Protein AF-A0A2E4Y8G6-F1 (afdb_monomer)

Nearest PDB structures (foldseek):
  7mqn-assembly2_B  TM=7.267E-01  e=2.035E-16  Cereibacter sphaeroides 2.4.1
  5zwr-assembly1_A  TM=7.053E-01  e=5.132E-15  metagenome
  4p6b-assembly1_B  TM=7.309E-01  e=2.237E-14  metagenome
  6kjt-assembly1_D  TM=6.656E-01  e=2.969E-14  Jeotgalibacillus marinus
  3ggl-assembly1_A  TM=7.436E-01  e=1.295E-07  Bacteroides thetaiotaomicron

pLDDT: mean 89.15, std 11.05, range [33.16, 98.62]

Sequence (763 aa):
MSFLSEKKVRSMMEQSHVAGLSVTYMKGSPCGVDETYSWGVSDLETKEKVTPLTRFQLASMTKVVASAFAIQFFNERNISLEAPINDLLRKYKADYQLESGEGCDPSWAEEVHIDHLLNHTALELNYVPGHPLGKCSSTLDLVSGKKGNPPIKVMRKPGETFKFSGGGFIVLQYLIEVIGGGCIEKLMRPFLDEMGLSDFRFSREADSSIFARGYNDDGSSIEKGAYTFPALAAGSECTTRSYALFLSNLINAYHNINGSGGINHNTAVLMFHSERCQGSVDFIGAKMGLGVFVARAGLNKVALHHAANDGFRSLFLCCISGPNQGEGFVIASNGSDNAMKLNCFVARELLIPWHGLNLGDSVLETKGLDPEEVVSQALKEMVLCYFQEVLPEMPFRTGIKDKRADINFAVGARILHCTDQSFARASNLFSDRQPVFDPNEFGRQGKIMDSWESKRHNPQEKETVIFSLKEANNFDLVHISTEFHNGNHCPFASLSGWNEEESKWEVIVPKSRLEPHSGHWFRLREDSGKVWKKLSLSGYPDGGISRLGLYRSGDVKDLPENIKKNLDKEGFSIEKCSSLIPKGEEKVVLRPEDIDPKVVETKWMCINQHLPVDLSSTEYGGQIIECTDEHYSPAHLILSSDKPTGMEDGLESSRSRGNHNEEVVVGLRNKALIKNFEFDFSYFVNNSPREIDIYGDVEGQWVPIVKKMMVKPWAGNTLRLNCDSIQTDKVRLRIFPDGGINRFKVFGVPAREKSLSDTSKLM

Foldseek 3Di:
DDLDDPVVLVVLCVVQVFAKKKKWWWQAPDPDDIDIDIDHALDPVVRHGDDLFAKEFQFLVLQLLLLLLLVVLCVVVVHDQQQFLQVLCVVLVHPDAAAADVVDDRCQSRRDGNQLLQQQQWWECQDFDWAFALGDDDLVCQCCCHPPHDHIHGHDRGLPAHDHDLSSQSSSQSSCCSVVVHHPQVSCVVLLVLLPLPFKGQHRHDDPDNYGWFAESVRDTDPRRGGGTRSSRRRIMGGQVSVLSVVLQLLVQCADCPGGSNRHNVSSLQQLDFPRHDHVCVQFVFGGGRSWTWDAQAQFIKIKDWRDDHQKTKMKIATSDGPSHRTIMIMITRYALSVLLSRLVSRQSSCVVPPRFADDDFDQDDPPDDSSSSNSSSNRGSPNVGRHDYAWDADPDFADFDPCLVFFQLAPWAWPDWPFQLQHDQNLQRHRHDWDADQPDADLSAGHGSWRFGFADQPDFKIKTKTFTPDWAFFFKKKWFQALFDQFAQQWKWKWAQDPVVRDIDTQGPTGGDDHRKMKMFGGDPPRPDTGGMMMMIGGHTGTINYIGTHHPVVDPPDDPVQVVCCVVPRMDMGHDPDDNDDHPPPPDCALVNDDVVQLVVVCVPDDLVFWDFQCASSVVKDWPDKDFQPQEDASLQRHPDDAPAQNSWGFGRRDDDWAKIKIKMFGPAWWFWFKKKFAQLHFLRFAFQWKWKFFQDPNDTDTFGPIDGDNSQHNHMDMGTTDTDIHRMMMMMGPRTGITNHMTTIGRGDDDPPPVVVVVPD

Radius of gyration: 29.52 Å; Cα contacts (8 Å, |Δi|>4): 1839; chains: 1; bounding box: 94×59×83 Å

Mean predicted aligned error: 8.05 Å

Structure (mmCIF, N/CA/C/O backbone):
data_AF-A0A2E4Y8G6-F1
#
_entry.id   AF-A0A2E4Y8G6-F1
#
loop_
_atom_site.group_PDB
_atom_site.id
_atom_site.type_symbol
_atom_site.label_atom_id
_atom_site.label_alt_id
_atom_site.label_comp_id
_atom_site.label_asym_id
_atom_site.label_entity_id
_atom_site.label_seq_id
_atom_site.pdbx_PDB_ins_code
_atom_site.Cartn_x
_atom_site.Cartn_y
_atom_site.Cartn_z
_atom_site.occupancy
_atom_site.B_iso_or_equiv
_atom_site.auth_seq_id
_atom_site.auth_comp_id
_atom_site.auth_asym_id
_atom_site.auth_atom_id
_atom_site.pdbx_PDB_model_num
ATOM 1 N N . MET A 1 1 ? 15.932 29.644 -9.275 1.00 49.94 1 MET A N 1
ATOM 2 C CA . MET A 1 1 ? 17.266 29.004 -9.379 1.00 49.94 1 MET A CA 1
ATOM 3 C C . MET A 1 1 ? 17.710 28.698 -7.960 1.00 49.94 1 MET A C 1
ATOM 5 O O . MET A 1 1 ? 17.624 29.671 -7.231 1.00 49.94 1 MET A O 1
ATOM 9 N N . SER A 1 2 ? 18.137 27.481 -7.560 1.00 44.47 2 SER A N 1
ATOM 10 C CA . SER A 1 2 ? 19.141 27.312 -6.463 1.00 44.47 2 SER A CA 1
ATOM 11 C C . SER A 1 2 ? 19.242 25.951 -5.745 1.00 44.47 2 SER A C 1
ATOM 13 O O . SER A 1 2 ? 20.117 25.857 -4.893 1.00 44.47 2 SER A O 1
ATOM 15 N N . PHE A 1 3 ? 18.417 24.918 -5.966 1.00 56.69 3 PHE A N 1
ATOM 16 C CA . PHE A 1 3 ? 18.484 23.757 -5.045 1.00 56.69 3 PHE A CA 1
ATOM 17 C C . PHE A 1 3 ? 19.762 22.914 -5.194 1.00 56.69 3 PHE A C 1
ATOM 19 O O . PHE A 1 3 ? 20.390 22.569 -4.199 1.00 56.69 3 PHE A O 1
ATOM 26 N N . LEU A 1 4 ? 20.210 22.657 -6.426 1.00 68.19 4 LEU A N 1
ATOM 27 C CA . LEU A 1 4 ? 21.479 21.978 -6.696 1.00 68.19 4 LEU A CA 1
ATOM 28 C C . LEU A 1 4 ? 22.532 22.998 -7.130 1.00 68.19 4 LEU A C 1
ATOM 30 O O . LEU A 1 4 ? 22.492 23.523 -8.243 1.00 68.19 4 LEU A O 1
ATOM 34 N N . SER A 1 5 ? 23.494 23.285 -6.254 1.00 79.50 5 SER A N 1
ATOM 35 C CA . SER A 1 5 ? 24.664 24.087 -6.619 1.00 79.50 5 SER A CA 1
ATOM 36 C C . SER A 1 5 ? 25.485 23.337 -7.669 1.00 79.50 5 SER A C 1
ATOM 38 O O . SER A 1 5 ? 26.094 22.313 -7.358 1.00 79.50 5 SER A O 1
ATOM 40 N N . GLU A 1 6 ? 25.541 23.854 -8.901 1.00 82.94 6 GLU A N 1
ATOM 41 C CA . GLU A 1 6 ? 26.335 23.260 -9.988 1.00 82.94 6 GLU A CA 1
ATOM 42 C C . GLU A 1 6 ? 27.788 23.020 -9.553 1.00 82.94 6 GLU A C 1
ATOM 44 O O . GLU A 1 6 ? 28.354 21.961 -9.818 1.00 82.94 6 GLU A O 1
ATOM 49 N N . LYS A 1 7 ? 28.373 23.969 -8.812 1.00 85.56 7 LYS A N 1
ATOM 50 C CA . LYS A 1 7 ? 29.726 23.845 -8.259 1.00 85.56 7 LYS A CA 1
ATOM 51 C C . LYS A 1 7 ? 29.848 22.657 -7.296 1.00 85.56 7 LYS A C 1
ATOM 53 O O . LYS A 1 7 ? 30.849 21.948 -7.339 1.00 85.56 7 LYS A O 1
ATOM 58 N N . LYS A 1 8 ? 28.841 22.434 -6.444 1.00 85.50 8 LYS A N 1
ATOM 59 C CA . LYS A 1 8 ? 28.815 21.328 -5.471 1.00 85.50 8 LYS A CA 1
ATOM 60 C C . LYS A 1 8 ? 28.691 19.980 -6.183 1.00 85.50 8 LYS A C 1
ATOM 62 O O . LYS A 1 8 ? 29.487 19.089 -5.912 1.00 85.50 8 LYS A O 1
ATOM 67 N N . VAL A 1 9 ? 27.772 19.865 -7.147 1.00 88.62 9 VAL A N 1
ATOM 68 C CA . VAL A 1 9 ? 27.585 18.640 -7.948 1.00 88.62 9 VAL A CA 1
ATOM 69 C C . VAL A 1 9 ? 28.857 18.294 -8.721 1.00 88.62 9 VAL A C 1
ATOM 71 O O . VAL A 1 9 ? 29.328 17.165 -8.633 1.00 88.62 9 VAL A O 1
ATOM 74 N N . ARG A 1 10 ? 29.471 19.267 -9.409 1.00 89.69 10 ARG A N 1
ATOM 75 C CA . ARG A 1 10 ? 30.734 19.054 -10.140 1.00 89.69 10 ARG A CA 1
ATOM 76 C C . ARG A 1 10 ? 31.870 18.612 -9.222 1.00 89.69 10 ARG A C 1
ATOM 78 O O . ARG A 1 10 ? 32.528 17.623 -9.521 1.00 89.69 10 ARG A O 1
ATOM 85 N N . SER A 1 11 ? 32.046 19.285 -8.084 1.00 89.00 11 SER A N 1
ATOM 86 C CA . SER A 1 11 ? 33.066 18.908 -7.099 1.00 89.00 11 SER A CA 1
ATOM 87 C C . SER A 1 11 ? 32.879 17.477 -6.593 1.00 89.00 11 SER A C 1
ATOM 89 O O . SER A 1 11 ? 33.863 16.784 -6.358 1.00 89.00 11 SER A O 1
ATOM 91 N N . MET A 1 12 ? 31.638 17.024 -6.412 1.00 87.88 12 MET A N 1
ATOM 92 C CA . MET A 1 12 ? 31.370 15.660 -5.960 1.00 87.88 12 MET A CA 1
ATOM 93 C C . MET A 1 12 ? 31.528 14.620 -7.063 1.00 87.88 12 MET A C 1
ATOM 95 O O . MET A 1 12 ? 32.006 13.526 -6.779 1.00 87.88 12 MET A O 1
ATOM 99 N N . MET A 1 13 ? 31.184 14.951 -8.309 1.00 92.69 13 MET A N 1
ATOM 100 C CA . MET A 1 13 ? 31.490 14.098 -9.461 1.00 92.69 13 MET A CA 1
ATOM 101 C C . MET A 1 13 ? 32.997 13.864 -9.589 1.00 92.69 13 MET A C 1
ATOM 103 O O . MET A 1 13 ? 33.414 12.724 -9.770 1.00 92.69 13 MET A O 1
ATOM 107 N N . GLU A 1 14 ? 33.802 14.918 -9.430 1.00 89.19 14 GLU A N 1
ATOM 108 C CA . GLU A 1 14 ? 35.267 14.835 -9.446 1.00 89.19 14 GLU A CA 1
ATOM 109 C C . GLU A 1 14 ? 35.802 13.954 -8.308 1.00 89.19 14 GLU A C 1
ATOM 111 O O . GLU A 1 14 ? 36.610 13.065 -8.559 1.00 89.19 14 GLU A O 1
ATOM 116 N N . GLN A 1 15 ? 35.311 14.143 -7.077 1.00 86.75 15 GLN A N 1
ATOM 117 C CA . GLN A 1 15 ? 35.705 13.335 -5.911 1.00 86.75 15 GLN A CA 1
ATOM 118 C C . GLN A 1 15 ? 35.275 11.867 -6.011 1.00 86.75 15 GLN A C 1
ATOM 120 O O . GLN A 1 15 ? 35.943 10.992 -5.471 1.00 86.75 15 GLN A O 1
ATOM 125 N N . SER A 1 16 ? 34.149 11.605 -6.675 1.00 86.69 16 SER A N 1
ATOM 126 C CA . SER A 1 16 ? 33.568 10.264 -6.808 1.00 86.69 16 SER A CA 1
ATOM 127 C C . SER A 1 16 ? 34.005 9.557 -8.095 1.00 86.69 16 SER A C 1
ATOM 129 O O . SER A 1 16 ? 33.562 8.441 -8.344 1.00 86.69 16 SER A O 1
ATOM 131 N N . HIS A 1 17 ? 34.825 10.205 -8.930 1.00 89.81 17 HIS A N 1
ATOM 132 C CA . HIS A 1 17 ? 35.248 9.712 -10.246 1.00 89.81 17 HIS A CA 1
ATOM 133 C C . HIS A 1 17 ? 34.085 9.303 -11.175 1.00 89.81 17 HIS A C 1
ATOM 135 O O . HIS A 1 17 ? 34.211 8.394 -11.991 1.00 89.81 17 HIS A O 1
ATOM 141 N N . VAL A 1 18 ? 32.943 9.994 -11.089 1.00 93.44 18 VAL A N 1
ATOM 142 C CA . VAL A 1 18 ? 31.759 9.706 -11.918 1.00 93.44 18 VAL A CA 1
ATOM 143 C C . VAL A 1 18 ? 31.822 10.507 -13.217 1.00 93.44 18 VAL A C 1
ATOM 145 O O . VAL A 1 18 ? 31.885 11.737 -13.189 1.00 93.44 18 VAL A O 1
ATOM 148 N N . ALA A 1 19 ? 31.764 9.820 -14.361 1.00 93.75 19 ALA A N 1
ATOM 149 C CA . ALA A 1 19 ? 31.952 10.438 -15.675 1.00 93.75 19 ALA A CA 1
ATOM 150 C C . ALA A 1 19 ? 30.822 11.409 -16.061 1.00 93.75 19 ALA A C 1
ATOM 152 O O . ALA A 1 19 ? 31.087 12.497 -16.578 1.00 93.75 19 ALA A O 1
ATOM 153 N N . GLY A 1 20 ? 29.571 11.036 -15.803 1.00 95.38 20 GLY A N 1
ATOM 154 C CA . GLY A 1 20 ? 28.383 11.727 -16.287 1.00 95.38 20 GLY A CA 1
ATOM 155 C C . GLY A 1 20 ? 27.157 11.485 -15.407 1.00 95.38 20 GLY A C 1
ATOM 156 O O . GLY A 1 20 ? 26.997 10.440 -14.775 1.00 95.38 20 GLY A O 1
ATOM 157 N N . LEU A 1 21 ? 26.289 12.493 -15.356 1.00 97.06 21 LEU A N 1
ATOM 158 C CA . LEU A 1 21 ? 25.103 12.526 -14.505 1.00 97.06 21 LEU A CA 1
ATOM 159 C C . LEU A 1 21 ? 23.961 13.241 -15.233 1.00 97.06 21 LEU A C 1
ATOM 161 O O . LEU A 1 21 ? 24.150 14.329 -15.778 1.00 97.06 21 LEU A O 1
ATOM 165 N N . SER A 1 22 ? 22.767 12.657 -15.198 1.00 97.06 22 SER A N 1
ATOM 166 C CA . SER A 1 22 ? 21.518 13.264 -15.651 1.00 97.06 22 SER A CA 1
ATOM 167 C C . SER A 1 22 ? 20.485 13.219 -14.529 1.00 97.06 22 SER A C 1
ATOM 169 O O . SER A 1 22 ? 20.324 12.194 -13.867 1.00 97.06 22 SER A O 1
ATOM 171 N N . VAL A 1 23 ? 19.788 14.331 -14.311 1.00 97.19 23 VAL A N 1
ATOM 172 C CA . VAL A 1 23 ? 18.751 14.479 -13.285 1.00 97.19 23 VAL A CA 1
ATOM 173 C C . VAL A 1 23 ? 17.547 15.150 -13.920 1.00 97.19 23 VAL A C 1
ATOM 175 O O . VAL A 1 23 ? 17.666 16.275 -14.394 1.00 97.19 23 VAL A O 1
ATOM 178 N N . THR A 1 24 ? 16.387 14.501 -13.904 1.00 96.44 24 THR A N 1
ATOM 179 C CA . THR A 1 24 ? 15.117 15.163 -14.223 1.00 96.44 24 THR A CA 1
ATOM 180 C C . THR A 1 24 ? 14.339 15.394 -12.939 1.00 96.44 24 THR A C 1
ATOM 182 O O . THR A 1 24 ? 14.043 14.434 -12.235 1.00 96.44 24 THR A O 1
ATOM 185 N N . TYR A 1 25 ? 14.023 16.652 -12.635 1.00 94.31 25 TYR A N 1
ATOM 186 C CA . TYR A 1 25 ? 13.174 17.044 -11.513 1.00 94.31 25 TYR A CA 1
ATOM 187 C C . TYR A 1 25 ? 11.728 17.216 -11.984 1.00 94.31 25 TYR A C 1
ATOM 189 O O . TYR A 1 25 ? 11.471 17.955 -12.936 1.00 94.31 25 TYR A O 1
ATOM 197 N N . MET A 1 26 ? 10.804 16.553 -11.295 1.00 93.06 26 MET A N 1
ATOM 198 C CA . MET A 1 26 ? 9.363 16.631 -11.512 1.00 93.06 26 MET A CA 1
ATOM 199 C C . MET A 1 26 ? 8.790 17.723 -10.610 1.00 93.06 26 MET A C 1
ATOM 201 O O . MET A 1 26 ? 8.944 17.667 -9.389 1.00 93.06 26 MET A O 1
ATOM 205 N N . LYS A 1 27 ? 8.129 18.725 -11.196 1.00 83.19 27 LYS A N 1
ATOM 206 C CA . LYS A 1 27 ? 7.618 19.904 -10.464 1.00 83.19 27 LYS A CA 1
ATOM 207 C C . LYS A 1 27 ? 6.179 19.773 -9.948 1.00 83.19 27 LYS A C 1
ATOM 209 O O . LYS A 1 27 ? 5.638 20.756 -9.453 1.00 83.19 27 LYS A O 1
ATOM 214 N N . GLY A 1 28 ? 5.559 18.602 -10.076 1.00 73.00 28 GLY A N 1
ATOM 215 C CA . GLY A 1 28 ? 4.145 18.412 -9.752 1.00 73.00 28 GLY A CA 1
ATOM 216 C C . GLY A 1 28 ? 3.222 18.662 -10.945 1.00 73.00 28 GLY A C 1
ATOM 217 O O . GLY A 1 28 ? 3.219 19.728 -11.559 1.00 73.00 28 GLY A O 1
ATOM 218 N N . SER A 1 29 ? 2.411 17.659 -11.272 1.00 56.59 29 SER A N 1
ATOM 219 C CA . SER A 1 29 ? 1.316 17.746 -12.245 1.00 56.59 29 SER A CA 1
ATOM 220 C C . SER A 1 29 ? 0.086 18.426 -11.613 1.00 56.59 29 SER A C 1
ATOM 222 O O . SER A 1 29 ? -0.132 18.257 -10.411 1.00 56.59 29 SER A O 1
ATOM 224 N N . PRO A 1 30 ? -0.742 19.181 -12.368 1.00 49.94 30 PRO A N 1
ATOM 225 C CA . PRO A 1 30 ? -0.683 19.400 -13.820 1.00 49.94 30 PRO A CA 1
ATOM 226 C C . PRO A 1 30 ? 0.072 20.675 -14.242 1.00 49.94 30 PRO A C 1
ATOM 228 O O . PRO A 1 30 ? 0.132 20.979 -15.430 1.00 49.94 30 PRO A O 1
ATOM 231 N N . CYS A 1 31 ? 0.615 21.445 -13.293 1.00 45.91 31 CYS A N 1
ATOM 232 C CA . CYS A 1 31 ? 1.071 22.822 -13.534 1.00 45.91 31 CYS A CA 1
ATOM 233 C C . CYS A 1 31 ? 2.598 22.989 -13.666 1.00 45.91 31 CYS A C 1
ATOM 235 O O . CYS A 1 31 ? 3.062 24.072 -14.029 1.00 45.91 31 CYS A O 1
ATOM 237 N N . GLY A 1 32 ? 3.387 21.961 -13.348 1.00 57.72 32 GLY A N 1
ATOM 238 C CA . GLY A 1 32 ? 4.847 21.992 -13.386 1.00 57.72 32 GLY A CA 1
ATOM 239 C C . GLY A 1 32 ? 5.426 21.493 -14.710 1.00 57.72 32 GLY A C 1
ATOM 240 O O . GLY A 1 32 ? 4.991 20.478 -15.245 1.00 57.72 32 GLY A O 1
ATOM 241 N N . VAL A 1 33 ? 6.440 22.191 -15.229 1.00 63.97 33 VAL A N 1
ATOM 242 C CA . VAL A 1 33 ? 7.272 21.695 -16.337 1.00 63.97 33 VAL A CA 1
ATOM 243 C C . VAL A 1 33 ? 8.503 21.019 -15.749 1.00 63.97 33 VAL A C 1
ATOM 245 O O . VAL A 1 33 ? 9.262 21.661 -15.016 1.00 63.97 33 VAL A O 1
ATOM 248 N N . ASP A 1 34 ? 8.694 19.746 -16.082 1.00 82.69 34 ASP A N 1
ATOM 249 C CA . ASP A 1 34 ? 9.867 18.979 -15.673 1.00 82.69 34 ASP A CA 1
ATOM 250 C C . ASP A 1 34 ? 11.151 19.611 -16.223 1.00 82.69 34 ASP A C 1
ATOM 252 O O . ASP A 1 34 ? 11.220 20.037 -17.381 1.00 82.69 34 ASP A O 1
ATOM 256 N N . GLU A 1 35 ? 12.190 19.650 -15.394 1.00 89.75 35 GLU A N 1
ATOM 257 C CA . GLU A 1 35 ? 13.487 20.220 -15.754 1.00 89.75 35 GLU A CA 1
ATOM 258 C C . GLU A 1 35 ? 14.562 19.143 -15.731 1.00 89.75 35 GLU A C 1
ATOM 260 O O . GLU A 1 35 ? 14.747 18.461 -14.722 1.00 89.75 35 GLU A O 1
ATOM 265 N N . THR A 1 36 ? 15.304 19.019 -16.831 1.00 93.62 36 THR A N 1
ATOM 266 C CA . THR A 1 36 ? 16.434 18.095 -16.928 1.00 93.62 36 THR A CA 1
ATOM 267 C C . THR A 1 36 ? 17.751 18.852 -16.829 1.00 93.62 36 THR A C 1
ATOM 269 O O . THR A 1 36 ? 18.038 19.751 -17.619 1.00 93.62 36 THR A O 1
ATOM 272 N N . TYR A 1 37 ? 18.577 18.430 -15.882 1.00 94.12 37 TYR A N 1
ATOM 273 C CA . TYR A 1 37 ? 19.928 18.907 -15.650 1.00 94.12 37 TYR A CA 1
ATOM 274 C C . TYR A 1 37 ? 20.925 17.808 -16.019 1.00 94.12 37 TYR A C 1
ATOM 276 O O . TYR A 1 37 ? 20.671 16.619 -15.822 1.00 94.12 37 TYR A O 1
ATOM 284 N N . SER A 1 38 ? 22.059 18.188 -16.601 1.00 95.00 38 SER A N 1
ATOM 285 C CA . SER A 1 38 ? 23.056 17.237 -17.094 1.00 95.00 38 SER A CA 1
ATOM 286 C C . SER A 1 38 ? 24.466 17.748 -16.835 1.00 95.00 38 SER A C 1
ATOM 288 O O . SER A 1 38 ? 24.766 18.919 -17.071 1.00 95.00 38 SER A O 1
ATOM 290 N N . TRP A 1 39 ? 25.336 16.858 -16.368 1.00 95.94 39 TRP A N 1
ATOM 291 C CA . TRP A 1 39 ? 26.725 17.152 -16.035 1.00 95.94 39 TRP A CA 1
ATOM 292 C C . TRP A 1 39 ? 27.657 16.056 -16.553 1.00 95.94 39 TRP A C 1
ATOM 294 O O . TRP A 1 39 ? 27.262 14.903 -16.715 1.00 95.94 39 TRP A O 1
ATOM 304 N N . GLY A 1 40 ? 28.918 16.426 -16.779 1.00 95.06 40 GLY A N 1
ATOM 305 C CA . GLY A 1 40 ? 29.960 15.500 -17.215 1.00 95.06 40 GLY A CA 1
ATOM 306 C C . GLY A 1 40 ? 29.826 15.050 -18.673 1.00 95.06 40 GLY A C 1
ATOM 307 O O . GLY A 1 40 ? 29.325 15.789 -19.529 1.00 95.06 40 GLY A O 1
ATOM 308 N N . VAL A 1 41 ? 30.321 13.847 -18.953 1.00 94.00 41 VAL A N 1
ATOM 309 C CA . VAL A 1 41 ? 30.426 13.268 -20.297 1.00 94.00 41 VAL A CA 1
ATOM 310 C C . VAL A 1 41 ? 29.731 11.912 -20.394 1.00 94.00 41 VAL A C 1
ATOM 312 O O . VAL A 1 41 ? 29.760 11.104 -19.466 1.00 94.00 41 VAL A O 1
ATOM 315 N N . SER A 1 42 ? 29.103 11.658 -21.541 1.00 91.31 42 SER A N 1
ATOM 316 C CA . SER A 1 42 ? 28.549 10.347 -21.885 1.00 91.31 42 SER A CA 1
ATOM 317 C C . SER A 1 42 ? 29.655 9.350 -22.231 1.00 91.31 42 SER A C 1
ATOM 319 O O . SER A 1 42 ? 29.472 8.148 -22.055 1.00 91.31 42 SER A O 1
ATOM 321 N N . ASP A 1 43 ? 30.807 9.837 -22.699 1.00 89.56 43 ASP A N 1
ATOM 322 C CA . ASP A 1 43 ? 31.936 9.016 -23.122 1.00 89.56 43 ASP A CA 1
ATOM 323 C C . ASP A 1 43 ? 33.275 9.734 -22.821 1.00 89.56 43 ASP A C 1
ATOM 325 O O . ASP A 1 43 ? 33.506 10.871 -23.241 1.00 89.56 43 ASP A O 1
ATOM 329 N N . LEU A 1 44 ? 34.152 9.090 -22.039 1.00 88.56 44 LEU A N 1
ATOM 330 C CA . LEU A 1 44 ? 35.451 9.619 -21.620 1.00 88.56 44 LEU A CA 1
ATOM 331 C C . LEU A 1 44 ? 36.451 9.678 -22.780 1.00 88.56 44 LEU A C 1
ATOM 333 O O . LEU A 1 44 ? 37.378 10.487 -22.704 1.00 88.56 44 LEU A O 1
ATOM 337 N N . GLU A 1 45 ? 36.284 8.868 -23.827 1.00 87.25 45 GLU A N 1
ATOM 338 C CA . GLU A 1 45 ? 37.161 8.862 -25.002 1.00 87.25 45 GLU A CA 1
ATOM 339 C C . GLU A 1 45 ? 36.759 9.970 -25.974 1.00 87.25 45 GLU A C 1
ATOM 341 O O . GLU A 1 45 ? 37.586 10.813 -26.322 1.00 87.25 45 GLU A O 1
ATOM 346 N N . THR A 1 46 ? 35.483 10.014 -26.374 1.00 87.94 46 THR A N 1
ATOM 347 C CA . THR A 1 46 ? 34.998 10.998 -27.361 1.00 87.94 46 THR A CA 1
ATOM 348 C C . THR A 1 46 ? 34.772 12.387 -26.761 1.00 87.94 46 THR A C 1
ATOM 350 O O . THR A 1 46 ? 34.672 13.365 -27.500 1.00 87.94 46 THR A O 1
ATOM 353 N N . LYS A 1 47 ? 34.710 12.492 -25.423 1.00 91.25 47 LYS A N 1
ATOM 354 C CA . LYS A 1 47 ? 34.396 13.719 -24.666 1.00 91.25 47 LYS A CA 1
ATOM 355 C C . LYS A 1 47 ? 33.015 14.306 -24.980 1.00 91.25 47 LYS A C 1
ATOM 357 O O . LYS A 1 47 ? 32.764 15.482 -24.704 1.00 91.25 47 LYS A O 1
ATOM 362 N N . GLU A 1 48 ? 32.107 13.500 -25.526 1.00 91.31 48 GLU A N 1
ATOM 363 C CA . GLU A 1 48 ? 30.711 13.887 -25.729 1.00 91.31 48 GLU A CA 1
ATOM 364 C C . GLU A 1 48 ? 30.048 14.226 -24.390 1.00 91.31 48 GLU A C 1
ATOM 366 O O . GLU A 1 48 ? 30.196 13.511 -23.400 1.00 91.31 48 GLU A O 1
ATOM 371 N N . LYS A 1 49 ? 29.322 15.345 -24.338 1.00 94.62 49 LYS A N 1
ATOM 372 C CA . LYS A 1 49 ? 28.662 15.802 -23.109 1.00 94.62 49 LYS A CA 1
ATOM 373 C C . LYS A 1 49 ? 27.390 15.005 -22.848 1.00 94.62 49 LYS A C 1
ATOM 375 O O . LYS A 1 49 ? 26.654 14.690 -23.782 1.00 94.62 49 LYS A O 1
ATOM 380 N N . VAL A 1 50 ? 27.072 14.788 -21.572 1.00 94.81 50 VAL A N 1
ATOM 381 C CA . VAL A 1 50 ? 25.710 14.382 -21.202 1.00 94.81 50 VAL A CA 1
ATOM 382 C C . VAL A 1 50 ? 24.753 15.529 -21.528 1.00 94.81 50 VAL A C 1
ATOM 384 O O . VAL A 1 50 ? 25.008 16.688 -21.196 1.00 94.81 50 VAL A O 1
ATOM 387 N N . THR A 1 51 ? 23.643 15.198 -22.176 1.00 94.38 51 THR A N 1
ATOM 388 C CA . THR A 1 51 ? 22.554 16.117 -22.516 1.00 94.38 51 THR A CA 1
ATOM 389 C C . THR A 1 51 ? 21.218 15.539 -22.040 1.00 94.38 51 THR A C 1
ATOM 391 O O . THR A 1 51 ? 21.142 14.339 -21.760 1.00 94.38 51 THR A O 1
ATOM 394 N N . PRO A 1 52 ? 20.126 16.325 -22.038 1.00 93.06 52 PRO A N 1
ATOM 395 C CA . PRO A 1 52 ? 18.786 15.797 -21.778 1.00 93.06 52 PRO A CA 1
ATOM 396 C C . PRO A 1 52 ? 18.326 14.685 -22.738 1.00 93.06 52 PRO A C 1
ATOM 398 O O . PRO A 1 52 ? 17.358 13.996 -22.438 1.00 93.06 52 PRO A O 1
ATOM 401 N N . LEU A 1 53 ? 18.999 14.515 -23.883 1.00 92.50 53 LEU A N 1
ATOM 402 C CA . LEU A 1 53 ? 18.719 13.471 -24.876 1.00 92.50 53 LEU A CA 1
ATOM 403 C C . LEU A 1 53 ? 19.623 12.239 -24.725 1.00 92.50 53 LEU A C 1
ATOM 405 O O . LEU A 1 53 ? 19.442 11.253 -25.436 1.00 92.50 53 LEU A O 1
ATOM 409 N N . THR A 1 54 ? 20.611 12.286 -23.828 1.00 92.69 54 THR A N 1
ATOM 410 C CA . THR A 1 54 ? 21.519 11.165 -23.587 1.00 92.69 54 THR A CA 1
ATOM 411 C C . THR A 1 54 ? 20.778 10.053 -22.855 1.00 92.69 54 THR A C 1
ATOM 413 O O . THR A 1 54 ? 20.266 10.258 -21.752 1.00 92.69 54 THR A O 1
ATOM 416 N N . ARG A 1 55 ? 20.747 8.864 -23.460 1.00 92.00 55 ARG A N 1
ATOM 417 C CA . ARG A 1 55 ? 20.155 7.669 -22.851 1.00 92.00 55 ARG A CA 1
ATOM 418 C C . ARG A 1 55 ? 21.148 6.963 -21.933 1.00 92.00 55 ARG A C 1
ATOM 420 O O . ARG A 1 55 ? 22.347 6.932 -22.212 1.00 92.00 55 ARG A O 1
ATOM 427 N N . PHE A 1 56 ? 20.617 6.375 -20.868 1.00 92.69 56 PHE A N 1
ATOM 428 C CA . PHE A 1 56 ? 21.343 5.561 -19.896 1.00 92.69 56 PHE A CA 1
ATOM 429 C C . PHE A 1 56 ? 20.674 4.188 -19.778 1.00 92.69 56 PHE A C 1
ATOM 431 O O . PHE A 1 56 ? 19.475 4.063 -20.045 1.00 92.69 56 PHE A O 1
ATOM 438 N N . GLN A 1 57 ? 21.416 3.174 -19.325 1.00 91.38 57 GLN A N 1
ATOM 439 C CA . GLN A 1 57 ? 20.783 1.963 -18.804 1.00 91.38 57 GLN A CA 1
ATOM 440 C C . GLN A 1 57 ? 20.172 2.277 -17.439 1.00 91.38 57 GLN A C 1
ATOM 442 O O . GLN A 1 57 ? 20.877 2.683 -16.515 1.00 91.38 57 GLN A O 1
ATOM 447 N N . LEU A 1 58 ? 18.861 2.079 -17.306 1.00 92.44 58 LEU A N 1
ATOM 448 C CA . LEU A 1 58 ? 18.157 2.266 -16.033 1.00 92.44 58 LEU A CA 1
ATOM 449 C C . LEU A 1 58 ? 17.989 0.958 -15.249 1.00 92.44 58 LEU A C 1
ATOM 451 O O . LEU A 1 58 ? 17.379 0.948 -14.183 1.00 92.44 58 LEU A O 1
ATOM 455 N N . ALA A 1 59 ? 18.563 -0.143 -15.744 1.00 91.75 59 ALA A N 1
ATOM 456 C CA . ALA A 1 59 ? 18.646 -1.419 -15.042 1.00 91.75 59 ALA A CA 1
ATOM 457 C C . ALA A 1 59 ? 17.293 -1.845 -14.436 1.00 91.75 59 ALA A C 1
ATOM 459 O O . ALA A 1 59 ? 16.260 -1.810 -15.106 1.00 91.75 59 ALA A O 1
ATOM 460 N N . SER A 1 60 ? 17.280 -2.219 -13.152 1.00 94.00 60 SER A N 1
ATOM 461 C CA . SER A 1 60 ? 16.091 -2.679 -12.424 1.00 94.00 60 SER A CA 1
ATOM 462 C C . SER A 1 60 ? 14.934 -1.676 -12.335 1.00 94.00 60 SER A C 1
ATOM 464 O O . SER A 1 60 ? 13.837 -2.096 -11.982 1.00 94.00 60 SER A O 1
ATOM 466 N N . MET A 1 61 ? 15.100 -0.398 -12.698 1.00 94.88 61 MET A N 1
ATOM 467 C CA . MET A 1 61 ? 13.954 0.517 -12.819 1.00 94.88 61 MET A CA 1
ATOM 468 C C . MET A 1 61 ? 12.971 0.069 -13.911 1.00 94.88 61 MET A C 1
ATOM 470 O O . MET A 1 61 ? 11.782 0.362 -13.822 1.00 94.88 61 MET A O 1
ATOM 474 N N . THR A 1 62 ? 13.415 -0.741 -14.879 1.00 95.69 62 THR A N 1
ATOM 475 C CA . THR A 1 62 ? 12.523 -1.398 -15.845 1.00 95.69 62 THR A CA 1
ATOM 476 C C . THR A 1 62 ? 11.361 -2.145 -15.177 1.00 95.69 62 THR A C 1
ATOM 478 O O . THR A 1 62 ? 10.253 -2.152 -15.710 1.00 95.69 62 THR A O 1
ATOM 481 N N . LYS A 1 63 ? 11.574 -2.708 -13.975 1.00 97.56 63 LYS A N 1
ATOM 482 C CA . LYS A 1 63 ? 10.576 -3.489 -13.234 1.00 97.56 63 LYS A CA 1
ATOM 483 C C . LYS A 1 63 ? 9.319 -2.680 -12.926 1.00 97.56 63 LYS A C 1
ATOM 485 O O . LYS A 1 63 ? 8.224 -3.224 -12.968 1.00 97.56 63 LYS A O 1
ATOM 490 N N . VAL A 1 64 ? 9.447 -1.373 -12.694 1.00 98.00 64 VAL A N 1
ATOM 491 C CA . VAL A 1 64 ? 8.288 -0.510 -12.423 1.00 98.00 64 VAL A CA 1
ATOM 492 C C . VAL A 1 64 ? 7.407 -0.380 -13.667 1.00 98.00 64 VAL A C 1
ATOM 494 O O . VAL A 1 64 ? 6.192 -0.553 -13.594 1.00 98.00 64 VAL A O 1
ATOM 497 N N . VAL A 1 65 ? 8.021 -0.123 -14.825 1.00 97.75 65 VAL A N 1
ATOM 498 C CA . VAL A 1 65 ? 7.313 -0.003 -16.111 1.00 97.75 65 VAL A CA 1
ATOM 499 C C . VAL A 1 65 ? 6.736 -1.356 -16.533 1.00 97.75 65 VAL A C 1
ATOM 501 O O . VAL A 1 65 ? 5.585 -1.438 -16.962 1.00 97.75 65 VAL A O 1
ATOM 504 N N . ALA A 1 66 ? 7.514 -2.425 -16.352 1.00 97.94 66 ALA A N 1
ATOM 505 C CA . ALA A 1 66 ? 7.111 -3.801 -16.603 1.00 97.94 66 ALA A CA 1
ATOM 506 C C . ALA A 1 66 ? 5.890 -4.202 -15.768 1.00 97.94 66 ALA A C 1
ATOM 508 O O . ALA A 1 66 ? 4.973 -4.815 -16.304 1.00 97.94 66 ALA A O 1
ATOM 509 N N . SER A 1 67 ? 5.844 -3.826 -14.488 1.00 98.44 67 SER A N 1
ATOM 510 C CA . SER A 1 67 ? 4.707 -4.112 -13.611 1.00 98.44 67 SER A CA 1
ATOM 511 C C . SER A 1 67 ? 3.440 -3.384 -14.042 1.00 98.44 67 SER A C 1
ATOM 513 O O . SER A 1 67 ? 2.385 -4.012 -14.105 1.00 98.44 67 SER A O 1
ATOM 515 N N . ALA A 1 68 ? 3.530 -2.098 -14.401 1.00 98.31 68 ALA A N 1
ATOM 516 C CA . ALA A 1 68 ? 2.381 -1.351 -14.916 1.00 98.31 68 ALA A CA 1
ATOM 517 C C . ALA A 1 68 ? 1.807 -2.017 -16.178 1.00 98.31 68 ALA A C 1
ATOM 519 O O . ALA A 1 68 ? 0.604 -2.269 -16.266 1.00 98.31 68 ALA A O 1
ATOM 520 N N . PHE A 1 69 ? 2.687 -2.375 -17.117 1.00 98.19 69 PHE A N 1
ATOM 521 C CA . PHE A 1 69 ? 2.310 -3.090 -18.330 1.00 98.19 69 PHE A CA 1
ATOM 522 C C . PHE A 1 69 ? 1.698 -4.465 -18.031 1.00 98.19 69 PHE A C 1
ATOM 524 O O . PHE A 1 69 ? 0.625 -4.780 -18.539 1.00 98.19 69 PHE A O 1
ATOM 531 N N . ALA A 1 70 ? 2.345 -5.273 -17.186 1.00 98.44 70 ALA A N 1
ATOM 532 C CA . ALA A 1 70 ? 1.905 -6.626 -16.861 1.00 98.44 70 ALA A CA 1
ATOM 533 C C . ALA A 1 70 ? 0.508 -6.635 -16.228 1.00 98.44 70 ALA A C 1
ATOM 535 O O . ALA A 1 70 ? -0.348 -7.415 -16.645 1.00 98.44 70 ALA A O 1
ATOM 536 N N . ILE A 1 71 ? 0.248 -5.740 -15.270 1.00 98.06 71 ILE A N 1
ATOM 537 C CA . ILE A 1 71 ? -1.062 -5.640 -14.614 1.00 98.06 71 ILE A CA 1
ATOM 538 C C . ILE A 1 71 ? -2.160 -5.354 -15.647 1.00 98.06 71 ILE A C 1
ATOM 540 O O . ILE A 1 71 ? -3.193 -6.023 -15.632 1.00 98.06 71 ILE A O 1
ATOM 544 N N . GLN A 1 72 ? -1.937 -4.426 -16.585 1.00 96.38 72 GLN A N 1
ATOM 545 C CA . GLN A 1 72 ? -2.910 -4.158 -17.652 1.00 96.38 72 GLN A CA 1
ATOM 546 C C . GLN A 1 72 ? -3.052 -5.324 -18.619 1.00 96.38 72 GLN A C 1
ATOM 548 O O . GLN A 1 72 ? -4.174 -5.722 -18.921 1.00 96.38 72 GLN A O 1
ATOM 553 N N . PHE A 1 73 ? -1.932 -5.913 -19.040 1.00 97.75 73 PHE A N 1
ATOM 554 C CA . PHE A 1 73 ? -1.903 -7.037 -19.968 1.00 97.75 73 PHE A CA 1
ATOM 555 C C . PHE A 1 73 ? -2.758 -8.214 -19.479 1.00 97.75 73 PHE A C 1
ATOM 557 O O . PHE A 1 73 ? -3.514 -8.797 -20.266 1.00 97.75 73 PHE A O 1
ATOM 564 N N . PHE A 1 74 ? -2.662 -8.557 -18.190 1.00 97.44 74 PHE A N 1
ATOM 565 C CA . PHE A 1 74 ? -3.468 -9.618 -17.582 1.00 97.44 74 PHE A CA 1
ATOM 566 C C . PHE A 1 74 ? -4.917 -9.185 -17.345 1.00 97.44 74 PHE A C 1
ATOM 568 O O . PHE A 1 74 ? -5.832 -9.953 -17.651 1.00 97.44 74 PHE A O 1
ATOM 575 N N . ASN A 1 75 ? -5.142 -7.952 -16.879 1.00 92.25 75 ASN A N 1
ATOM 576 C CA . ASN A 1 75 ? -6.484 -7.425 -16.634 1.00 92.25 75 ASN A CA 1
ATOM 577 C C . ASN A 1 75 ? -7.334 -7.366 -17.917 1.00 92.25 75 ASN A C 1
ATOM 579 O O . ASN A 1 75 ? -8.473 -7.819 -17.915 1.00 92.25 75 ASN A O 1
ATOM 583 N N . GLU A 1 76 ? -6.772 -6.907 -19.039 1.00 92.81 76 GLU A N 1
ATOM 584 C CA . GLU A 1 76 ? -7.433 -6.896 -20.360 1.00 92.81 76 GLU A CA 1
ATOM 585 C C . GLU A 1 76 ? -7.846 -8.291 -20.848 1.00 92.81 76 GLU A C 1
ATOM 587 O O . GLU A 1 76 ? -8.720 -8.430 -21.701 1.00 92.81 76 GLU A O 1
ATOM 592 N N . ARG A 1 77 ? -7.212 -9.338 -20.312 1.00 93.81 77 ARG A N 1
ATOM 593 C CA . ARG A 1 77 ? -7.474 -10.744 -20.642 1.00 93.81 77 ARG A CA 1
ATOM 594 C C . ARG A 1 77 ? -8.295 -11.458 -19.568 1.00 93.81 77 ARG A C 1
ATOM 596 O O . ARG A 1 77 ? -8.437 -12.678 -19.644 1.00 93.81 77 ARG A O 1
ATOM 603 N N . ASN A 1 78 ? -8.830 -10.727 -18.586 1.00 90.25 78 ASN A N 1
ATOM 604 C CA . ASN A 1 78 ? -9.553 -11.272 -17.434 1.00 90.25 78 ASN A CA 1
ATOM 605 C C . ASN A 1 78 ? -8.750 -12.351 -16.675 1.00 90.25 78 ASN A C 1
ATOM 607 O O . ASN A 1 78 ? -9.305 -13.349 -16.210 1.00 90.25 78 ASN A O 1
ATOM 611 N N . ILE A 1 79 ? -7.427 -12.177 -16.572 1.00 94.31 79 ILE A N 1
ATOM 612 C CA . ILE A 1 79 ? -6.535 -13.053 -15.804 1.00 94.31 79 ILE A CA 1
ATOM 613 C C . ILE A 1 79 ? -6.250 -12.381 -14.458 1.00 94.31 79 ILE A C 1
ATOM 615 O O . ILE A 1 79 ? -5.725 -11.271 -14.413 1.00 94.31 79 ILE A O 1
ATOM 619 N N . SER A 1 80 ? -6.594 -13.061 -13.359 1.00 92.44 80 SER A N 1
ATOM 620 C CA . SER A 1 80 ? -6.284 -12.588 -12.004 1.00 92.44 80 SER A CA 1
ATOM 621 C C . SER A 1 80 ? -4.774 -12.567 -11.767 1.00 92.44 80 SER A C 1
ATOM 623 O O . SER A 1 80 ? -4.073 -13.484 -12.189 1.00 92.44 80 SER A O 1
ATOM 625 N N . LEU A 1 81 ? -4.279 -11.573 -11.024 1.00 94.50 81 LEU A N 1
ATOM 626 C CA . LEU A 1 81 ? -2.884 -11.558 -10.565 1.00 94.50 81 LEU A CA 1
ATOM 627 C C . LEU A 1 81 ? -2.588 -12.667 -9.540 1.00 94.50 81 LEU A C 1
ATOM 629 O O . LEU A 1 81 ? -1.434 -13.022 -9.336 1.00 94.50 81 LEU A O 1
ATOM 633 N N . GLU A 1 82 ? -3.625 -13.247 -8.939 1.00 93.50 82 GLU A N 1
ATOM 634 C CA . GLU A 1 82 ? -3.534 -14.397 -8.031 1.00 93.50 82 GLU A CA 1
ATOM 635 C C . GLU A 1 82 ? -3.650 -15.736 -8.791 1.00 93.50 82 GLU A C 1
ATOM 637 O O . GLU A 1 82 ? -3.810 -16.790 -8.187 1.00 93.50 82 GLU A O 1
ATOM 642 N N . ALA A 1 83 ? -3.617 -15.720 -10.130 1.00 94.88 83 ALA A N 1
ATOM 643 C CA . ALA A 1 83 ? -3.624 -16.945 -10.923 1.00 94.88 83 ALA A CA 1
ATOM 644 C C . ALA A 1 83 ? -2.275 -17.687 -10.805 1.00 94.88 83 ALA A C 1
ATOM 646 O O . ALA A 1 83 ? -1.227 -17.052 -10.990 1.00 94.88 83 ALA A O 1
ATOM 647 N N . PRO A 1 84 ? -2.278 -19.017 -10.582 1.00 97.44 84 PRO A N 1
ATOM 648 C CA . PRO A 1 84 ? -1.057 -19.815 -10.570 1.00 97.44 84 PRO A CA 1
ATOM 649 C C . PRO A 1 84 ? -0.312 -19.776 -11.905 1.00 97.44 84 PRO A C 1
ATOM 651 O O . PRO A 1 84 ? -0.883 -20.000 -12.977 1.00 97.44 84 PRO A O 1
ATOM 654 N N . ILE A 1 85 ? 0.995 -19.524 -11.845 1.00 97.75 85 ILE A N 1
ATOM 655 C CA . ILE A 1 85 ? 1.861 -19.405 -13.023 1.00 97.75 85 ILE A CA 1
ATOM 656 C C . ILE A 1 85 ? 1.874 -20.713 -13.813 1.00 97.75 85 ILE A C 1
ATOM 658 O O . ILE A 1 85 ? 1.700 -20.697 -15.032 1.00 97.75 85 ILE A O 1
ATOM 662 N N . ASN A 1 86 ? 2.024 -21.850 -13.131 1.00 98.00 86 ASN A N 1
ATOM 663 C CA . ASN A 1 86 ? 2.089 -23.146 -13.797 1.00 98.00 86 ASN A CA 1
ATOM 664 C C . ASN A 1 86 ? 0.762 -23.534 -14.474 1.00 98.00 86 ASN A C 1
ATOM 666 O O . ASN A 1 86 ? 0.800 -24.129 -15.553 1.00 98.00 86 ASN A O 1
ATOM 670 N N . ASP A 1 87 ? -0.393 -23.124 -13.936 1.00 98.06 87 ASP A N 1
ATOM 671 C CA . ASP A 1 87 ? -1.692 -23.299 -14.604 1.00 98.06 87 ASP A CA 1
ATOM 672 C C . ASP A 1 87 ? -1.775 -22.513 -15.910 1.00 98.06 87 ASP A C 1
ATOM 674 O O . ASP A 1 87 ? -2.238 -23.033 -16.931 1.00 98.06 87 ASP A O 1
ATOM 678 N N . LEU A 1 88 ? -1.303 -21.264 -15.902 1.00 98.06 88 LEU A N 1
ATOM 679 C CA . LEU A 1 88 ? -1.261 -20.440 -17.105 1.00 98.06 88 LEU A CA 1
ATOM 680 C C . LEU A 1 88 ? -0.302 -21.036 -18.141 1.00 98.06 88 LEU A C 1
ATOM 682 O O . LEU A 1 88 ? -0.689 -21.208 -19.296 1.00 98.06 88 LEU A O 1
ATOM 686 N N . LEU A 1 89 ? 0.909 -21.425 -17.743 1.00 97.69 89 LEU A N 1
ATOM 687 C CA . LEU A 1 89 ? 1.885 -22.046 -18.644 1.00 97.69 89 LEU A CA 1
ATOM 688 C C . LEU A 1 89 ? 1.332 -23.328 -19.294 1.00 97.69 89 LEU A C 1
ATOM 690 O O . LEU A 1 89 ? 1.427 -23.475 -20.514 1.00 97.69 89 LEU A O 1
ATOM 694 N N . ARG A 1 90 ? 0.640 -24.190 -18.532 1.00 97.94 90 ARG A N 1
ATOM 695 C CA . ARG A 1 90 ? -0.060 -25.371 -19.074 1.00 97.94 90 ARG A CA 1
ATOM 696 C C . ARG A 1 90 ? -1.167 -24.988 -20.050 1.00 97.94 90 ARG A C 1
ATOM 698 O O . ARG A 1 90 ? -1.235 -25.532 -21.154 1.00 97.94 90 ARG A O 1
ATOM 705 N N . LYS A 1 91 ? -2.029 -24.039 -19.668 1.00 97.69 91 LYS A N 1
ATOM 706 C CA . LYS A 1 91 ? -3.152 -23.566 -20.494 1.00 97.69 91 LYS A CA 1
ATOM 707 C C . LYS A 1 91 ? -2.682 -23.066 -21.861 1.00 97.69 91 LYS A C 1
ATOM 709 O O . LYS A 1 91 ? -3.349 -23.326 -22.862 1.00 97.69 91 LYS A O 1
ATOM 714 N N . TYR A 1 92 ? -1.540 -22.383 -21.902 1.00 97.00 92 TYR A N 1
ATOM 715 C CA . TYR A 1 92 ? -0.953 -21.838 -23.126 1.00 97.00 92 TYR A CA 1
ATOM 716 C C . TYR A 1 92 ? 0.140 -22.727 -23.744 1.00 97.00 92 TYR A C 1
ATOM 718 O O . TYR A 1 92 ? 0.781 -22.308 -24.703 1.00 97.00 92 TYR A O 1
ATOM 726 N N . LYS A 1 93 ? 0.295 -23.973 -23.268 1.00 96.25 93 LYS A N 1
ATOM 727 C CA . LYS A 1 93 ? 1.210 -24.992 -23.816 1.00 96.25 93 LYS A CA 1
ATOM 728 C C . LYS A 1 93 ? 2.667 -24.516 -23.902 1.00 96.25 93 LYS A C 1
ATOM 730 O O . LYS A 1 93 ? 3.316 -24.696 -24.929 1.00 96.25 93 LYS A O 1
ATOM 735 N N . ALA A 1 94 ? 3.156 -23.887 -22.838 1.00 95.75 94 ALA A N 1
ATOM 736 C CA . ALA A 1 94 ? 4.542 -23.451 -22.743 1.00 95.75 94 ALA A CA 1
ATOM 737 C C . ALA A 1 94 ? 5.521 -24.640 -22.688 1.00 95.75 94 ALA A C 1
ATOM 739 O O . ALA A 1 94 ? 5.203 -25.694 -22.141 1.00 95.75 94 ALA A O 1
ATOM 740 N N . ASP A 1 95 ? 6.744 -24.436 -23.183 1.00 92.94 95 ASP A N 1
ATOM 741 C CA . ASP A 1 95 ? 7.835 -25.429 -23.157 1.00 92.94 95 ASP A CA 1
ATOM 742 C C . ASP A 1 95 ? 8.605 -25.456 -21.821 1.00 92.94 95 ASP A C 1
ATOM 744 O O . ASP A 1 95 ? 9.599 -26.171 -21.672 1.00 92.94 95 ASP A O 1
ATOM 748 N N . TYR A 1 96 ? 8.182 -24.639 -20.859 1.00 94.50 96 TYR A N 1
ATOM 749 C CA . TYR A 1 96 ? 8.792 -24.491 -19.544 1.00 94.50 96 TYR A CA 1
ATOM 750 C C . TYR A 1 96 ? 7.715 -24.519 -18.464 1.00 94.50 96 TYR A C 1
ATOM 752 O O . TYR A 1 96 ? 6.634 -23.954 -18.634 1.00 94.50 96 TYR A O 1
ATOM 760 N N . GLN A 1 97 ? 8.053 -25.136 -17.334 1.00 95.31 97 GLN A N 1
ATOM 761 C CA . GLN A 1 97 ? 7.299 -25.063 -16.092 1.00 95.31 97 GLN A CA 1
ATOM 762 C C . GLN A 1 97 ? 8.240 -24.638 -14.972 1.00 95.31 97 GLN A C 1
ATOM 764 O O . GLN A 1 97 ? 9.414 -25.011 -14.963 1.00 95.31 97 GLN A O 1
ATOM 769 N N . LEU A 1 98 ? 7.715 -23.861 -14.030 1.00 96.12 98 LEU A N 1
ATOM 770 C CA . LEU A 1 98 ? 8.455 -23.511 -12.834 1.00 96.12 98 LEU A CA 1
ATOM 771 C C . LEU A 1 98 ? 8.557 -24.739 -11.924 1.00 96.12 98 LEU A C 1
ATOM 773 O O . LEU A 1 98 ? 7.580 -25.465 -11.749 1.00 96.12 98 LEU A O 1
ATOM 777 N N . GLU A 1 99 ? 9.731 -24.938 -11.333 1.00 96.06 99 GLU A N 1
ATOM 778 C CA . GLU A 1 99 ? 10.025 -26.057 -10.439 1.00 96.06 99 GLU A CA 1
ATOM 779 C C . GLU A 1 99 ? 10.550 -25.558 -9.090 1.00 96.06 99 GLU A C 1
ATOM 781 O O . GLU A 1 99 ? 11.204 -24.511 -8.992 1.00 96.06 99 GLU A O 1
ATOM 786 N N . SER A 1 100 ? 10.304 -26.343 -8.042 1.00 96.69 100 SER A N 1
ATOM 787 C CA . SER A 1 100 ? 10.911 -26.120 -6.733 1.00 96.69 100 SER A CA 1
ATOM 788 C C . SER A 1 100 ? 12.396 -26.494 -6.739 1.00 96.69 100 SER A C 1
ATOM 790 O O . SER A 1 100 ? 12.865 -27.327 -7.521 1.00 96.69 100 SER A O 1
ATOM 792 N N . GLY A 1 101 ? 13.156 -25.844 -5.860 1.00 94.06 101 GLY A N 1
ATOM 793 C CA . GLY A 1 101 ? 14.555 -26.153 -5.589 1.00 94.06 101 GLY A CA 1
ATOM 794 C C . GLY A 1 101 ? 14.761 -27.582 -5.090 1.00 94.06 101 GLY A C 1
ATOM 795 O O . GLY A 1 101 ? 13.847 -28.218 -4.567 1.00 94.06 101 GLY A O 1
ATOM 796 N N . GLU A 1 102 ? 15.988 -28.085 -5.219 1.00 92.69 102 GLU A N 1
ATOM 797 C CA . GLU A 1 102 ? 16.355 -29.354 -4.589 1.00 92.69 102 GLU A CA 1
ATOM 798 C C . GLU A 1 102 ? 16.222 -29.235 -3.061 1.00 92.69 102 GLU A C 1
ATOM 800 O O . GLU A 1 102 ? 16.723 -28.285 -2.462 1.00 92.69 102 GLU A O 1
ATOM 805 N N . GLY A 1 103 ? 15.510 -30.179 -2.437 1.00 92.81 103 GLY A N 1
ATOM 806 C CA . GLY A 1 103 ? 15.219 -30.156 -0.998 1.00 92.81 103 GLY A CA 1
ATOM 807 C C . GLY A 1 103 ? 14.055 -29.246 -0.576 1.00 92.81 103 GLY A C 1
ATOM 808 O O . GLY A 1 103 ? 13.737 -29.202 0.611 1.00 92.81 103 GLY A O 1
ATOM 809 N N . CYS A 1 104 ? 13.401 -28.552 -1.511 1.00 94.44 104 CYS A N 1
ATOM 810 C CA . CYS A 1 104 ? 12.195 -27.758 -1.257 1.00 94.44 104 CYS A CA 1
ATOM 811 C C . CYS A 1 104 ? 10.918 -28.575 -1.517 1.00 94.44 104 CYS A C 1
ATOM 813 O O . CYS A 1 104 ? 10.949 -29.564 -2.252 1.00 94.44 104 CYS A O 1
ATOM 815 N N . ASP A 1 105 ? 9.785 -28.149 -0.949 1.00 95.19 105 ASP A N 1
ATOM 816 C CA . ASP A 1 105 ? 8.492 -28.788 -1.220 1.00 95.19 105 ASP A CA 1
ATOM 817 C C . ASP A 1 105 ? 8.111 -28.604 -2.705 1.00 95.19 105 ASP A C 1
ATOM 819 O O . ASP A 1 105 ? 8.058 -27.463 -3.185 1.00 95.19 105 ASP A O 1
ATOM 823 N N . PRO A 1 106 ? 7.848 -29.684 -3.463 1.00 94.25 106 PRO A N 1
ATOM 824 C CA . PRO A 1 106 ? 7.408 -29.583 -4.851 1.00 94.25 106 PRO A CA 1
ATOM 825 C C . PRO A 1 106 ? 6.106 -28.792 -5.044 1.00 94.25 106 PRO A C 1
ATOM 827 O O . PRO A 1 106 ? 5.920 -28.225 -6.121 1.00 94.25 106 PRO A O 1
ATOM 830 N N . SER A 1 107 ? 5.219 -28.714 -4.039 1.00 95.56 107 SER A N 1
ATOM 831 C CA . SER A 1 107 ? 3.956 -27.964 -4.152 1.00 95.56 107 SER A CA 1
ATOM 832 C C . SER A 1 107 ? 4.182 -26.462 -4.310 1.00 95.56 107 SER A C 1
ATOM 834 O O . SER A 1 107 ? 3.398 -25.791 -4.977 1.00 95.56 107 SER A O 1
ATOM 836 N N . TRP A 1 108 ? 5.282 -25.934 -3.766 1.00 96.62 108 TRP A N 1
ATOM 837 C CA . TRP A 1 108 ? 5.561 -24.500 -3.767 1.00 96.62 108 TRP A CA 1
ATOM 838 C C . TRP A 1 108 ? 5.625 -23.906 -5.173 1.00 96.62 108 TRP A C 1
ATOM 840 O O . TRP A 1 108 ? 5.200 -22.772 -5.365 1.00 96.62 108 TRP A O 1
ATOM 850 N N . ALA A 1 109 ? 6.105 -24.651 -6.170 1.00 96.31 109 ALA A N 1
ATOM 851 C CA . ALA A 1 109 ? 6.122 -24.180 -7.552 1.00 96.31 109 ALA A CA 1
ATOM 852 C C . ALA A 1 109 ? 4.721 -23.998 -8.155 1.00 96.31 109 ALA A C 1
ATOM 854 O O . ALA A 1 109 ? 4.509 -23.090 -8.959 1.00 96.31 109 ALA A O 1
ATOM 855 N N . GLU A 1 110 ? 3.758 -24.818 -7.734 1.00 97.19 110 GLU A N 1
ATOM 856 C CA . GLU A 1 110 ? 2.357 -24.721 -8.155 1.00 97.19 110 GLU A CA 1
ATOM 857 C C . GLU A 1 110 ? 1.602 -23.595 -7.424 1.00 97.19 110 GLU A C 1
ATOM 859 O O . GLU A 1 110 ? 0.568 -23.141 -7.902 1.00 97.19 110 GLU A O 1
ATOM 864 N N . GLU A 1 111 ? 2.140 -23.094 -6.308 1.00 96.56 111 GLU A N 1
ATOM 865 C CA . GLU A 1 111 ? 1.572 -22.005 -5.494 1.00 96.56 111 GLU A CA 1
ATOM 866 C C . GLU A 1 111 ? 2.117 -20.610 -5.876 1.00 96.56 111 GLU A C 1
ATOM 868 O O . GLU A 1 111 ? 1.777 -19.595 -5.261 1.00 96.56 111 GLU A O 1
ATOM 873 N N . VAL A 1 112 ? 2.988 -20.510 -6.888 1.00 97.31 112 VAL A N 1
ATOM 874 C CA . VAL A 1 112 ? 3.486 -19.211 -7.364 1.00 97.31 112 VAL A CA 1
ATOM 875 C C . VAL A 1 112 ? 2.423 -18.516 -8.211 1.00 97.31 112 VAL A C 1
ATOM 877 O O . VAL A 1 112 ? 1.996 -19.043 -9.236 1.00 97.31 112 VAL A O 1
ATOM 880 N N . HIS A 1 113 ? 2.054 -17.297 -7.821 1.00 96.88 113 HIS A N 1
ATOM 881 C CA . HIS A 1 113 ? 1.118 -16.424 -8.526 1.00 96.88 113 HIS A CA 1
ATOM 882 C C . HIS A 1 113 ? 1.843 -15.274 -9.245 1.00 96.88 113 HIS A C 1
ATOM 884 O O . HIS A 1 113 ? 3.024 -15.014 -8.997 1.00 96.88 113 HIS A O 1
ATOM 890 N N . ILE A 1 114 ? 1.139 -14.552 -10.124 1.00 97.56 114 ILE A N 1
ATOM 891 C CA . ILE A 1 114 ? 1.689 -13.379 -10.827 1.00 97.56 114 ILE A CA 1
ATOM 892 C C . ILE A 1 114 ? 2.080 -12.276 -9.838 1.00 97.56 114 ILE A C 1
ATOM 894 O O . ILE A 1 114 ? 3.159 -11.695 -9.966 1.00 97.56 114 ILE A O 1
ATOM 898 N N . ASP A 1 115 ? 1.248 -11.986 -8.838 1.00 95.25 115 ASP A N 1
ATOM 899 C CA . ASP A 1 115 ? 1.549 -10.955 -7.842 1.00 95.25 115 ASP A CA 1
ATOM 900 C C . ASP A 1 115 ? 2.794 -11.287 -7.004 1.00 95.25 115 ASP A C 1
ATOM 902 O O . ASP A 1 115 ? 3.566 -10.375 -6.702 1.00 95.25 115 ASP A O 1
ATOM 906 N N . HIS A 1 116 ? 3.067 -12.571 -6.738 1.00 96.00 116 HIS A N 1
ATOM 907 C CA . HIS A 1 116 ? 4.304 -13.014 -6.088 1.00 96.00 116 HIS A CA 1
ATOM 908 C C . HIS A 1 116 ? 5.571 -12.671 -6.895 1.00 96.00 116 HIS A C 1
ATOM 910 O O . HIS A 1 116 ? 6.636 -12.428 -6.315 1.00 96.00 116 HIS A O 1
ATOM 916 N N . LEU A 1 117 ? 5.481 -12.651 -8.233 1.00 96.69 117 LEU A N 1
ATOM 917 C CA . LEU A 1 117 ? 6.584 -12.226 -9.104 1.00 96.69 117 LEU A CA 1
ATOM 918 C C . LEU A 1 117 ? 6.792 -10.710 -9.015 1.00 96.69 117 LEU A C 1
ATOM 920 O O . LEU A 1 117 ? 7.923 -10.248 -8.871 1.00 96.69 117 LEU A O 1
ATOM 924 N N . LEU A 1 118 ? 5.694 -9.950 -9.060 1.00 96.31 118 LEU A N 1
ATOM 925 C CA . LEU A 1 118 ? 5.701 -8.485 -9.050 1.00 96.31 118 LEU A CA 1
ATOM 926 C C . LEU A 1 118 ? 6.148 -7.903 -7.701 1.00 96.31 118 LEU A C 1
ATOM 928 O O . LEU A 1 118 ? 6.741 -6.829 -7.673 1.00 96.31 118 LEU A O 1
ATOM 932 N N . ASN A 1 119 ? 5.870 -8.583 -6.588 1.00 94.56 119 ASN A N 1
ATOM 933 C CA . ASN A 1 119 ? 6.216 -8.122 -5.238 1.00 94.56 119 ASN A CA 1
ATOM 934 C C . ASN A 1 119 ? 7.459 -8.811 -4.638 1.00 94.56 119 ASN A C 1
ATOM 936 O O . ASN A 1 119 ? 7.786 -8.569 -3.477 1.00 94.56 119 ASN A O 1
ATOM 940 N N . HIS A 1 120 ? 8.151 -9.653 -5.414 1.00 95.12 120 HIS A N 1
ATOM 941 C CA . HIS A 1 120 ? 9.376 -10.354 -5.012 1.00 95.12 120 HIS A CA 1
ATOM 942 C C . HIS A 1 120 ? 9.222 -11.329 -3.825 1.00 95.12 120 HIS A C 1
ATOM 944 O O . HIS A 1 120 ? 10.120 -11.472 -2.990 1.00 95.12 120 HIS A O 1
ATOM 950 N N . THR A 1 121 ? 8.097 -12.041 -3.749 1.00 94.00 121 THR A N 1
ATOM 951 C CA . THR A 1 121 ? 7.831 -13.019 -2.674 1.00 94.00 121 THR A CA 1
ATOM 952 C C . THR A 1 121 ? 7.882 -14.484 -3.117 1.00 94.00 121 THR A C 1
ATOM 954 O O . THR A 1 121 ? 7.644 -15.361 -2.294 1.00 94.00 121 THR A O 1
ATOM 957 N N . ALA A 1 122 ? 8.231 -14.780 -4.377 1.00 92.94 122 ALA A N 1
ATOM 958 C CA . ALA A 1 122 ? 8.342 -16.163 -4.875 1.00 92.94 122 ALA A CA 1
ATOM 959 C C . ALA A 1 122 ? 9.765 -16.626 -5.224 1.00 92.94 122 ALA A C 1
ATOM 961 O O . ALA A 1 122 ? 10.147 -17.746 -4.896 1.00 92.94 122 ALA A O 1
ATOM 962 N N . LEU A 1 123 ? 10.538 -15.799 -5.929 1.00 93.56 123 LEU A N 1
ATOM 963 C CA . LEU A 1 123 ? 11.788 -16.220 -6.575 1.00 93.56 123 LEU A CA 1
ATOM 964 C C . LEU A 1 123 ? 12.999 -15.434 -6.056 1.00 93.56 123 LEU A C 1
ATOM 966 O O . LEU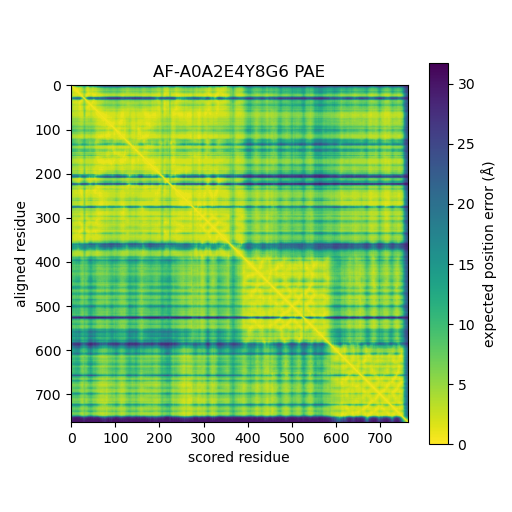 A 1 123 ? 12.871 -14.578 -5.179 1.00 93.56 123 LEU A O 1
ATOM 970 N N . GLU A 1 124 ? 14.191 -15.784 -6.541 1.00 87.12 124 GLU A N 1
ATOM 971 C CA . GLU A 1 124 ? 15.477 -15.147 -6.200 1.00 87.12 124 GLU A CA 1
ATOM 972 C C . GLU A 1 124 ? 16.160 -14.629 -7.477 1.00 87.12 124 GLU A C 1
ATOM 974 O O . GLU A 1 124 ? 15.453 -14.314 -8.439 1.00 87.12 124 GLU A O 1
ATOM 979 N N . LEU A 1 125 ? 17.495 -14.529 -7.491 1.00 86.44 125 LEU A N 1
ATOM 980 C CA . LEU A 1 125 ? 18.326 -13.865 -8.507 1.00 86.44 125 LEU A CA 1
ATOM 981 C C . LEU A 1 125 ? 18.350 -12.335 -8.324 1.00 86.44 125 LEU A C 1
ATOM 983 O O . LEU A 1 125 ? 17.757 -11.603 -9.118 1.00 86.44 125 LEU A O 1
ATOM 987 N N . ASN A 1 126 ? 19.001 -11.874 -7.245 1.00 81.50 126 ASN A N 1
ATOM 988 C CA . ASN A 1 126 ? 19.182 -10.448 -6.929 1.00 81.50 126 ASN A CA 1
ATOM 989 C C . ASN A 1 126 ? 19.857 -9.713 -8.102 1.00 81.50 126 ASN A C 1
ATOM 991 O O . ASN A 1 126 ? 19.284 -8.765 -8.647 1.00 81.50 126 ASN A O 1
ATOM 995 N N . TYR A 1 127 ? 21.001 -10.238 -8.549 1.00 82.44 127 TYR A N 1
ATOM 996 C CA . TYR A 1 127 ? 21.703 -9.807 -9.751 1.00 82.44 127 TYR A CA 1
ATOM 997 C C . TYR A 1 127 ? 21.191 -10.519 -10.991 1.00 82.44 127 TYR A C 1
ATOM 999 O O . TYR A 1 127 ? 21.132 -11.748 -11.020 1.00 82.44 127 TYR A O 1
ATOM 1007 N N . VAL A 1 128 ? 20.915 -9.771 -12.056 1.00 85.00 128 VAL A N 1
ATOM 1008 C CA . VAL A 1 128 ? 20.614 -10.352 -13.367 1.00 85.00 128 VAL A CA 1
ATOM 1009 C C . VAL A 1 128 ? 21.847 -10.217 -14.254 1.00 85.00 128 VAL A C 1
ATOM 1011 O O . VAL A 1 128 ? 22.177 -9.089 -14.621 1.00 85.00 128 VAL A O 1
ATOM 1014 N N . PRO A 1 129 ? 22.503 -11.327 -14.637 1.00 82.31 129 PRO A N 1
ATOM 1015 C CA . PRO A 1 129 ? 23.681 -11.264 -15.489 1.00 82.31 129 PRO A CA 1
ATOM 1016 C C . PRO A 1 129 ? 23.396 -10.582 -16.829 1.00 82.31 129 PRO A C 1
ATOM 1018 O O . PRO A 1 129 ? 22.416 -10.894 -17.511 1.00 82.31 129 PRO A O 1
ATOM 1021 N N . GLY A 1 130 ? 24.282 -9.666 -17.2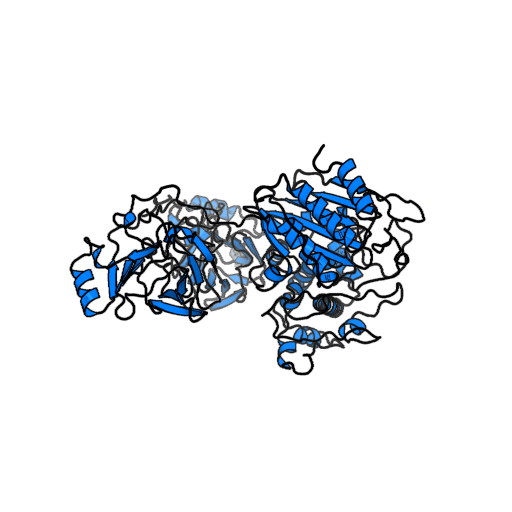15 1.00 82.25 130 GLY A N 1
ATOM 1022 C CA . GLY A 1 130 ? 24.307 -9.108 -18.559 1.00 82.25 130 GLY A CA 1
ATOM 1023 C C . GLY A 1 130 ? 24.833 -10.124 -19.574 1.00 82.25 130 GLY A C 1
ATOM 1024 O O . GLY A 1 130 ? 25.734 -10.912 -19.294 1.00 82.25 130 GLY A O 1
ATOM 1025 N N . HIS A 1 131 ? 24.305 -10.084 -20.793 1.00 82.69 131 HIS A N 1
ATOM 1026 C CA . HIS A 1 131 ? 24.769 -10.895 -21.918 1.00 82.69 131 HIS A CA 1
ATOM 1027 C C . HIS A 1 131 ? 25.480 -10.046 -22.953 1.00 82.69 131 HIS A C 1
ATOM 1029 O O . HIS A 1 131 ? 24.930 -9.002 -23.304 1.00 82.69 131 HIS A O 1
ATOM 1035 N N . PRO A 1 132 ? 26.598 -10.516 -23.535 1.00 80.69 132 PRO A N 1
ATOM 1036 C CA . PRO A 1 132 ? 27.228 -9.821 -24.637 1.00 80.69 132 PRO A CA 1
ATOM 1037 C C . PRO A 1 132 ? 26.218 -9.424 -25.724 1.00 80.69 132 PRO A C 1
ATOM 1039 O O . PRO A 1 132 ? 25.361 -10.234 -26.095 1.00 80.69 132 PRO A O 1
ATOM 1042 N N . LEU A 1 133 ? 26.297 -8.196 -26.230 1.00 76.50 133 LEU A N 1
ATOM 1043 C CA . LEU A 1 133 ? 25.411 -7.689 -27.283 1.00 76.50 133 LEU A CA 1
ATOM 1044 C C . LEU A 1 133 ? 25.371 -8.634 -28.490 1.00 76.50 133 LEU A C 1
ATOM 1046 O O . LEU A 1 133 ? 26.387 -9.208 -28.885 1.00 76.50 133 LEU A O 1
ATOM 1050 N N . GLY A 1 134 ? 24.178 -8.857 -29.044 1.00 74.88 134 GLY A N 1
ATOM 1051 C CA . GLY A 1 134 ? 23.962 -9.847 -30.105 1.00 74.88 134 GLY A CA 1
ATOM 1052 C C . GLY A 1 134 ? 24.082 -11.321 -29.673 1.00 74.88 134 GLY A C 1
ATOM 1053 O O . GLY A 1 134 ? 23.801 -12.205 -30.478 1.00 74.88 134 GLY A O 1
ATOM 1054 N N . LYS A 1 135 ? 24.448 -11.622 -28.416 1.00 79.44 135 LYS A N 1
ATOM 1055 C CA . LYS A 1 135 ? 24.524 -12.986 -27.844 1.00 79.44 135 LYS A CA 1
ATOM 1056 C C . LYS A 1 135 ? 23.515 -13.227 -26.715 1.00 79.44 135 LYS A C 1
ATOM 1058 O O . LYS A 1 135 ? 23.681 -14.154 -25.922 1.00 79.44 135 LYS A O 1
ATOM 1063 N N . CYS A 1 136 ? 22.475 -12.401 -26.629 1.00 74.19 136 CYS A N 1
ATOM 1064 C CA . CYS A 1 136 ? 21.430 -12.537 -25.618 1.00 74.19 136 CYS A CA 1
ATOM 1065 C C . CYS A 1 136 ? 20.702 -13.885 -25.761 1.00 74.19 136 CYS A C 1
ATOM 1067 O O . CYS A 1 136 ? 20.262 -14.250 -26.856 1.00 74.19 136 CYS A O 1
ATOM 1069 N N . SER A 1 137 ? 20.571 -14.618 -24.654 1.00 81.81 137 SER A N 1
ATOM 1070 C CA . SER A 1 137 ? 19.803 -15.867 -24.620 1.00 81.81 137 SER A CA 1
ATOM 1071 C C . SER A 1 137 ? 18.320 -15.603 -24.912 1.00 81.81 137 SER A C 1
ATOM 1073 O O . SER A 1 137 ? 17.807 -14.507 -24.675 1.00 81.81 137 SER A O 1
ATOM 1075 N N . SER A 1 138 ? 17.613 -16.603 -25.447 1.00 89.38 138 SER A N 1
ATOM 1076 C CA . SER A 1 138 ? 16.151 -16.517 -25.534 1.00 89.38 138 SER A CA 1
ATOM 1077 C C . SER A 1 138 ? 15.551 -16.495 -24.124 1.00 89.38 138 SER A C 1
ATOM 1079 O O . SER A 1 138 ? 16.150 -17.050 -23.203 1.00 89.38 138 SER A O 1
ATOM 1081 N N . THR A 1 139 ? 14.366 -15.910 -23.935 1.00 91.62 139 THR A N 1
ATOM 1082 C CA . THR A 1 139 ? 13.714 -15.901 -22.613 1.00 91.62 139 THR A CA 1
ATOM 1083 C C . THR A 1 139 ? 13.507 -17.318 -22.076 1.00 91.62 139 THR A C 1
ATOM 1085 O O . THR A 1 139 ? 13.718 -17.553 -20.891 1.00 91.62 139 THR A O 1
ATOM 1088 N N . LEU A 1 140 ? 13.205 -18.282 -22.957 1.00 93.38 140 LEU A N 1
ATOM 1089 C CA . LEU A 1 140 ? 13.115 -19.705 -22.617 1.00 93.38 140 LEU A CA 1
ATOM 1090 C C . LEU A 1 140 ? 14.440 -20.262 -22.072 1.00 93.38 140 LEU A C 1
ATOM 1092 O O . LEU A 1 140 ? 14.446 -20.982 -21.074 1.00 93.38 140 LEU A O 1
ATOM 1096 N N . ASP A 1 141 ? 15.566 -19.933 -22.711 1.00 92.56 141 ASP A N 1
ATOM 1097 C CA . ASP A 1 141 ? 16.888 -20.359 -22.241 1.00 92.56 141 ASP A CA 1
ATOM 1098 C C . ASP A 1 141 ? 17.221 -19.749 -20.872 1.00 92.56 141 ASP A C 1
ATOM 1100 O O . ASP A 1 141 ? 17.803 -20.440 -20.035 1.00 92.56 141 ASP A O 1
ATOM 1104 N N . LEU A 1 142 ? 16.824 -18.490 -20.635 1.00 91.81 142 LEU A N 1
ATOM 1105 C CA . LEU A 1 142 ? 17.008 -17.803 -19.354 1.00 91.81 142 LEU A CA 1
ATOM 1106 C C . LEU A 1 142 ? 16.219 -18.489 -18.232 1.00 91.81 142 LEU A C 1
ATOM 1108 O O . LEU A 1 142 ? 16.808 -18.857 -17.220 1.00 91.81 142 LEU A O 1
ATOM 1112 N N . VAL A 1 143 ? 14.910 -18.715 -18.415 1.00 92.69 143 VAL A N 1
ATOM 1113 C CA . VAL A 1 143 ? 14.076 -19.357 -17.376 1.00 92.69 143 VAL A CA 1
ATOM 1114 C C . VAL A 1 143 ? 14.468 -20.811 -17.123 1.00 92.69 143 VAL A C 1
ATOM 1116 O O . VAL A 1 143 ? 14.398 -21.282 -15.991 1.00 92.69 143 VAL A O 1
ATOM 1119 N N . SER A 1 144 ? 14.949 -21.508 -18.156 1.00 90.69 144 SER A N 1
ATOM 1120 C CA . SER A 1 144 ? 15.355 -22.915 -18.059 1.00 90.69 144 SER A CA 1
ATOM 1121 C C . SER A 1 144 ? 16.777 -23.117 -17.519 1.00 90.69 144 SER A C 1
ATOM 1123 O O . SER A 1 144 ? 17.209 -24.262 -17.400 1.00 90.69 144 SER A O 1
ATOM 1125 N N . GLY A 1 145 ? 17.551 -22.051 -17.275 1.00 88.50 145 GLY A N 1
ATOM 1126 C CA . GLY A 1 145 ? 18.967 -22.167 -16.895 1.00 88.50 145 GLY A CA 1
ATOM 1127 C C . GLY A 1 145 ? 19.851 -22.817 -17.971 1.00 88.50 145 GLY A C 1
ATOM 1128 O O . GLY A 1 145 ? 20.848 -23.473 -17.671 1.00 88.50 145 GLY A O 1
ATOM 1129 N N . LYS A 1 146 ? 19.478 -22.703 -19.252 1.00 88.50 146 LYS A N 1
ATOM 1130 C CA . LYS A 1 146 ? 20.262 -23.245 -20.377 1.00 88.50 146 LYS A CA 1
ATOM 1131 C C . LYS A 1 146 ? 21.344 -22.250 -20.796 1.00 88.50 146 LYS A C 1
ATOM 1133 O O . LYS A 1 146 ? 21.298 -21.079 -20.440 1.00 88.50 146 LYS A O 1
ATOM 1138 N N . LYS A 1 147 ? 22.328 -22.702 -21.585 1.00 84.62 147 LYS A N 1
ATOM 1139 C CA . LYS A 1 147 ? 23.414 -21.858 -22.141 1.00 84.62 147 LYS A CA 1
ATOM 1140 C C . LYS A 1 147 ? 24.234 -21.095 -21.082 1.00 84.62 147 LYS A C 1
ATOM 1142 O O . LYS A 1 147 ? 24.692 -19.987 -21.336 1.00 84.62 147 LYS A O 1
ATOM 1147 N N . GLY A 1 148 ? 24.439 -21.707 -19.914 1.00 81.19 148 GLY A N 1
ATOM 1148 C CA . GLY A 1 148 ? 25.238 -21.129 -18.827 1.00 81.19 148 GLY A CA 1
ATOM 1149 C C . GLY A 1 148 ? 24.486 -20.134 -17.940 1.00 81.19 148 GLY A C 1
ATOM 1150 O O . GLY A 1 148 ? 25.114 -19.500 -17.098 1.00 81.19 148 GLY A O 1
ATOM 1151 N N . ASN A 1 149 ? 23.166 -20.000 -18.106 1.00 84.38 149 ASN A N 1
ATOM 1152 C CA . ASN A 1 149 ? 22.331 -19.196 -17.216 1.00 84.38 149 ASN A CA 1
ATOM 1153 C C . ASN A 1 149 ? 22.048 -19.928 -15.896 1.00 84.38 149 ASN A C 1
ATOM 1155 O O . ASN A 1 149 ? 21.884 -21.150 -15.908 1.00 84.38 149 ASN A O 1
ATOM 1159 N N . PRO A 1 150 ? 21.934 -19.210 -14.766 1.00 84.25 150 PRO A N 1
ATOM 1160 C CA . PRO A 1 150 ? 21.485 -19.817 -13.521 1.00 84.25 150 PRO A CA 1
ATOM 1161 C C . PRO A 1 150 ? 20.026 -20.297 -13.659 1.00 84.25 150 PRO A C 1
ATOM 1163 O O . PRO A 1 150 ? 19.199 -19.566 -14.209 1.00 84.25 150 PRO A O 1
ATOM 1166 N N . PRO A 1 151 ? 19.679 -21.504 -13.176 1.00 84.19 151 PRO A N 1
ATOM 1167 C CA . PRO A 1 151 ? 18.299 -21.976 -13.203 1.00 84.19 151 PRO A CA 1
ATOM 1168 C C . PRO A 1 151 ? 17.427 -21.162 -12.241 1.00 84.19 151 PRO A C 1
ATOM 1170 O O . PRO A 1 151 ? 17.834 -20.865 -11.118 1.00 84.19 151 PRO A O 1
ATOM 1173 N N . ILE A 1 152 ? 16.203 -20.844 -12.662 1.00 93.25 152 ILE A N 1
ATOM 1174 C CA . ILE A 1 152 ? 15.217 -20.163 -11.818 1.00 93.25 152 ILE A CA 1
ATOM 1175 C C . ILE A 1 152 ? 14.340 -21.221 -11.147 1.00 93.25 152 ILE A C 1
ATOM 1177 O O . ILE A 1 152 ? 13.595 -21.931 -11.823 1.00 93.25 152 ILE A O 1
ATOM 1181 N N . LYS A 1 153 ? 14.440 -21.320 -9.817 1.00 94.00 153 LYS A N 1
ATOM 1182 C CA . LYS A 1 153 ? 13.707 -22.291 -8.992 1.00 94.00 153 LYS A CA 1
ATOM 1183 C C . LYS A 1 153 ? 13.075 -21.640 -7.765 1.00 94.00 153 LYS A C 1
ATOM 1185 O O . LYS A 1 153 ? 13.552 -20.612 -7.281 1.00 94.00 153 LYS A O 1
ATOM 1190 N N . VAL A 1 154 ? 12.020 -22.264 -7.246 1.00 95.56 154 VAL A N 1
ATOM 1191 C CA . VAL A 1 154 ? 11.350 -21.842 -6.008 1.00 95.56 154 VAL A CA 1
ATOM 1192 C C . VAL A 1 154 ? 12.086 -22.420 -4.803 1.00 95.56 154 VAL A C 1
ATOM 1194 O O . VAL A 1 154 ? 12.013 -23.615 -4.534 1.00 95.56 154 VAL A O 1
ATOM 1197 N N . MET A 1 155 ? 12.812 -21.563 -4.086 1.00 93.94 155 MET A N 1
ATOM 1198 C CA . MET A 1 155 ? 13.662 -21.963 -2.952 1.00 93.94 155 MET A CA 1
ATOM 1199 C C . MET A 1 155 ? 12.977 -21.808 -1.586 1.00 93.94 155 MET A C 1
ATOM 1201 O O . MET A 1 155 ? 13.534 -22.189 -0.558 1.00 93.94 155 MET A O 1
ATOM 1205 N N . ARG A 1 156 ? 11.788 -21.201 -1.558 1.00 92.12 156 ARG A N 1
ATOM 1206 C CA . ARG A 1 156 ? 11.035 -20.876 -0.343 1.00 92.12 156 ARG A CA 1
ATOM 1207 C C . ARG A 1 156 ? 9.543 -20.852 -0.631 1.00 92.12 156 ARG A C 1
ATOM 1209 O O . ARG A 1 156 ? 9.148 -20.679 -1.783 1.00 92.12 156 ARG A O 1
ATOM 1216 N N . LYS A 1 157 ? 8.734 -20.965 0.419 1.00 93.31 157 LYS A N 1
ATOM 1217 C CA . LYS A 1 157 ? 7.284 -20.872 0.296 1.00 93.31 157 LYS A CA 1
ATOM 1218 C C . LYS A 1 157 ? 6.876 -19.502 -0.287 1.00 93.31 157 LYS A C 1
ATOM 1220 O O . LYS A 1 157 ? 7.263 -18.473 0.282 1.00 93.31 157 LYS A O 1
ATOM 1225 N N . PRO A 1 158 ? 6.150 -19.466 -1.420 1.00 93.38 158 PRO A N 1
ATOM 1226 C CA . PRO A 1 158 ? 5.755 -18.217 -2.062 1.00 93.38 158 PRO A CA 1
ATOM 1227 C C . PRO A 1 158 ? 4.841 -17.367 -1.176 1.00 93.38 158 PRO A C 1
ATOM 1229 O O . PRO A 1 158 ? 4.055 -17.892 -0.391 1.00 93.38 158 PRO A O 1
ATOM 1232 N N . GLY A 1 159 ? 4.932 -16.045 -1.311 1.00 88.94 159 GLY A N 1
ATOM 1233 C CA . GLY A 1 159 ? 4.035 -15.099 -0.639 1.00 88.94 159 GLY A CA 1
ATOM 1234 C C . GLY A 1 159 ? 4.407 -14.756 0.808 1.00 88.94 159 GLY A C 1
ATOM 1235 O O . GLY A 1 159 ? 3.866 -13.796 1.350 1.00 88.94 159 GLY A O 1
ATOM 1236 N N . GLU A 1 160 ? 5.343 -15.476 1.440 1.00 84.06 160 GLU A N 1
ATOM 1237 C CA . GLU A 1 160 ? 5.679 -15.258 2.858 1.00 84.06 160 GLU A CA 1
ATOM 1238 C C . GLU A 1 160 ? 6.772 -14.204 3.072 1.00 84.06 160 GLU A C 1
ATOM 1240 O O . GLU A 1 160 ? 6.641 -13.325 3.924 1.00 84.06 160 GLU A O 1
ATOM 1245 N N . THR A 1 161 ? 7.870 -14.278 2.312 1.00 86.56 161 THR A N 1
ATOM 1246 C CA . THR A 1 161 ? 9.064 -13.456 2.563 1.00 86.56 161 THR A CA 1
ATOM 1247 C C . THR A 1 161 ? 9.576 -12.761 1.311 1.00 86.56 161 THR A C 1
ATOM 1249 O O . THR A 1 161 ? 9.717 -13.349 0.233 1.00 86.56 161 THR A O 1
ATOM 1252 N N . PHE A 1 162 ? 9.901 -11.481 1.485 1.00 91.12 162 PHE A N 1
ATOM 1253 C CA . PHE A 1 162 ? 10.534 -10.664 0.461 1.00 91.12 162 PHE A CA 1
ATOM 1254 C C . PHE A 1 162 ? 11.972 -11.113 0.228 1.00 91.12 162 PHE A C 1
ATOM 1256 O O . PHE A 1 162 ? 12.767 -11.137 1.167 1.00 91.12 162 PHE A O 1
ATOM 1263 N N . LYS A 1 163 ? 12.327 -11.362 -1.031 1.00 91.25 163 LYS A N 1
ATOM 1264 C CA . LYS A 1 163 ? 13.711 -11.279 -1.500 1.00 91.25 163 LYS A CA 1
ATOM 1265 C C . LYS A 1 163 ? 13.723 -10.736 -2.910 1.00 91.25 163 LYS A C 1
ATOM 1267 O O . LYS A 1 163 ? 13.042 -11.290 -3.771 1.00 91.25 163 LYS A O 1
ATOM 1272 N N . PHE A 1 164 ? 14.505 -9.684 -3.130 1.00 90.06 164 PHE A N 1
ATOM 1273 C CA . PHE A 1 164 ? 14.615 -9.036 -4.430 1.00 90.06 164 PHE A CA 1
ATOM 1274 C C . PHE A 1 164 ? 14.900 -10.070 -5.532 1.00 90.06 164 PHE A C 1
ATOM 1276 O O . PHE A 1 164 ? 15.646 -11.023 -5.348 1.00 90.06 164 PHE A O 1
ATOM 1283 N N . SER A 1 165 ? 14.226 -9.955 -6.673 1.00 92.12 165 SER A N 1
ATOM 1284 C CA . SER A 1 165 ? 14.237 -11.031 -7.669 1.00 92.12 165 SER A CA 1
ATOM 1285 C C . SER A 1 165 ? 14.143 -10.481 -9.078 1.00 92.12 165 SER A C 1
ATOM 1287 O O . SER A 1 165 ? 13.096 -10.005 -9.517 1.00 92.12 165 SER A O 1
ATOM 1289 N N . GLY A 1 166 ? 15.249 -10.577 -9.807 1.00 92.94 166 GLY A N 1
ATOM 1290 C CA . GLY A 1 166 ? 15.260 -10.492 -11.257 1.00 92.94 166 GLY A CA 1
ATOM 1291 C C . GLY A 1 166 ? 14.651 -11.728 -11.911 1.00 92.94 166 GLY A C 1
ATOM 1292 O O . GLY A 1 166 ? 13.962 -11.593 -12.919 1.00 92.94 166 GLY A O 1
ATOM 1293 N N . GLY A 1 167 ? 14.812 -12.909 -11.302 1.00 94.81 167 GLY A N 1
ATOM 1294 C CA . GLY A 1 167 ? 14.273 -14.168 -11.818 1.00 94.81 167 GLY A CA 1
ATOM 1295 C C . GLY A 1 167 ? 12.752 -14.139 -11.988 1.00 94.81 167 GLY A C 1
ATOM 1296 O O . GLY A 1 167 ? 12.240 -14.565 -13.022 1.00 94.81 167 GLY A O 1
ATOM 1297 N N . GLY A 1 168 ? 12.029 -13.531 -11.042 1.00 96.69 168 GLY A N 1
ATOM 1298 C CA . GLY A 1 168 ? 10.582 -13.342 -11.149 1.00 96.69 168 GLY A CA 1
ATOM 1299 C C . GLY A 1 168 ? 10.163 -12.524 -12.367 1.00 96.69 168 GLY A C 1
ATOM 1300 O O . GLY A 1 168 ? 9.204 -12.883 -13.043 1.00 96.69 168 GLY A O 1
ATOM 1301 N N . PHE A 1 169 ? 10.926 -11.490 -12.722 1.00 97.56 169 PHE A N 1
ATOM 1302 C CA . PHE A 1 169 ? 10.644 -10.673 -13.904 1.00 97.56 169 PHE A CA 1
ATOM 1303 C C . PHE A 1 169 ? 11.031 -11.364 -15.221 1.00 97.56 169 PHE A C 1
ATOM 1305 O O . PHE A 1 169 ? 10.411 -11.094 -16.247 1.00 97.56 169 PHE A O 1
ATOM 1312 N N . ILE A 1 170 ? 11.994 -12.291 -15.208 1.00 96.56 170 ILE A N 1
ATOM 1313 C CA . ILE A 1 170 ? 12.310 -13.136 -16.374 1.00 96.56 170 ILE A CA 1
ATOM 1314 C C . ILE A 1 170 ? 11.185 -14.158 -16.608 1.00 96.56 170 ILE A C 1
ATOM 1316 O O . ILE A 1 170 ? 10.739 -14.328 -17.742 1.00 96.56 170 ILE A O 1
ATOM 1320 N N . VAL A 1 171 ? 10.671 -14.792 -15.546 1.00 97.62 171 VAL A N 1
ATOM 1321 C CA . VAL A 1 171 ? 9.502 -15.691 -15.634 1.00 97.62 171 VAL A CA 1
ATOM 1322 C C . VAL A 1 171 ? 8.258 -14.924 -16.086 1.00 97.62 171 VAL A C 1
ATOM 1324 O O . VAL A 1 171 ? 7.539 -15.394 -16.966 1.00 97.62 171 VAL A O 1
ATOM 1327 N N . LEU A 1 172 ? 8.036 -13.718 -15.554 1.00 98.25 172 LEU A N 1
ATOM 1328 C CA . LEU A 1 172 ? 6.961 -12.823 -15.987 1.00 98.25 172 LEU A CA 1
ATOM 1329 C C . LEU A 1 172 ? 7.071 -12.484 -17.478 1.00 98.25 172 LEU A C 1
ATOM 1331 O O . LEU A 1 172 ? 6.073 -12.545 -18.194 1.00 98.25 172 LEU A O 1
ATOM 1335 N N . GLN A 1 173 ? 8.278 -12.160 -17.953 1.00 97.69 173 GLN A N 1
ATOM 1336 C CA . GLN A 1 173 ? 8.531 -11.899 -19.367 1.00 97.69 173 GLN A CA 1
ATOM 1337 C C . GLN A 1 173 ? 8.155 -13.112 -20.216 1.00 97.69 173 GLN A C 1
ATOM 1339 O O . GLN A 1 173 ? 7.388 -12.965 -21.164 1.00 97.69 173 GLN A O 1
ATOM 1344 N N . TYR A 1 174 ? 8.634 -14.303 -19.852 1.00 97.62 174 TYR A N 1
ATOM 1345 C CA . TYR A 1 174 ? 8.326 -15.528 -20.586 1.00 97.62 174 TYR A CA 1
ATOM 1346 C C . TYR A 1 174 ? 6.819 -15.801 -20.630 1.00 97.62 174 TYR A C 1
ATOM 1348 O O . TYR A 1 174 ? 6.270 -16.082 -21.693 1.00 97.62 174 TYR A O 1
ATOM 1356 N N . LEU A 1 175 ? 6.130 -15.651 -19.495 1.00 98.25 175 LEU A N 1
ATOM 1357 C CA . LEU A 1 175 ? 4.686 -15.841 -19.408 1.00 98.25 175 LEU A CA 1
ATOM 1358 C C . LEU A 1 175 ? 3.924 -14.882 -20.336 1.00 98.25 175 LEU A C 1
ATOM 1360 O O . LEU A 1 175 ? 3.015 -15.305 -21.050 1.00 98.25 175 LEU A O 1
ATOM 1364 N N . ILE A 1 176 ? 4.303 -13.602 -20.355 1.00 98.38 176 ILE A N 1
ATOM 1365 C CA . ILE A 1 176 ? 3.693 -12.602 -21.238 1.00 98.38 176 ILE A CA 1
ATOM 1366 C C . ILE A 1 176 ? 3.975 -12.923 -22.709 1.00 98.38 176 ILE A C 1
ATOM 1368 O O . ILE A 1 176 ? 3.067 -12.818 -23.528 1.00 98.38 176 ILE A O 1
ATOM 1372 N N . GLU A 1 177 ? 5.196 -13.330 -23.058 1.00 97.81 177 GLU A N 1
ATOM 1373 C CA . GLU A 1 177 ? 5.562 -13.690 -24.434 1.00 97.81 177 GLU A CA 1
ATOM 1374 C C . GLU A 1 177 ? 4.774 -14.911 -24.935 1.00 97.81 177 GLU A C 1
ATOM 1376 O O . GLU A 1 177 ? 4.276 -14.900 -26.064 1.00 97.81 177 GLU A O 1
ATOM 1381 N N . VAL A 1 178 ? 4.589 -15.925 -24.080 1.00 97.44 178 VAL A N 1
ATOM 1382 C CA . VAL A 1 178 ? 3.782 -17.121 -24.375 1.00 97.44 178 VAL A CA 1
ATOM 1383 C C . VAL A 1 178 ? 2.308 -16.763 -24.585 1.00 97.44 178 VAL A C 1
ATOM 1385 O O . VAL A 1 178 ? 1.707 -17.190 -25.568 1.00 97.44 178 VAL A O 1
ATOM 1388 N N . ILE A 1 179 ? 1.717 -15.962 -23.694 1.00 97.88 179 ILE A N 1
ATOM 1389 C CA . ILE A 1 179 ? 0.297 -15.577 -23.781 1.00 97.88 179 ILE A CA 1
ATOM 1390 C C . ILE A 1 179 ? 0.054 -14.585 -24.925 1.00 97.88 179 ILE A C 1
ATOM 1392 O O . ILE A 1 179 ? -0.974 -14.639 -25.599 1.00 97.88 179 ILE A O 1
ATOM 1396 N N . GLY A 1 180 ? 0.974 -13.640 -25.113 1.00 96.94 180 GLY A N 1
ATOM 1397 C CA . GLY A 1 180 ? 0.866 -12.548 -26.075 1.00 96.94 180 GLY A CA 1
ATOM 1398 C C . GLY A 1 180 ? 1.232 -12.946 -27.502 1.00 96.94 180 GLY A C 1
ATOM 1399 O O . GLY A 1 180 ? 0.799 -12.274 -28.434 1.00 96.94 180 GLY A O 1
ATOM 1400 N N . GLY A 1 181 ? 1.997 -14.026 -27.687 1.00 94.69 181 GLY A N 1
ATOM 1401 C CA . GLY A 1 181 ? 2.386 -14.520 -29.006 1.00 94.69 181 GLY A CA 1
ATOM 1402 C C . GLY A 1 181 ? 3.389 -13.609 -29.720 1.00 94.69 181 GLY A C 1
ATOM 1403 O O . GLY A 1 181 ? 3.186 -13.242 -30.877 1.00 94.69 181 GLY A O 1
ATOM 1404 N N . GLY A 1 182 ? 4.474 -13.221 -29.048 1.00 92.50 182 GLY A N 1
ATOM 1405 C CA . GLY A 1 182 ? 5.510 -12.361 -29.625 1.00 92.50 182 GLY A CA 1
ATOM 1406 C C . GLY A 1 182 ? 6.615 -12.017 -28.633 1.00 92.50 182 GLY A C 1
ATOM 1407 O O . GLY A 1 182 ? 6.520 -12.358 -27.460 1.00 92.50 182 GLY A O 1
ATOM 1408 N N . CYS A 1 183 ? 7.665 -11.337 -29.099 1.00 92.06 183 CYS A N 1
ATOM 1409 C CA . CYS A 1 183 ? 8.714 -10.850 -28.205 1.00 92.06 183 CYS A CA 1
ATOM 1410 C C . CYS A 1 183 ? 8.217 -9.655 -27.381 1.00 92.06 183 CYS A C 1
ATOM 1412 O O . CYS A 1 183 ? 7.419 -8.836 -27.860 1.00 92.06 183 CYS A O 1
ATOM 1414 N N . ILE A 1 184 ? 8.702 -9.550 -26.147 1.00 94.50 184 ILE A N 1
ATOM 1415 C CA . ILE A 1 184 ? 8.217 -8.568 -25.177 1.00 94.50 184 ILE A CA 1
ATOM 1416 C C . ILE A 1 184 ? 8.327 -7.120 -25.667 1.00 94.50 184 ILE A C 1
ATOM 1418 O O . ILE A 1 184 ? 7.440 -6.310 -25.408 1.00 94.50 184 ILE A O 1
ATOM 1422 N N . GLU A 1 185 ? 9.359 -6.793 -26.445 1.00 91.88 185 GLU A N 1
ATOM 1423 C CA . GLU A 1 185 ? 9.600 -5.442 -26.949 1.00 91.88 185 GLU A CA 1
ATOM 1424 C C . GLU A 1 185 ? 8.467 -4.974 -27.870 1.00 91.88 185 GLU A C 1
ATOM 1426 O O . GLU A 1 185 ? 8.064 -3.813 -27.819 1.00 91.88 185 GLU A O 1
ATOM 1431 N N . LYS A 1 186 ? 7.919 -5.884 -28.688 1.00 94.06 186 LYS A N 1
ATOM 1432 C CA . LYS A 1 186 ? 6.776 -5.592 -29.564 1.00 94.06 186 LYS A CA 1
ATOM 1433 C C . LYS A 1 186 ? 5.473 -5.524 -28.781 1.00 94.06 186 LYS A C 1
ATOM 1435 O O . LYS A 1 186 ? 4.651 -4.661 -29.069 1.00 94.06 186 LYS A O 1
ATOM 1440 N N . LEU A 1 187 ? 5.298 -6.409 -27.798 1.00 96.69 187 LEU A N 1
ATOM 1441 C CA . LEU A 1 187 ? 4.098 -6.451 -26.960 1.00 96.69 187 LEU A CA 1
ATOM 1442 C C . LEU A 1 187 ? 3.963 -5.191 -26.090 1.00 96.69 187 LEU A C 1
ATOM 1444 O O . LEU A 1 187 ? 2.857 -4.689 -25.919 1.00 96.69 187 LEU A O 1
ATOM 1448 N N . MET A 1 188 ? 5.077 -4.648 -25.590 1.00 95.31 188 MET A N 1
ATOM 1449 C CA . MET A 1 188 ? 5.093 -3.430 -24.771 1.00 95.31 188 MET A CA 1
ATOM 1450 C C . MET A 1 188 ? 5.010 -2.131 -25.574 1.00 95.31 188 MET A C 1
ATOM 1452 O O . MET A 1 188 ? 4.654 -1.095 -25.015 1.00 95.31 188 MET A O 1
ATOM 1456 N N . ARG A 1 189 ? 5.360 -2.142 -26.866 1.00 95.00 189 ARG A N 1
ATOM 1457 C CA . ARG A 1 189 ? 5.481 -0.916 -27.669 1.00 95.00 189 ARG A CA 1
ATOM 1458 C C . ARG A 1 189 ? 4.206 -0.053 -27.670 1.00 95.00 189 ARG A C 1
ATOM 1460 O O . ARG A 1 189 ? 4.353 1.134 -27.385 1.00 95.00 189 ARG A O 1
ATOM 1467 N N . PRO A 1 190 ? 2.985 -0.596 -27.880 1.00 95.69 190 PRO A N 1
ATOM 1468 C CA . PRO A 1 190 ? 1.763 0.212 -27.844 1.00 95.69 190 PRO A CA 1
ATOM 1469 C C . PRO A 1 190 ? 1.545 0.917 -26.499 1.00 95.69 190 PRO A C 1
ATOM 1471 O O . PRO A 1 190 ? 1.237 2.104 -26.476 1.00 95.69 190 PRO A O 1
ATOM 1474 N N . PHE A 1 191 ? 1.790 0.214 -25.388 1.00 95.44 191 PHE A N 1
ATOM 1475 C CA . PHE A 1 191 ? 1.680 0.767 -24.034 1.00 95.44 191 PHE A CA 1
ATOM 1476 C C . PHE A 1 191 ? 2.656 1.931 -23.808 1.00 95.44 191 PHE A C 1
ATOM 1478 O O . PHE A 1 191 ? 2.302 2.956 -23.234 1.00 95.44 191 PHE A O 1
ATOM 1485 N N . LEU A 1 192 ? 3.891 1.803 -24.298 1.00 95.25 192 LEU A N 1
ATOM 1486 C CA . LEU A 1 192 ? 4.895 2.864 -24.202 1.00 95.25 192 LEU A CA 1
ATOM 1487 C C . LEU A 1 192 ? 4.574 4.062 -25.115 1.00 95.25 192 LEU A C 1
ATOM 1489 O O . LEU A 1 192 ? 4.835 5.206 -24.740 1.00 95.25 192 LEU A O 1
ATOM 1493 N N . ASP A 1 193 ? 4.024 3.816 -26.305 1.00 94.25 193 ASP A N 1
ATOM 1494 C CA . ASP A 1 193 ? 3.669 4.862 -27.274 1.00 94.25 193 ASP A CA 1
ATOM 1495 C C . ASP A 1 193 ? 2.496 5.722 -26.806 1.00 94.25 193 ASP A C 1
ATOM 1497 O O . ASP A 1 193 ? 2.528 6.936 -27.000 1.00 94.25 193 ASP A O 1
ATOM 1501 N N . GLU A 1 194 ? 1.512 5.130 -26.126 1.00 93.25 194 GLU A N 1
ATOM 1502 C CA . GLU A 1 194 ? 0.375 5.860 -25.551 1.00 93.25 194 GLU A CA 1
ATOM 1503 C C . GLU A 1 194 ? 0.812 6.896 -24.497 1.00 93.25 194 GLU A C 1
ATOM 1505 O O . GLU A 1 194 ? 0.203 7.958 -24.362 1.00 93.25 194 GLU A O 1
ATOM 1510 N N . MET A 1 195 ? 1.932 6.641 -23.815 1.00 91.19 195 MET A N 1
ATOM 1511 C CA . MET A 1 195 ? 2.577 7.581 -22.889 1.00 91.19 195 MET A CA 1
ATOM 1512 C C . MET A 1 195 ? 3.559 8.551 -23.561 1.00 91.19 195 MET A C 1
ATOM 1514 O O . MET A 1 195 ? 4.101 9.431 -22.892 1.00 91.19 195 MET A O 1
ATOM 1518 N N . GLY A 1 196 ? 3.845 8.388 -24.855 1.00 91.56 196 GLY A N 1
ATOM 1519 C CA . GLY A 1 196 ? 4.847 9.178 -25.575 1.00 91.56 196 GLY A CA 1
ATOM 1520 C C . GLY A 1 196 ? 6.306 8.781 -25.301 1.00 91.56 196 GLY A C 1
ATOM 1521 O O . GLY A 1 196 ? 7.216 9.572 -25.553 1.00 91.56 196 GLY A O 1
ATOM 1522 N N . LEU A 1 197 ? 6.570 7.563 -24.813 1.00 92.25 197 LEU A N 1
ATOM 1523 C CA . LEU A 1 197 ? 7.905 7.082 -24.417 1.00 92.25 197 LEU A CA 1
ATOM 1524 C C . LEU A 1 197 ? 8.714 6.537 -25.609 1.00 92.25 197 LEU A C 1
ATOM 1526 O O . LEU A 1 197 ? 9.115 5.371 -25.646 1.00 92.25 197 LEU A O 1
ATOM 1530 N N . SER A 1 198 ? 8.931 7.374 -26.621 1.00 88.94 198 SER A N 1
ATOM 1531 C CA . SER A 1 198 ? 9.528 6.981 -27.915 1.00 88.94 198 SER A CA 1
ATOM 1532 C C . SER A 1 198 ? 11.017 6.580 -27.867 1.00 88.94 198 SER A C 1
ATOM 1534 O O . SER A 1 198 ? 11.497 5.818 -28.717 1.00 88.94 198 SER A O 1
ATOM 1536 N N . ASP A 1 199 ? 11.765 7.061 -26.874 1.00 90.38 199 ASP A N 1
ATOM 1537 C CA . ASP A 1 199 ? 13.180 6.740 -26.637 1.00 90.38 199 ASP A CA 1
ATOM 1538 C C . ASP A 1 199 ? 13.380 5.552 -25.678 1.00 90.38 199 ASP A C 1
ATOM 1540 O O . ASP A 1 199 ? 14.506 5.064 -25.571 1.00 90.38 199 ASP A O 1
ATOM 1544 N N . PHE A 1 200 ? 12.310 5.070 -25.025 1.00 92.50 200 PHE A N 1
ATOM 1545 C CA . PHE A 1 200 ? 12.337 3.904 -24.142 1.00 92.50 200 PHE A CA 1
ATOM 1546 C C . PHE A 1 200 ? 12.407 2.615 -24.950 1.00 92.50 200 PHE A C 1
ATOM 1548 O O . PHE A 1 200 ? 11.499 2.312 -25.734 1.00 92.50 200 PHE A O 1
ATOM 1555 N N . ARG A 1 201 ? 13.494 1.857 -24.772 1.00 88.56 201 ARG A N 1
ATOM 1556 C CA . ARG A 1 201 ? 13.793 0.653 -25.557 1.00 88.56 201 ARG A CA 1
ATOM 1557 C C . ARG A 1 201 ? 14.456 -0.433 -24.716 1.00 88.56 201 ARG A C 1
ATOM 1559 O O . ARG A 1 201 ? 14.955 -0.178 -23.624 1.00 88.56 201 ARG A O 1
ATOM 1566 N N . PHE A 1 202 ? 14.482 -1.627 -25.297 1.00 87.69 202 PHE A N 1
ATOM 1567 C CA . PHE A 1 202 ? 15.286 -2.758 -24.856 1.00 87.69 202 PHE A CA 1
ATOM 1568 C C . PHE A 1 202 ? 16.254 -3.083 -25.995 1.00 87.69 202 PHE A C 1
ATOM 1570 O O . PHE A 1 202 ? 15.847 -3.628 -27.024 1.00 87.69 202 PHE A O 1
ATOM 1577 N N . SER A 1 203 ? 17.507 -2.651 -25.881 1.00 75.12 203 SER A N 1
ATOM 1578 C CA . SER A 1 203 ? 18.470 -2.809 -26.973 1.00 75.12 203 SER A CA 1
ATOM 1579 C C . SER A 1 203 ? 18.989 -4.243 -27.030 1.00 75.12 203 SER A C 1
ATOM 1581 O O . SER A 1 203 ? 19.386 -4.820 -26.020 1.00 75.12 203 SER A O 1
ATOM 1583 N N . ARG A 1 204 ? 18.983 -4.829 -28.233 1.00 68.56 204 ARG A N 1
ATOM 1584 C CA . ARG A 1 204 ? 19.575 -6.153 -28.518 1.00 68.56 204 ARG A CA 1
ATOM 1585 C C . ARG A 1 204 ? 20.781 -6.075 -29.458 1.00 68.56 204 ARG A C 1
ATOM 1587 O O . ARG A 1 204 ? 21.526 -7.047 -29.579 1.00 68.56 204 ARG A O 1
ATOM 1594 N N . GLU A 1 205 ? 20.971 -4.919 -30.090 1.00 65.44 205 GLU A N 1
ATOM 1595 C CA . GLU A 1 205 ? 21.984 -4.639 -31.107 1.00 65.44 205 GLU A CA 1
ATOM 1596 C C . GLU A 1 205 ? 22.605 -3.255 -30.878 1.00 65.44 205 GLU A C 1
ATOM 1598 O O . GLU A 1 205 ? 22.056 -2.434 -30.141 1.00 65.44 205 GLU A O 1
ATOM 1603 N N . ALA A 1 206 ? 23.763 -3.009 -31.495 1.00 60.75 206 ALA A N 1
ATOM 1604 C CA . ALA A 1 206 ? 24.484 -1.750 -31.346 1.00 60.75 206 ALA A CA 1
ATOM 1605 C C . ALA A 1 206 ? 23.717 -0.618 -32.036 1.00 60.75 206 ALA A C 1
ATOM 1607 O O . ALA A 1 206 ? 23.442 -0.686 -33.232 1.00 60.75 206 ALA A O 1
ATOM 1608 N N . ASP A 1 207 ? 23.401 0.431 -31.282 1.00 63.06 207 ASP A N 1
ATOM 1609 C CA . ASP A 1 207 ? 22.714 1.620 -31.780 1.00 63.06 207 ASP A CA 1
ATOM 1610 C C . ASP A 1 207 ? 23.718 2.778 -31.921 1.00 63.06 207 ASP A C 1
ATOM 1612 O O . ASP A 1 207 ? 24.496 3.059 -31.009 1.00 63.06 207 ASP A O 1
ATOM 1616 N N . SER A 1 208 ? 23.696 3.472 -33.062 1.00 54.22 208 SER A N 1
ATOM 1617 C CA . SER A 1 208 ? 24.522 4.656 -33.344 1.00 54.22 208 SER A CA 1
ATOM 1618 C C . SER A 1 208 ? 24.064 5.931 -32.615 1.00 54.22 208 SER A C 1
ATOM 1620 O O . SER A 1 208 ? 24.649 6.995 -32.799 1.00 54.22 208 SER A O 1
ATOM 1622 N N . SER A 1 209 ? 22.978 5.864 -31.847 1.00 61.56 209 SER A N 1
ATOM 1623 C CA . SER A 1 209 ? 22.409 6.982 -31.081 1.00 61.56 209 SER A CA 1
ATOM 1624 C C . SER A 1 209 ? 23.278 7.495 -29.908 1.00 61.56 209 SER A C 1
ATOM 1626 O O . SER A 1 209 ? 24.232 6.851 -29.472 1.00 61.56 209 SER A O 1
ATOM 1628 N N . ILE A 1 210 ? 22.867 8.631 -29.325 1.00 70.88 210 ILE A N 1
ATOM 1629 C CA . ILE A 1 210 ? 23.455 9.235 -28.115 1.00 70.88 210 ILE A CA 1
ATOM 1630 C C . ILE A 1 210 ? 23.157 8.357 -26.881 1.00 70.88 210 ILE A C 1
ATOM 1632 O O . ILE A 1 210 ? 22.140 8.523 -26.200 1.00 70.88 210 ILE A O 1
ATOM 1636 N N . PHE A 1 211 ? 24.063 7.428 -26.584 1.00 84.75 211 PHE A N 1
ATOM 1637 C CA . PHE A 1 211 ? 23.996 6.509 -25.447 1.00 84.75 211 PHE A CA 1
ATOM 1638 C C . PHE A 1 211 ? 25.264 6.614 -24.593 1.00 84.75 211 PHE A C 1
ATOM 1640 O O . PHE A 1 211 ? 26.381 6.617 -25.122 1.00 84.75 211 PHE A O 1
ATOM 1647 N N . ALA A 1 212 ? 25.099 6.731 -23.275 1.00 89.19 212 ALA A N 1
ATOM 1648 C CA . ALA A 1 212 ? 26.223 6.817 -22.349 1.00 89.19 212 ALA A CA 1
ATOM 1649 C C . ALA A 1 212 ? 26.995 5.491 -22.283 1.00 89.19 212 ALA A C 1
ATOM 1651 O O . ALA A 1 212 ? 26.403 4.419 -22.289 1.00 89.19 212 ALA A O 1
ATOM 1652 N N . ARG A 1 213 ? 28.326 5.558 -22.199 1.00 88.31 213 ARG A N 1
ATOM 1653 C CA . ARG A 1 213 ? 29.193 4.407 -21.910 1.00 88.31 213 ARG A CA 1
ATOM 1654 C C . ARG A 1 213 ? 29.335 4.257 -20.395 1.00 88.31 213 ARG A C 1
ATOM 1656 O O . ARG A 1 213 ? 29.466 5.277 -19.725 1.00 88.31 213 ARG A O 1
ATOM 1663 N N . GLY A 1 214 ? 29.302 3.026 -19.882 1.00 89.75 214 GLY A N 1
ATOM 1664 C CA . GLY A 1 214 ? 29.457 2.723 -18.454 1.00 89.75 214 GLY A CA 1
ATOM 1665 C C . GLY A 1 214 ? 30.921 2.634 -18.013 1.00 89.75 214 GLY A C 1
ATOM 1666 O O . GLY A 1 214 ? 31.793 2.300 -18.819 1.00 89.75 214 GLY A O 1
ATOM 1667 N N . TYR A 1 215 ? 31.188 2.920 -16.734 1.00 90.06 215 TYR A N 1
ATOM 1668 C CA . TYR A 1 215 ? 32.542 2.940 -16.160 1.00 90.06 215 TYR A CA 1
ATOM 1669 C C . TYR A 1 215 ? 32.609 2.277 -14.779 1.00 90.06 215 TYR A C 1
ATOM 1671 O O . TYR A 1 215 ? 31.687 2.394 -13.966 1.00 90.06 215 TYR A O 1
ATOM 1679 N N . ASN A 1 216 ? 33.732 1.618 -14.500 1.00 89.25 216 ASN A N 1
ATOM 1680 C CA . ASN A 1 216 ? 34.087 1.164 -13.157 1.00 89.25 216 ASN A CA 1
ATOM 1681 C C . ASN A 1 216 ? 34.603 2.334 -12.305 1.00 89.25 216 ASN A C 1
ATOM 1683 O O . ASN A 1 216 ? 34.949 3.395 -12.826 1.00 89.25 216 ASN A O 1
ATOM 1687 N N . ASP A 1 217 ? 34.688 2.135 -10.989 1.00 86.88 217 ASP A N 1
ATOM 1688 C CA . ASP A 1 217 ? 35.133 3.178 -10.051 1.00 86.88 217 ASP A CA 1
ATOM 1689 C C . ASP A 1 217 ? 36.609 3.581 -10.232 1.00 86.88 217 ASP A C 1
ATOM 1691 O O . ASP A 1 217 ? 37.000 4.678 -9.834 1.00 86.88 217 ASP A O 1
ATOM 1695 N N . ASP A 1 218 ? 37.425 2.731 -10.863 1.00 87.56 218 ASP A N 1
ATOM 1696 C CA . ASP A 1 218 ? 38.810 3.038 -11.247 1.00 87.56 218 ASP A CA 1
ATOM 1697 C C . ASP A 1 218 ? 38.918 3.841 -12.562 1.00 87.56 218 ASP A C 1
ATOM 1699 O O . ASP A 1 218 ? 40.017 4.180 -13.003 1.00 87.56 218 ASP A O 1
ATOM 1703 N N . GLY A 1 219 ? 37.782 4.153 -13.195 1.00 83.31 219 GLY A N 1
ATOM 1704 C CA . GLY A 1 219 ? 37.700 4.867 -14.467 1.00 83.31 219 GLY A CA 1
ATOM 1705 C C . GLY A 1 219 ? 37.901 3.987 -15.703 1.00 83.31 219 GLY A C 1
ATOM 1706 O O . GLY A 1 219 ? 37.843 4.504 -16.823 1.00 83.31 219 GLY A O 1
ATOM 1707 N N . SER A 1 220 ? 38.111 2.675 -15.544 1.00 87.12 220 SER A N 1
ATOM 1708 C CA . SER A 1 220 ? 38.142 1.749 -16.675 1.00 87.12 220 SER A CA 1
ATOM 1709 C C . SER A 1 220 ? 36.770 1.683 -17.347 1.00 87.12 220 SER A C 1
ATOM 1711 O O . SER A 1 220 ? 35.721 1.659 -16.695 1.00 87.12 220 SER A O 1
ATOM 1713 N N . SER A 1 221 ? 36.771 1.711 -18.682 1.00 83.19 221 SER A N 1
ATOM 1714 C CA . SER A 1 221 ? 35.525 1.644 -19.440 1.00 83.19 221 SER A CA 1
ATOM 1715 C C . SER A 1 221 ? 34.990 0.223 -19.460 1.00 83.19 221 SER A C 1
ATOM 1717 O O . SER A 1 221 ? 35.732 -0.730 -19.703 1.00 83.19 221 SER A O 1
ATOM 1719 N N . ILE A 1 222 ? 33.686 0.102 -19.254 1.00 79.75 222 ILE A N 1
ATOM 1720 C CA . ILE A 1 222 ? 32.958 -1.101 -19.625 1.00 79.75 222 ILE A CA 1
ATOM 1721 C C . ILE A 1 222 ? 32.752 -0.982 -21.125 1.00 79.75 222 ILE A C 1
ATOM 1723 O O . ILE A 1 222 ? 32.250 0.043 -21.599 1.00 79.75 222 ILE A O 1
ATOM 1727 N N . GLU A 1 223 ? 33.238 -1.971 -21.874 1.00 65.69 223 GLU A N 1
ATOM 1728 C CA . GLU A 1 223 ? 33.238 -1.936 -23.335 1.00 65.69 223 GLU A CA 1
ATOM 1729 C C . GLU A 1 223 ? 31.852 -1.486 -23.849 1.00 65.69 223 GLU A C 1
ATOM 1731 O O . GLU A 1 223 ? 30.804 -1.903 -23.346 1.00 65.69 223 GLU A O 1
ATOM 1736 N N . LYS A 1 224 ? 31.838 -0.499 -24.755 1.00 49.41 224 LYS A N 1
ATOM 1737 C CA . LYS A 1 224 ? 30.622 0.253 -25.099 1.00 49.41 224 LYS A CA 1
ATOM 1738 C C . LYS A 1 224 ? 29.556 -0.690 -25.646 1.00 49.41 224 LYS A C 1
ATOM 1740 O O . LYS A 1 224 ? 29.789 -1.378 -26.634 1.00 49.41 224 LYS A O 1
ATOM 1745 N N . GLY A 1 225 ? 28.381 -0.698 -25.015 1.00 52.41 225 GLY A N 1
ATOM 1746 C CA . GLY A 1 225 ? 27.301 -1.598 -25.411 1.00 52.41 225 GLY A CA 1
ATOM 1747 C C . GLY A 1 225 ? 27.646 -3.072 -25.208 1.00 52.41 225 GLY A C 1
ATOM 1748 O O . GLY A 1 225 ? 27.052 -3.901 -25.874 1.00 52.41 225 GLY A O 1
ATOM 1749 N N . ALA A 1 226 ? 28.589 -3.422 -24.327 1.00 59.31 226 ALA A N 1
ATOM 1750 C CA . ALA A 1 226 ? 29.000 -4.808 -24.151 1.00 59.31 226 ALA A CA 1
ATOM 1751 C C . ALA A 1 226 ? 27.848 -5.701 -23.715 1.00 59.31 226 ALA A C 1
ATOM 1753 O O . ALA A 1 226 ? 27.813 -6.832 -24.168 1.00 59.31 226 ALA A O 1
ATOM 1754 N N . TYR A 1 227 ? 26.893 -5.214 -22.915 1.00 75.00 227 TYR A N 1
ATOM 1755 C CA . TYR A 1 227 ? 25.874 -6.067 -22.311 1.00 75.00 227 TYR A CA 1
ATOM 1756 C C . TYR A 1 227 ? 24.434 -5.629 -22.588 1.00 75.00 227 TYR A C 1
ATOM 1758 O O . TYR A 1 227 ? 24.078 -4.455 -22.501 1.00 75.00 227 TYR A O 1
ATOM 1766 N N . THR A 1 228 ? 23.603 -6.628 -22.867 1.00 82.50 228 THR A N 1
ATOM 1767 C CA . THR A 1 228 ? 22.140 -6.580 -22.918 1.00 82.50 228 THR A CA 1
ATOM 1768 C C . THR A 1 228 ? 21.587 -7.360 -21.744 1.00 82.50 228 THR A C 1
ATOM 1770 O O . THR A 1 228 ? 22.159 -8.373 -21.340 1.00 82.50 228 THR A O 1
ATOM 1773 N N . PHE A 1 229 ? 20.455 -6.922 -21.216 1.00 88.88 229 PHE A N 1
ATOM 1774 C CA . PHE A 1 229 ? 19.830 -7.550 -20.060 1.00 88.88 229 PHE A CA 1
ATOM 1775 C C . PHE A 1 229 ? 18.416 -8.009 -20.421 1.00 88.88 229 PHE A C 1
ATOM 1777 O O . PHE A 1 229 ? 17.802 -7.439 -21.328 1.00 88.88 229 PHE A O 1
ATOM 1784 N N . PRO A 1 230 ? 17.863 -9.013 -19.719 1.00 90.56 230 PRO A N 1
ATOM 1785 C CA . PRO A 1 230 ? 16.467 -9.398 -19.882 1.00 90.56 230 PRO A CA 1
ATOM 1786 C C . PRO A 1 230 ? 15.549 -8.181 -19.707 1.00 90.56 230 PRO A C 1
ATOM 1788 O O . PRO A 1 230 ? 15.640 -7.463 -18.704 1.00 90.56 230 PRO A O 1
ATOM 1791 N N . ALA A 1 231 ? 14.686 -7.937 -20.695 1.00 92.56 231 ALA A N 1
ATOM 1792 C CA . ALA A 1 231 ? 13.965 -6.679 -20.878 1.00 92.56 231 ALA A CA 1
ATOM 1793 C C . ALA A 1 231 ? 13.202 -6.233 -19.620 1.00 92.56 231 ALA A C 1
ATOM 1795 O O . ALA A 1 231 ? 13.437 -5.133 -19.110 1.00 92.56 231 ALA A O 1
ATOM 1796 N N . LEU A 1 232 ? 12.351 -7.107 -19.069 1.00 95.06 232 LEU A N 1
ATOM 1797 C CA . LEU A 1 232 ? 11.530 -6.781 -17.895 1.00 95.06 232 LEU A CA 1
ATOM 1798 C C . LEU A 1 232 ? 12.300 -6.813 -16.574 1.00 95.06 232 LEU A C 1
ATOM 1800 O O . LEU A 1 232 ? 11.797 -6.316 -15.571 1.00 95.06 232 LEU A O 1
ATOM 1804 N N . ALA A 1 233 ? 13.492 -7.413 -16.543 1.00 92.81 233 ALA A N 1
ATOM 1805 C CA . ALA A 1 233 ? 14.258 -7.562 -15.313 1.00 92.81 233 ALA A CA 1
ATOM 1806 C C . ALA A 1 233 ? 15.277 -6.431 -15.130 1.00 92.81 233 ALA A C 1
ATOM 1808 O O . ALA A 1 233 ? 15.346 -5.865 -14.040 1.00 92.81 233 ALA A O 1
ATOM 1809 N N . ALA A 1 234 ? 16.047 -6.083 -16.168 1.00 92.38 234 ALA A N 1
ATOM 1810 C CA . ALA A 1 234 ? 17.043 -5.005 -16.098 1.00 92.38 234 ALA A CA 1
ATOM 1811 C C . ALA A 1 234 ? 17.372 -4.323 -17.451 1.00 92.38 234 ALA A C 1
ATOM 1813 O O . ALA A 1 234 ? 18.384 -3.635 -17.566 1.00 92.38 234 ALA A O 1
ATOM 1814 N N . GLY A 1 235 ? 16.561 -4.520 -18.497 1.00 91.19 235 GLY A N 1
ATOM 1815 C CA . GLY A 1 235 ? 16.941 -4.164 -19.873 1.00 91.19 235 GLY A CA 1
ATOM 1816 C C . GLY A 1 235 ? 16.583 -2.761 -20.366 1.00 91.19 235 GLY A C 1
ATOM 1817 O O . GLY A 1 235 ? 16.806 -2.487 -21.542 1.00 91.19 235 GLY A O 1
ATOM 1818 N N . SER A 1 236 ? 15.984 -1.890 -19.547 1.00 91.44 236 SER A N 1
ATOM 1819 C CA . SER A 1 236 ? 15.489 -0.596 -20.039 1.00 91.44 236 SER A CA 1
ATOM 1820 C C . SER A 1 236 ? 16.606 0.402 -20.330 1.00 91.44 236 SER A C 1
ATOM 1822 O O . SER A 1 236 ? 17.452 0.669 -19.469 1.00 91.44 236 SER A O 1
ATOM 1824 N N . GLU A 1 237 ? 16.509 1.051 -21.485 1.00 91.12 237 GLU A N 1
ATOM 1825 C CA . GLU A 1 237 ? 17.357 2.162 -21.903 1.00 91.12 237 GLU A CA 1
ATOM 1826 C C . GLU A 1 237 ? 16.495 3.358 -22.309 1.00 91.12 237 GLU A C 1
ATOM 1828 O O . GLU A 1 237 ? 15.704 3.269 -23.253 1.00 91.12 237 GLU A O 1
ATOM 1833 N N . CYS A 1 238 ? 16.638 4.484 -21.609 1.00 93.25 238 CYS A N 1
ATOM 1834 C CA . CYS A 1 238 ? 15.943 5.729 -21.940 1.00 93.25 238 CYS A CA 1
ATOM 1835 C C . CYS A 1 238 ? 16.612 6.949 -21.292 1.00 93.25 238 CYS A C 1
ATOM 1837 O O . CYS A 1 238 ? 17.616 6.841 -20.580 1.00 93.25 238 CYS A O 1
ATOM 1839 N N . THR A 1 239 ? 16.076 8.134 -21.574 1.00 94.94 239 THR A N 1
ATOM 1840 C CA . THR A 1 239 ? 16.426 9.362 -20.856 1.00 94.94 239 THR A CA 1
ATOM 1841 C C . THR A 1 239 ? 15.741 9.424 -19.487 1.00 94.94 239 THR A C 1
ATOM 1843 O O . THR A 1 239 ? 14.643 8.899 -19.285 1.00 94.94 239 THR A O 1
ATOM 1846 N N . THR A 1 240 ? 16.343 10.151 -18.540 1.00 96.38 240 THR A N 1
ATOM 1847 C CA . THR A 1 240 ? 15.703 10.440 -17.240 1.00 96.38 240 THR A CA 1
ATOM 1848 C C . THR A 1 240 ? 14.375 11.182 -17.406 1.00 96.38 240 THR A C 1
ATOM 1850 O O . THR A 1 240 ? 13.466 11.000 -16.600 1.00 96.38 240 THR A O 1
ATOM 1853 N N . ARG A 1 241 ? 14.236 11.966 -18.484 1.00 94.38 241 ARG A N 1
ATOM 1854 C CA . ARG A 1 241 ? 13.020 12.708 -18.822 1.00 94.38 241 ARG A CA 1
ATOM 1855 C C . ARG A 1 241 ? 11.858 11.794 -19.190 1.00 94.38 241 ARG A C 1
ATOM 1857 O O . ARG A 1 241 ? 10.762 11.970 -18.670 1.00 94.38 241 ARG A O 1
ATOM 1864 N N . SER A 1 242 ? 12.084 10.806 -20.049 1.00 94.19 242 SER A N 1
ATOM 1865 C CA . SER A 1 242 ? 11.030 9.859 -20.419 1.00 94.19 242 SER A CA 1
ATOM 1866 C C . SER A 1 242 ? 10.607 8.991 -19.245 1.00 94.19 242 SER A C 1
ATOM 1868 O O . SER A 1 242 ? 9.421 8.741 -19.052 1.00 94.19 242 SER A O 1
ATOM 1870 N N . TYR A 1 243 ? 11.550 8.594 -18.390 1.00 96.81 243 TYR A N 1
ATOM 1871 C CA . TYR A 1 243 ? 11.184 7.886 -17.168 1.00 96.81 243 TYR A CA 1
ATOM 1872 C C . TYR A 1 243 ? 10.367 8.773 -16.207 1.00 96.81 243 TYR A C 1
ATOM 1874 O O . TYR A 1 243 ? 9.387 8.310 -15.628 1.00 96.81 243 TYR A O 1
ATOM 1882 N N . ALA A 1 244 ? 10.706 10.060 -16.073 1.00 95.56 244 ALA A N 1
ATOM 1883 C CA . ALA A 1 244 ? 9.905 11.010 -15.297 1.00 95.56 244 ALA A CA 1
ATOM 1884 C C . ALA A 1 244 ? 8.482 11.168 -15.869 1.00 95.56 244 ALA A C 1
ATOM 1886 O O . ALA A 1 244 ? 7.518 11.177 -15.109 1.00 95.56 244 ALA A O 1
ATOM 1887 N N . LEU A 1 245 ? 8.327 11.182 -17.199 1.00 94.25 245 LEU A N 1
ATOM 1888 C CA . LEU A 1 245 ? 7.017 11.209 -17.859 1.00 94.25 245 LEU A CA 1
ATOM 1889 C C . LEU A 1 245 ? 6.176 9.957 -17.553 1.00 94.25 245 LEU A C 1
ATOM 1891 O O . LEU A 1 245 ? 4.971 10.069 -17.319 1.00 94.25 245 LEU A O 1
ATOM 1895 N N . PHE A 1 246 ? 6.797 8.774 -17.512 1.00 96.25 246 PHE A N 1
ATOM 1896 C CA . PHE A 1 246 ? 6.133 7.551 -17.051 1.00 96.25 246 PHE A CA 1
ATOM 1897 C C . PHE A 1 246 ? 5.637 7.698 -15.603 1.00 96.25 246 PHE A C 1
ATOM 1899 O O . PHE A 1 246 ? 4.465 7.442 -15.327 1.00 96.25 246 PHE A O 1
ATOM 1906 N N . LEU A 1 247 ? 6.495 8.164 -14.688 1.00 96.69 247 LEU A N 1
ATOM 1907 C CA . LEU A 1 247 ? 6.130 8.362 -13.280 1.00 96.69 247 LEU A CA 1
ATOM 1908 C C . LEU A 1 247 ? 4.998 9.384 -13.116 1.00 96.69 247 LEU A C 1
ATOM 1910 O O . LEU A 1 247 ? 4.070 9.143 -12.346 1.00 96.69 247 LEU A O 1
ATOM 1914 N N . SER A 1 248 ? 5.030 10.485 -13.870 1.00 94.31 248 SER A N 1
ATOM 1915 C CA . SER A 1 248 ? 3.960 11.488 -13.894 1.00 94.31 248 SER A CA 1
ATOM 1916 C C . SER A 1 248 ? 2.623 10.879 -14.318 1.00 94.31 248 SER A C 1
ATOM 1918 O O . SER A 1 248 ? 1.613 11.104 -13.652 1.00 94.31 248 SER A O 1
ATOM 1920 N N . ASN A 1 249 ? 2.602 10.061 -15.376 1.00 94.81 249 ASN A N 1
ATOM 1921 C CA . ASN A 1 249 ? 1.386 9.354 -15.791 1.00 94.81 249 ASN A CA 1
ATOM 1922 C C . ASN A 1 249 ? 0.914 8.350 -14.736 1.00 94.81 249 ASN A C 1
ATOM 1924 O O . ASN A 1 249 ? -0.275 8.303 -14.436 1.00 94.81 249 ASN A O 1
ATOM 1928 N N . LEU A 1 250 ? 1.827 7.604 -14.113 1.00 96.88 250 LEU A N 1
ATOM 1929 C CA . LEU A 1 250 ? 1.481 6.642 -13.067 1.00 96.88 250 LEU A CA 1
ATOM 1930 C C . LEU A 1 250 ? 0.861 7.327 -11.833 1.00 96.88 250 LEU A C 1
ATOM 1932 O O . LEU A 1 250 ? -0.152 6.863 -11.311 1.00 96.88 250 LEU A O 1
ATOM 1936 N N . ILE A 1 251 ? 1.421 8.456 -11.387 1.00 95.88 251 ILE A N 1
ATOM 1937 C CA . ILE A 1 251 ? 0.877 9.247 -10.269 1.00 95.88 251 ILE A CA 1
ATOM 1938 C C . ILE A 1 251 ? -0.469 9.870 -10.649 1.00 95.88 251 ILE A C 1
ATOM 1940 O O . ILE A 1 251 ? -1.416 9.806 -9.869 1.00 95.88 251 ILE A O 1
ATOM 1944 N N . ASN A 1 252 ? -0.592 10.440 -11.849 1.00 94.44 252 ASN A N 1
ATOM 1945 C CA . ASN A 1 252 ? -1.856 11.009 -12.318 1.00 94.44 252 ASN A CA 1
ATOM 1946 C C . ASN A 1 252 ? -2.955 9.941 -12.410 1.00 94.44 252 ASN A C 1
ATOM 1948 O O . ASN A 1 252 ? -4.085 10.192 -11.996 1.00 94.44 252 ASN A O 1
ATOM 1952 N N . ALA A 1 253 ? -2.624 8.737 -12.886 1.00 95.75 253 ALA A N 1
ATOM 1953 C CA . ALA A 1 253 ? -3.548 7.610 -12.921 1.00 95.75 253 ALA A CA 1
ATOM 1954 C C . ALA A 1 253 ? -4.016 7.209 -11.511 1.00 95.75 253 ALA A C 1
ATOM 1956 O O . ALA A 1 253 ? -5.194 6.923 -11.327 1.00 95.75 253 ALA A O 1
ATOM 1957 N N . TYR A 1 254 ? -3.150 7.268 -10.492 1.00 95.88 254 TYR A N 1
ATOM 1958 C CA . TYR A 1 254 ? -3.535 6.989 -9.099 1.00 95.88 254 TYR A CA 1
ATOM 1959 C C . TYR A 1 254 ? -4.609 7.944 -8.550 1.00 95.88 254 TYR A C 1
ATOM 1961 O O . TYR A 1 254 ? -5.379 7.545 -7.680 1.00 95.88 254 TYR A O 1
ATOM 1969 N N . HIS A 1 255 ? -4.687 9.180 -9.054 1.00 93.38 255 HIS A N 1
ATOM 1970 C CA . HIS A 1 255 ? -5.655 10.197 -8.606 1.00 93.38 255 HIS A CA 1
ATOM 1971 C C . HIS A 1 255 ? -6.831 10.411 -9.562 1.00 93.38 255 HIS A C 1
ATOM 1973 O O . HIS A 1 255 ? -7.744 11.175 -9.255 1.00 93.38 255 HIS A O 1
ATOM 1979 N N . ASN A 1 256 ? -6.818 9.772 -10.731 1.00 93.44 256 ASN A N 1
ATOM 1980 C CA . ASN A 1 256 ? -7.852 9.921 -11.745 1.00 93.44 256 ASN A CA 1
ATOM 1981 C C . ASN A 1 256 ? -8.468 8.562 -12.066 1.00 93.44 256 ASN A C 1
ATOM 1983 O O . ASN A 1 256 ? -7.805 7.718 -12.661 1.00 93.44 256 ASN A O 1
ATOM 1987 N N . ILE A 1 257 ? -9.753 8.379 -11.751 1.00 92.06 257 ILE A N 1
ATOM 1988 C CA . ILE A 1 257 ? -10.495 7.132 -12.006 1.00 92.06 257 ILE A CA 1
ATOM 1989 C C . ILE A 1 257 ? -10.514 6.720 -13.489 1.00 92.06 257 ILE A C 1
ATOM 1991 O O . ILE A 1 257 ? -10.695 5.547 -13.813 1.00 92.06 257 ILE A O 1
ATOM 1995 N N . ASN A 1 258 ? -10.291 7.670 -14.403 1.00 93.31 258 ASN A N 1
ATOM 1996 C CA . ASN A 1 258 ? -10.193 7.418 -15.842 1.00 93.31 258 ASN A CA 1
ATOM 1997 C C . ASN A 1 258 ? -8.760 7.103 -16.315 1.00 93.31 258 ASN A C 1
ATOM 1999 O O . ASN A 1 258 ? -8.557 6.878 -17.503 1.00 93.31 258 ASN A O 1
ATOM 2003 N N . GLY A 1 259 ? -7.777 7.080 -15.412 1.00 94.69 259 GLY A N 1
ATOM 2004 C CA . GLY A 1 259 ? -6.374 6.828 -15.731 1.00 94.69 259 GLY A CA 1
ATOM 2005 C C . GLY A 1 259 ? -5.612 8.050 -16.258 1.00 94.69 259 GLY A C 1
ATOM 2006 O O . GLY A 1 259 ? -6.086 9.188 -16.199 1.00 94.69 259 GLY A O 1
ATOM 2007 N N . SER A 1 260 ? -4.392 7.816 -16.746 1.00 94.62 260 SER A N 1
ATOM 2008 C CA . SER A 1 260 ? -3.528 8.819 -17.386 1.00 94.62 260 SER A CA 1
ATOM 2009 C C . SER A 1 260 ? -2.498 8.151 -18.292 1.00 94.62 260 SER A C 1
ATOM 2011 O O . SER A 1 260 ? -1.842 7.203 -17.873 1.00 94.62 260 SER A O 1
ATOM 2013 N N . GLY A 1 261 ? -2.327 8.666 -19.515 1.00 89.69 261 GLY A N 1
ATOM 2014 C CA . GLY A 1 261 ? -1.329 8.166 -20.472 1.00 89.69 261 GLY A CA 1
ATOM 2015 C C . GLY A 1 261 ? -1.437 6.661 -20.720 1.00 89.69 261 GLY A C 1
ATOM 2016 O O . GLY A 1 261 ? -0.441 5.963 -20.636 1.00 89.69 261 GLY A O 1
ATOM 2017 N N . GLY A 1 262 ? -2.645 6.123 -20.894 1.00 90.88 262 GLY A N 1
ATOM 2018 C CA . GLY A 1 262 ? -2.848 4.678 -21.055 1.00 90.88 262 GLY A CA 1
ATOM 2019 C C . GLY A 1 262 ? -2.668 3.835 -19.789 1.00 90.88 262 GLY A C 1
ATOM 2020 O O . GLY A 1 262 ? -2.901 2.628 -19.833 1.00 90.88 262 GLY A O 1
ATOM 2021 N N . ILE A 1 263 ? -2.291 4.436 -18.651 1.00 96.25 263 ILE A N 1
ATOM 2022 C CA . ILE A 1 263 ? -2.258 3.759 -17.352 1.00 96.25 263 ILE A CA 1
ATOM 2023 C C . ILE A 1 263 ? -3.627 3.870 -16.677 1.00 96.25 263 ILE A C 1
ATOM 2025 O O . ILE A 1 263 ? -4.093 4.963 -16.351 1.00 96.25 263 ILE A O 1
ATOM 2029 N N . ASN A 1 264 ? -4.249 2.728 -16.406 1.00 96.06 264 ASN A N 1
ATOM 2030 C CA . ASN A 1 264 ? -5.507 2.600 -15.687 1.00 96.06 264 ASN A CA 1
ATOM 2031 C C . ASN A 1 264 ? -5.348 2.957 -14.205 1.00 96.06 264 ASN A C 1
ATOM 2033 O O . ASN A 1 264 ? -4.364 2.592 -13.557 1.00 96.06 264 ASN A O 1
ATOM 2037 N N . HIS A 1 265 ? -6.386 3.568 -13.634 1.00 96.69 265 HIS A N 1
ATOM 2038 C CA . HIS A 1 265 ? -6.448 3.900 -12.211 1.00 96.69 265 HIS A CA 1
ATOM 2039 C C . HIS A 1 265 ? -6.164 2.698 -11.302 1.00 96.69 265 HIS A C 1
ATOM 2041 O O . HIS A 1 265 ? -5.268 2.738 -10.460 1.00 96.69 265 HIS A O 1
ATOM 2047 N N . ASN A 1 266 ? -6.877 1.590 -11.529 1.00 95.88 266 ASN A N 1
ATOM 2048 C CA . ASN A 1 266 ? -6.722 0.366 -10.744 1.00 95.88 266 ASN A CA 1
ATOM 2049 C C . ASN A 1 266 ? -5.283 -0.170 -10.785 1.00 95.88 266 ASN A C 1
ATOM 2051 O O . ASN A 1 266 ? -4.784 -0.634 -9.765 1.00 95.88 266 ASN A O 1
ATOM 2055 N N . THR A 1 267 ? -4.598 -0.061 -11.929 1.00 97.00 267 THR A N 1
ATOM 2056 C CA . THR A 1 267 ? -3.189 -0.456 -12.056 1.00 97.00 267 THR A CA 1
ATOM 2057 C C . THR A 1 267 ? -2.307 0.369 -11.125 1.00 97.00 267 THR A C 1
ATOM 2059 O O . THR A 1 267 ? -1.550 -0.195 -10.337 1.00 97.00 267 THR A O 1
ATOM 2062 N N . ALA A 1 268 ? -2.440 1.696 -11.160 1.00 97.38 268 ALA A N 1
ATOM 2063 C CA . ALA A 1 268 ? -1.652 2.588 -10.314 1.00 97.38 268 ALA A CA 1
ATOM 2064 C C . ALA A 1 268 ? -1.929 2.370 -8.815 1.00 97.38 268 ALA A C 1
ATOM 2066 O O . ALA A 1 268 ? -1.000 2.335 -8.004 1.00 97.38 268 ALA A O 1
ATOM 2067 N N . VAL A 1 269 ? -3.198 2.169 -8.440 1.00 96.69 269 VAL A N 1
ATOM 2068 C CA . VAL A 1 269 ? -3.596 1.869 -7.056 1.00 96.69 269 VAL A CA 1
ATOM 2069 C C . VAL A 1 269 ? -2.974 0.563 -6.563 1.00 96.69 269 VAL A C 1
ATOM 2071 O O . VAL A 1 269 ? -2.379 0.544 -5.484 1.00 96.69 269 VAL A O 1
ATOM 2074 N N . LEU A 1 270 ? -3.042 -0.505 -7.364 1.00 95.44 270 LEU A N 1
ATOM 2075 C CA . LEU A 1 270 ? -2.438 -1.797 -7.033 1.00 95.44 270 LEU A CA 1
ATOM 2076 C C . LEU A 1 270 ? -0.918 -1.695 -6.876 1.00 95.44 270 LEU A C 1
ATOM 2078 O O . LEU A 1 270 ? -0.368 -2.229 -5.915 1.00 95.44 270 LEU A O 1
ATOM 2082 N N . MET A 1 271 ? -0.238 -0.972 -7.770 1.00 97.19 271 MET A N 1
ATOM 2083 C CA . MET A 1 271 ? 1.212 -0.773 -7.683 1.00 97.19 271 MET A CA 1
ATOM 2084 C C . MET A 1 271 ? 1.631 -0.069 -6.392 1.00 97.19 271 MET A C 1
ATOM 2086 O O . MET A 1 271 ? 2.609 -0.475 -5.768 1.00 97.19 271 MET A O 1
ATOM 2090 N N . PHE A 1 272 ? 0.885 0.948 -5.955 1.00 96.06 272 PHE A N 1
ATOM 2091 C CA . PHE A 1 272 ? 1.211 1.728 -4.758 1.00 96.06 272 PHE A CA 1
ATOM 2092 C C . PHE A 1 272 ? 0.636 1.171 -3.446 1.00 96.06 272 PHE A C 1
ATOM 2094 O O . PHE A 1 272 ? 0.753 1.827 -2.400 1.00 96.06 272 PHE A O 1
ATOM 2101 N N . HIS A 1 273 ? 0.011 -0.005 -3.466 1.00 92.38 273 HIS A N 1
ATOM 2102 C CA . HIS A 1 273 ? -0.434 -0.702 -2.263 1.00 92.38 273 HIS A CA 1
ATOM 2103 C C . HIS A 1 273 ? 0.641 -1.687 -1.782 1.00 92.38 273 HIS A C 1
ATOM 2105 O O . HIS A 1 273 ? 0.953 -2.655 -2.465 1.00 92.38 273 HIS A O 1
ATOM 2111 N N . SER A 1 274 ? 1.198 -1.453 -0.590 1.00 83.38 274 SER A N 1
ATOM 2112 C CA . SER A 1 274 ? 2.416 -2.129 -0.115 1.00 83.38 274 SER A CA 1
ATOM 2113 C C . SER A 1 274 ? 2.261 -2.891 1.207 1.00 83.38 274 SER A C 1
ATOM 2115 O O . SER A 1 274 ? 3.243 -3.242 1.858 1.00 83.38 274 SER A O 1
ATOM 2117 N N . GLU A 1 275 ? 1.030 -3.176 1.639 1.00 73.31 275 GLU A N 1
ATOM 2118 C CA . GLU A 1 275 ? 0.790 -3.859 2.921 1.00 73.31 275 GLU A CA 1
ATOM 2119 C C . GLU A 1 275 ? 1.076 -5.371 2.899 1.00 73.31 275 GLU A C 1
ATOM 2121 O O . GLU A 1 275 ? 1.036 -6.009 3.948 1.00 73.31 275 GLU A O 1
ATOM 2126 N N . ARG A 1 276 ? 1.384 -5.950 1.732 1.00 63.69 276 ARG A N 1
ATOM 2127 C CA . ARG A 1 276 ? 1.542 -7.403 1.542 1.00 63.69 276 ARG A CA 1
ATOM 2128 C C . ARG A 1 276 ? 2.931 -7.951 1.898 1.00 63.69 276 ARG A C 1
ATOM 2130 O O . ARG A 1 276 ? 3.109 -9.160 1.900 1.00 63.69 276 ARG A O 1
ATOM 2137 N N . CYS A 1 277 ? 3.923 -7.098 2.164 1.00 67.00 277 CYS A N 1
ATOM 2138 C CA . CYS A 1 277 ? 5.327 -7.505 2.115 1.00 67.00 277 CYS A CA 1
ATOM 2139 C C . CYS A 1 277 ? 6.125 -7.063 3.356 1.00 67.00 277 CYS A C 1
ATOM 2141 O O . CYS A 1 277 ? 6.514 -5.900 3.468 1.00 67.00 277 CYS A O 1
ATOM 2143 N N . GLN A 1 278 ? 6.386 -7.991 4.288 1.00 63.50 278 GLN A N 1
ATOM 2144 C CA . GLN A 1 278 ? 7.022 -7.682 5.581 1.00 63.50 278 GLN A CA 1
ATOM 2145 C C . GLN A 1 278 ? 8.553 -7.490 5.503 1.00 63.50 278 GLN A C 1
ATOM 2147 O O . GLN A 1 278 ? 9.083 -6.637 6.204 1.00 63.50 278 GLN A O 1
ATOM 2152 N N . GLY A 1 279 ? 9.269 -8.195 4.617 1.00 80.44 279 GLY A N 1
ATOM 2153 C CA . GLY A 1 279 ? 10.748 -8.190 4.604 1.00 80.44 279 GLY A CA 1
ATOM 2154 C C . GLY A 1 279 ? 11.431 -7.053 3.825 1.00 80.44 279 GLY A C 1
ATOM 2155 O O . GLY A 1 279 ? 12.643 -6.876 3.915 1.00 80.44 279 GLY A O 1
ATOM 2156 N N . SER A 1 280 ? 10.695 -6.259 3.043 1.00 88.00 280 SER A N 1
ATOM 2157 C CA . SER A 1 280 ? 11.316 -5.218 2.206 1.00 88.00 280 SER A CA 1
ATOM 2158 C C . SER A 1 280 ? 11.780 -3.995 3.009 1.00 88.00 280 SER A C 1
ATOM 2160 O O . SER A 1 280 ? 12.678 -3.271 2.574 1.00 88.00 280 SER A O 1
ATOM 2162 N N . VAL A 1 281 ? 11.183 -3.759 4.184 1.00 87.12 281 VAL A N 1
ATOM 2163 C CA . VAL A 1 281 ? 11.585 -2.664 5.081 1.00 87.12 281 VAL A CA 1
ATOM 2164 C C . VAL A 1 281 ? 12.986 -2.920 5.630 1.00 87.12 281 VAL A C 1
ATOM 2166 O O . VAL A 1 281 ? 13.797 -1.999 5.664 1.00 87.12 281 VAL A O 1
ATOM 2169 N N . ASP A 1 282 ? 13.315 -4.166 5.965 1.00 84.94 282 ASP A N 1
ATOM 2170 C CA . ASP A 1 282 ? 14.667 -4.516 6.402 1.00 84.94 282 ASP A CA 1
ATOM 2171 C C . ASP A 1 282 ? 15.676 -4.341 5.264 1.00 84.94 282 ASP A C 1
ATOM 2173 O O . ASP A 1 282 ? 16.748 -3.773 5.479 1.00 84.94 282 ASP A O 1
ATOM 2177 N N . PHE A 1 283 ? 15.288 -4.725 4.043 1.00 85.25 283 PHE A N 1
ATOM 2178 C CA . PHE A 1 283 ? 16.122 -4.611 2.846 1.00 85.25 283 PHE A CA 1
ATOM 2179 C C . PHE A 1 283 ? 16.491 -3.162 2.492 1.00 85.25 283 PHE A C 1
ATOM 2181 O O . PHE A 1 283 ? 17.666 -2.862 2.308 1.00 85.25 283 PHE A O 1
ATOM 2188 N N . ILE A 1 284 ? 15.516 -2.248 2.404 1.00 87.88 284 ILE A N 1
ATOM 2189 C CA . ILE A 1 284 ? 15.772 -0.881 1.905 1.00 87.88 284 ILE A CA 1
ATOM 2190 C C . ILE A 1 284 ? 15.180 0.236 2.767 1.00 87.88 284 ILE A C 1
ATOM 2192 O O . ILE A 1 284 ? 15.455 1.401 2.525 1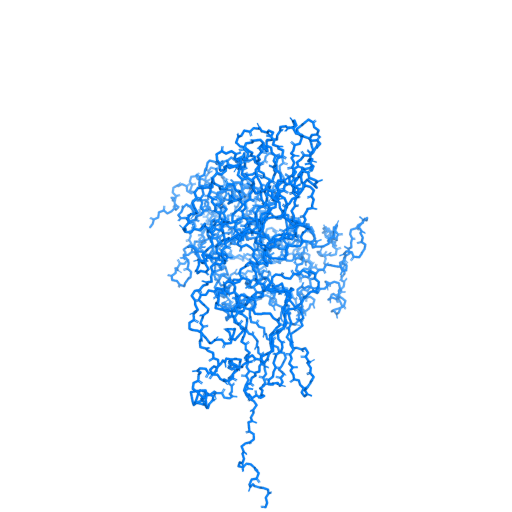.00 87.88 284 ILE A O 1
ATOM 2196 N N . GLY A 1 285 ? 14.379 -0.071 3.785 1.00 87.62 285 GLY A N 1
ATOM 2197 C CA . GLY A 1 285 ? 13.641 0.932 4.564 1.00 87.62 285 GLY A CA 1
ATOM 2198 C C . GLY A 1 285 ? 12.299 1.337 3.943 1.00 87.62 285 GLY A C 1
ATOM 2199 O O . GLY A 1 285 ? 11.712 2.334 4.354 1.00 87.62 285 GLY A O 1
ATOM 2200 N N . ALA A 1 286 ? 11.792 0.581 2.962 1.00 91.62 286 ALA A N 1
ATOM 2201 C CA . ALA A 1 286 ? 10.512 0.842 2.301 1.00 91.62 286 ALA A CA 1
ATOM 2202 C C . ALA A 1 286 ? 9.697 -0.443 2.081 1.00 91.62 286 ALA A C 1
ATOM 2204 O O . ALA A 1 286 ? 10.236 -1.546 1.973 1.00 91.62 286 ALA A O 1
ATOM 2205 N N . LYS A 1 287 ? 8.371 -0.312 1.993 1.00 92.62 287 LYS A N 1
ATOM 2206 C CA . LYS A 1 287 ? 7.459 -1.439 1.752 1.00 92.62 287 LYS A CA 1
ATOM 2207 C C . LYS A 1 287 ? 7.333 -1.716 0.252 1.00 92.62 287 LYS A C 1
ATOM 2209 O O . LYS A 1 287 ? 7.132 -0.782 -0.515 1.00 92.62 287 LYS A O 1
ATOM 2214 N N . MET A 1 288 ? 7.415 -2.968 -0.183 1.00 94.62 288 MET A N 1
ATOM 2215 C CA . MET A 1 288 ? 7.228 -3.336 -1.591 1.00 94.62 288 MET A CA 1
ATOM 2216 C C . MET A 1 288 ? 5.735 -3.364 -1.949 1.00 94.62 288 MET A C 1
ATOM 2218 O O . MET A 1 288 ? 4.946 -4.031 -1.281 1.00 94.62 288 MET A O 1
ATOM 2222 N N . GLY A 1 289 ? 5.355 -2.612 -2.983 1.00 95.06 289 GLY A N 1
ATOM 2223 C CA . GLY A 1 289 ? 4.079 -2.744 -3.685 1.00 95.06 289 GLY A CA 1
ATOM 2224 C C . GLY A 1 289 ? 4.174 -3.765 -4.822 1.00 95.06 289 GLY A C 1
ATOM 2225 O O . GLY A 1 289 ? 4.855 -4.779 -4.690 1.00 95.06 289 GLY A O 1
ATOM 2226 N N . LEU A 1 290 ? 3.524 -3.510 -5.960 1.00 95.69 290 LEU A N 1
ATOM 2227 C CA . LEU A 1 290 ? 3.727 -4.329 -7.165 1.00 95.69 290 LEU A CA 1
ATOM 2228 C C . LEU A 1 290 ? 4.773 -3.669 -8.073 1.00 95.69 290 LEU A C 1
ATOM 2230 O O . LEU A 1 290 ? 4.474 -2.736 -8.816 1.00 95.69 290 LEU A O 1
ATOM 2234 N N . GLY A 1 291 ? 6.016 -4.147 -7.990 1.00 95.31 291 GLY A N 1
ATOM 2235 C CA . GLY A 1 291 ? 7.174 -3.682 -8.760 1.00 95.31 291 GLY A CA 1
ATOM 2236 C C . GLY A 1 291 ? 7.786 -2.358 -8.320 1.00 95.31 291 GLY A C 1
ATOM 2237 O O . GLY A 1 291 ? 8.729 -1.902 -8.955 1.00 95.31 291 GLY A O 1
ATOM 2238 N N . VAL A 1 292 ? 7.262 -1.717 -7.275 1.00 96.88 292 VAL A N 1
ATOM 2239 C CA . VAL A 1 292 ? 7.721 -0.407 -6.800 1.00 96.88 292 VAL A CA 1
ATOM 2240 C C . VAL A 1 292 ? 7.741 -0.358 -5.280 1.00 96.88 292 VAL A C 1
ATOM 2242 O O . VAL A 1 292 ? 6.827 -0.857 -4.623 1.00 96.88 292 VAL A O 1
ATOM 2245 N N . PHE A 1 293 ? 8.771 0.259 -4.703 1.00 96.50 293 PHE A N 1
ATOM 2246 C CA . PHE A 1 293 ? 8.824 0.479 -3.264 1.00 96.50 293 PHE A CA 1
ATOM 2247 C C . PHE A 1 293 ? 8.025 1.726 -2.886 1.00 96.50 293 PHE A C 1
ATOM 2249 O O . PHE A 1 293 ? 8.056 2.741 -3.580 1.00 96.50 293 PHE A O 1
ATOM 2256 N N . VAL A 1 294 ? 7.340 1.656 -1.751 1.00 95.62 294 VAL A N 1
ATOM 2257 C CA . VAL A 1 294 ? 6.498 2.709 -1.194 1.00 95.62 294 VAL A CA 1
ATOM 2258 C C . VAL A 1 294 ? 6.922 2.982 0.245 1.00 95.62 294 VAL A C 1
ATOM 2260 O O . VAL A 1 294 ? 7.026 2.066 1.064 1.00 95.62 294 VAL A O 1
ATOM 2263 N N . ALA A 1 295 ? 7.124 4.253 0.571 1.00 93.00 295 ALA A N 1
ATOM 2264 C CA . ALA A 1 295 ? 7.461 4.713 1.914 1.00 93.00 295 ALA A CA 1
ATOM 2265 C C . ALA A 1 295 ? 6.590 5.909 2.327 1.00 93.00 295 ALA A C 1
ATOM 2267 O O . ALA A 1 295 ? 5.804 6.447 1.538 1.00 93.00 295 ALA A O 1
ATOM 2268 N N . ARG A 1 296 ? 6.722 6.317 3.590 1.00 91.06 296 ARG A N 1
ATOM 2269 C CA . ARG A 1 296 ? 6.130 7.545 4.126 1.00 91.06 296 ARG A CA 1
ATOM 2270 C C . ARG A 1 296 ? 7.249 8.483 4.561 1.00 91.06 296 ARG A C 1
ATOM 2272 O O . ARG A 1 296 ? 8.135 8.040 5.277 1.00 91.06 296 ARG A O 1
ATOM 2279 N N . ALA A 1 297 ? 7.184 9.740 4.134 1.00 91.38 297 ALA A N 1
ATOM 2280 C CA . ALA A 1 297 ? 8.047 10.834 4.578 1.00 91.38 297 ALA A CA 1
ATOM 2281 C C . ALA A 1 297 ? 7.156 11.889 5.234 1.00 91.38 297 ALA A C 1
ATOM 2283 O O . ALA A 1 297 ? 6.629 12.786 4.567 1.00 91.38 297 ALA A O 1
ATOM 2284 N N . GLY A 1 298 ? 6.863 11.701 6.523 1.00 89.88 298 GLY A N 1
ATOM 2285 C CA . GLY A 1 298 ? 5.724 12.349 7.159 1.00 89.88 298 GLY A CA 1
ATOM 2286 C C . GLY A 1 298 ? 4.481 12.198 6.277 1.00 89.88 298 GLY A C 1
ATOM 2287 O O . GLY A 1 298 ? 4.191 11.128 5.747 1.00 89.88 298 GLY A O 1
ATOM 2288 N N . LEU A 1 299 ? 3.765 13.293 6.041 1.00 89.06 299 LEU A N 1
ATOM 2289 C CA . LEU A 1 299 ? 2.489 13.266 5.316 1.00 89.06 299 LEU A CA 1
ATOM 2290 C C . LEU A 1 299 ? 2.600 12.818 3.851 1.00 89.06 299 LEU A C 1
ATOM 2292 O O . LEU A 1 299 ? 1.588 12.443 3.256 1.00 89.06 299 LEU A O 1
ATOM 2296 N N . ASN A 1 300 ? 3.803 12.841 3.276 1.00 93.00 300 ASN A N 1
ATOM 2297 C CA . ASN A 1 300 ? 4.042 12.395 1.913 1.00 93.00 300 ASN A CA 1
ATOM 2298 C C . ASN A 1 300 ? 4.052 10.860 1.841 1.00 93.00 300 ASN A C 1
ATOM 2300 O O . ASN A 1 300 ? 4.821 10.184 2.525 1.00 93.00 300 ASN A O 1
ATOM 2304 N N . LYS A 1 301 ? 3.213 10.295 0.970 1.00 93.88 301 LYS A N 1
ATOM 2305 C CA . LYS A 1 301 ? 3.347 8.922 0.464 1.00 93.88 301 LYS A CA 1
ATOM 2306 C C . LYS A 1 301 ? 4.253 8.982 -0.754 1.00 93.88 301 LYS A C 1
ATOM 2308 O O . LYS A 1 301 ? 3.922 9.686 -1.704 1.00 93.88 301 LYS A O 1
ATOM 2313 N N . VAL A 1 302 ? 5.360 8.254 -0.747 1.00 95.94 302 VAL A N 1
ATOM 2314 C CA . VAL A 1 302 ? 6.354 8.324 -1.824 1.00 95.94 302 VAL A CA 1
ATOM 2315 C C . VAL A 1 302 ? 6.573 6.962 -2.465 1.00 95.94 302 VAL A C 1
ATOM 2317 O O . VAL A 1 302 ? 6.508 5.941 -1.781 1.00 95.94 302 VAL A O 1
ATOM 2320 N N . ALA A 1 303 ? 6.836 6.962 -3.767 1.00 97.38 303 ALA A N 1
ATOM 2321 C CA . ALA A 1 303 ? 7.326 5.819 -4.520 1.00 97.38 303 ALA A CA 1
ATOM 2322 C C . ALA A 1 303 ? 8.807 6.009 -4.840 1.00 97.38 303 ALA A C 1
ATOM 2324 O O . ALA A 1 303 ? 9.240 7.116 -5.173 1.00 97.38 303 ALA A O 1
ATOM 2325 N N . LEU A 1 304 ? 9.570 4.924 -4.772 1.00 96.88 304 LEU A N 1
ATOM 2326 C CA . LEU A 1 304 ? 10.984 4.914 -5.117 1.00 96.88 304 LEU A CA 1
ATOM 2327 C C . LEU A 1 304 ? 11.411 3.575 -5.720 1.00 96.88 304 LEU A C 1
ATOM 2329 O O . LEU A 1 304 ? 10.777 2.534 -5.528 1.00 96.88 304 LEU A O 1
ATOM 2333 N N . HIS A 1 305 ? 12.527 3.610 -6.433 1.00 96.19 305 HIS A N 1
ATOM 2334 C CA . HIS A 1 305 ? 13.273 2.427 -6.838 1.00 96.19 305 HIS A CA 1
ATOM 2335 C C . HIS A 1 305 ? 14.726 2.831 -7.093 1.00 96.19 305 HIS A C 1
ATOM 2337 O O . HIS A 1 305 ? 15.012 3.988 -7.406 1.00 96.19 305 HIS A O 1
ATOM 2343 N N . HIS A 1 306 ? 15.636 1.870 -6.991 1.00 92.69 306 HIS A N 1
ATOM 2344 C CA . HIS A 1 306 ? 17.044 2.041 -7.332 1.00 92.69 306 HIS A CA 1
ATOM 2345 C C . HIS A 1 306 ? 17.501 0.946 -8.295 1.00 92.69 306 HIS A C 1
ATOM 2347 O O . HIS A 1 306 ? 16.823 -0.065 -8.481 1.00 92.69 306 HIS A O 1
ATOM 2353 N N . ALA A 1 307 ? 18.635 1.153 -8.943 1.00 91.50 307 ALA A N 1
ATOM 2354 C CA . ALA A 1 307 ? 19.054 0.293 -10.027 1.00 91.50 307 ALA A CA 1
ATOM 2355 C C . ALA A 1 307 ? 20.569 0.311 -10.214 1.00 91.50 307 ALA A C 1
ATOM 2357 O O . ALA A 1 307 ? 21.212 1.360 -10.119 1.00 91.50 307 ALA A O 1
ATOM 2358 N N . ALA A 1 308 ? 21.102 -0.860 -10.547 1.00 90.44 308 ALA A N 1
ATOM 2359 C CA . ALA A 1 308 ? 22.487 -1.069 -10.915 1.00 90.44 308 ALA A CA 1
ATOM 2360 C C . ALA A 1 308 ? 22.552 -2.034 -12.102 1.00 90.44 308 ALA A C 1
ATOM 2362 O O . ALA A 1 308 ? 21.982 -3.120 -12.041 1.00 90.44 308 ALA A O 1
ATOM 2363 N N . ASN A 1 309 ? 23.238 -1.604 -13.156 1.00 89.69 309 ASN A N 1
ATOM 2364 C CA . ASN A 1 309 ? 23.874 -2.474 -14.141 1.00 89.69 309 ASN A CA 1
ATOM 2365 C C . ASN A 1 309 ? 25.376 -2.182 -14.068 1.00 89.69 309 ASN A C 1
ATOM 2367 O O . ASN A 1 309 ? 25.796 -1.192 -13.453 1.00 89.69 309 ASN A O 1
ATOM 2371 N N . ASP A 1 310 ? 26.194 -3.004 -14.708 1.00 86.19 310 ASP A N 1
ATOM 2372 C CA . ASP A 1 310 ? 27.630 -2.756 -14.757 1.00 86.19 310 ASP A CA 1
ATOM 2373 C C . ASP A 1 310 ? 27.895 -1.359 -15.345 1.00 86.19 310 ASP A C 1
ATOM 2375 O O . ASP A 1 310 ? 27.469 -1.038 -16.457 1.00 86.19 310 ASP A O 1
ATOM 2379 N N . GLY A 1 311 ? 28.561 -0.497 -14.569 1.00 89.12 311 GLY A N 1
ATOM 2380 C CA . GLY A 1 311 ? 28.914 0.867 -14.972 1.00 89.12 311 GLY A CA 1
ATOM 2381 C C . GLY A 1 311 ? 27.760 1.861 -15.077 1.00 89.12 311 GLY A C 1
ATOM 2382 O O . GLY A 1 311 ? 27.965 2.951 -15.615 1.00 89.12 311 GLY A O 1
ATOM 2383 N N . PHE A 1 312 ? 26.574 1.521 -14.564 1.00 92.06 312 PHE A N 1
ATOM 2384 C CA . PHE A 1 312 ? 25.436 2.435 -14.471 1.00 92.06 312 PHE A CA 1
ATOM 2385 C C . PHE A 1 312 ? 24.754 2.362 -13.106 1.00 92.06 312 PHE A C 1
ATOM 2387 O O . PHE A 1 312 ? 24.521 1.282 -12.555 1.00 92.06 312 PHE A O 1
ATOM 2394 N N . ARG A 1 313 ? 24.343 3.520 -12.584 1.00 93.69 313 ARG A N 1
ATOM 2395 C CA . ARG A 1 313 ? 23.475 3.625 -11.406 1.00 93.69 313 ARG A CA 1
ATOM 2396 C C . ARG A 1 313 ? 22.317 4.553 -11.702 1.00 93.69 313 ARG A C 1
ATOM 2398 O O . ARG A 1 313 ? 22.479 5.603 -12.321 1.00 93.69 313 ARG A O 1
ATOM 2405 N N . SER A 1 314 ? 21.141 4.190 -11.218 1.00 95.38 314 SER A N 1
ATOM 2406 C CA . SER A 1 314 ? 19.973 5.059 -11.299 1.00 95.38 314 SER A CA 1
ATOM 2407 C C . SER A 1 314 ? 19.069 4.894 -10.090 1.00 95.38 314 SER A C 1
ATOM 2409 O O . SER A 1 314 ? 19.108 3.883 -9.387 1.00 95.38 314 SER A O 1
ATOM 2411 N N . LEU A 1 315 ? 18.296 5.933 -9.810 1.00 96.31 315 LEU A N 1
ATOM 2412 C CA . LEU A 1 315 ? 17.234 5.902 -8.818 1.00 96.31 315 LEU A CA 1
ATOM 2413 C C . LEU A 1 315 ? 16.156 6.910 -9.191 1.00 96.31 315 LEU A C 1
ATOM 2415 O O . LEU A 1 315 ? 16.411 7.883 -9.905 1.00 96.31 315 LEU A O 1
ATOM 2419 N N . PHE A 1 316 ? 14.966 6.717 -8.647 1.00 97.56 316 PHE A N 1
ATOM 2420 C CA . PHE A 1 316 ? 13.962 7.766 -8.605 1.00 97.56 316 PHE A CA 1
ATOM 2421 C C . PHE A 1 316 ? 13.312 7.833 -7.233 1.00 97.56 316 PHE A C 1
ATOM 2423 O O . PHE A 1 316 ? 13.274 6.845 -6.494 1.00 97.56 316 PHE A O 1
ATOM 2430 N N . LEU A 1 317 ? 12.751 8.998 -6.938 1.00 97.06 317 LEU A N 1
ATOM 2431 C CA . LEU A 1 317 ? 11.828 9.190 -5.836 1.00 97.06 317 LEU A CA 1
ATOM 2432 C C . LEU A 1 317 ? 10.762 10.192 -6.260 1.00 97.06 317 LEU A C 1
ATOM 2434 O O . LEU A 1 317 ? 11.083 11.246 -6.798 1.00 97.06 317 LEU A O 1
ATOM 2438 N N . CYS A 1 318 ? 9.495 9.870 -6.033 1.00 96.44 318 CYS A N 1
ATOM 2439 C CA . CYS A 1 318 ? 8.380 10.753 -6.362 1.00 96.44 318 CYS A CA 1
ATOM 2440 C C . CYS A 1 318 ? 7.273 10.667 -5.311 1.00 96.44 318 CYS A C 1
ATOM 2442 O O . CYS A 1 318 ? 7.052 9.621 -4.697 1.00 96.44 318 CYS A O 1
ATOM 2444 N N . CYS A 1 319 ? 6.587 11.778 -5.072 1.00 96.25 319 CYS A N 1
ATOM 2445 C CA . CYS A 1 319 ? 5.497 11.860 -4.119 1.00 96.25 319 CYS A CA 1
ATOM 2446 C C . CYS A 1 319 ? 4.184 11.481 -4.803 1.00 96.25 319 CYS A C 1
ATOM 2448 O O . CYS A 1 319 ? 3.692 12.180 -5.688 1.00 96.25 319 CYS A O 1
ATOM 2450 N N . ILE A 1 320 ? 3.602 10.372 -4.359 1.00 95.19 320 ILE A N 1
ATOM 2451 C CA . ILE A 1 320 ? 2.302 9.890 -4.817 1.00 95.19 320 ILE A CA 1
ATOM 2452 C C . ILE A 1 320 ? 1.209 10.820 -4.292 1.00 95.19 320 ILE A C 1
ATOM 2454 O O . ILE A 1 320 ? 0.358 11.242 -5.058 1.00 95.19 320 ILE A O 1
ATOM 2458 N N . SER A 1 321 ? 1.214 11.144 -2.996 1.00 92.50 321 SER A N 1
ATOM 2459 C CA . SER A 1 321 ? 0.171 11.949 -2.342 1.00 92.50 321 SER A CA 1
ATOM 2460 C C . SER A 1 321 ? 0.716 12.658 -1.107 1.00 92.50 321 SER A C 1
ATOM 2462 O O . SER A 1 321 ? 1.530 12.073 -0.393 1.00 92.50 321 SER A O 1
ATOM 2464 N N . GLY A 1 322 ? 0.196 13.839 -0.784 1.00 91.44 322 GLY A N 1
ATOM 2465 C CA . GLY A 1 322 ? 0.620 14.637 0.369 1.00 91.44 322 GLY A CA 1
ATOM 2466 C C . GLY A 1 322 ? 0.996 16.062 -0.042 1.00 91.44 322 GLY A C 1
ATOM 2467 O O . GLY A 1 322 ? 0.707 16.456 -1.172 1.00 91.44 322 GLY A O 1
ATOM 2468 N N . PRO A 1 323 ? 1.633 16.842 0.850 1.00 92.25 323 PRO A N 1
ATOM 2469 C CA . PRO A 1 323 ? 2.030 18.221 0.564 1.00 92.25 323 PRO A CA 1
ATOM 2470 C C . PRO A 1 323 ? 2.860 18.406 -0.715 1.00 92.25 323 PRO A C 1
ATOM 2472 O O . PRO A 1 323 ? 2.730 19.436 -1.362 1.00 92.25 323 PRO A O 1
ATOM 2475 N N . ASN A 1 324 ? 3.677 17.415 -1.089 1.00 93.06 324 ASN A N 1
ATOM 2476 C CA . ASN A 1 324 ? 4.547 17.460 -2.271 1.00 93.06 324 ASN A CA 1
ATOM 2477 C C . ASN A 1 324 ? 3.998 16.642 -3.458 1.00 93.06 324 ASN A C 1
ATOM 2479 O O . ASN A 1 324 ? 4.774 16.196 -4.295 1.00 93.06 324 ASN A O 1
ATOM 2483 N N . GLN A 1 325 ? 2.692 16.356 -3.517 1.00 93.62 325 GLN A N 1
ATOM 2484 C CA . GLN A 1 325 ? 2.096 15.475 -4.533 1.00 93.62 325 GLN A CA 1
ATOM 2485 C C . GLN A 1 325 ? 2.553 15.798 -5.969 1.00 93.62 325 GLN A C 1
ATOM 2487 O O . GLN A 1 325 ? 2.448 16.928 -6.439 1.00 93.62 325 GLN A O 1
ATOM 2492 N N . GLY A 1 326 ? 3.010 14.768 -6.686 1.00 92.56 326 GLY A N 1
ATOM 2493 C CA . GLY A 1 326 ? 3.490 14.863 -8.064 1.00 92.56 326 GLY A CA 1
ATOM 2494 C C . GLY A 1 326 ? 4.916 15.402 -8.210 1.00 92.56 326 GLY A C 1
ATOM 2495 O O . GLY A 1 326 ? 5.460 15.349 -9.312 1.00 92.56 326 GLY A O 1
ATOM 2496 N N . GLU A 1 327 ? 5.533 15.916 -7.144 1.00 94.50 327 GLU A N 1
ATOM 2497 C CA . GLU A 1 327 ? 6.948 16.284 -7.154 1.00 94.50 327 GLU A CA 1
ATOM 2498 C C . GLU A 1 327 ? 7.835 15.040 -7.052 1.00 94.50 327 GLU A C 1
ATOM 2500 O O . GLU A 1 327 ? 7.445 14.004 -6.507 1.00 94.50 327 GLU A O 1
ATOM 2505 N N . GLY A 1 328 ? 9.060 15.131 -7.556 1.00 95.25 328 GLY A N 1
ATOM 2506 C CA . GLY A 1 328 ? 9.990 14.010 -7.537 1.00 95.25 328 GLY A CA 1
ATOM 2507 C C . GLY A 1 328 ? 11.216 14.239 -8.396 1.00 95.25 328 GLY A C 1
ATOM 2508 O O . GLY A 1 328 ? 11.465 15.339 -8.884 1.00 95.25 328 GLY A O 1
ATOM 2509 N N . PHE A 1 329 ? 11.997 13.189 -8.592 1.00 96.38 329 PHE A N 1
ATOM 2510 C CA . PHE A 1 329 ? 13.161 13.215 -9.459 1.00 96.38 329 PHE A CA 1
ATOM 2511 C C . PHE A 1 329 ? 13.544 11.825 -9.956 1.00 96.38 329 PHE A C 1
ATOM 2513 O O . PHE A 1 329 ? 13.324 10.816 -9.286 1.00 96.38 329 PHE A O 1
ATOM 2520 N N . VAL A 1 330 ? 14.192 11.804 -11.119 1.00 97.75 330 VAL A N 1
ATOM 2521 C CA . VAL A 1 330 ? 14.871 10.646 -11.701 1.00 97.75 330 VAL A CA 1
ATOM 2522 C C . VAL A 1 330 ? 16.340 10.994 -11.893 1.00 97.75 330 VAL A C 1
ATOM 2524 O O . VAL A 1 330 ? 16.656 12.015 -12.504 1.00 97.75 330 VAL A O 1
ATOM 2527 N N . ILE A 1 331 ? 17.236 10.142 -11.402 1.00 97.62 331 ILE A N 1
ATOM 2528 C CA . ILE A 1 331 ? 18.687 10.320 -11.466 1.00 97.62 331 ILE A CA 1
ATOM 2529 C C . ILE A 1 331 ? 19.299 9.125 -12.195 1.00 97.62 331 ILE A C 1
ATOM 2531 O O . ILE A 1 331 ? 19.001 7.981 -11.858 1.00 97.62 331 ILE A O 1
ATOM 2535 N N . ALA A 1 332 ? 20.178 9.385 -13.161 1.00 97.12 332 ALA A N 1
ATOM 2536 C CA . ALA A 1 332 ? 20.970 8.367 -13.842 1.00 97.12 332 ALA A CA 1
ATOM 2537 C C . ALA A 1 332 ? 22.423 8.821 -14.002 1.00 97.12 332 ALA A C 1
ATOM 2539 O O . ALA A 1 332 ? 22.691 9.973 -14.348 1.00 97.12 332 ALA A O 1
ATOM 2540 N N . SER A 1 333 ? 23.357 7.906 -13.775 1.00 95.88 333 SER A N 1
ATOM 2541 C CA . SER A 1 333 ? 24.793 8.138 -13.887 1.00 95.88 333 SER A CA 1
ATOM 2542 C C . SER A 1 333 ? 25.492 6.939 -14.520 1.00 95.88 333 SER A C 1
ATOM 2544 O O . SER A 1 333 ? 25.060 5.794 -14.378 1.00 95.88 333 SER A O 1
ATOM 2546 N N . ASN A 1 334 ? 26.573 7.208 -15.250 1.00 93.56 334 ASN A N 1
ATOM 2547 C CA . ASN A 1 334 ? 27.416 6.193 -15.878 1.00 93.56 334 ASN A CA 1
ATOM 2548 C C . ASN A 1 334 ? 28.685 5.951 -15.045 1.00 93.56 334 ASN A C 1
ATOM 2550 O O . ASN A 1 334 ? 29.791 6.335 -15.416 1.00 93.56 334 ASN A O 1
ATOM 2554 N N . GLY A 1 335 ? 28.498 5.335 -13.883 1.00 90.31 335 GLY A N 1
ATOM 2555 C CA . GLY A 1 335 ? 29.569 4.842 -13.024 1.00 90.31 335 GLY A CA 1
ATOM 2556 C C . GLY A 1 335 ? 29.074 3.687 -12.151 1.00 90.31 335 GLY A C 1
ATOM 2557 O O . GLY A 1 335 ? 27.903 3.305 -12.238 1.00 90.31 335 GLY A O 1
ATOM 2558 N N . SER A 1 336 ? 29.958 3.143 -11.314 1.00 88.06 336 SER A N 1
ATOM 2559 C CA . SER A 1 336 ? 29.671 1.986 -10.457 1.00 88.06 336 SER A CA 1
ATOM 2560 C C . SER A 1 336 ? 29.283 2.413 -9.033 1.00 88.06 336 SER A C 1
ATOM 2562 O O . SER A 1 336 ? 28.342 3.192 -8.876 1.00 88.06 336 SER A O 1
ATOM 2564 N N . ASP A 1 337 ? 29.919 1.923 -7.970 1.00 84.25 337 ASP A N 1
ATOM 2565 C CA . ASP A 1 337 ? 29.404 2.099 -6.604 1.00 84.25 337 ASP A CA 1
ATOM 2566 C C . ASP A 1 337 ? 29.509 3.545 -6.116 1.00 84.25 337 ASP A C 1
ATOM 2568 O O . ASP A 1 337 ? 28.586 4.065 -5.474 1.00 84.25 337 ASP A O 1
ATOM 2572 N N . ASN A 1 338 ? 30.574 4.252 -6.496 1.00 88.38 338 ASN A N 1
ATOM 2573 C CA . ASN A 1 338 ? 30.710 5.678 -6.198 1.00 88.38 338 ASN A CA 1
ATOM 2574 C C . ASN A 1 338 ? 29.604 6.521 -6.850 1.00 88.38 338 ASN A C 1
ATOM 2576 O O . ASN A 1 338 ? 29.179 7.536 -6.287 1.00 88.38 338 ASN A O 1
ATOM 2580 N N . ALA A 1 339 ? 29.073 6.075 -7.991 1.00 92.00 339 ALA A N 1
ATOM 2581 C CA . ALA A 1 339 ? 27.964 6.747 -8.653 1.00 92.00 339 ALA A CA 1
ATOM 2582 C C . ALA A 1 339 ? 26.660 6.652 -7.850 1.00 92.00 339 ALA A C 1
ATOM 2584 O O . ALA A 1 339 ? 25.883 7.607 -7.844 1.00 92.00 339 ALA A O 1
ATOM 2585 N N . MET A 1 340 ? 26.435 5.568 -7.096 1.00 91.44 340 MET A N 1
ATOM 2586 C CA . MET A 1 340 ? 25.252 5.479 -6.235 1.00 91.44 340 MET A CA 1
ATOM 2587 C C . MET A 1 340 ? 25.339 6.440 -5.042 1.00 91.44 340 MET A C 1
ATOM 2589 O O . MET A 1 340 ? 24.353 7.102 -4.715 1.00 91.44 340 MET A O 1
ATOM 2593 N N . LYS A 1 341 ? 26.521 6.595 -4.432 1.00 89.12 341 LYS A N 1
ATOM 2594 C CA . LYS A 1 341 ? 26.738 7.574 -3.349 1.00 89.12 341 LYS A CA 1
ATOM 2595 C C . LYS A 1 341 ? 26.466 9.001 -3.829 1.00 89.12 341 LYS A C 1
ATOM 2597 O O . LYS A 1 341 ? 25.775 9.759 -3.148 1.00 89.12 341 LYS A O 1
ATOM 2602 N N . LEU A 1 342 ? 26.951 9.344 -5.026 1.00 91.88 342 LEU A N 1
ATOM 2603 C CA . LEU A 1 342 ? 26.651 10.619 -5.675 1.00 91.88 342 LEU A CA 1
ATOM 2604 C C . LEU A 1 342 ? 25.144 10.792 -5.914 1.00 91.88 342 LEU A C 1
ATOM 2606 O O . LEU A 1 342 ? 24.596 11.839 -5.574 1.00 91.88 342 LEU A O 1
ATOM 2610 N N . ASN A 1 343 ? 24.467 9.776 -6.458 1.00 94.56 343 ASN A N 1
ATOM 2611 C CA . ASN A 1 343 ? 23.027 9.834 -6.714 1.00 94.56 343 ASN A CA 1
ATOM 2612 C C . ASN A 1 343 ? 22.231 10.049 -5.414 1.00 94.56 343 ASN A C 1
ATOM 2614 O O . ASN A 1 343 ? 21.335 10.890 -5.387 1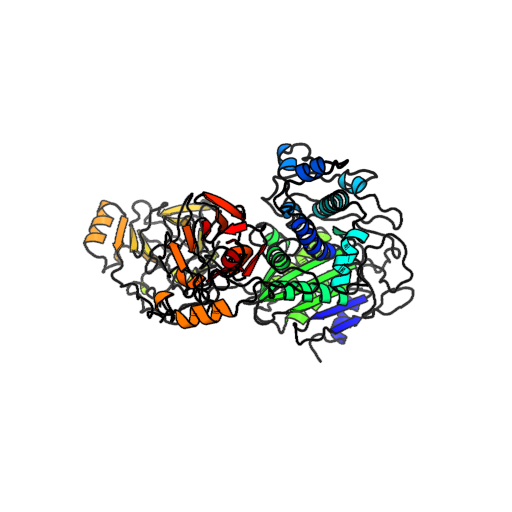.00 94.56 343 ASN A O 1
ATOM 2618 N N . CYS A 1 344 ? 22.577 9.349 -4.328 1.00 92.06 344 CYS A N 1
ATOM 2619 C CA . CYS A 1 344 ? 21.935 9.512 -3.018 1.00 92.06 344 CYS A CA 1
ATOM 2620 C C . CYS A 1 344 ? 22.186 10.900 -2.420 1.00 92.06 344 CYS A C 1
ATOM 2622 O O . CYS A 1 344 ? 21.275 11.512 -1.865 1.00 92.06 344 CYS A O 1
ATOM 2624 N N . PHE A 1 345 ? 23.398 11.435 -2.576 1.00 88.81 345 PHE A N 1
ATOM 2625 C CA . PHE A 1 345 ? 23.695 12.806 -2.180 1.00 88.81 345 PHE A CA 1
ATOM 2626 C C . PHE A 1 345 ? 22.826 13.818 -2.945 1.00 88.81 345 PHE A C 1
ATOM 2628 O O . PHE A 1 345 ? 22.197 14.681 -2.335 1.00 88.81 345 PHE A O 1
ATOM 2635 N N . VAL A 1 346 ? 22.749 13.700 -4.274 1.00 91.88 346 VAL A N 1
ATOM 2636 C CA . VAL A 1 346 ? 21.920 14.583 -5.111 1.00 91.88 346 VAL A CA 1
ATOM 2637 C C . VAL A 1 346 ? 20.445 14.466 -4.719 1.00 91.88 346 VAL A C 1
ATOM 2639 O O . VAL A 1 346 ? 19.775 15.486 -4.576 1.00 91.88 346 VAL A O 1
ATOM 2642 N N . ALA A 1 347 ? 19.956 13.246 -4.479 1.00 93.12 347 ALA A N 1
ATOM 2643 C CA . ALA A 1 347 ? 18.602 12.995 -3.992 1.00 93.12 347 ALA A CA 1
ATOM 2644 C C . ALA A 1 347 ? 18.332 13.704 -2.657 1.00 93.12 347 ALA A C 1
ATOM 2646 O O . ALA A 1 347 ? 17.316 14.379 -2.515 1.00 93.12 347 ALA A O 1
ATOM 2647 N N . ARG A 1 348 ? 19.259 13.615 -1.695 1.00 88.94 348 ARG A N 1
ATOM 2648 C CA . ARG A 1 348 ? 19.150 14.309 -0.405 1.00 88.94 348 ARG A CA 1
ATOM 2649 C C . ARG A 1 348 ? 19.051 15.823 -0.580 1.00 88.94 348 ARG A C 1
ATOM 2651 O O . ARG A 1 348 ? 18.201 16.438 0.052 1.00 88.94 348 ARG A O 1
ATOM 2658 N N . GLU A 1 349 ? 19.877 16.428 -1.433 1.00 87.88 349 GLU A N 1
ATOM 2659 C CA . GLU A 1 349 ? 19.829 17.879 -1.682 1.00 87.88 349 GLU A CA 1
ATOM 2660 C C . GLU A 1 349 ? 18.501 18.312 -2.320 1.00 87.88 349 GLU A C 1
ATOM 2662 O O . GLU A 1 349 ? 17.951 19.350 -1.956 1.00 87.88 349 GLU A O 1
ATOM 2667 N N . LEU A 1 350 ? 17.957 17.498 -3.231 1.00 90.69 350 LEU A N 1
ATOM 2668 C CA . LEU A 1 350 ? 16.646 17.727 -3.847 1.00 90.69 350 LEU A CA 1
ATOM 2669 C C . LEU A 1 350 ? 15.483 17.588 -2.859 1.00 90.69 350 LEU A C 1
ATOM 2671 O O . LEU A 1 350 ? 14.439 18.201 -3.067 1.00 90.69 350 LEU A O 1
ATOM 2675 N N . LEU A 1 351 ? 15.665 16.805 -1.795 1.00 90.94 351 LEU A N 1
ATOM 2676 C CA . LEU A 1 351 ? 14.663 16.565 -0.762 1.00 90.94 351 LEU A CA 1
ATOM 2677 C C . LEU A 1 351 ? 14.652 17.624 0.343 1.00 90.94 351 LEU A C 1
ATOM 2679 O O . LEU A 1 351 ? 13.635 17.756 1.003 1.00 90.94 351 LEU A O 1
ATOM 2683 N N . ILE A 1 352 ? 15.712 18.419 0.533 1.00 87.31 352 ILE A N 1
ATOM 2684 C CA . ILE A 1 352 ? 15.766 19.485 1.560 1.00 87.31 352 ILE A CA 1
ATOM 2685 C C . ILE A 1 352 ? 14.480 20.342 1.661 1.00 87.31 352 ILE A C 1
ATOM 2687 O O . ILE A 1 352 ? 14.068 20.619 2.788 1.00 87.31 352 ILE A O 1
ATOM 2691 N N . PRO A 1 353 ? 13.825 20.774 0.561 1.00 87.94 353 PRO A N 1
ATOM 2692 C CA . PRO A 1 353 ? 12.599 21.571 0.653 1.00 87.94 353 PRO A CA 1
ATOM 2693 C C . PRO A 1 353 ? 11.325 20.774 0.996 1.00 87.94 353 PRO A C 1
ATOM 2695 O O . PRO A 1 353 ? 10.267 21.382 1.147 1.00 87.94 353 PRO A O 1
ATOM 2698 N N . TRP A 1 354 ? 11.375 19.442 1.088 1.00 89.00 354 TRP A N 1
ATOM 2699 C CA . TRP A 1 354 ? 10.191 18.604 1.289 1.00 89.00 354 TRP A CA 1
ATOM 2700 C C . TRP A 1 354 ? 9.719 18.567 2.743 1.00 89.00 354 TRP A C 1
ATOM 2702 O O . TRP A 1 354 ? 10.499 18.594 3.697 1.00 89.00 354 TRP A O 1
ATOM 2712 N N . HIS A 1 355 ? 8.404 18.418 2.909 1.00 87.62 355 HIS A N 1
ATOM 2713 C CA . HIS A 1 355 ? 7.800 18.146 4.209 1.00 87.62 355 HIS A CA 1
ATOM 2714 C C . HIS A 1 355 ? 8.073 16.706 4.671 1.00 87.62 355 HIS A C 1
ATOM 2716 O O . HIS A 1 355 ? 8.157 15.782 3.861 1.00 87.62 355 HIS A O 1
ATOM 2722 N N . GLY A 1 356 ? 8.121 16.507 5.994 1.00 84.75 356 GLY A N 1
ATOM 2723 C CA . GLY A 1 356 ? 8.208 15.174 6.600 1.00 84.75 356 GLY A CA 1
ATOM 2724 C C . GLY A 1 356 ? 9.618 14.586 6.662 1.00 84.75 356 GLY A C 1
ATOM 2725 O O . GLY A 1 356 ? 9.769 13.366 6.715 1.00 84.75 356 GLY A O 1
ATOM 2726 N N . LEU A 1 357 ? 10.640 15.444 6.670 1.00 86.81 357 LEU A N 1
ATOM 2727 C CA . LEU A 1 357 ? 12.045 15.064 6.799 1.00 86.81 357 LEU A CA 1
ATOM 2728 C C . LEU A 1 357 ? 12.634 15.562 8.120 1.00 86.81 357 LEU A C 1
ATOM 2730 O O . LEU A 1 357 ? 12.355 16.677 8.558 1.00 86.81 357 LEU A O 1
ATOM 2734 N N . ASN A 1 358 ? 13.469 14.745 8.754 1.00 84.31 358 ASN A N 1
ATOM 2735 C CA . ASN A 1 358 ? 14.291 15.122 9.897 1.00 84.31 358 ASN A CA 1
ATOM 2736 C C . ASN A 1 358 ? 15.768 14.965 9.519 1.00 84.31 358 ASN A C 1
ATOM 2738 O O . ASN A 1 358 ? 16.325 13.876 9.625 1.00 84.31 358 ASN A O 1
ATOM 2742 N N . LEU A 1 359 ? 16.381 16.041 9.022 1.00 72.94 359 LEU A N 1
ATOM 2743 C CA . LEU A 1 359 ? 17.771 16.030 8.565 1.00 72.94 359 LEU A CA 1
ATOM 2744 C C . LEU A 1 359 ? 18.719 16.000 9.774 1.00 72.94 359 LEU A C 1
ATOM 2746 O O . LEU A 1 359 ? 18.983 17.031 10.389 1.00 72.94 359 LEU A O 1
ATOM 2750 N N . GLY A 1 360 ? 19.218 14.810 10.103 1.00 66.56 360 GLY A N 1
ATOM 2751 C CA . GLY A 1 360 ? 20.309 14.595 11.058 1.00 66.56 360 GLY A CA 1
ATOM 2752 C C . GLY A 1 360 ? 21.639 14.265 10.371 1.00 66.56 360 GLY A C 1
ATOM 2753 O O . GLY A 1 360 ? 21.727 14.169 9.142 1.00 66.56 360 GLY A O 1
ATOM 2754 N N . ASP A 1 361 ? 22.682 14.039 11.163 1.00 57.97 361 ASP A N 1
ATOM 2755 C CA . ASP A 1 361 ? 23.935 13.478 10.655 1.00 57.97 361 ASP A CA 1
ATOM 2756 C C . ASP A 1 361 ? 23.748 11.979 10.366 1.00 57.97 361 ASP A C 1
ATOM 2758 O O . ASP A 1 361 ? 23.283 11.233 11.225 1.00 57.97 361 ASP A O 1
ATOM 2762 N N . SER A 1 362 ? 24.081 11.536 9.149 1.00 58.16 362 SER A N 1
ATOM 2763 C CA . SER A 1 362 ? 24.087 10.115 8.769 1.00 58.16 362 SER A CA 1
ATOM 2764 C C . SER A 1 362 ? 25.516 9.630 8.576 1.00 58.16 362 SER A C 1
ATOM 2766 O O . SER A 1 362 ? 26.318 10.314 7.933 1.00 58.16 362 SER A O 1
ATOM 2768 N N . VAL A 1 363 ? 25.804 8.415 9.026 1.00 58.81 363 VAL A N 1
ATOM 2769 C CA . VAL A 1 363 ? 27.035 7.689 8.701 1.00 58.81 363 VAL A CA 1
ATOM 2770 C C . VAL A 1 363 ? 26.644 6.503 7.825 1.00 58.81 363 VAL A C 1
ATOM 2772 O O . VAL A 1 363 ? 25.730 5.774 8.187 1.00 58.81 363 VAL A O 1
ATOM 2775 N N . LEU A 1 364 ? 27.302 6.353 6.671 1.00 65.69 364 LEU A N 1
ATOM 2776 C CA . LEU A 1 364 ? 27.109 5.208 5.779 1.00 65.69 364 LEU A CA 1
ATOM 2777 C C . LEU A 1 364 ? 28.045 4.068 6.212 1.00 65.69 364 LEU A C 1
ATOM 2779 O O . LEU A 1 364 ? 29.266 4.203 6.075 1.00 65.69 364 LEU A O 1
ATOM 2783 N N . GLU A 1 365 ? 27.504 2.947 6.683 1.00 61.91 365 GLU A N 1
ATOM 2784 C CA . GLU A 1 365 ? 28.274 1.742 7.016 1.00 61.91 365 GLU A CA 1
ATOM 2785 C C . GLU A 1 365 ? 28.129 0.687 5.910 1.00 61.91 365 GLU A C 1
ATOM 2787 O O . GLU A 1 365 ? 27.066 0.128 5.675 1.00 61.91 365 GLU A O 1
ATOM 2792 N N . THR A 1 366 ? 29.225 0.403 5.197 1.00 61.78 366 THR A N 1
ATOM 2793 C CA . THR A 1 366 ? 29.229 -0.499 4.018 1.00 61.78 366 THR A CA 1
ATOM 2794 C C . THR A 1 366 ? 30.196 -1.675 4.148 1.00 61.78 366 THR A C 1
ATOM 2796 O O . THR A 1 366 ? 30.424 -2.422 3.199 1.00 61.78 366 THR A O 1
ATOM 2799 N N . LYS A 1 367 ? 30.818 -1.848 5.319 1.00 63.19 367 LYS A N 1
ATOM 2800 C CA . LYS A 1 367 ? 31.873 -2.845 5.508 1.00 63.19 367 LYS A CA 1
ATOM 2801 C C . LYS A 1 367 ? 31.283 -4.261 5.530 1.00 63.19 367 LYS A C 1
ATOM 2803 O O . LYS A 1 367 ? 30.565 -4.603 6.460 1.00 63.19 367 LYS A O 1
ATOM 2808 N N . GLY A 1 368 ? 31.677 -5.091 4.561 1.00 60.00 368 GLY A N 1
ATOM 2809 C CA . GLY A 1 368 ? 31.298 -6.509 4.493 1.00 60.00 368 GLY A CA 1
ATOM 2810 C C . GLY A 1 368 ? 30.001 -6.806 3.735 1.00 60.00 368 GLY A C 1
ATOM 2811 O O . GLY A 1 368 ? 29.550 -7.942 3.797 1.00 60.00 368 GLY A O 1
ATOM 2812 N N . LEU A 1 369 ? 29.428 -5.812 3.046 1.00 66.12 369 LEU A N 1
ATOM 2813 C CA . LEU A 1 369 ? 28.267 -5.980 2.169 1.00 66.12 369 LEU A CA 1
ATOM 2814 C C . LEU A 1 369 ? 28.697 -6.330 0.741 1.00 66.12 369 LEU A C 1
ATOM 2816 O O . LEU A 1 369 ? 29.736 -5.850 0.273 1.00 66.12 369 LEU A O 1
ATOM 2820 N N . ASP A 1 370 ? 27.872 -7.103 0.037 1.00 63.84 370 ASP A N 1
ATOM 2821 C CA . ASP A 1 370 ? 28.039 -7.317 -1.403 1.00 63.84 370 ASP A CA 1
ATOM 2822 C C . ASP A 1 370 ? 27.772 -6.006 -2.179 1.00 63.84 370 ASP A C 1
ATOM 2824 O O . ASP A 1 370 ? 26.978 -5.174 -1.725 1.00 63.84 370 ASP A O 1
ATOM 2828 N N . PRO A 1 371 ? 28.372 -5.786 -3.369 1.00 63.06 371 PRO A N 1
ATOM 2829 C CA . PRO A 1 371 ? 28.193 -4.544 -4.134 1.00 63.06 371 PRO A CA 1
ATOM 2830 C C . PRO A 1 371 ? 26.726 -4.159 -4.390 1.00 63.06 371 PRO A C 1
ATOM 2832 O O . PRO A 1 371 ? 26.375 -2.984 -4.372 1.00 63.06 371 PRO A O 1
ATOM 2835 N N . GLU A 1 372 ? 25.833 -5.133 -4.574 1.00 64.94 372 GLU A N 1
ATOM 2836 C CA . GLU A 1 372 ? 24.390 -4.894 -4.741 1.00 64.94 372 GLU A CA 1
ATOM 2837 C C . GLU A 1 372 ? 23.695 -4.435 -3.455 1.00 64.94 372 GLU A C 1
ATOM 2839 O O . GLU A 1 372 ? 22.789 -3.598 -3.490 1.00 64.94 372 GLU A O 1
ATOM 2844 N N . GLU A 1 373 ? 24.133 -4.947 -2.309 1.00 72.44 373 GLU A N 1
ATOM 2845 C CA . GLU A 1 373 ? 23.612 -4.555 -1.002 1.00 72.44 373 GLU A CA 1
ATOM 2846 C C . GLU A 1 373 ? 24.069 -3.141 -0.641 1.00 72.44 373 GLU A C 1
ATOM 2848 O O . GLU A 1 373 ? 23.287 -2.372 -0.083 1.00 72.44 373 GLU A O 1
ATOM 2853 N N . VAL A 1 374 ? 25.277 -2.743 -1.062 1.00 74.25 374 VAL A N 1
ATOM 2854 C CA . VAL A 1 374 ? 25.779 -1.363 -0.928 1.00 74.25 374 VAL A CA 1
ATOM 2855 C C . VAL A 1 374 ? 24.826 -0.360 -1.580 1.00 74.25 374 VAL A C 1
ATOM 2857 O O . VAL A 1 374 ? 24.612 0.728 -1.044 1.00 74.25 374 VAL A O 1
ATOM 2860 N N . VAL A 1 375 ? 24.211 -0.718 -2.710 1.00 79.44 375 VAL A N 1
ATOM 2861 C CA . VAL A 1 375 ? 23.279 0.152 -3.438 1.00 79.44 375 VAL A CA 1
ATOM 2862 C C . VAL A 1 375 ? 21.996 0.396 -2.633 1.00 79.44 375 VAL A C 1
ATOM 2864 O O . VAL A 1 375 ? 21.559 1.542 -2.494 1.00 79.44 375 VAL A O 1
ATOM 2867 N N . SER A 1 376 ? 21.414 -0.666 -2.072 1.00 84.19 376 SER A N 1
ATOM 2868 C CA . SER A 1 376 ? 20.214 -0.573 -1.226 1.00 84.19 376 SER A CA 1
ATOM 2869 C C . SER A 1 376 ? 20.512 0.125 0.100 1.00 84.19 376 SER A C 1
ATOM 2871 O O . SER A 1 376 ? 19.749 0.996 0.527 1.00 84.19 376 SER A O 1
ATOM 2873 N N . GLN A 1 377 ? 21.656 -0.194 0.710 1.00 83.88 377 GLN A N 1
ATOM 2874 C CA . GLN A 1 377 ? 22.098 0.391 1.970 1.00 83.88 377 GLN A CA 1
ATOM 2875 C C . GLN A 1 377 ? 22.360 1.893 1.835 1.00 83.88 377 GLN A C 1
ATOM 2877 O O . GLN A 1 377 ? 21.925 2.664 2.687 1.00 83.88 377 GLN A O 1
ATOM 2882 N N . ALA A 1 378 ? 22.987 2.335 0.739 1.00 85.12 378 ALA A N 1
ATOM 2883 C CA . ALA A 1 378 ? 23.221 3.754 0.482 1.00 85.12 378 ALA A CA 1
ATOM 2884 C C . ALA A 1 378 ? 21.911 4.551 0.442 1.00 85.12 378 ALA A C 1
ATOM 2886 O O . ALA A 1 378 ? 21.803 5.588 1.095 1.00 85.12 378 ALA A O 1
ATOM 2887 N N . LEU A 1 379 ? 20.887 4.054 -0.261 1.00 87.81 379 LEU A N 1
ATOM 2888 C CA . LEU A 1 379 ? 19.588 4.729 -0.296 1.00 87.81 379 LEU A CA 1
ATOM 2889 C C . LEU A 1 379 ? 18.921 4.746 1.087 1.00 87.81 379 LEU A C 1
ATOM 2891 O O . LEU A 1 379 ? 18.395 5.778 1.513 1.00 87.81 379 LEU A O 1
ATOM 2895 N N . LYS A 1 380 ? 18.970 3.619 1.802 1.00 88.50 380 LYS A N 1
ATOM 2896 C CA . LYS A 1 380 ? 18.406 3.475 3.146 1.00 88.50 380 LYS A CA 1
ATOM 2897 C C . LYS A 1 380 ? 19.034 4.461 4.135 1.00 88.50 380 LYS A C 1
ATOM 2899 O O . LYS A 1 380 ? 18.310 5.198 4.798 1.00 88.50 380 LYS A O 1
ATOM 2904 N N . GLU A 1 381 ? 20.362 4.515 4.204 1.00 86.00 381 GLU A N 1
ATOM 2905 C CA . GLU A 1 381 ? 21.102 5.285 5.213 1.00 86.00 381 GLU A CA 1
ATOM 2906 C C . GLU A 1 381 ? 21.338 6.752 4.848 1.00 86.00 381 GLU A C 1
ATOM 2908 O O . GLU A 1 381 ? 21.529 7.566 5.747 1.00 86.00 381 GLU A O 1
ATOM 2913 N N . MET A 1 382 ? 21.332 7.114 3.561 1.00 85.75 382 MET A N 1
ATOM 2914 C CA . MET A 1 382 ? 21.589 8.496 3.127 1.00 85.75 382 MET A CA 1
ATOM 2915 C C . MET A 1 382 ? 20.322 9.263 2.738 1.00 85.75 382 MET A C 1
ATOM 2917 O O . MET A 1 382 ? 20.382 10.486 2.593 1.00 85.75 382 MET A O 1
ATOM 2921 N N . VAL A 1 383 ? 19.197 8.571 2.519 1.00 89.38 383 VAL A N 1
ATOM 2922 C CA . VAL A 1 383 ? 17.945 9.191 2.057 1.00 89.38 383 VAL A CA 1
ATOM 2923 C C . VAL A 1 383 ? 16.767 8.813 2.950 1.00 89.38 383 VAL A C 1
ATOM 2925 O O . VAL A 1 383 ? 16.142 9.701 3.528 1.00 89.38 383 VAL A O 1
ATOM 2928 N N . LEU A 1 384 ? 16.453 7.520 3.083 1.00 90.31 384 LEU A N 1
ATOM 2929 C CA . LEU A 1 384 ? 15.202 7.096 3.729 1.00 90.31 384 LEU A CA 1
ATOM 2930 C C . LEU A 1 384 ? 15.234 7.186 5.258 1.00 90.31 384 LEU A C 1
ATOM 2932 O O . LEU A 1 384 ? 14.189 7.390 5.868 1.00 90.31 384 LEU A O 1
ATOM 2936 N N . CYS A 1 385 ? 16.407 7.099 5.889 1.00 86.62 385 CYS A N 1
ATOM 2937 C CA . CYS A 1 385 ? 16.560 7.238 7.343 1.00 86.62 385 CYS A CA 1
ATOM 2938 C C . CYS A 1 385 ? 16.063 8.591 7.886 1.00 86.62 385 CYS A C 1
ATOM 2940 O O . CYS A 1 385 ? 15.745 8.708 9.068 1.00 86.62 385 CYS A O 1
ATOM 2942 N N . TYR A 1 386 ? 15.970 9.606 7.023 1.00 86.69 386 TYR A N 1
ATOM 2943 C CA . TYR A 1 386 ? 15.503 10.944 7.368 1.00 86.69 386 TYR A CA 1
ATOM 2944 C C . TYR A 1 386 ? 13.985 11.097 7.307 1.00 86.69 386 TYR A C 1
ATOM 2946 O O . TYR A 1 386 ? 13.466 12.164 7.637 1.00 86.69 386 TYR A O 1
ATOM 2954 N N . PHE A 1 387 ? 13.258 10.076 6.861 1.00 91.19 387 PHE A N 1
ATOM 2955 C CA . PHE A 1 387 ? 11.814 10.157 6.703 1.00 91.19 387 PHE A CA 1
ATOM 2956 C C . PHE A 1 387 ? 11.127 10.059 8.060 1.00 91.19 387 PHE A C 1
ATOM 2958 O O . PHE A 1 387 ? 11.323 9.111 8.816 1.00 91.19 387 PHE A O 1
ATOM 2965 N N . GLN A 1 388 ? 10.306 11.058 8.373 1.00 88.00 388 GLN A N 1
ATOM 2966 C CA . GLN A 1 388 ? 9.528 11.063 9.605 1.00 88.00 388 GLN A CA 1
ATOM 2967 C C . GLN A 1 388 ? 8.413 10.014 9.538 1.00 88.00 388 GLN A C 1
ATOM 2969 O O . GLN A 1 388 ? 7.750 9.860 8.508 1.00 88.00 388 GLN A O 1
ATOM 2974 N N . GLU A 1 389 ? 8.164 9.334 10.657 1.00 81.81 389 GLU A N 1
ATOM 2975 C CA . GLU A 1 389 ? 7.008 8.450 10.806 1.00 81.81 389 GLU A CA 1
ATOM 2976 C C . GLU A 1 389 ? 5.696 9.248 10.698 1.00 81.81 389 GLU A C 1
ATOM 2978 O O . GLU A 1 389 ? 5.597 10.399 11.134 1.00 81.81 389 GLU A O 1
ATOM 2983 N N . VAL A 1 390 ? 4.665 8.624 10.126 1.00 82.69 390 VAL A N 1
ATOM 2984 C CA . VAL A 1 390 ? 3.303 9.170 10.129 1.00 82.69 390 VAL A CA 1
ATOM 2985 C C . VAL A 1 390 ? 2.578 8.672 11.359 1.00 82.69 390 VAL A C 1
ATOM 2987 O O . VAL A 1 390 ? 2.255 7.492 11.444 1.00 82.69 390 VAL A O 1
ATOM 2990 N N . LEU A 1 391 ? 2.273 9.588 12.270 1.00 85.25 391 LEU A N 1
ATOM 2991 C CA . LEU A 1 391 ? 1.419 9.311 13.417 1.00 85.25 391 LEU A CA 1
ATOM 2992 C C . LEU A 1 391 ? 0.013 9.892 13.183 1.00 85.25 391 LEU A C 1
ATOM 2994 O O . LEU A 1 391 ? -0.075 11.002 12.641 1.00 85.25 391 LEU A O 1
ATOM 2998 N N . PRO A 1 392 ? -1.058 9.207 13.635 1.00 88.62 392 PRO A N 1
ATOM 2999 C CA . PRO A 1 392 ? -2.422 9.740 13.628 1.00 88.62 392 PRO A CA 1
ATOM 3000 C C . PRO A 1 392 ? -2.523 11.118 14.273 1.00 88.62 392 PRO A C 1
ATOM 3002 O O . PRO A 1 392 ? -1.676 11.494 15.085 1.00 88.62 392 PRO A O 1
ATOM 3005 N N . GLU A 1 393 ? -3.547 11.899 13.956 1.00 91.00 393 GLU A N 1
ATOM 3006 C CA . GLU A 1 393 ? -3.822 13.133 14.691 1.00 91.00 393 GLU A CA 1
ATOM 3007 C C . GLU A 1 393 ? -4.123 12.868 16.182 1.00 91.00 393 GLU A C 1
ATOM 3009 O O . GLU A 1 393 ? -4.595 11.801 16.568 1.00 91.00 393 GLU A O 1
ATOM 3014 N N . MET A 1 394 ? -3.800 13.846 17.034 1.00 90.44 394 MET A N 1
ATOM 3015 C CA . MET A 1 394 ? -4.196 13.837 18.446 1.00 90.44 394 MET A CA 1
ATOM 3016 C C . MET A 1 394 ? -5.552 14.534 18.596 1.00 90.44 394 MET A C 1
ATOM 3018 O O . MET A 1 394 ? -5.799 15.474 17.837 1.00 90.44 394 MET A O 1
ATOM 3022 N N . PRO A 1 395 ? -6.368 14.158 19.597 1.00 90.25 395 PRO A N 1
ATOM 3023 C CA . PRO A 1 395 ? -7.576 14.899 19.948 1.00 90.25 395 PRO A CA 1
ATOM 3024 C C . PRO A 1 395 ? -7.291 16.391 20.147 1.00 90.25 395 PRO A C 1
ATOM 3026 O O . PRO A 1 395 ? -6.328 16.767 20.825 1.00 90.25 395 PRO A O 1
ATOM 3029 N N . PHE A 1 396 ? -8.139 17.246 19.581 1.00 88.25 396 PHE A N 1
ATOM 3030 C CA . PHE A 1 396 ? -8.034 18.699 19.696 1.00 88.25 396 PHE A CA 1
ATOM 3031 C C . PHE A 1 396 ? -8.217 19.158 21.144 1.00 88.25 396 PHE A C 1
ATOM 3033 O O . PHE A 1 396 ? -7.539 20.073 21.619 1.00 88.25 396 PHE A O 1
ATOM 3040 N N . ARG A 1 397 ? -9.141 18.512 21.863 1.00 88.12 397 ARG A N 1
ATOM 3041 C CA . ARG A 1 397 ? -9.365 18.744 23.292 1.00 88.12 397 ARG A CA 1
ATOM 3042 C C . ARG A 1 397 ? -8.592 17.723 24.106 1.00 88.12 397 ARG A C 1
ATOM 3044 O O . ARG A 1 397 ? -8.479 16.566 23.731 1.00 88.12 397 ARG A O 1
ATOM 3051 N N . THR A 1 398 ? -8.108 18.151 25.264 1.00 88.25 398 THR A N 1
ATOM 3052 C CA . THR A 1 398 ? -7.513 17.249 26.251 1.00 88.25 398 THR A CA 1
ATOM 3053 C C . THR A 1 398 ? -8.470 17.064 27.417 1.00 88.25 398 THR A C 1
ATOM 3055 O O . THR A 1 398 ? -9.180 17.996 27.805 1.00 88.25 398 THR A O 1
ATOM 3058 N N . GLY A 1 399 ? -8.503 15.855 27.973 1.00 89.56 399 GLY A N 1
ATOM 3059 C CA . GLY A 1 399 ? -9.282 15.581 29.172 1.00 89.56 399 GLY A CA 1
ATOM 3060 C C . GLY A 1 399 ? -8.761 16.324 30.400 1.00 89.56 399 GLY A C 1
ATOM 3061 O O . GLY A 1 399 ? -7.645 16.859 30.437 1.00 89.56 399 GLY A O 1
ATOM 3062 N N . ILE A 1 400 ? -9.569 16.322 31.458 1.00 94.50 400 ILE A N 1
ATOM 3063 C CA . ILE A 1 400 ? -9.105 16.775 32.770 1.00 94.50 400 ILE A CA 1
ATOM 3064 C C . ILE A 1 400 ? -7.988 15.854 33.277 1.00 94.50 400 ILE A C 1
ATOM 3066 O O . ILE A 1 400 ? -7.894 14.691 32.876 1.00 94.50 400 ILE A O 1
ATOM 3070 N N . LYS A 1 401 ? -7.114 16.376 34.147 1.00 96.00 401 LYS A N 1
ATOM 3071 C CA . LYS A 1 401 ? -6.059 15.562 34.766 1.00 96.00 401 LYS A CA 1
ATOM 3072 C C . LYS A 1 401 ? -6.701 14.414 35.544 1.00 96.00 401 LYS A C 1
ATOM 3074 O O . LYS A 1 401 ? -7.598 14.651 36.355 1.00 96.00 401 LYS A O 1
ATOM 3079 N N . ASP A 1 402 ? -6.248 13.191 35.290 1.00 94.25 402 ASP A N 1
ATOM 3080 C CA . ASP A 1 402 ? -6.725 12.027 36.022 1.00 94.25 402 ASP A CA 1
ATOM 3081 C C . ASP A 1 402 ? -6.271 12.115 37.486 1.00 94.25 402 ASP A C 1
ATOM 3083 O O . ASP A 1 402 ? -5.122 12.450 37.784 1.00 94.25 402 ASP A O 1
ATOM 3087 N N . LYS A 1 403 ? -7.177 11.815 38.422 1.00 93.75 403 LYS A N 1
ATOM 3088 C CA . LYS A 1 403 ? -6.907 11.913 39.867 1.00 93.75 403 LYS A CA 1
ATOM 3089 C C . LYS A 1 403 ? -5.788 10.973 40.326 1.00 93.75 403 LYS A C 1
ATOM 3091 O O . LYS A 1 403 ? -5.163 11.231 41.350 1.00 93.75 403 LYS A O 1
ATOM 3096 N N . ARG A 1 404 ? -5.539 9.898 39.577 1.00 94.69 404 ARG A N 1
ATOM 3097 C CA . ARG A 1 404 ? -4.525 8.873 39.843 1.00 94.69 404 ARG A CA 1
ATOM 3098 C C . ARG A 1 404 ? -3.279 9.062 38.978 1.00 94.69 404 ARG A C 1
ATOM 3100 O O . ARG A 1 404 ? -2.378 8.234 39.051 1.00 94.69 404 ARG A O 1
ATOM 3107 N N . ALA A 1 405 ? -3.195 10.127 38.175 1.00 95.62 405 ALA A N 1
ATOM 3108 C CA . ALA A 1 405 ? -2.064 10.359 37.278 1.00 95.62 405 ALA A CA 1
ATOM 3109 C C . ALA A 1 405 ? -0.721 10.425 38.019 1.00 95.62 405 ALA A C 1
ATOM 3111 O O . ALA A 1 405 ? 0.253 9.831 37.568 1.00 95.62 405 ALA A O 1
ATOM 3112 N N . ASP A 1 406 ? -0.684 11.093 39.176 1.00 96.06 406 ASP A N 1
ATOM 3113 C CA . ASP A 1 406 ? 0.549 11.292 39.952 1.00 96.06 406 ASP A CA 1
ATOM 3114 C C . ASP A 1 406 ? 1.063 10.001 40.618 1.00 96.06 406 ASP A C 1
ATOM 3116 O O . ASP A 1 406 ? 2.231 9.925 40.991 1.00 96.06 406 ASP A O 1
ATOM 3120 N N . ILE A 1 407 ? 0.210 8.977 40.737 1.00 96.44 407 ILE A N 1
ATOM 3121 C CA . ILE A 1 407 ? 0.548 7.661 41.306 1.00 96.44 407 ILE A CA 1
ATOM 3122 C C . ILE A 1 407 ? 0.586 6.543 40.250 1.00 96.44 407 ILE A C 1
ATOM 3124 O O . ILE A 1 407 ? 0.800 5.384 40.594 1.00 96.44 407 ILE A O 1
ATOM 3128 N N . ASN A 1 408 ? 0.358 6.863 38.970 1.00 97.62 408 ASN A N 1
ATOM 3129 C CA . ASN A 1 408 ? 0.383 5.897 37.874 1.00 97.62 408 ASN A CA 1
ATOM 3130 C C . ASN A 1 408 ? 1.795 5.792 37.280 1.00 97.62 408 ASN A C 1
ATOM 3132 O O . ASN A 1 408 ? 2.243 6.694 36.568 1.00 97.62 408 ASN A O 1
ATOM 3136 N N . PHE A 1 409 ? 2.474 4.661 37.474 1.00 97.69 409 PHE A N 1
ATOM 3137 C CA . PHE A 1 409 ? 3.832 4.464 36.950 1.00 97.69 409 PHE A CA 1
ATOM 3138 C C . PHE A 1 409 ? 3.908 4.425 35.419 1.00 97.69 409 PHE A C 1
ATOM 3140 O O . PHE A 1 409 ? 4.984 4.636 34.859 1.00 97.69 409 PHE A O 1
ATOM 3147 N N . ALA A 1 410 ? 2.790 4.174 34.728 1.00 97.62 410 ALA A N 1
ATOM 3148 C CA . ALA A 1 410 ? 2.743 4.188 33.270 1.00 97.62 410 ALA A CA 1
ATOM 3149 C C . ALA A 1 410 ? 2.783 5.608 32.678 1.00 97.62 410 ALA A C 1
ATOM 3151 O O . ALA A 1 410 ? 3.116 5.755 31.503 1.00 97.62 410 ALA A O 1
ATOM 3152 N N . VAL A 1 411 ? 2.463 6.656 33.452 1.00 97.88 411 VAL A N 1
ATOM 3153 C CA . VAL A 1 411 ? 2.322 8.023 32.922 1.00 97.88 411 VAL A CA 1
ATOM 3154 C C . VAL A 1 411 ? 3.645 8.558 32.378 1.00 97.88 411 VAL A C 1
ATOM 3156 O O . VAL A 1 411 ? 4.644 8.718 33.090 1.00 97.88 411 VAL A O 1
ATOM 3159 N N . GLY A 1 412 ? 3.634 8.912 31.092 1.00 95.88 412 GLY A N 1
ATOM 3160 C CA . GLY A 1 412 ? 4.804 9.364 30.343 1.00 95.88 412 GLY A CA 1
ATOM 3161 C C . GLY A 1 412 ? 5.854 8.276 30.099 1.00 95.88 412 GLY A C 1
ATOM 3162 O O . GLY A 1 412 ? 7.035 8.602 29.973 1.00 95.88 412 GLY A O 1
ATOM 3163 N N . ALA A 1 413 ? 5.453 7.001 30.067 1.00 97.81 413 ALA A N 1
ATOM 3164 C CA . ALA A 1 413 ? 6.298 5.930 29.557 1.00 97.81 413 ALA A CA 1
ATOM 3165 C C . ALA A 1 413 ? 6.711 6.193 28.097 1.00 97.81 413 ALA A C 1
ATOM 3167 O O . ALA A 1 413 ? 5.975 6.789 27.308 1.00 97.81 413 ALA A O 1
ATOM 3168 N N . ARG A 1 414 ? 7.911 5.735 27.734 1.00 97.50 414 ARG A N 1
ATOM 3169 C CA . ARG A 1 414 ? 8.481 5.896 26.394 1.00 97.50 414 ARG A CA 1
ATOM 3170 C C . ARG A 1 414 ? 8.226 4.646 25.565 1.00 97.50 414 ARG A C 1
ATOM 3172 O O . ARG A 1 414 ? 8.646 3.559 25.955 1.00 97.50 414 ARG A O 1
ATOM 3179 N N . ILE A 1 415 ? 7.603 4.804 24.404 1.00 96.38 415 ILE A N 1
ATOM 3180 C CA . ILE A 1 415 ? 7.423 3.710 23.443 1.00 96.38 415 ILE A CA 1
ATOM 3181 C C . ILE A 1 415 ? 8.793 3.298 22.897 1.00 96.38 415 ILE A C 1
A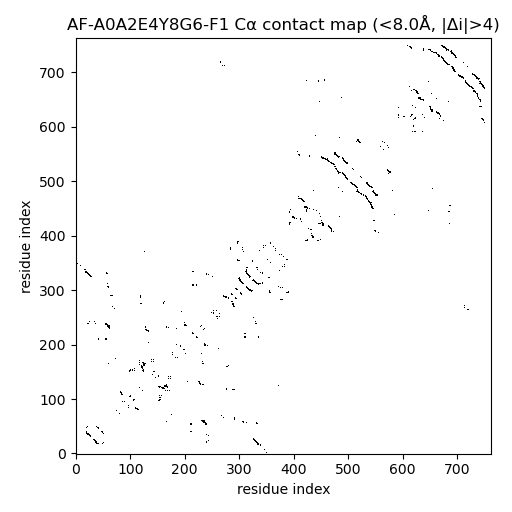TOM 3183 O O . ILE A 1 415 ? 9.610 4.143 22.532 1.00 96.38 415 ILE A O 1
ATOM 3187 N N . LEU A 1 416 ? 9.048 1.993 22.888 1.00 95.00 416 LEU A N 1
ATOM 3188 C CA . LEU A 1 416 ? 10.228 1.378 22.285 1.00 95.00 416 LEU A CA 1
ATOM 3189 C C . LEU A 1 416 ? 9.892 0.765 20.926 1.00 95.00 416 LEU A C 1
ATOM 3191 O O . LEU A 1 416 ? 10.706 0.823 20.014 1.00 95.00 416 LEU A O 1
ATOM 3195 N N . HIS A 1 417 ? 8.708 0.166 20.810 1.00 93.62 417 HIS A N 1
ATOM 3196 C CA . HIS A 1 417 ? 8.213 -0.450 19.588 1.00 93.62 417 HIS A CA 1
ATOM 3197 C C . HIS A 1 417 ? 6.683 -0.512 19.626 1.00 93.62 417 HIS A C 1
ATOM 3199 O O . HIS A 1 417 ? 6.097 -0.703 20.692 1.00 93.62 417 HIS A O 1
ATOM 3205 N N . CYS A 1 418 ? 6.045 -0.368 18.471 1.00 92.44 418 CYS A N 1
ATOM 3206 C CA . CYS A 1 418 ? 4.610 -0.537 18.292 1.00 92.44 418 CYS A CA 1
ATOM 3207 C C . CYS A 1 418 ? 4.385 -1.255 16.961 1.00 92.44 418 CYS A C 1
ATOM 3209 O O . CYS A 1 418 ? 4.956 -0.840 15.953 1.00 92.44 418 CYS A O 1
ATOM 3211 N N . THR A 1 419 ? 3.597 -2.328 16.962 1.00 91.25 419 THR A N 1
ATOM 3212 C CA . THR A 1 419 ? 3.316 -3.102 15.744 1.00 91.25 419 THR A CA 1
ATOM 3213 C C . THR A 1 419 ? 2.372 -2.357 14.799 1.00 91.25 419 THR A C 1
ATOM 3215 O O . THR A 1 419 ? 2.641 -2.295 13.601 1.00 91.25 419 THR A O 1
ATOM 3218 N N . ASP A 1 420 ? 1.320 -1.733 15.338 1.00 90.31 420 ASP A N 1
ATOM 3219 C CA . ASP A 1 420 ? 0.402 -0.862 14.605 1.00 90.31 420 ASP A CA 1
ATOM 3220 C C . ASP A 1 420 ? -0.163 0.230 15.527 1.00 90.31 420 ASP A C 1
ATOM 3222 O O . ASP A 1 420 ? -0.623 -0.018 16.643 1.00 90.31 420 ASP A O 1
ATOM 3226 N N . GLN A 1 421 ? -0.121 1.464 15.038 1.00 92.69 421 GLN A N 1
ATOM 3227 C CA . GLN A 1 421 ? -0.761 2.637 15.638 1.00 92.69 421 GLN A CA 1
ATOM 3228 C C . GLN A 1 421 ? -1.397 3.480 14.532 1.00 92.69 421 GLN A C 1
ATOM 3230 O O . GLN A 1 421 ? -1.335 4.706 14.557 1.00 92.69 421 GLN A O 1
ATOM 3235 N N . SER A 1 422 ? -1.934 2.806 13.510 1.00 88.25 422 SER A N 1
ATOM 3236 C CA . SER A 1 422 ? -2.395 3.437 12.274 1.00 88.25 422 SER A CA 1
ATOM 3237 C C . SER A 1 422 ? -3.710 4.195 12.445 1.00 88.25 422 SER A C 1
ATOM 3239 O O . SER A 1 422 ? -4.036 4.993 11.572 1.00 88.25 422 SER A O 1
ATOM 3241 N N . PHE A 1 423 ? -4.473 3.943 13.517 1.00 90.69 423 PHE A N 1
ATOM 3242 C CA . PHE A 1 423 ? -5.742 4.626 13.793 1.00 90.69 423 PHE A CA 1
ATOM 3243 C C . PHE A 1 423 ? -5.620 5.637 14.939 1.00 90.69 423 PHE A C 1
ATOM 3245 O O . PHE A 1 423 ? -6.047 6.778 14.793 1.00 90.69 423 PHE A O 1
ATOM 3252 N N . ALA A 1 424 ? -4.988 5.256 16.056 1.00 93.94 424 ALA A N 1
ATOM 3253 C CA . ALA A 1 424 ? -4.726 6.163 17.174 1.00 93.94 424 ALA A CA 1
ATOM 3254 C C . ALA A 1 424 ? -3.402 5.842 17.888 1.00 93.94 424 ALA A C 1
ATOM 3256 O O . ALA A 1 424 ? -2.970 4.687 17.966 1.00 93.94 424 ALA A O 1
ATOM 3257 N N . ARG A 1 425 ? -2.728 6.884 18.393 1.00 94.88 425 ARG A N 1
ATOM 3258 C CA . ARG A 1 425 ? -1.335 6.802 18.862 1.00 94.88 425 ARG A CA 1
ATOM 3259 C C . ARG A 1 425 ? -1.189 5.941 20.111 1.00 94.88 425 ARG A C 1
ATOM 3261 O O . ARG A 1 425 ? -1.852 6.173 21.119 1.00 94.88 425 ARG A O 1
ATOM 3268 N N . ALA A 1 426 ? -0.177 5.072 20.123 1.00 96.38 426 ALA A N 1
ATOM 3269 C CA . ALA A 1 426 ? 0.158 4.285 21.310 1.00 96.38 426 ALA A CA 1
ATOM 3270 C C . ALA A 1 426 ? 0.519 5.155 22.534 1.00 96.38 426 ALA A C 1
ATOM 3272 O O . ALA A 1 426 ? 0.351 4.729 23.675 1.00 96.38 426 ALA A O 1
ATOM 3273 N N . SER A 1 427 ? 0.967 6.400 22.324 1.00 95.69 427 SER A N 1
ATOM 3274 C CA . SER A 1 427 ? 1.346 7.314 23.410 1.00 95.69 427 SER A CA 1
ATOM 3275 C C . SER A 1 427 ? 0.168 7.716 24.297 1.00 95.69 427 SER A C 1
ATOM 3277 O O . SER A 1 427 ? 0.377 8.071 25.456 1.00 95.69 427 SER A O 1
ATOM 3279 N N . ASN A 1 428 ? -1.062 7.630 23.781 1.00 96.94 428 ASN A N 1
ATOM 3280 C CA . ASN A 1 428 ? -2.278 7.980 24.516 1.00 96.94 428 ASN A CA 1
ATOM 3281 C C . ASN A 1 428 ? -2.514 7.057 25.718 1.00 96.94 428 ASN A C 1
ATOM 3283 O O . ASN A 1 428 ? -3.050 7.502 26.731 1.00 96.94 428 ASN A O 1
ATOM 3287 N N . LEU A 1 429 ? -2.018 5.812 25.665 1.00 98.12 429 LEU A N 1
ATOM 3288 C CA . LEU A 1 429 ? -2.067 4.863 26.785 1.00 98.12 429 LEU A CA 1
ATOM 3289 C C . LEU A 1 429 ? -1.467 5.434 28.075 1.00 98.12 429 LEU A C 1
ATOM 3291 O O . LEU A 1 429 ? -1.891 5.055 29.166 1.00 98.12 429 LEU A O 1
ATOM 3295 N N . PHE A 1 430 ? -0.482 6.325 27.933 1.00 97.88 430 PHE A N 1
ATOM 3296 C CA . PHE A 1 430 ? 0.375 6.838 29.000 1.00 97.88 430 PHE A CA 1
ATOM 3297 C C . PHE A 1 430 ? 0.072 8.299 29.365 1.00 97.88 430 PHE A C 1
ATOM 3299 O O . PHE A 1 430 ? 0.896 8.957 30.008 1.00 97.88 430 PHE A O 1
ATOM 3306 N N . SER A 1 431 ? -1.074 8.825 28.926 1.00 96.75 431 SER A N 1
ATOM 3307 C CA . SER A 1 431 ? -1.507 10.193 29.217 1.00 96.75 431 SER A CA 1
ATOM 3308 C C . SER A 1 431 ? -1.833 10.386 30.703 1.00 96.75 431 SER A C 1
ATOM 3310 O O . SER A 1 431 ? -2.380 9.496 31.354 1.00 96.75 431 SER A O 1
ATOM 3312 N N . ASP A 1 432 ? -1.535 11.575 31.236 1.00 97.12 432 ASP A N 1
ATOM 3313 C CA . ASP A 1 432 ? -1.945 12.005 32.581 1.00 97.12 432 ASP A CA 1
ATOM 3314 C C . ASP A 1 432 ? -3.396 12.525 32.620 1.00 97.12 432 ASP A C 1
ATOM 3316 O O . ASP A 1 432 ? -3.893 12.934 33.673 1.00 97.12 432 ASP A O 1
ATOM 3320 N N . ARG A 1 433 ? -4.076 12.535 31.467 1.00 96.75 433 ARG A N 1
ATOM 3321 C CA . ARG A 1 433 ? -5.450 13.013 31.292 1.00 96.75 433 ARG A CA 1
ATOM 3322 C C . ARG A 1 433 ? -6.425 11.865 31.108 1.00 96.75 433 ARG A C 1
ATOM 3324 O O . ARG A 1 433 ? -6.097 10.842 30.500 1.00 96.75 433 ARG A O 1
ATOM 3331 N N . GLN A 1 434 ? -7.654 12.077 31.563 1.00 95.31 434 GLN A N 1
ATOM 3332 C CA . GLN A 1 434 ? -8.770 11.191 31.244 1.00 95.31 434 GLN A CA 1
ATOM 3333 C C . GLN A 1 434 ? -9.008 11.150 29.725 1.00 95.31 434 GLN A C 1
ATOM 3335 O O . GLN A 1 434 ? -8.769 12.169 29.069 1.00 95.31 434 GLN A O 1
ATOM 3340 N N . PRO A 1 435 ? -9.437 10.006 29.161 1.00 95.81 435 PRO A N 1
ATOM 3341 C CA . PRO A 1 435 ? -9.829 9.925 27.759 1.00 95.81 435 PRO A CA 1
ATOM 3342 C C . PRO A 1 435 ? -10.900 10.955 27.413 1.00 95.81 435 PRO A C 1
ATOM 3344 O O . PRO A 1 435 ? -11.756 11.278 28.238 1.00 95.81 435 PRO A O 1
ATOM 3347 N N . VAL A 1 436 ? -10.883 11.437 26.176 1.00 94.88 436 VAL A N 1
ATOM 3348 C CA . VAL A 1 436 ? -11.969 12.231 25.597 1.00 94.88 436 VAL A CA 1
ATOM 3349 C C . VAL A 1 436 ? -12.416 11.640 24.269 1.00 94.88 436 VAL A C 1
ATOM 3351 O O . VAL A 1 436 ? -11.647 10.987 23.566 1.00 94.88 436 VAL A O 1
ATOM 3354 N N . PHE A 1 437 ? -13.670 11.893 23.918 1.00 93.44 437 PHE A N 1
ATOM 3355 C CA . PHE A 1 437 ? -14.225 11.528 22.625 1.00 93.44 437 PHE A CA 1
ATOM 3356 C C . PHE A 1 437 ? -15.123 12.651 22.130 1.00 93.44 437 PHE A C 1
ATOM 3358 O O . PHE A 1 437 ? -16.070 13.045 22.814 1.00 93.44 437 PHE A O 1
ATOM 3365 N N . ASP A 1 438 ? -14.816 13.156 20.941 1.00 90.69 438 ASP A N 1
ATOM 3366 C CA . ASP A 1 438 ? -15.664 14.089 20.217 1.00 90.69 438 ASP A CA 1
ATOM 3367 C C . ASP A 1 438 ? -16.234 13.356 18.993 1.00 90.69 438 ASP A C 1
ATOM 3369 O O . ASP A 1 438 ? -15.463 12.979 18.112 1.00 90.69 438 ASP A O 1
ATOM 3373 N N . PRO A 1 439 ? -17.557 13.126 18.902 1.00 85.81 439 PRO A N 1
ATOM 3374 C CA . PRO A 1 439 ? -18.188 12.395 17.804 1.00 85.81 439 PRO A CA 1
ATOM 3375 C C . PRO A 1 439 ? -18.090 13.108 16.449 1.00 85.81 439 PRO A C 1
ATOM 3377 O O . PRO A 1 439 ? -18.193 12.435 15.426 1.00 85.81 439 PRO A O 1
ATOM 3380 N N . ASN A 1 440 ? -17.776 14.403 16.417 1.00 85.25 440 ASN A N 1
ATOM 3381 C CA . ASN A 1 440 ? -17.628 15.182 15.187 1.00 85.25 440 ASN A CA 1
ATOM 3382 C C . ASN A 1 440 ? -16.159 15.336 14.749 1.00 85.25 440 ASN A C 1
ATOM 3384 O O . ASN A 1 440 ? -15.887 15.856 13.671 1.00 85.25 440 ASN A O 1
ATOM 3388 N N . GLU A 1 441 ? -15.201 14.887 15.564 1.00 87.81 441 GLU A N 1
ATOM 3389 C CA . GLU A 1 441 ? -13.777 15.020 15.262 1.00 87.81 441 GLU A CA 1
ATOM 3390 C C . GLU A 1 441 ? -13.260 13.869 14.373 1.00 87.81 441 GLU A C 1
ATOM 3392 O O . GLU A 1 441 ? -13.300 12.693 14.755 1.00 87.81 441 GLU A O 1
ATOM 3397 N N . PHE A 1 442 ? -12.773 14.211 13.177 1.00 86.38 442 PHE A N 1
ATOM 3398 C CA . PHE A 1 442 ? -12.201 13.283 12.198 1.00 86.38 442 PHE A CA 1
ATOM 3399 C C . PHE A 1 442 ? -10.878 13.830 11.653 1.00 86.38 442 PHE A C 1
ATOM 3401 O O . PHE A 1 442 ? -10.735 15.023 11.383 1.00 86.38 442 PHE A O 1
ATOM 3408 N N . GLY A 1 443 ? -9.908 12.935 11.502 1.00 84.69 443 GLY A N 1
ATOM 3409 C CA . GLY A 1 443 ? -8.599 13.183 10.916 1.00 84.69 443 GLY A CA 1
ATOM 3410 C C . GLY A 1 443 ? -8.434 12.416 9.609 1.00 84.69 443 GLY A C 1
ATOM 3411 O O . GLY A 1 443 ? -9.372 11.833 9.067 1.00 84.69 443 GLY A O 1
ATOM 3412 N N . ARG A 1 444 ? -7.207 12.371 9.090 1.00 81.44 444 ARG A N 1
ATOM 3413 C CA . ARG A 1 444 ? -6.936 11.721 7.791 1.00 81.44 444 ARG A CA 1
ATOM 3414 C C . ARG A 1 444 ? -6.990 10.202 7.841 1.00 81.44 444 ARG A C 1
ATOM 3416 O O . ARG A 1 444 ? -7.142 9.561 6.809 1.00 81.44 444 ARG A O 1
ATOM 3423 N N . GLN A 1 445 ? -6.798 9.635 9.024 1.00 81.50 445 GLN A N 1
ATOM 3424 C CA . GLN A 1 445 ? -6.833 8.192 9.260 1.00 81.50 445 GLN A CA 1
ATOM 3425 C C . GLN A 1 445 ? -8.196 7.704 9.756 1.00 81.50 445 GLN A C 1
ATOM 3427 O O . GLN A 1 445 ? -8.369 6.504 9.983 1.00 81.50 445 GLN A O 1
ATOM 3432 N N . GLY A 1 446 ? -9.148 8.631 9.869 1.00 85.88 446 GLY A N 1
ATOM 3433 C CA . GLY A 1 446 ? -10.514 8.384 10.273 1.00 85.88 446 GLY A CA 1
ATOM 3434 C C . GLY A 1 446 ? -10.875 9.080 11.577 1.00 85.88 446 GLY A C 1
ATOM 3435 O O . GLY A 1 446 ? -10.429 10.198 11.843 1.00 85.88 446 GLY A O 1
ATOM 3436 N N . LYS A 1 447 ? -11.714 8.431 12.385 1.00 87.19 447 LYS A N 1
ATOM 3437 C CA . LYS A 1 447 ? -12.146 8.942 13.686 1.00 87.19 447 LYS A CA 1
ATOM 3438 C C . LYS A 1 447 ? -10.940 9.224 14.588 1.00 87.19 447 LYS A C 1
ATOM 3440 O O . LYS A 1 447 ? -10.125 8.335 14.814 1.00 87.19 447 LYS A O 1
ATOM 3445 N N . ILE A 1 448 ? -10.838 10.440 15.131 1.00 91.56 448 ILE A N 1
ATOM 3446 C CA . ILE A 1 448 ? -9.795 10.745 16.119 1.00 91.56 448 ILE A CA 1
ATOM 3447 C C . ILE A 1 448 ? -10.222 10.165 17.467 1.00 91.56 448 ILE A C 1
ATOM 3449 O O . ILE A 1 448 ? -11.303 10.472 17.972 1.00 91.56 448 ILE A O 1
ATOM 3453 N N . MET A 1 449 ? -9.361 9.326 18.041 1.00 92.81 449 MET A N 1
ATOM 3454 C CA . MET A 1 449 ? -9.594 8.658 19.319 1.00 92.81 449 MET A CA 1
ATOM 3455 C C . MET A 1 449 ? -8.497 9.030 20.318 1.00 92.81 449 MET A C 1
ATOM 3457 O O . MET A 1 449 ? -7.306 8.985 20.001 1.00 92.81 449 MET A O 1
ATOM 3461 N N . ASP A 1 450 ? -8.883 9.352 21.556 1.00 96.06 450 ASP A N 1
ATOM 3462 C CA . ASP A 1 450 ? -7.944 9.507 22.672 1.00 96.06 450 ASP A CA 1
ATOM 3463 C C . ASP A 1 450 ? -7.564 8.138 23.261 1.00 96.06 450 ASP A C 1
ATOM 3465 O O . ASP A 1 450 ? -7.886 7.792 24.402 1.00 96.06 450 ASP A O 1
ATOM 3469 N N . SER A 1 451 ? -6.917 7.319 22.440 1.00 96.25 451 SER A N 1
ATOM 3470 C CA . SER A 1 451 ? -6.548 5.943 22.761 1.00 96.25 451 SER A CA 1
ATOM 3471 C C . SER A 1 451 ? -5.383 5.451 21.906 1.00 96.25 451 SER A C 1
ATOM 3473 O O . SER A 1 451 ? -4.897 6.167 21.030 1.00 96.25 451 SER A O 1
ATOM 3475 N N . TRP A 1 452 ? -4.912 4.236 22.177 1.00 97.50 452 TRP A N 1
ATOM 3476 C CA . TRP A 1 452 ? -4.196 3.434 21.190 1.00 97.50 452 TRP A CA 1
ATOM 3477 C C . TRP A 1 452 ? -5.212 2.603 20.415 1.00 97.50 452 TRP A C 1
ATOM 3479 O O . TRP A 1 452 ? -5.974 1.864 21.038 1.00 97.50 452 TRP A O 1
ATOM 3489 N N . GLU A 1 453 ? -5.212 2.691 19.087 1.00 95.88 453 GLU A N 1
ATOM 3490 C CA . GLU A 1 453 ? -6.066 1.862 18.236 1.00 95.88 453 GLU A CA 1
ATOM 3491 C C . GLU A 1 453 ? -5.326 1.442 16.966 1.00 95.88 453 GLU A C 1
ATOM 3493 O O . GLU A 1 453 ? -4.702 2.263 16.281 1.00 95.88 453 GLU A O 1
ATOM 3498 N N . SER A 1 454 ? -5.428 0.149 16.658 1.00 92.69 454 SER A N 1
ATOM 3499 C CA . SER A 1 454 ? -4.903 -0.439 15.433 1.00 92.69 454 SER A CA 1
ATOM 3500 C C . SER A 1 454 ? -5.948 -0.530 14.317 1.00 92.69 454 SER A C 1
ATOM 3502 O O . SER A 1 454 ? -7.167 -0.521 14.556 1.00 92.69 454 SER A O 1
ATOM 3504 N N . LYS A 1 455 ? -5.471 -0.658 13.073 1.00 89.75 455 LYS A N 1
ATOM 3505 C CA . LYS A 1 455 ? -6.332 -0.885 11.898 1.00 89.75 455 LYS A CA 1
ATOM 3506 C C . LYS A 1 455 ? -7.164 -2.175 12.006 1.00 89.75 455 LYS A C 1
ATOM 3508 O O . LYS A 1 455 ? -6.813 -3.107 12.729 1.00 89.75 455 LYS A O 1
ATOM 3513 N N . ARG A 1 456 ? -8.278 -2.242 11.265 1.00 87.81 456 ARG A N 1
ATOM 3514 C CA . ARG A 1 456 ? -9.141 -3.439 11.218 1.00 87.81 456 ARG A CA 1
ATOM 3515 C C . ARG A 1 456 ? -8.472 -4.583 10.444 1.00 87.81 456 ARG A C 1
ATOM 3517 O O . ARG A 1 456 ? -7.767 -4.341 9.462 1.00 87.81 456 ARG A O 1
ATOM 3524 N N . HIS A 1 457 ? -8.830 -5.815 10.808 1.00 84.75 457 HIS A N 1
ATOM 3525 C CA . HIS A 1 457 ? -8.478 -7.054 10.101 1.00 84.75 457 HIS A CA 1
ATOM 3526 C C . HIS A 1 457 ? -6.987 -7.395 10.193 1.00 84.75 457 HIS A C 1
ATOM 3528 O O . HIS A 1 457 ? -6.361 -7.704 9.174 1.00 84.75 457 HIS A O 1
ATOM 3534 N N . ASN A 1 458 ? -6.417 -7.336 11.402 1.00 81.12 458 ASN A N 1
ATOM 3535 C CA . ASN A 1 458 ? -5.045 -7.778 11.626 1.00 81.12 458 ASN A CA 1
ATOM 3536 C C . ASN A 1 458 ? -4.906 -9.253 11.192 1.00 81.12 458 ASN A C 1
ATOM 3538 O O . ASN A 1 458 ? -5.624 -10.110 11.712 1.00 81.12 458 ASN A O 1
ATOM 3542 N N . PRO A 1 459 ? -4.022 -9.575 10.227 1.00 76.44 459 PRO A N 1
ATOM 3543 C CA . PRO A 1 459 ? -3.790 -10.961 9.830 1.00 76.44 459 PRO A CA 1
ATOM 3544 C C . PRO A 1 459 ? -2.998 -11.750 10.886 1.00 76.44 459 PRO A C 1
ATOM 3546 O O . PRO A 1 459 ? -2.941 -12.974 10.803 1.00 76.44 459 PRO A O 1
ATOM 3549 N N . GLN A 1 460 ? -2.363 -11.065 11.844 1.00 84.19 460 GLN A N 1
ATOM 3550 C CA . GLN A 1 460 ? -1.607 -11.655 12.947 1.00 84.19 460 GLN A CA 1
ATOM 3551 C C . GLN A 1 460 ? -2.497 -11.894 14.177 1.00 84.19 460 GLN A C 1
ATOM 3553 O O . GLN A 1 460 ? -3.601 -11.368 14.290 1.00 84.19 460 GLN A O 1
ATOM 3558 N N . GLU A 1 461 ? -2.003 -12.679 15.140 1.00 88.62 461 GLU A N 1
ATOM 3559 C CA . GLU A 1 461 ? -2.774 -13.022 16.347 1.00 88.62 461 GLU A CA 1
ATOM 3560 C C . GLU A 1 461 ? -3.032 -11.817 17.270 1.00 88.62 461 GLU A C 1
ATOM 3562 O O . GLU A 1 461 ? -3.988 -11.828 18.050 1.00 88.62 461 GLU A O 1
ATOM 3567 N N . LYS A 1 462 ? -2.145 -10.815 17.246 1.00 93.00 462 LYS A N 1
ATOM 3568 C CA . LYS A 1 462 ? -2.158 -9.689 18.183 1.00 93.00 462 LYS A CA 1
ATOM 3569 C C . LYS A 1 462 ? -1.394 -8.481 17.665 1.00 93.00 462 LYS A C 1
ATOM 3571 O O . LYS A 1 462 ? -0.459 -8.619 16.879 1.00 93.00 462 LYS A O 1
ATOM 3576 N N . GLU A 1 463 ? -1.720 -7.331 18.233 1.00 94.69 463 GLU A N 1
ATOM 3577 C CA . GLU A 1 463 ? -0.919 -6.110 18.176 1.00 94.69 463 GLU A CA 1
ATOM 3578 C C . GLU A 1 463 ? -0.192 -5.903 19.507 1.00 94.69 463 GLU A C 1
ATOM 3580 O O . GLU A 1 463 ? -0.649 -6.366 20.554 1.00 94.69 463 GLU A O 1
ATOM 3585 N N . THR A 1 464 ? 0.973 -5.256 19.491 1.00 96.38 464 THR A N 1
ATOM 3586 C CA . THR A 1 464 ? 1.833 -5.090 20.665 1.00 96.38 464 THR A CA 1
ATOM 3587 C C . THR A 1 464 ? 2.488 -3.712 20.727 1.00 96.38 464 THR A C 1
ATOM 3589 O O . THR A 1 464 ? 3.097 -3.248 19.765 1.00 96.38 464 THR A O 1
ATOM 3592 N N . VAL A 1 465 ? 2.440 -3.108 21.916 1.00 98.06 465 VAL A N 1
ATOM 3593 C CA . VAL A 1 465 ? 3.220 -1.926 22.300 1.00 98.06 465 VAL A CA 1
ATOM 3594 C C . VAL A 1 465 ? 4.259 -2.343 23.332 1.00 98.06 465 VAL A C 1
ATOM 3596 O O . VAL A 1 465 ? 3.916 -2.722 24.453 1.00 98.06 465 VAL A O 1
ATOM 3599 N N . ILE A 1 466 ? 5.535 -2.233 22.974 1.00 98.50 466 ILE A N 1
ATOM 3600 C CA . ILE A 1 466 ? 6.662 -2.374 23.897 1.00 98.50 466 ILE A CA 1
ATOM 3601 C C . ILE A 1 466 ? 7.060 -0.978 24.365 1.00 98.50 466 ILE A C 1
ATOM 3603 O O . ILE A 1 466 ? 7.329 -0.093 23.552 1.00 98.50 466 ILE A O 1
ATOM 3607 N N . PHE A 1 467 ? 7.140 -0.771 25.674 1.00 98.50 467 PHE A N 1
ATOM 3608 C CA . PHE A 1 467 ? 7.421 0.533 26.270 1.00 98.50 467 PHE A CA 1
ATOM 3609 C C . PHE A 1 467 ? 8.334 0.421 27.491 1.00 98.50 467 PHE A C 1
ATOM 3611 O O . PHE A 1 467 ? 8.495 -0.645 28.087 1.00 98.50 467 PHE A O 1
ATOM 3618 N N . SER A 1 468 ? 8.952 1.540 27.864 1.00 98.31 468 SER A N 1
ATOM 3619 C CA . SER A 1 468 ? 9.770 1.664 29.065 1.00 98.31 468 SER A CA 1
ATOM 3620 C C . SER A 1 468 ? 9.210 2.712 30.016 1.00 98.31 468 SER A C 1
ATOM 3622 O O . SER A 1 468 ? 8.893 3.829 29.605 1.00 98.31 468 SER A O 1
ATOM 3624 N N . LEU A 1 469 ? 9.122 2.363 31.299 1.00 98.06 469 LEU A N 1
ATOM 3625 C CA . LEU A 1 469 ? 8.732 3.289 32.361 1.00 98.06 469 LEU A CA 1
ATOM 3626 C C . LEU A 1 469 ? 9.806 4.363 32.575 1.00 98.06 469 LEU A C 1
ATOM 3628 O O . LEU A 1 469 ? 10.983 4.142 32.281 1.00 98.06 469 LEU A O 1
ATOM 3632 N N . LYS A 1 470 ? 9.437 5.513 33.153 1.00 96.62 470 LYS A N 1
ATOM 3633 C CA . LYS A 1 470 ? 10.399 6.572 33.526 1.00 96.62 470 LYS A CA 1
ATOM 3634 C C . LYS A 1 470 ? 11.454 6.066 34.505 1.00 96.62 470 LYS A C 1
ATOM 3636 O O . LYS A 1 470 ? 12.645 6.262 34.287 1.00 96.62 470 LYS A O 1
ATOM 3641 N N . GLU A 1 471 ? 11.024 5.286 35.486 1.00 94.81 471 GLU A N 1
ATOM 3642 C CA . GLU A 1 471 ? 11.862 4.616 36.478 1.00 94.81 471 GLU A CA 1
ATOM 3643 C C . GLU A 1 471 ? 11.406 3.167 36.631 1.00 94.81 471 GLU A C 1
ATOM 3645 O O . GLU A 1 471 ? 10.238 2.852 36.394 1.00 94.81 471 GLU A O 1
ATOM 3650 N N . ALA A 1 472 ? 12.333 2.281 36.990 1.00 94.62 472 ALA A N 1
ATOM 3651 C CA . ALA A 1 472 ? 11.997 0.891 37.253 1.00 94.62 472 ALA A CA 1
ATOM 3652 C C . ALA A 1 472 ? 11.161 0.833 38.541 1.00 94.62 472 ALA A C 1
ATOM 3654 O O . ALA A 1 472 ? 11.576 1.381 39.559 1.00 94.62 472 ALA A O 1
ATOM 3655 N N . ASN A 1 473 ? 9.974 0.229 38.494 1.00 93.44 473 ASN A N 1
ATOM 3656 C CA . ASN A 1 473 ? 9.037 0.238 39.619 1.00 93.44 473 ASN A CA 1
ATOM 3657 C C . ASN A 1 473 ? 8.384 -1.128 39.830 1.00 93.44 473 ASN A C 1
ATOM 3659 O O . ASN A 1 473 ? 8.209 -1.897 38.885 1.00 93.44 473 ASN A O 1
ATOM 3663 N N . ASN A 1 474 ? 7.990 -1.398 41.074 1.00 92.50 474 ASN A N 1
ATOM 3664 C CA . ASN A 1 474 ? 7.087 -2.490 41.415 1.00 92.50 474 ASN A CA 1
ATOM 3665 C C . ASN A 1 474 ? 5.645 -1.972 41.536 1.00 92.50 474 ASN A C 1
ATOM 3667 O O . ASN A 1 474 ? 5.400 -0.870 42.032 1.00 92.50 474 ASN A O 1
ATOM 3671 N N . PHE A 1 475 ? 4.692 -2.783 41.096 1.00 94.25 475 PHE A N 1
ATOM 3672 C CA . PHE A 1 475 ? 3.259 -2.512 41.178 1.00 94.25 475 PHE A CA 1
ATOM 3673 C C . PHE A 1 475 ? 2.517 -3.837 41.367 1.00 94.25 475 PHE A C 1
ATOM 3675 O O . PHE A 1 475 ? 3.002 -4.885 40.950 1.00 94.25 475 PHE A O 1
ATOM 3682 N N . ASP A 1 476 ? 1.354 -3.794 42.006 1.00 94.06 476 ASP A N 1
ATOM 3683 C CA . ASP A 1 476 ? 0.513 -4.960 42.320 1.00 94.06 476 ASP A CA 1
ATOM 3684 C C . ASP A 1 476 ? -0.943 -4.774 41.854 1.00 94.06 476 ASP A C 1
ATOM 3686 O O . ASP A 1 476 ? -1.772 -5.674 42.014 1.00 94.06 476 ASP A O 1
ATOM 3690 N N . LEU A 1 477 ? -1.255 -3.628 41.240 1.00 95.56 477 LEU A N 1
ATOM 3691 C CA . LEU A 1 477 ? -2.557 -3.314 40.670 1.00 95.56 477 LEU A CA 1
ATOM 3692 C C . LEU A 1 477 ? -2.403 -2.750 39.250 1.00 95.56 477 LEU A C 1
ATOM 3694 O O . LEU A 1 477 ? -1.733 -1.738 39.036 1.00 95.56 477 LEU A O 1
ATOM 3698 N N . VAL A 1 478 ? -3.058 -3.391 38.283 1.00 97.38 478 VAL A N 1
ATOM 3699 C CA . VAL A 1 478 ? -3.074 -2.998 36.866 1.00 97.38 478 VAL A CA 1
ATOM 3700 C C . VAL A 1 478 ? -4.488 -2.588 36.463 1.00 97.38 478 VAL A C 1
ATOM 3702 O O . VAL A 1 478 ? -5.456 -3.246 36.838 1.00 97.38 478 VAL A O 1
ATOM 3705 N N . HIS A 1 479 ? -4.605 -1.521 35.677 1.00 97.94 479 HIS A N 1
ATOM 3706 C CA . HIS A 1 479 ? -5.853 -1.040 35.094 1.00 97.94 479 HIS A CA 1
ATOM 3707 C C . HIS A 1 479 ? -5.732 -0.938 33.571 1.00 97.94 479 HIS A C 1
ATOM 3709 O O . HIS A 1 479 ? -4.812 -0.297 33.068 1.00 97.94 479 HIS A O 1
ATOM 3715 N N . ILE A 1 480 ? -6.668 -1.532 32.834 1.00 98.50 480 ILE A N 1
ATOM 3716 C CA . ILE A 1 480 ? -6.776 -1.409 31.374 1.00 98.50 480 ILE A CA 1
ATOM 3717 C C . ILE A 1 480 ? -8.137 -0.793 31.051 1.00 98.50 480 ILE A C 1
ATOM 3719 O O . ILE A 1 480 ? -9.174 -1.388 31.344 1.00 98.50 480 ILE A O 1
ATOM 3723 N N . SER A 1 481 ? -8.143 0.393 30.442 1.00 98.06 481 SER A N 1
ATOM 3724 C CA . SER A 1 481 ? -9.378 1.085 30.057 1.00 98.06 481 SER A CA 1
ATOM 3725 C C . SER A 1 481 ? -9.674 0.926 28.569 1.00 98.06 481 SER A C 1
ATOM 3727 O O . SER A 1 481 ? -8.779 0.997 27.730 1.00 98.06 481 SER A O 1
ATOM 3729 N N . THR A 1 482 ? -10.950 0.746 28.248 1.00 98.00 482 THR A N 1
ATOM 3730 C CA . THR A 1 482 ? -11.515 0.759 26.885 1.00 98.00 482 THR A CA 1
ATOM 3731 C C . THR A 1 482 ? -12.560 1.867 26.742 1.00 98.00 482 THR A C 1
ATOM 3733 O O . THR A 1 482 ? -13.461 1.796 25.909 1.00 98.00 482 THR A O 1
ATOM 3736 N N . GLU A 1 483 ? -12.484 2.888 27.599 1.00 97.00 483 GLU A N 1
ATOM 3737 C CA . GLU A 1 483 ? -13.393 4.032 27.564 1.00 97.00 483 GLU A CA 1
ATOM 3738 C C . GLU A 1 483 ? -13.487 4.633 26.149 1.00 97.00 483 GLU A C 1
ATOM 3740 O O . GLU A 1 483 ? -12.504 4.692 25.415 1.00 97.00 483 GLU A O 1
ATOM 3745 N N . PHE A 1 484 ? -14.707 5.014 25.768 1.00 95.50 484 PHE A N 1
ATOM 3746 C CA . PHE A 1 484 ? -15.158 5.407 24.420 1.00 95.50 484 PHE A CA 1
ATOM 3747 C C . PHE A 1 484 ? -15.025 4.382 23.280 1.00 95.50 484 PHE A C 1
ATOM 3749 O O . PHE A 1 484 ? -15.522 4.645 22.189 1.00 95.50 484 PHE A O 1
ATOM 3756 N N . HIS A 1 485 ? -14.500 3.179 23.525 1.00 94.50 485 HIS A N 1
ATOM 3757 C CA . HIS A 1 485 ? -14.555 2.086 22.552 1.00 94.50 485 HIS A CA 1
ATOM 3758 C C . HIS A 1 485 ? -15.773 1.190 22.785 1.00 94.50 485 HIS A C 1
ATOM 3760 O O . HIS A 1 485 ? -15.775 0.314 23.654 1.00 94.50 485 HIS A O 1
ATOM 3766 N N . ASN A 1 486 ? -16.817 1.389 21.981 1.00 89.62 486 ASN A N 1
ATOM 3767 C CA . ASN A 1 486 ? -18.050 0.605 22.014 1.00 89.62 486 ASN A CA 1
ATOM 3768 C C . ASN A 1 486 ? -18.235 -0.122 20.675 1.00 89.62 486 ASN A C 1
ATOM 3770 O O . ASN A 1 486 ? -18.739 0.454 19.723 1.00 89.62 486 ASN A O 1
ATOM 3774 N N . GLY A 1 487 ? -17.743 -1.361 20.595 1.00 87.12 487 GLY A N 1
ATOM 3775 C CA . GLY A 1 487 ? -17.709 -2.171 19.364 1.00 87.12 487 GLY A CA 1
ATOM 3776 C C . GLY A 1 487 ? -16.311 -2.339 18.751 1.00 87.12 487 GLY A C 1
ATOM 3777 O O . GLY A 1 487 ? -15.982 -3.419 18.269 1.00 87.12 487 GLY A O 1
ATOM 377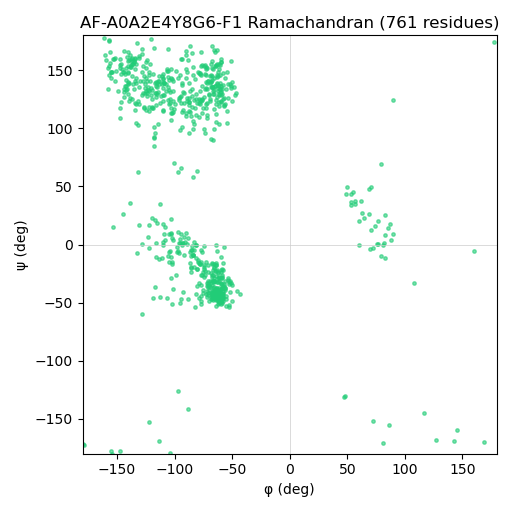8 N N . ASN A 1 488 ? -15.434 -1.336 18.861 1.00 91.75 488 ASN A N 1
ATOM 3779 C CA . ASN A 1 488 ? -14.064 -1.367 18.317 1.00 91.75 488 ASN A CA 1
ATOM 3780 C C . ASN A 1 488 ? -12.950 -1.570 19.368 1.00 91.75 488 ASN A C 1
ATOM 3782 O O . ASN A 1 488 ? -11.773 -1.448 19.038 1.00 91.75 488 ASN A O 1
ATOM 3786 N N . HIS A 1 489 ? -13.287 -1.880 20.624 1.00 94.88 489 HIS A N 1
ATOM 3787 C CA . HIS A 1 489 ? -12.299 -2.225 21.658 1.00 94.88 489 HIS A CA 1
ATOM 3788 C C . HIS A 1 489 ? -11.531 -3.506 21.300 1.00 94.88 489 HIS A C 1
ATOM 3790 O O . HIS A 1 489 ? -12.047 -4.358 20.575 1.00 94.88 489 HIS A O 1
ATOM 3796 N N . CYS A 1 490 ? -10.319 -3.666 21.839 1.00 95.62 490 CYS A N 1
ATOM 3797 C CA . CYS A 1 490 ? -9.625 -4.957 21.821 1.00 95.62 490 CYS A CA 1
ATOM 3798 C C . CYS A 1 490 ? -10.444 -6.001 22.603 1.00 95.62 490 CYS A C 1
ATOM 3800 O O . CYS A 1 490 ? -10.662 -5.787 23.792 1.00 95.62 490 CYS A O 1
ATOM 3802 N N . PRO A 1 491 ? -10.848 -7.143 22.013 1.00 95.06 491 PRO A N 1
ATOM 3803 C CA . PRO A 1 491 ? -11.591 -8.183 22.736 1.00 95.06 491 PRO A CA 1
ATOM 3804 C C . PRO A 1 491 ? -10.825 -8.819 23.903 1.00 95.06 491 PRO A C 1
ATOM 3806 O O . PRO A 1 491 ? -11.421 -9.227 24.900 1.00 95.06 491 PRO A O 1
ATOM 3809 N N . PHE A 1 492 ? -9.500 -8.922 23.780 1.00 97.56 492 PHE A N 1
ATOM 3810 C CA . PHE A 1 492 ? -8.625 -9.371 24.860 1.00 97.56 492 PHE A CA 1
ATOM 3811 C C . PHE A 1 492 ? -7.377 -8.501 24.935 1.00 97.56 492 PHE A C 1
ATOM 3813 O O . PHE A 1 492 ? -6.932 -7.956 23.922 1.00 97.56 492 PHE A O 1
ATOM 3820 N N . ALA A 1 493 ? -6.762 -8.453 26.114 1.00 98.38 493 ALA A N 1
ATOM 3821 C CA . ALA A 1 493 ? -5.429 -7.898 26.296 1.00 98.38 493 ALA A CA 1
ATOM 3822 C C . ALA A 1 493 ? -4.582 -8.733 27.261 1.00 98.38 493 ALA A C 1
ATOM 3824 O O . ALA A 1 493 ? -5.103 -9.491 28.079 1.00 98.38 493 ALA A O 1
ATOM 3825 N N . SER A 1 494 ? -3.264 -8.590 27.157 1.00 98.19 494 SER A N 1
ATOM 3826 C CA . SER A 1 494 ? -2.290 -9.150 28.098 1.00 98.19 494 SER A CA 1
ATOM 3827 C C . SER A 1 494 ? -1.178 -8.144 28.368 1.00 98.19 494 SER A C 1
ATOM 3829 O O . SER A 1 494 ? -0.838 -7.351 27.489 1.00 98.19 494 SER A O 1
ATOM 3831 N N . LEU A 1 495 ? -0.563 -8.229 29.544 1.00 98.31 495 LEU A N 1
ATOM 3832 C CA . LEU A 1 495 ? 0.594 -7.421 29.921 1.00 98.31 495 LEU A CA 1
ATOM 3833 C C . LEU A 1 495 ? 1.751 -8.340 30.305 1.00 98.31 495 LEU A C 1
ATOM 3835 O O . LEU A 1 495 ? 1.569 -9.263 31.099 1.00 98.31 495 LEU A O 1
ATOM 3839 N N . SER A 1 496 ? 2.940 -8.059 29.786 1.00 97.50 496 SER A N 1
ATOM 3840 C CA . SER A 1 496 ? 4.167 -8.784 30.113 1.00 97.50 496 SER A CA 1
ATOM 3841 C C . SER A 1 496 ? 5.285 -7.830 30.518 1.00 97.50 496 SER A C 1
ATOM 3843 O O . SER A 1 496 ? 5.359 -6.704 30.024 1.00 97.50 496 SER A O 1
ATOM 3845 N N . GLY A 1 497 ? 6.162 -8.285 31.405 1.00 96.56 497 GLY A N 1
ATOM 3846 C CA . GLY A 1 497 ? 7.373 -7.588 31.826 1.00 96.56 497 GLY A CA 1
ATOM 3847 C C . GLY A 1 497 ? 8.619 -8.295 31.304 1.00 96.56 497 GLY A C 1
ATOM 3848 O O . GLY A 1 497 ? 8.646 -9.519 31.203 1.00 96.56 497 GLY A O 1
ATOM 3849 N N . TRP A 1 498 ? 9.643 -7.534 30.928 1.00 96.81 498 TRP A N 1
ATOM 3850 C CA . TRP A 1 498 ? 10.934 -8.097 30.538 1.00 96.81 498 TRP A CA 1
ATOM 3851 C C . TRP A 1 498 ? 11.764 -8.392 31.790 1.00 96.81 498 TRP A C 1
ATOM 3853 O O . TRP A 1 498 ? 12.087 -7.468 32.540 1.00 96.81 498 TRP A O 1
ATOM 3863 N N . ASN A 1 499 ? 12.090 -9.666 32.014 1.00 91.94 499 ASN A N 1
ATOM 3864 C CA . ASN A 1 499 ? 13.028 -10.092 33.045 1.00 91.94 499 ASN A CA 1
ATOM 3865 C C . ASN A 1 499 ? 14.449 -10.015 32.467 1.00 91.94 499 ASN A C 1
ATOM 3867 O O . ASN A 1 499 ? 14.799 -10.789 31.574 1.00 91.94 499 ASN A O 1
ATOM 3871 N N . GLU A 1 500 ? 15.250 -9.071 32.968 1.00 89.06 500 GLU A N 1
ATOM 3872 C CA . GLU A 1 500 ? 16.638 -8.877 32.526 1.00 89.06 500 GLU A CA 1
ATOM 3873 C C . GLU A 1 500 ? 17.551 -10.050 32.921 1.00 89.06 500 GLU A C 1
ATOM 3875 O O . GLU A 1 500 ? 18.437 -10.411 32.151 1.00 89.06 500 GLU A O 1
ATOM 3880 N N . GLU A 1 501 ? 17.326 -10.680 34.080 1.00 87.69 501 GLU A N 1
ATOM 3881 C CA . GLU A 1 501 ? 18.161 -11.787 34.575 1.00 87.69 501 GLU A CA 1
ATOM 3882 C C . GLU A 1 501 ? 18.017 -13.033 33.698 1.00 87.69 501 GLU A C 1
ATOM 3884 O O . GLU A 1 501 ? 19.000 -13.695 33.370 1.00 87.69 501 GLU A O 1
ATOM 3889 N N . GLU A 1 502 ? 16.789 -13.326 33.275 1.00 89.19 502 GLU A N 1
ATOM 3890 C CA . GLU A 1 502 ? 16.480 -14.498 32.454 1.00 89.19 502 GLU A CA 1
ATOM 3891 C C . GLU A 1 502 ? 16.391 -14.187 30.953 1.00 89.19 502 GLU A C 1
ATOM 3893 O O . GLU A 1 502 ? 16.174 -15.091 30.146 1.00 89.19 502 GLU A O 1
ATOM 3898 N N . SER A 1 503 ? 16.552 -12.915 30.567 1.00 92.44 503 SER A N 1
ATOM 3899 C CA . SER A 1 503 ? 16.426 -12.436 29.184 1.00 92.44 503 SER A CA 1
ATOM 3900 C C . SER A 1 503 ? 15.148 -12.932 28.491 1.00 92.44 503 SER A C 1
ATOM 3902 O O . SER A 1 503 ? 15.168 -13.362 27.334 1.00 92.44 503 SER A O 1
ATOM 3904 N N . LYS A 1 504 ? 14.019 -12.894 29.211 1.00 95.19 504 LYS A N 1
ATOM 3905 C CA . LYS A 1 504 ? 12.729 -13.409 28.731 1.00 95.19 504 LYS A CA 1
ATOM 3906 C C . LYS A 1 504 ? 11.557 -12.519 29.135 1.00 95.19 504 LYS A C 1
ATOM 3908 O O . LYS A 1 504 ? 11.612 -11.774 30.111 1.00 95.19 504 LYS A O 1
ATOM 3913 N N . TRP A 1 505 ? 10.461 -12.635 28.388 1.00 96.12 505 TRP A N 1
ATOM 3914 C CA . TRP A 1 505 ? 9.185 -12.017 28.744 1.00 96.12 505 TRP A CA 1
ATOM 3915 C C . TRP A 1 505 ? 8.431 -12.872 29.765 1.00 96.12 505 TRP A C 1
ATOM 3917 O O . TRP A 1 505 ? 8.214 -14.061 29.543 1.00 96.12 505 TRP A O 1
ATOM 3927 N N . GLU A 1 506 ? 7.977 -12.248 30.847 1.00 94.94 506 GLU A N 1
ATOM 3928 C CA . GLU A 1 506 ? 7.130 -12.859 31.871 1.00 94.94 506 GLU A CA 1
ATOM 3929 C C . GLU A 1 506 ? 5.727 -12.259 31.833 1.00 94.94 506 GLU A C 1
ATOM 3931 O O . GLU A 1 506 ? 5.548 -11.054 31.657 1.00 94.94 506 GLU A O 1
ATOM 3936 N N . VAL A 1 507 ? 4.707 -13.105 31.962 1.00 95.25 507 VAL A N 1
ATOM 3937 C CA . VAL A 1 507 ? 3.305 -12.677 31.935 1.00 95.25 507 VAL A CA 1
ATOM 3938 C C . VAL A 1 507 ? 2.936 -12.061 33.282 1.00 95.25 507 VAL A C 1
ATOM 3940 O O . VAL A 1 507 ? 3.002 -12.730 34.305 1.00 95.25 507 VAL A O 1
ATOM 3943 N N . ILE A 1 508 ? 2.509 -10.798 33.262 1.00 95.12 508 ILE A N 1
ATOM 3944 C CA . ILE A 1 508 ? 2.009 -10.060 34.430 1.00 95.12 508 ILE A CA 1
ATOM 3945 C C . ILE A 1 508 ? 0.483 -10.157 34.485 1.00 95.12 508 ILE A C 1
ATOM 3947 O O . ILE A 1 508 ? -0.093 -10.514 35.508 1.00 95.12 508 ILE A O 1
ATOM 3951 N N . VAL A 1 509 ? -0.177 -9.858 33.363 1.00 95.94 509 VAL A N 1
ATOM 3952 C CA . VAL A 1 509 ? -1.619 -10.054 33.180 1.00 95.94 509 VAL A CA 1
ATOM 3953 C C . VAL A 1 509 ? -1.806 -11.046 32.034 1.00 95.94 509 VAL A C 1
ATOM 3955 O O . VAL A 1 509 ? -1.396 -10.736 30.908 1.00 95.94 509 VAL A O 1
ATOM 3958 N N . PRO A 1 510 ? -2.397 -12.231 32.280 1.00 95.75 510 PRO A N 1
ATOM 3959 C CA . PRO A 1 510 ? -2.656 -13.203 31.225 1.00 95.75 510 PRO A CA 1
ATOM 3960 C C . PRO A 1 510 ? -3.666 -12.651 30.216 1.00 95.75 510 PRO A C 1
ATOM 3962 O O . PRO A 1 510 ? -4.359 -11.672 30.491 1.00 95.75 510 PRO A O 1
ATOM 3965 N N . LYS A 1 511 ? -3.772 -13.293 29.047 1.00 97.56 511 LYS A N 1
ATOM 3966 C CA . LYS A 1 511 ? -4.760 -12.945 28.014 1.00 97.56 511 LYS A CA 1
ATOM 3967 C C . LYS A 1 511 ? -6.167 -12.949 28.621 1.00 97.56 511 LYS A C 1
ATOM 3969 O O . LYS A 1 511 ? -6.730 -14.006 28.892 1.00 97.56 511 LYS A O 1
ATOM 3974 N N . SER A 1 512 ? -6.705 -11.756 28.845 1.00 97.50 512 SER A N 1
ATOM 3975 C CA . SER A 1 512 ? -7.932 -11.519 29.604 1.00 97.50 512 SER A CA 1
ATOM 3976 C C . SER A 1 512 ? -8.952 -10.808 28.735 1.00 97.50 512 SER A C 1
ATOM 3978 O O . SER A 1 512 ? -8.586 -9.936 27.946 1.00 97.50 512 SER A O 1
ATOM 3980 N N . ARG A 1 513 ? -10.224 -11.195 28.864 1.00 97.19 513 ARG A N 1
ATOM 3981 C CA . ARG A 1 513 ? -11.323 -10.593 28.105 1.00 97.19 513 ARG A CA 1
ATOM 3982 C C . ARG A 1 513 ? -11.533 -9.148 28.548 1.00 97.19 513 ARG A C 1
ATOM 3984 O O . ARG A 1 513 ? -11.549 -8.875 29.748 1.00 97.19 513 ARG A O 1
ATOM 3991 N N . LEU A 1 514 ? -11.715 -8.258 27.581 1.00 97.44 514 LEU A N 1
ATOM 3992 C CA . LEU A 1 514 ? -12.150 -6.889 27.813 1.00 97.44 514 LEU A CA 1
ATOM 3993 C C . LEU A 1 514 ? -13.607 -6.726 27.366 1.00 97.44 514 LEU A C 1
ATOM 3995 O O . LEU A 1 514 ? -14.084 -7.413 26.465 1.00 97.44 514 LEU A O 1
ATOM 3999 N N . GLU A 1 515 ? -14.304 -5.813 28.022 1.00 96.94 515 GLU A N 1
ATOM 4000 C CA . GLU A 1 515 ? -15.668 -5.395 27.734 1.00 96.94 515 GLU A CA 1
ATOM 4001 C C . GLU A 1 515 ? -15.661 -4.000 27.099 1.00 96.94 515 GLU A C 1
ATOM 4003 O O . GLU A 1 515 ? -14.814 -3.179 27.458 1.00 96.94 515 GLU A O 1
ATOM 4008 N N . PRO A 1 516 ? -16.626 -3.675 26.221 1.00 95.69 516 PRO A N 1
ATOM 4009 C CA . PRO A 1 516 ? -16.709 -2.355 25.608 1.00 95.69 516 PRO A CA 1
ATOM 4010 C C . PRO A 1 516 ? -16.951 -1.276 26.664 1.00 95.69 516 PRO A C 1
ATOM 4012 O O . PRO A 1 516 ? -17.709 -1.496 27.620 1.00 95.69 516 PRO A O 1
ATOM 4015 N N . HIS A 1 517 ? -16.351 -0.102 26.461 1.00 96.38 517 HIS A N 1
ATOM 4016 C CA . HIS A 1 517 ? -16.565 1.094 27.275 1.00 96.38 517 HIS A CA 1
ATOM 4017 C C . HIS A 1 517 ? -16.449 0.818 28.790 1.00 96.38 517 HIS A C 1
ATOM 4019 O O . HIS A 1 517 ? -17.360 1.094 29.575 1.00 96.38 517 HIS A O 1
ATOM 4025 N N . SER A 1 518 ? -15.363 0.147 29.188 1.00 97.38 518 SER A N 1
ATOM 4026 C CA . SER A 1 518 ? -15.163 -0.355 30.556 1.00 97.38 518 SER A CA 1
ATOM 4027 C C . SER A 1 518 ? -13.710 -0.226 31.035 1.00 97.38 518 SER A C 1
ATOM 4029 O O . SER A 1 518 ? -12.767 -0.292 30.238 1.00 97.38 518 SER A O 1
ATOM 4031 N N . GLY A 1 519 ? -13.537 -0.096 32.350 1.00 97.19 519 GLY A N 1
ATOM 4032 C CA . GLY A 1 519 ? -12.275 -0.249 33.072 1.00 97.19 519 GLY A CA 1
ATOM 4033 C C . GLY A 1 519 ? -12.095 -1.674 33.603 1.00 97.19 519 GLY A C 1
ATOM 4034 O O . GLY A 1 519 ? -13.038 -2.291 34.101 1.00 97.19 519 GLY A O 1
ATOM 4035 N N . HIS A 1 520 ? -10.880 -2.205 33.495 1.00 98.06 520 HIS A N 1
ATOM 4036 C CA . HIS A 1 520 ? -10.541 -3.585 33.851 1.00 98.06 520 HIS A CA 1
ATOM 4037 C C . HIS A 1 520 ? -9.401 -3.583 34.856 1.00 98.06 520 HIS A C 1
ATOM 4039 O O . HIS A 1 520 ? -8.293 -3.156 34.535 1.00 98.06 520 HIS A O 1
ATOM 4045 N N . TRP A 1 521 ? -9.670 -4.056 36.066 1.00 97.50 521 TRP A N 1
ATOM 4046 C CA . TRP A 1 521 ? -8.741 -4.021 37.186 1.00 97.50 521 TRP A CA 1
ATOM 4047 C C . TRP A 1 521 ? -8.207 -5.418 37.486 1.00 97.50 521 TRP A C 1
ATOM 4049 O O . TRP A 1 521 ? -8.991 -6.352 37.629 1.00 97.50 521 TRP A O 1
ATOM 4059 N N . PHE A 1 522 ? -6.891 -5.548 37.648 1.00 96.44 522 PHE A N 1
ATOM 4060 C CA . PHE A 1 522 ? -6.203 -6.803 37.954 1.00 96.44 522 PHE A CA 1
ATOM 4061 C C . PHE A 1 522 ? -5.295 -6.622 39.170 1.00 96.44 522 PHE A C 1
ATOM 4063 O O . PHE A 1 522 ? -4.473 -5.707 39.197 1.00 96.44 522 PHE A O 1
ATOM 4070 N N . ARG A 1 523 ? -5.416 -7.504 40.163 1.00 93.88 523 ARG A N 1
ATOM 4071 C CA . ARG A 1 523 ? -4.555 -7.559 41.349 1.00 93.88 523 ARG A CA 1
ATOM 4072 C C . ARG A 1 523 ? -3.578 -8.720 41.228 1.00 93.88 523 ARG A C 1
ATOM 4074 O O . ARG A 1 523 ? -3.991 -9.874 41.133 1.00 93.88 523 ARG A O 1
ATOM 4081 N N . LEU A 1 524 ? -2.289 -8.408 41.281 1.00 90.50 524 LEU A N 1
ATOM 4082 C CA . LEU A 1 524 ? -1.207 -9.380 41.157 1.00 90.50 524 LEU A CA 1
ATOM 4083 C C . LEU A 1 524 ? -1.001 -10.087 42.505 1.00 90.50 524 LEU A C 1
ATOM 4085 O O . LEU A 1 524 ? -0.778 -9.429 43.519 1.00 90.50 524 LEU A O 1
ATOM 4089 N N . ARG A 1 525 ? -1.121 -11.422 42.534 1.00 73.19 525 ARG A N 1
ATOM 4090 C CA . ARG A 1 525 ? -1.076 -12.217 43.779 1.00 73.19 525 ARG A CA 1
ATOM 4091 C C . ARG A 1 525 ? 0.284 -12.857 44.079 1.00 73.19 525 ARG A C 1
ATOM 4093 O O . ARG A 1 525 ? 0.572 -13.074 45.248 1.00 73.19 525 ARG A O 1
ATOM 4100 N N . GLU A 1 526 ? 1.109 -13.133 43.065 1.00 58.31 526 GLU A N 1
ATOM 4101 C CA . GLU A 1 526 ? 2.316 -13.972 43.219 1.00 58.31 526 GLU A CA 1
ATOM 4102 C C . GLU A 1 526 ? 3.659 -13.257 42.952 1.00 58.31 526 GLU A C 1
ATOM 4104 O O . GLU A 1 526 ? 4.698 -13.884 43.103 1.00 58.31 526 GLU A O 1
ATOM 4109 N N . ASP A 1 527 ? 3.682 -11.950 42.637 1.00 57.47 527 ASP A N 1
ATOM 4110 C CA . ASP A 1 527 ? 4.919 -11.283 42.164 1.00 57.47 527 ASP A CA 1
ATOM 4111 C C . ASP A 1 527 ? 5.111 -9.812 42.620 1.00 57.47 527 ASP A C 1
ATOM 4113 O O . ASP A 1 527 ? 5.801 -9.021 41.975 1.00 57.47 527 ASP A O 1
ATOM 4117 N N . SER A 1 528 ? 4.532 -9.409 43.761 1.00 60.06 528 SER A N 1
ATOM 4118 C CA . SER A 1 528 ? 4.480 -8.002 44.229 1.00 60.06 528 SER A CA 1
ATOM 4119 C C . SER A 1 528 ? 5.839 -7.333 44.536 1.00 60.06 528 SER A C 1
ATOM 4121 O O . SER A 1 528 ? 5.888 -6.141 44.859 1.00 60.06 528 SER A O 1
ATOM 4123 N N . GLY A 1 529 ? 6.945 -8.081 44.465 1.00 69.19 529 GLY A N 1
ATOM 4124 C CA . GLY A 1 529 ? 8.308 -7.596 44.711 1.00 69.19 529 GLY A CA 1
ATOM 4125 C C . GLY A 1 529 ? 9.147 -7.334 43.457 1.00 69.19 529 GLY A C 1
ATOM 4126 O O . GLY A 1 529 ? 10.156 -6.637 43.559 1.00 69.19 529 GLY A O 1
ATOM 4127 N N . LYS A 1 530 ? 8.760 -7.859 42.284 1.00 85.62 530 LYS A N 1
ATOM 4128 C CA . LYS A 1 530 ? 9.541 -7.669 41.053 1.00 85.62 530 LYS A CA 1
ATOM 4129 C C . LYS A 1 530 ? 9.449 -6.228 40.562 1.00 85.62 530 LYS A C 1
ATOM 4131 O O . LYS A 1 530 ? 8.398 -5.587 40.620 1.00 85.62 530 LYS A O 1
ATOM 4136 N N . VAL A 1 531 ? 10.575 -5.725 40.069 1.00 91.94 531 VAL A N 1
ATOM 4137 C CA . VAL A 1 531 ? 10.713 -4.361 39.561 1.00 91.94 531 VAL A CA 1
ATOM 4138 C C . VAL A 1 531 ? 10.773 -4.415 38.041 1.00 91.94 531 VAL A C 1
ATOM 4140 O O . VAL A 1 531 ? 11.636 -5.072 37.467 1.00 91.94 531 VAL A O 1
ATOM 4143 N N . TRP A 1 532 ? 9.876 -3.689 37.382 1.00 94.81 532 TRP A N 1
ATOM 4144 C CA . TRP A 1 532 ? 9.761 -3.676 35.930 1.00 94.81 532 TRP A CA 1
ATOM 4145 C C . TRP A 1 532 ? 10.212 -2.333 35.365 1.00 94.81 532 TRP A C 1
ATOM 4147 O O . TRP A 1 532 ? 9.824 -1.272 35.855 1.00 94.81 532 TRP A O 1
ATOM 4157 N N . LYS A 1 533 ? 11.011 -2.372 34.296 1.00 96.75 533 LYS A N 1
ATOM 4158 C CA . LYS A 1 533 ? 11.421 -1.180 33.531 1.00 96.75 533 LYS A CA 1
ATOM 4159 C C . LYS A 1 533 ? 10.926 -1.207 32.091 1.00 96.75 533 LYS A C 1
ATOM 4161 O O . LYS A 1 533 ? 10.597 -0.152 31.550 1.00 96.75 533 LYS A O 1
ATOM 4166 N N . LYS A 1 534 ? 10.895 -2.388 31.473 1.00 98.19 534 LYS A N 1
ATOM 4167 C CA . LYS A 1 534 ? 10.475 -2.627 30.091 1.00 98.19 534 LYS A CA 1
ATOM 4168 C C . LYS A 1 534 ? 9.278 -3.574 30.105 1.00 98.19 534 LYS A C 1
ATOM 4170 O O . LYS A 1 534 ? 9.343 -4.642 30.707 1.00 98.19 534 LYS A O 1
ATOM 4175 N N . LEU A 1 535 ? 8.187 -3.155 29.474 1.00 98.38 535 LEU A N 1
ATOM 4176 C CA . LEU A 1 535 ? 6.911 -3.865 29.456 1.00 98.38 535 LEU A CA 1
ATOM 4177 C C . LEU A 1 535 ? 6.371 -3.981 28.030 1.00 98.38 535 LEU A C 1
ATOM 4179 O O . LEU A 1 535 ? 6.796 -3.259 27.128 1.00 98.38 535 LEU A O 1
ATOM 4183 N N . SER A 1 536 ? 5.429 -4.898 27.852 1.00 98.38 536 SER A N 1
ATOM 4184 C CA . SER A 1 536 ? 4.735 -5.173 26.600 1.00 98.38 536 SER A CA 1
ATOM 4185 C C . SER A 1 536 ? 3.238 -5.304 26.866 1.00 98.38 536 SER A C 1
ATOM 4187 O O . SER A 1 536 ? 2.819 -6.232 27.558 1.00 98.38 536 SER A O 1
ATOM 4189 N N . LEU A 1 537 ? 2.434 -4.397 26.308 1.00 98.62 537 LEU A N 1
ATOM 4190 C CA . LEU A 1 537 ? 0.974 -4.508 26.266 1.00 98.62 537 LEU A CA 1
ATOM 4191 C C . LEU A 1 537 ? 0.574 -5.097 24.912 1.00 98.62 537 LEU A C 1
ATOM 4193 O O . LEU A 1 537 ? 0.953 -4.549 23.879 1.00 98.62 537 LEU A O 1
ATOM 4197 N N . SER A 1 538 ? -0.202 -6.179 24.910 1.00 98.25 538 SER A N 1
ATOM 4198 C CA . SER A 1 538 ? -0.745 -6.766 23.680 1.00 98.25 538 SER A CA 1
ATOM 4199 C C . SER A 1 538 ? -2.271 -6.723 23.664 1.00 98.25 538 SER A C 1
ATOM 4201 O O . SER A 1 538 ? -2.892 -7.028 24.681 1.00 98.25 538 SER A O 1
ATOM 4203 N N . GLY A 1 539 ? -2.859 -6.396 22.511 1.00 97.06 539 GLY A N 1
ATOM 4204 C CA . GLY A 1 539 ? -4.299 -6.466 22.229 1.00 97.06 539 GLY A CA 1
ATOM 4205 C C . GLY A 1 539 ? -4.598 -7.517 21.155 1.00 97.06 539 GLY A C 1
ATOM 4206 O O . GLY A 1 539 ? -3.815 -7.660 20.220 1.00 97.06 539 GLY A O 1
ATOM 4207 N N . TYR A 1 540 ? -5.694 -8.275 21.291 1.00 95.75 540 TYR A N 1
ATOM 4208 C CA . TYR A 1 540 ? -5.976 -9.443 20.437 1.00 95.75 540 TYR A CA 1
ATOM 4209 C C . TYR A 1 540 ? -7.354 -9.389 19.755 1.00 95.75 540 TYR A C 1
ATOM 4211 O O . TYR A 1 540 ? -8.352 -9.293 20.474 1.00 95.75 540 TYR A O 1
ATOM 4219 N N . PRO A 1 541 ? -7.450 -9.612 18.428 1.00 91.81 541 PRO A N 1
ATOM 4220 C CA . PRO A 1 541 ? -6.352 -9.515 17.455 1.00 91.81 541 PRO A CA 1
ATOM 4221 C C . PRO A 1 541 ? -5.980 -8.058 17.145 1.00 91.81 541 PRO A C 1
ATOM 4223 O O . PRO A 1 541 ? -4.834 -7.766 16.823 1.00 91.81 541 PRO A O 1
ATOM 4226 N N . ASP A 1 542 ? -6.954 -7.158 17.281 1.00 93.25 542 ASP A N 1
ATOM 4227 C CA . ASP A 1 542 ? -6.893 -5.731 16.986 1.00 93.25 542 ASP A CA 1
ATOM 4228 C C . ASP A 1 542 ? -8.024 -4.989 17.725 1.00 93.25 542 ASP A C 1
ATOM 4230 O O . ASP A 1 542 ? -9.000 -5.608 18.180 1.00 93.25 542 ASP A O 1
ATOM 4234 N N . GLY A 1 543 ? -7.898 -3.664 17.835 1.00 93.81 543 GLY A N 1
ATOM 4235 C CA . GLY A 1 543 ? -8.891 -2.794 18.468 1.00 93.81 543 GLY A CA 1
ATOM 4236 C C . GLY A 1 543 ? -8.273 -1.643 19.255 1.00 93.81 543 GLY A C 1
ATOM 4237 O O . GLY A 1 543 ? -7.079 -1.364 19.145 1.00 93.81 543 GLY A O 1
ATOM 4238 N N . GLY A 1 544 ? -9.116 -0.969 20.035 1.00 96.44 544 GLY A N 1
ATOM 4239 C CA . GLY A 1 544 ? -8.739 0.173 20.860 1.00 96.44 544 GLY A CA 1
ATOM 4240 C C . GLY A 1 544 ? -8.575 -0.129 22.352 1.00 96.44 544 GLY A C 1
ATOM 4241 O O . GLY A 1 544 ? -9.352 -0.895 22.933 1.00 96.44 544 GLY A O 1
ATOM 4242 N N . ILE A 1 545 ? -7.588 0.515 22.981 1.00 98.44 545 ILE A N 1
ATOM 4243 C CA . ILE A 1 545 ? -7.371 0.590 24.436 1.00 98.44 545 ILE A CA 1
ATOM 4244 C C . ILE A 1 545 ? -7.054 2.048 24.787 1.00 98.44 545 ILE A C 1
ATOM 4246 O O . ILE A 1 545 ? -6.090 2.622 24.282 1.00 98.44 545 ILE A O 1
ATOM 4250 N N . SER A 1 546 ? -7.846 2.662 25.665 1.00 97.75 546 SER A N 1
ATOM 4251 C CA . SER A 1 546 ? -7.744 4.095 25.947 1.00 97.75 546 SER A CA 1
ATOM 4252 C C . SER A 1 546 ? -6.636 4.442 26.933 1.00 97.75 546 SER A C 1
ATOM 4254 O O . SER A 1 546 ? -5.902 5.400 26.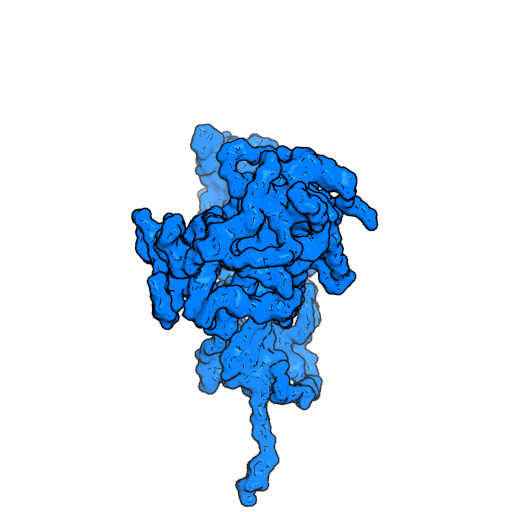695 1.00 97.75 546 SER A O 1
ATOM 4256 N N . ARG A 1 547 ? -6.464 3.675 28.019 1.00 97.94 547 ARG A N 1
ATOM 4257 C CA . ARG A 1 547 ? -5.443 3.945 29.053 1.00 97.94 547 ARG A CA 1
ATOM 4258 C C . ARG A 1 547 ? -4.867 2.679 29.667 1.00 97.94 547 ARG A C 1
ATOM 4260 O O . ARG A 1 547 ? -5.572 1.680 29.818 1.00 97.94 547 ARG A O 1
ATOM 4267 N N . LEU A 1 548 ? -3.615 2.789 30.112 1.00 98.56 548 LEU A N 1
ATOM 4268 C CA . LEU A 1 548 ? -2.959 1.828 30.992 1.00 98.56 548 LEU A CA 1
ATOM 4269 C C . LEU A 1 548 ? -2.632 2.482 32.344 1.00 98.56 548 LEU A C 1
ATOM 4271 O O . LEU A 1 548 ? -2.017 3.547 32.415 1.00 98.56 548 LEU A O 1
ATOM 4275 N N . GLY A 1 549 ? -3.025 1.819 33.427 1.00 98.00 549 GLY A N 1
ATOM 4276 C CA . GLY A 1 549 ? -2.693 2.190 34.796 1.00 98.00 549 GLY A CA 1
ATOM 4277 C C . GLY A 1 549 ? -1.860 1.116 35.481 1.00 98.00 549 GLY A C 1
ATOM 4278 O O . GLY A 1 549 ? -2.229 -0.055 35.453 1.00 98.00 549 GLY A O 1
ATOM 4279 N N . LEU A 1 550 ? -0.751 1.514 36.100 1.00 97.69 550 LEU A N 1
ATOM 4280 C CA . LEU A 1 550 ? 0.117 0.657 36.907 1.00 97.69 550 LEU A CA 1
ATOM 4281 C C . LEU A 1 550 ? 0.286 1.316 38.278 1.00 97.69 550 LEU A C 1
ATOM 4283 O O . LEU A 1 550 ? 0.816 2.425 38.358 1.00 97.69 550 LEU A O 1
ATOM 4287 N N . TYR A 1 551 ? -0.166 0.651 39.340 1.00 96.38 551 TYR A N 1
ATOM 4288 C CA . TYR A 1 551 ? -0.281 1.238 40.676 1.00 96.38 551 TYR A CA 1
ATOM 4289 C C . TYR A 1 551 ? 0.197 0.291 41.773 1.00 96.38 551 TYR A C 1
ATOM 4291 O O . TYR A 1 551 ? 0.144 -0.934 41.639 1.00 96.38 551 TYR A O 1
ATOM 4299 N N . ARG A 1 552 ? 0.559 0.874 42.918 1.00 94.25 552 ARG A N 1
ATOM 4300 C CA . ARG A 1 552 ? 0.522 0.151 44.192 1.00 94.25 552 ARG A CA 1
ATOM 4301 C C . ARG A 1 552 ? -0.891 0.242 44.758 1.00 94.25 552 ARG A C 1
ATOM 4303 O O . ARG A 1 552 ? -1.444 1.331 44.895 1.00 94.25 552 ARG A O 1
ATOM 4310 N N . SER A 1 553 ? -1.472 -0.894 45.111 1.00 90.38 553 SER A N 1
ATOM 4311 C CA . SER A 1 553 ? -2.846 -1.031 45.588 1.00 90.38 553 SER A CA 1
ATOM 4312 C C . SER A 1 553 ? -3.117 -0.142 46.806 1.00 90.38 553 SER A C 1
ATOM 4314 O O . SER A 1 553 ? -4.180 0.468 46.891 1.00 90.38 553 SER A O 1
ATOM 4316 N N . GLY A 1 554 ? -2.136 0.001 47.706 1.00 88.62 554 GLY A N 1
ATOM 4317 C CA . GLY A 1 554 ? -2.213 0.862 48.893 1.00 88.62 554 GLY A CA 1
ATOM 4318 C C . GLY A 1 554 ? -2.278 2.367 48.602 1.00 88.62 554 GLY A C 1
ATOM 4319 O O . GLY A 1 554 ? -2.784 3.123 49.433 1.00 88.62 554 GLY A O 1
ATOM 4320 N N . ASP A 1 555 ? -1.823 2.798 47.424 1.00 91.88 555 ASP A N 1
ATOM 4321 C CA . ASP A 1 555 ? -1.830 4.208 47.021 1.00 91.88 555 ASP A CA 1
ATOM 4322 C C . ASP A 1 555 ? -3.178 4.617 46.393 1.00 91.88 555 ASP A C 1
ATOM 4324 O O . ASP A 1 555 ? -3.539 5.797 46.397 1.00 91.88 555 ASP A O 1
ATOM 4328 N N . VAL A 1 556 ? -3.971 3.650 45.910 1.00 92.62 556 VAL A N 1
ATOM 4329 C CA . VAL A 1 556 ? -5.277 3.896 45.276 1.00 92.62 556 VAL A CA 1
ATOM 4330 C C . VAL A 1 556 ? -6.393 3.925 46.325 1.00 92.62 556 VAL A C 1
ATOM 4332 O O . VAL A 1 556 ? -6.943 2.899 46.724 1.00 92.62 556 VAL A O 1
ATOM 4335 N N . LYS A 1 557 ? -6.746 5.132 46.780 1.00 89.25 557 LYS A N 1
ATOM 4336 C CA . LYS A 1 557 ? -7.709 5.348 47.880 1.00 89.25 557 LYS A CA 1
ATOM 4337 C C . LYS A 1 557 ? -9.176 5.406 47.449 1.00 89.25 557 LYS A C 1
ATOM 4339 O O . LYS A 1 557 ? -10.053 5.316 48.301 1.00 89.25 557 LYS A O 1
ATOM 4344 N N . ASP A 1 558 ? -9.442 5.585 46.161 1.00 88.00 558 ASP A N 1
ATOM 4345 C CA . ASP A 1 558 ? -10.756 5.928 45.607 1.00 88.00 558 ASP A CA 1
ATOM 4346 C C . ASP A 1 558 ? -11.410 4.791 44.799 1.00 88.00 558 ASP A C 1
ATOM 4348 O O . ASP A 1 558 ? -12.328 5.036 44.020 1.00 88.00 558 ASP A O 1
ATOM 4352 N N . LEU A 1 559 ? -10.951 3.547 44.973 1.00 89.00 559 LEU A N 1
ATOM 4353 C CA . LEU A 1 559 ? -11.578 2.372 44.361 1.00 89.00 559 LEU A CA 1
ATOM 4354 C C . LEU A 1 559 ? -12.983 2.129 44.946 1.00 89.00 559 LEU A C 1
ATOM 4356 O O . LEU A 1 559 ? -13.106 2.020 46.171 1.00 89.00 559 LEU A O 1
ATOM 4360 N N . PRO A 1 560 ? -14.026 1.962 44.109 1.00 89.12 560 PRO A N 1
ATOM 4361 C CA . PRO A 1 560 ? -15.359 1.600 44.582 1.00 89.12 560 PRO A CA 1
ATOM 4362 C C . PRO A 1 560 ? -15.354 0.298 45.401 1.00 89.12 560 PRO A C 1
ATOM 4364 O O . PRO A 1 560 ? -14.637 -0.654 45.077 1.00 89.12 560 PRO A O 1
ATOM 4367 N N . GLU A 1 561 ? -16.175 0.221 46.454 1.00 89.12 561 GLU A N 1
ATOM 4368 C CA . GLU A 1 561 ? -16.182 -0.926 47.382 1.00 89.12 561 GLU A CA 1
ATOM 4369 C C . GLU A 1 561 ? -16.472 -2.264 46.690 1.00 89.12 561 GLU A C 1
ATOM 4371 O O . GLU A 1 561 ? -15.866 -3.284 47.024 1.00 89.12 561 GLU A O 1
ATOM 4376 N N . ASN A 1 562 ? -17.363 -2.269 45.695 1.00 90.19 562 ASN A N 1
ATOM 4377 C CA . ASN A 1 562 ? -17.669 -3.452 44.891 1.00 90.19 562 ASN A CA 1
ATOM 4378 C C . ASN A 1 562 ? -16.444 -3.935 44.100 1.00 90.19 562 ASN A C 1
ATOM 4380 O O . ASN A 1 562 ? -16.165 -5.133 44.086 1.00 90.19 562 ASN A O 1
ATOM 4384 N N . ILE A 1 563 ? -15.684 -3.013 43.500 1.00 92.06 563 ILE A N 1
ATOM 4385 C CA . ILE A 1 563 ? -14.454 -3.327 42.764 1.00 92.06 563 ILE A CA 1
ATOM 4386 C C . ILE A 1 563 ? -13.401 -3.875 43.723 1.00 92.06 563 ILE A C 1
ATOM 4388 O O . ILE A 1 563 ? -12.809 -4.922 43.462 1.00 92.06 563 ILE A O 1
ATOM 4392 N N . LYS A 1 564 ? -13.210 -3.224 44.876 1.00 90.75 564 LYS A N 1
ATOM 4393 C CA . LYS A 1 564 ? -12.260 -3.670 45.902 1.00 90.75 564 LYS A CA 1
ATOM 4394 C C . LYS A 1 564 ? -12.566 -5.094 46.374 1.00 90.75 564 LYS A C 1
ATOM 4396 O O . LYS A 1 564 ? -11.675 -5.943 46.348 1.00 90.75 564 LYS A O 1
ATOM 4401 N N . LYS A 1 565 ? -13.831 -5.372 46.707 1.00 90.69 565 LYS A N 1
ATOM 4402 C CA . LYS A 1 565 ? -14.301 -6.693 47.149 1.00 90.69 565 LYS A CA 1
ATOM 4403 C C . LYS A 1 565 ? -14.085 -7.775 46.086 1.00 90.69 565 LYS A C 1
ATOM 4405 O O . LYS A 1 565 ? -13.647 -8.875 46.420 1.00 90.69 565 LYS A O 1
ATOM 4410 N N . ASN A 1 566 ? -14.366 -7.471 44.820 1.00 92.38 566 ASN A N 1
ATOM 4411 C CA . ASN A 1 566 ? -14.140 -8.403 43.714 1.00 92.38 566 ASN A CA 1
ATOM 4412 C C . ASN A 1 566 ? -12.649 -8.672 43.498 1.00 92.38 566 ASN A C 1
ATOM 4414 O O . ASN A 1 566 ? -12.249 -9.826 43.386 1.00 92.38 566 ASN A O 1
ATOM 4418 N N . LEU A 1 567 ? -11.809 -7.635 43.536 1.00 92.12 567 LEU A N 1
ATOM 4419 C CA . LEU A 1 567 ? -10.357 -7.791 43.450 1.00 92.12 567 LEU A CA 1
ATOM 4420 C C . LEU A 1 567 ? -9.800 -8.635 44.609 1.00 92.12 567 LEU A C 1
ATOM 4422 O O . LEU A 1 567 ? -8.916 -9.461 44.385 1.00 92.12 567 LEU A O 1
ATOM 4426 N N . ASP A 1 568 ? -10.314 -8.464 45.833 1.00 87.38 568 ASP A N 1
ATOM 4427 C CA . ASP A 1 568 ? -9.878 -9.245 47.000 1.00 87.38 568 ASP A CA 1
ATOM 4428 C C . ASP A 1 568 ? -10.204 -10.727 46.799 1.00 87.38 568 ASP A C 1
ATOM 4430 O O . ASP A 1 568 ? -9.366 -11.598 47.027 1.00 87.38 568 ASP A O 1
ATOM 4434 N N . LYS A 1 569 ? -11.412 -11.012 46.308 1.00 88.12 569 LYS A N 1
ATOM 4435 C CA . LYS A 1 569 ? -11.920 -12.372 46.139 1.00 88.12 569 LYS A CA 1
ATOM 4436 C C . LYS A 1 569 ? -11.339 -13.076 44.911 1.00 88.12 569 LYS A C 1
ATOM 4438 O O . LYS A 1 569 ? -10.847 -14.197 45.022 1.00 88.12 569 LYS A O 1
ATOM 4443 N N . GLU A 1 570 ? -11.340 -12.420 43.758 1.00 88.19 570 GLU A N 1
ATOM 4444 C CA . GLU A 1 570 ? -11.105 -13.046 42.446 1.00 88.19 570 GLU A CA 1
ATOM 4445 C C . GLU A 1 570 ? -9.840 -12.531 41.747 1.00 88.19 570 GLU A C 1
ATOM 4447 O O . GLU A 1 570 ? -9.386 -13.133 40.783 1.00 88.19 570 GLU A O 1
ATOM 4452 N N . GLY A 1 571 ? -9.220 -11.455 42.247 1.00 90.75 571 GLY A N 1
ATOM 4453 C CA . GLY A 1 571 ? -8.015 -10.873 41.644 1.00 90.75 571 GLY A CA 1
ATOM 4454 C C . GLY A 1 571 ? -8.296 -10.054 40.383 1.00 90.75 571 GLY A C 1
ATOM 4455 O O . GLY A 1 571 ? -7.374 -9.483 39.811 1.00 90.75 571 GLY A O 1
ATOM 4456 N N . PHE A 1 572 ? -9.560 -9.952 39.974 1.00 94.19 572 PHE A N 1
ATOM 4457 C CA . PHE A 1 572 ? -10.006 -9.219 38.798 1.00 94.19 572 PHE A CA 1
ATOM 4458 C C . PHE A 1 572 ? -11.365 -8.559 39.054 1.00 94.19 572 PHE A C 1
ATOM 4460 O O . PHE A 1 572 ? -12.182 -9.079 39.814 1.00 94.19 572 PHE A O 1
ATOM 4467 N N . SER A 1 573 ? -11.613 -7.407 38.433 1.00 96.19 573 SER A N 1
ATOM 4468 C CA . SER A 1 573 ? -12.930 -6.771 38.429 1.00 96.19 573 SER A CA 1
ATOM 4469 C C . SER A 1 573 ? -13.110 -5.861 37.219 1.00 96.19 573 SER A C 1
ATOM 4471 O O . SER A 1 573 ? -12.166 -5.215 36.768 1.00 96.19 573 SER A O 1
ATOM 4473 N N . ILE A 1 574 ? -14.350 -5.754 36.747 1.00 95.75 574 ILE A N 1
ATOM 4474 C CA . ILE A 1 574 ? -14.747 -4.863 35.653 1.00 95.75 574 ILE A CA 1
ATOM 4475 C C . ILE A 1 574 ? -15.587 -3.723 36.221 1.00 95.75 574 ILE A C 1
ATOM 4477 O O . ILE A 1 574 ? -16.445 -3.936 37.079 1.00 95.75 574 ILE A O 1
ATOM 4481 N N . GLU A 1 575 ? -15.342 -2.519 35.727 1.00 94.38 575 GLU A N 1
ATOM 4482 C CA . GLU A 1 575 ? -16.067 -1.298 36.044 1.00 94.38 575 GLU A CA 1
ATOM 4483 C C . GLU A 1 575 ? -16.625 -0.711 34.744 1.00 94.38 575 GLU A C 1
ATOM 4485 O O . GLU A 1 575 ? -15.870 -0.376 33.834 1.00 94.38 575 GLU A O 1
ATOM 4490 N N . LYS A 1 576 ? -17.951 -0.595 34.621 1.00 93.25 576 LYS A N 1
ATOM 4491 C CA . LYS A 1 576 ? -18.549 0.099 33.473 1.00 93.25 576 LYS A CA 1
ATOM 4492 C C . LYS A 1 576 ? -18.267 1.593 33.595 1.00 93.25 576 LYS A C 1
ATOM 4494 O O . LYS A 1 576 ? -18.526 2.174 34.648 1.00 93.25 576 LYS A O 1
ATOM 4499 N N . CYS A 1 577 ? -17.754 2.205 32.530 1.00 91.06 577 CYS A N 1
ATOM 4500 C CA . CYS A 1 577 ? -17.509 3.641 32.517 1.00 91.06 577 CYS A CA 1
ATOM 4501 C C . CYS A 1 577 ? -18.845 4.386 32.675 1.00 91.06 577 CYS A C 1
ATOM 4503 O O . CYS A 1 577 ? -19.832 4.062 32.018 1.00 91.06 577 CYS A O 1
ATOM 4505 N N . SER A 1 578 ? -18.882 5.370 33.575 1.00 86.62 578 SER A N 1
ATOM 4506 C CA . SER A 1 578 ? -20.069 6.203 33.811 1.00 86.62 578 SER A CA 1
ATOM 4507 C C . SER A 1 578 ? -20.241 7.309 32.769 1.00 86.62 578 SER A C 1
ATOM 4509 O O . SER A 1 578 ? -21.296 7.939 32.708 1.00 86.62 578 SER A O 1
ATOM 4511 N N . SER A 1 579 ? -19.188 7.590 32.002 1.00 86.94 579 SER A N 1
ATOM 4512 C CA . SER A 1 579 ? -19.182 8.580 30.932 1.00 86.94 579 SER A CA 1
ATOM 4513 C C . SER A 1 579 ? -20.237 8.223 29.887 1.00 86.94 579 SER A C 1
ATOM 4515 O O . SER A 1 579 ? -20.289 7.102 29.396 1.00 86.94 579 SER A O 1
ATOM 4517 N N . LEU A 1 580 ? -21.093 9.173 29.520 1.00 89.25 580 LEU A N 1
ATOM 4518 C CA . LEU A 1 580 ? -21.950 8.986 28.352 1.00 89.25 580 LEU A CA 1
ATOM 4519 C C . LEU A 1 580 ? -21.080 9.110 27.105 1.00 89.25 580 LEU A C 1
ATOM 4521 O O . LEU A 1 580 ? -20.288 10.044 27.022 1.00 89.25 580 LEU A O 1
ATOM 4525 N N . ILE A 1 581 ? -21.246 8.207 26.137 1.00 86.31 581 ILE A N 1
ATOM 4526 C CA . ILE A 1 581 ? -20.640 8.365 24.812 1.00 86.31 581 ILE A CA 1
ATOM 4527 C C . ILE A 1 581 ? -21.416 9.483 24.104 1.00 86.31 581 ILE A C 1
ATOM 4529 O O . ILE A 1 581 ? -22.602 9.287 23.810 1.00 86.31 581 ILE A O 1
ATOM 4533 N N . PRO A 1 582 ? -20.807 10.660 23.867 1.00 83.88 582 PRO A N 1
ATOM 4534 C CA . PRO A 1 582 ? -21.487 11.743 23.175 1.00 83.88 582 PRO A CA 1
ATOM 4535 C C . PRO A 1 582 ? -21.914 11.288 21.777 1.00 83.88 582 PRO A C 1
ATOM 4537 O O . PRO A 1 582 ? -21.146 10.640 21.064 1.00 83.88 582 PRO A O 1
ATOM 4540 N N . LYS A 1 583 ? -23.139 11.636 21.383 1.00 79.12 583 LYS A N 1
ATOM 4541 C CA . LYS A 1 583 ? -23.621 11.449 20.012 1.00 79.12 583 LYS A CA 1
ATOM 4542 C C . LYS A 1 583 ? -23.296 12.694 19.191 1.00 79.12 583 LYS A C 1
ATOM 4544 O O . LYS A 1 583 ? -23.319 13.799 19.732 1.00 79.12 583 LYS A O 1
ATOM 4549 N N . GLY A 1 584 ? -22.954 12.493 17.920 1.00 67.38 584 GLY A N 1
ATOM 4550 C CA . GLY A 1 584 ? -22.709 13.587 16.980 1.00 67.38 584 GLY A CA 1
ATOM 4551 C C . GLY A 1 584 ? -23.959 14.424 16.751 1.00 67.38 584 GLY A C 1
ATOM 4552 O O . GLY A 1 584 ? -25.064 14.022 17.127 1.00 67.38 584 GLY A O 1
ATOM 4553 N N . GLU A 1 585 ? -23.781 15.586 16.128 1.00 65.50 585 GLU A N 1
ATOM 4554 C CA . GLU A 1 585 ? -24.933 16.318 15.606 1.00 65.50 585 GLU A CA 1
ATOM 4555 C C . GLU A 1 585 ? -25.612 15.458 14.537 1.00 65.50 585 GLU A C 1
ATOM 4557 O O . GLU A 1 585 ? -24.946 14.862 13.687 1.00 65.50 585 GLU A O 1
ATOM 4562 N N . GLU A 1 586 ? -26.940 15.368 14.595 1.00 57.06 586 GLU A N 1
ATOM 4563 C CA . GLU A 1 586 ? -27.724 14.704 13.560 1.00 57.06 586 GLU A CA 1
ATOM 4564 C C . GLU A 1 586 ? -27.564 15.538 12.281 1.00 57.06 586 GLU A C 1
ATOM 4566 O O . GLU A 1 586 ? -28.158 16.610 12.140 1.00 57.06 586 GLU A O 1
ATOM 4571 N N . LYS A 1 587 ? -26.677 15.116 11.372 1.00 58.72 587 LYS A N 1
ATOM 4572 C CA . LYS A 1 587 ? -26.562 15.787 10.077 1.00 58.72 587 LYS A CA 1
ATOM 4573 C C . LYS A 1 587 ? -27.906 15.648 9.368 1.00 58.72 587 LYS A C 1
ATOM 4575 O O . LYS A 1 587 ? -28.492 14.567 9.355 1.00 58.72 587 LYS A O 1
ATOM 4580 N N . VAL A 1 588 ? -28.381 16.736 8.759 1.00 56.03 588 VAL A N 1
ATOM 4581 C CA . VAL A 1 588 ? -29.526 16.686 7.842 1.00 56.03 588 VAL A CA 1
ATOM 4582 C C . VAL A 1 588 ? -29.078 15.898 6.619 1.00 56.03 588 VAL A C 1
ATOM 4584 O O . VAL A 1 588 ? -28.494 16.442 5.684 1.00 56.03 588 VAL A O 1
ATOM 4587 N N . VAL A 1 589 ? -29.284 14.591 6.673 1.00 62.09 589 VAL A N 1
ATOM 4588 C CA . VAL A 1 589 ? -29.079 13.700 5.546 1.00 62.09 589 VAL A CA 1
ATOM 4589 C C . VAL A 1 589 ? -30.378 13.688 4.755 1.00 62.09 589 VAL A C 1
ATOM 4591 O O . VAL A 1 589 ? -31.429 13.384 5.314 1.00 62.09 589 VAL A O 1
ATOM 4594 N N . LEU A 1 590 ? -30.316 14.042 3.469 1.00 63.69 590 LEU A N 1
ATOM 4595 C CA . LEU A 1 590 ? -31.455 13.879 2.569 1.00 63.69 590 LEU A CA 1
ATOM 4596 C C . LEU A 1 590 ? -31.756 12.387 2.450 1.00 63.69 590 LEU A C 1
ATOM 4598 O O . LEU A 1 590 ? -31.028 11.651 1.777 1.00 63.69 590 LEU A O 1
ATOM 4602 N N . ARG A 1 591 ? -32.825 11.932 3.101 1.00 70.88 591 ARG A N 1
ATOM 4603 C CA . ARG A 1 591 ? -33.305 10.569 2.906 1.00 70.88 591 ARG A CA 1
ATOM 4604 C C . ARG A 1 591 ? -33.969 10.489 1.535 1.00 70.88 591 ARG A C 1
ATOM 4606 O O . ARG A 1 591 ? -34.485 11.499 1.051 1.00 70.88 591 ARG A O 1
ATOM 4613 N N . PRO A 1 592 ? -34.029 9.302 0.914 1.00 71.25 592 PRO A N 1
ATOM 4614 C CA . PRO A 1 592 ? -34.775 9.119 -0.330 1.00 71.25 592 PRO A CA 1
ATOM 4615 C C . PRO A 1 592 ? -36.215 9.662 -0.251 1.00 71.25 592 PRO A C 1
ATOM 4617 O O . PRO A 1 592 ? -36.718 10.231 -1.212 1.00 71.25 592 PRO A O 1
ATOM 4620 N N . GLU A 1 593 ? -36.845 9.545 0.921 1.00 75.12 593 GLU A N 1
ATOM 4621 C CA . GLU A 1 593 ? -38.194 10.041 1.233 1.00 75.12 593 GLU A CA 1
ATOM 4622 C C . GLU A 1 593 ? -38.314 11.575 1.228 1.00 75.12 593 GLU A C 1
ATOM 4624 O O . GLU A 1 593 ? -39.401 12.108 1.012 1.00 75.12 593 GLU A O 1
ATOM 4629 N N . ASP A 1 594 ? -37.208 12.283 1.478 1.00 77.56 594 ASP A N 1
ATOM 4630 C CA . ASP A 1 594 ? -37.165 13.744 1.559 1.00 77.56 594 ASP A CA 1
ATOM 4631 C C . ASP A 1 594 ? -37.015 14.391 0.160 1.00 77.56 594 ASP A C 1
ATOM 4633 O O . ASP A 1 594 ? -37.141 15.611 0.018 1.00 77.56 594 ASP A O 1
ATOM 4637 N N . ILE A 1 595 ? -36.758 13.597 -0.891 1.00 80.38 595 ILE A N 1
ATOM 4638 C CA . ILE A 1 595 ? -36.602 14.067 -2.275 1.00 80.38 595 ILE A CA 1
ATOM 4639 C C . ILE A 1 595 ? -37.974 14.128 -2.961 1.00 80.38 595 ILE A C 1
ATOM 4641 O O . ILE A 1 595 ? -38.682 13.126 -3.037 1.00 80.38 595 ILE A O 1
ATOM 4645 N N . ASP A 1 596 ? -38.338 15.288 -3.525 1.00 85.12 596 ASP A N 1
ATOM 4646 C CA . ASP A 1 596 ? -39.589 15.442 -4.284 1.00 85.12 596 ASP A CA 1
ATOM 4647 C C . ASP A 1 596 ? -39.636 14.427 -5.449 1.00 85.12 596 ASP A C 1
ATOM 4649 O O . ASP A 1 596 ? -38.802 14.503 -6.363 1.00 85.12 596 ASP A O 1
ATOM 4653 N N . PRO A 1 597 ? -40.630 13.516 -5.485 1.00 86.19 597 PRO A N 1
ATOM 4654 C CA . PRO A 1 597 ? -40.776 12.541 -6.561 1.00 86.19 597 PRO A CA 1
ATOM 4655 C C . PRO A 1 597 ? -40.807 13.165 -7.963 1.00 86.19 597 PRO A C 1
ATOM 4657 O O . PRO A 1 597 ? -40.366 12.541 -8.926 1.00 86.19 597 PRO A O 1
ATOM 4660 N N . LYS A 1 598 ? -41.276 14.414 -8.107 1.00 87.81 598 LYS A N 1
ATOM 4661 C CA . LYS A 1 598 ? -41.265 15.134 -9.393 1.00 87.81 598 LYS A CA 1
ATOM 4662 C C . LYS A 1 598 ? -39.856 15.481 -9.862 1.00 87.81 598 LYS A C 1
ATOM 4664 O O . LYS A 1 598 ? -39.610 15.503 -11.069 1.00 87.81 598 LYS A O 1
ATOM 4669 N N . VAL A 1 599 ? -38.934 15.756 -8.939 1.00 86.06 599 VAL A N 1
ATOM 4670 C CA . VAL A 1 599 ? -37.523 16.012 -9.260 1.00 86.06 599 VAL A CA 1
ATOM 4671 C C . VAL A 1 599 ? -36.874 14.727 -9.761 1.00 86.06 599 VAL A C 1
ATOM 4673 O O . VAL A 1 599 ? -36.224 14.753 -10.806 1.00 86.06 599 VAL A O 1
ATOM 4676 N N . VAL A 1 600 ? -37.125 13.606 -9.077 1.00 87.44 600 VAL A N 1
ATOM 4677 C CA . VAL A 1 600 ? -36.661 12.275 -9.499 1.00 87.44 600 VAL A CA 1
ATOM 4678 C C . VAL A 1 600 ? -37.217 11.921 -10.880 1.00 87.44 600 VAL A C 1
ATOM 4680 O O . VAL A 1 600 ? -36.472 11.488 -11.758 1.00 87.44 600 VAL A O 1
ATOM 4683 N N . GLU A 1 601 ? -38.510 12.162 -11.117 1.00 88.56 601 GLU A N 1
ATOM 4684 C CA . GLU A 1 601 ? -39.141 11.950 -12.424 1.00 88.56 601 GLU A CA 1
ATOM 4685 C C . GLU A 1 601 ? -38.478 12.780 -13.524 1.00 88.56 601 GLU A C 1
ATOM 4687 O O . GLU A 1 601 ? -38.107 12.254 -14.571 1.00 88.56 601 GLU A O 1
ATOM 4692 N N . THR A 1 602 ? -38.266 14.070 -13.262 1.00 89.00 602 THR A N 1
ATOM 4693 C CA . THR A 1 602 ? -37.653 14.990 -14.226 1.00 89.00 602 THR A CA 1
ATOM 4694 C C . THR A 1 602 ? -36.223 14.569 -14.563 1.00 89.00 602 THR A C 1
ATOM 4696 O O . THR A 1 602 ? -35.861 14.518 -15.738 1.00 89.00 602 THR A O 1
ATOM 4699 N N . LYS A 1 603 ? -35.404 14.232 -13.557 1.00 86.94 603 LYS A N 1
ATOM 4700 C CA . LYS A 1 603 ? -34.029 13.756 -13.772 1.00 86.94 603 LYS A CA 1
ATOM 4701 C C . LYS A 1 603 ? -34.000 12.448 -14.555 1.00 86.94 603 LYS A C 1
ATOM 4703 O O . LYS A 1 603 ? -33.206 12.320 -15.483 1.00 86.94 603 LYS A O 1
ATOM 4708 N N . TRP A 1 604 ? -34.894 11.517 -14.232 1.00 87.81 604 TRP A N 1
ATOM 4709 C CA . TRP A 1 604 ? -35.018 10.243 -14.935 1.00 87.81 604 TRP A CA 1
ATOM 4710 C C . TRP A 1 604 ? -35.365 10.416 -16.417 1.00 87.81 604 TRP A C 1
ATOM 4712 O O . TRP A 1 604 ? -34.716 9.822 -17.276 1.00 87.81 604 TRP A O 1
ATOM 4722 N N . MET A 1 605 ? -36.332 11.281 -16.739 1.00 86.19 605 MET A N 1
ATOM 4723 C CA . MET A 1 605 ? -36.715 11.578 -18.126 1.00 86.19 605 MET A CA 1
ATOM 4724 C C . MET A 1 605 ? -35.577 12.206 -18.947 1.00 86.19 605 MET A C 1
ATOM 4726 O O . MET A 1 605 ? -35.559 12.075 -20.170 1.00 86.19 605 MET A O 1
ATOM 4730 N N . CYS A 1 606 ? -34.619 12.863 -18.289 1.00 86.19 606 CYS A N 1
ATOM 4731 C CA . CYS A 1 606 ? -33.448 13.469 -18.923 1.00 86.19 606 CYS A CA 1
ATOM 4732 C C . CYS A 1 606 ? -32.276 12.492 -19.136 1.00 86.19 606 CYS A C 1
ATOM 4734 O O . CYS A 1 606 ? -31.270 12.888 -19.734 1.00 86.19 606 CYS A O 1
ATOM 4736 N N . ILE A 1 607 ? -32.363 11.239 -18.670 1.00 84.81 607 ILE A N 1
ATOM 4737 C CA . ILE A 1 607 ? -31.298 10.248 -18.867 1.00 84.81 607 ILE A CA 1
ATOM 4738 C C . ILE A 1 607 ? -31.129 9.964 -20.361 1.00 84.81 607 ILE A C 1
ATOM 4740 O O . ILE A 1 607 ? -32.058 9.561 -21.065 1.00 84.81 607 ILE A O 1
ATOM 4744 N N . ASN A 1 608 ? -29.893 10.092 -20.843 1.00 81.00 608 ASN A N 1
ATOM 4745 C CA . ASN A 1 608 ? -29.538 9.599 -22.163 1.00 81.00 608 ASN A CA 1
ATOM 4746 C C . ASN A 1 608 ? -29.499 8.064 -22.140 1.00 81.00 608 ASN A C 1
ATOM 4748 O O . ASN A 1 608 ? -28.563 7.470 -21.612 1.00 81.00 608 ASN A O 1
ATOM 4752 N N . GLN A 1 609 ? -30.480 7.423 -22.779 1.00 76.38 609 GLN A N 1
ATOM 4753 C CA . GLN A 1 609 ? -30.612 5.960 -22.849 1.00 76.38 609 GLN A CA 1
ATOM 4754 C C . GLN A 1 609 ? -29.466 5.245 -23.593 1.00 76.38 609 GLN A C 1
ATOM 4756 O O . GLN A 1 609 ? -29.491 4.024 -23.735 1.00 76.38 609 GLN A O 1
ATOM 4761 N N . HIS A 1 610 ? -28.473 5.971 -24.104 1.00 78.75 610 HIS A N 1
ATOM 4762 C CA . HIS A 1 610 ? -27.292 5.401 -24.751 1.00 78.75 610 HIS A CA 1
ATOM 4763 C C . HIS A 1 610 ? -26.022 5.481 -23.902 1.00 78.75 610 HIS A C 1
ATOM 4765 O O . HIS A 1 610 ? -25.025 4.859 -24.268 1.00 78.75 610 HIS A O 1
ATOM 4771 N N . LEU A 1 611 ? -26.038 6.216 -22.789 1.00 85.62 611 LEU A N 1
ATOM 4772 C CA . LEU A 1 611 ? -24.878 6.382 -21.919 1.00 85.62 611 LEU A CA 1
ATOM 4773 C C . LEU A 1 611 ? -25.153 5.755 -20.549 1.00 85.62 611 LEU A C 1
ATOM 4775 O O . LEU A 1 611 ? -26.234 5.962 -19.999 1.00 85.62 611 LEU A O 1
ATOM 4779 N N . PRO A 1 612 ? -24.197 4.998 -19.981 1.00 89.12 612 PRO A N 1
ATOM 4780 C CA . PRO A 1 612 ? -24.321 4.523 -18.612 1.00 89.12 612 PRO A CA 1
ATOM 4781 C C . PRO A 1 612 ? -24.432 5.696 -17.633 1.00 89.12 612 PRO A C 1
ATOM 4783 O O . PRO A 1 612 ? -23.619 6.620 -17.677 1.00 89.12 612 PRO A O 1
ATOM 4786 N N . VAL A 1 613 ? -25.412 5.632 -16.737 1.00 92.75 613 VAL A N 1
ATOM 4787 C CA . VAL A 1 613 ? -25.590 6.566 -15.615 1.00 92.75 613 VAL A CA 1
ATOM 4788 C C . VAL A 1 613 ? -25.623 5.787 -14.308 1.00 92.75 613 VAL A C 1
ATOM 4790 O O . VAL A 1 613 ? -25.886 4.585 -14.322 1.00 92.75 613 VAL A O 1
ATOM 4793 N N . ASP A 1 614 ? -25.349 6.458 -13.194 1.00 94.50 614 ASP A N 1
ATOM 4794 C CA . ASP A 1 614 ? -25.406 5.854 -11.864 1.00 94.50 614 ASP A CA 1
ATOM 4795 C C . ASP A 1 614 ? -26.860 5.631 -11.424 1.00 94.50 614 ASP A C 1
ATOM 4797 O O . ASP A 1 614 ? -27.523 6.540 -10.935 1.00 94.50 614 ASP A O 1
ATOM 4801 N N . LEU A 1 615 ? -27.375 4.423 -11.625 1.00 94.56 615 LEU A N 1
ATOM 4802 C CA . LEU A 1 615 ? -28.768 4.067 -11.361 1.00 94.56 615 LEU A CA 1
ATOM 4803 C C . LEU A 1 615 ? -29.049 3.760 -9.888 1.00 94.56 615 LEU A C 1
ATOM 4805 O O . LEU A 1 615 ? -30.220 3.643 -9.523 1.00 94.56 615 LEU A O 1
ATOM 4809 N N . SER A 1 616 ? -28.016 3.606 -9.052 1.00 94.62 616 SER A N 1
ATOM 4810 C CA . SER A 1 616 ? -28.211 3.449 -7.608 1.00 94.62 616 SER A CA 1
ATOM 4811 C C . SER A 1 616 ? -28.465 4.782 -6.912 1.00 94.62 616 SER A C 1
ATOM 4813 O O . SER A 1 616 ? -28.929 4.779 -5.774 1.00 94.62 616 SER A O 1
ATOM 4815 N N . SER A 1 617 ? -28.218 5.912 -7.582 1.00 93.12 617 SER A N 1
ATOM 4816 C CA . SER A 1 617 ? -28.396 7.225 -6.977 1.00 93.12 617 SER A CA 1
ATOM 4817 C C . SER A 1 617 ? -29.847 7.499 -6.582 1.00 93.12 617 SER A C 1
ATOM 4819 O O . SER A 1 617 ? -30.784 7.271 -7.358 1.00 93.12 617 SER A O 1
ATOM 4821 N N . THR A 1 618 ? -30.031 8.079 -5.395 1.00 90.19 618 THR A N 1
ATOM 4822 C CA . THR A 1 618 ? -31.344 8.539 -4.913 1.00 90.19 618 THR A CA 1
ATOM 4823 C C . THR A 1 618 ? -31.973 9.574 -5.849 1.00 90.19 618 THR A C 1
ATOM 4825 O O . THR A 1 618 ? -33.193 9.611 -5.998 1.00 90.19 618 THR A O 1
ATOM 4828 N N . GLU A 1 619 ? -31.157 10.342 -6.578 1.00 88.19 619 GLU A N 1
ATOM 4829 C CA . GLU A 1 619 ? -31.615 11.311 -7.580 1.00 88.19 619 GLU A CA 1
ATOM 4830 C C . GLU A 1 619 ? -32.335 10.671 -8.777 1.00 88.19 619 GLU A C 1
ATOM 4832 O O . GLU A 1 619 ? -33.120 11.336 -9.456 1.00 88.19 619 GLU A O 1
ATOM 4837 N N . TYR A 1 620 ? -32.079 9.385 -9.030 1.00 90.12 620 TYR A N 1
ATOM 4838 C CA . TYR A 1 620 ? -32.707 8.588 -10.084 1.00 90.12 620 TYR A CA 1
ATOM 4839 C C . TYR A 1 620 ? -33.685 7.539 -9.532 1.00 90.12 620 TYR A C 1
ATOM 4841 O O . TYR A 1 620 ? -34.196 6.716 -10.291 1.00 90.12 620 TYR A O 1
ATOM 4849 N N . GLY A 1 621 ? -33.997 7.594 -8.233 1.00 89.62 621 GLY A N 1
ATOM 4850 C CA . GLY A 1 621 ? -34.942 6.691 -7.573 1.00 89.62 621 GLY A CA 1
ATOM 4851 C C . GLY A 1 621 ? -34.323 5.391 -7.060 1.00 89.62 621 GLY A C 1
ATOM 4852 O O . GLY A 1 621 ? -35.057 4.438 -6.805 1.00 89.62 621 GLY A O 1
ATOM 4853 N N . GLY A 1 622 ? -32.995 5.330 -6.925 1.00 92.38 622 GLY A N 1
ATOM 4854 C CA . GLY A 1 622 ? -32.328 4.246 -6.212 1.00 92.38 622 GLY A CA 1
ATOM 4855 C C . GLY A 1 622 ? -32.623 4.286 -4.708 1.00 92.38 622 GLY A C 1
ATOM 4856 O O . GLY A 1 622 ? -32.789 5.357 -4.120 1.00 92.38 622 GLY A O 1
ATOM 4857 N N . GLN A 1 623 ? -32.710 3.113 -4.082 1.00 93.31 623 GLN A N 1
ATOM 4858 C CA . GLN A 1 623 ? -33.065 2.970 -2.667 1.00 93.31 623 GLN A CA 1
ATOM 4859 C C . GLN A 1 623 ? -32.378 1.768 -2.012 1.00 93.31 623 GLN A C 1
ATOM 4861 O O . GLN A 1 623 ? -32.056 0.780 -2.674 1.00 93.31 623 GLN A O 1
ATOM 4866 N N . ILE A 1 624 ? -32.200 1.827 -0.691 1.00 94.50 624 ILE A N 1
ATOM 4867 C CA . ILE A 1 624 ? -31.798 0.667 0.110 1.00 94.50 624 ILE A CA 1
ATOM 4868 C C . ILE A 1 624 ? -33.042 -0.175 0.398 1.00 94.50 624 ILE A C 1
ATOM 4870 O O . ILE A 1 624 ? -34.032 0.332 0.914 1.00 94.50 624 ILE A O 1
ATOM 4874 N N . ILE A 1 625 ? -32.985 -1.458 0.049 1.00 95.19 625 ILE A N 1
ATOM 4875 C CA . ILE A 1 625 ? -34.036 -2.446 0.324 1.00 95.19 625 ILE A CA 1
ATOM 4876 C C . ILE A 1 625 ? -33.763 -3.163 1.647 1.00 95.19 625 ILE A C 1
ATOM 4878 O O . ILE A 1 625 ? -34.687 -3.420 2.412 1.00 95.19 625 ILE A O 1
ATOM 4882 N N . GLU A 1 626 ? -32.497 -3.497 1.903 1.00 95.06 626 GLU A N 1
ATOM 4883 C CA . GLU A 1 626 ? -32.059 -4.243 3.082 1.00 95.06 626 GLU A CA 1
ATOM 4884 C C . GLU A 1 626 ? -30.615 -3.860 3.428 1.00 95.06 626 GLU A C 1
ATOM 4886 O O . GLU A 1 626 ? -29.790 -3.682 2.527 1.00 95.06 626 GLU A O 1
ATOM 4891 N N . CYS A 1 627 ? -30.311 -3.744 4.720 1.00 94.62 627 CYS A N 1
ATOM 4892 C CA . CYS A 1 627 ? -28.956 -3.614 5.244 1.00 94.62 627 CYS A CA 1
ATOM 4893 C C . CYS A 1 627 ? -28.849 -4.386 6.564 1.00 94.62 627 CYS A C 1
ATOM 4895 O O . CYS A 1 627 ? -29.761 -4.324 7.388 1.00 94.62 627 CYS A O 1
ATOM 4897 N N . THR A 1 628 ? -27.766 -5.139 6.747 1.00 94.25 628 THR A N 1
ATOM 4898 C CA . THR A 1 628 ? -27.574 -6.001 7.924 1.00 94.25 628 THR A CA 1
ATOM 4899 C C . THR A 1 628 ? -27.082 -5.252 9.162 1.00 94.25 628 THR A C 1
ATOM 4901 O O . THR A 1 628 ? -27.504 -5.593 10.267 1.00 94.25 628 THR A O 1
ATOM 4904 N N . ASP A 1 629 ? -26.230 -4.234 8.997 1.00 90.31 629 ASP A N 1
ATOM 4905 C CA . ASP A 1 629 ? -25.676 -3.444 10.100 1.00 90.31 629 ASP A CA 1
ATOM 4906 C C . ASP A 1 629 ? -25.426 -1.980 9.695 1.00 90.31 629 ASP A C 1
ATOM 4908 O O . ASP A 1 629 ? -24.586 -1.686 8.846 1.00 90.31 629 ASP A O 1
ATOM 4912 N N . GLU A 1 630 ? -26.126 -1.060 10.362 1.00 87.62 630 GLU A N 1
ATOM 4913 C CA . GLU A 1 630 ? -25.997 0.399 10.222 1.00 87.62 630 GLU A CA 1
ATOM 4914 C C . GLU A 1 630 ? -25.412 1.033 11.503 1.00 87.62 630 GLU A C 1
ATOM 4916 O O . GLU A 1 630 ? -25.817 2.120 11.919 1.00 87.62 630 GLU A O 1
ATOM 4921 N N . HIS A 1 631 ? -24.497 0.331 12.188 1.00 83.38 631 HIS A N 1
ATOM 4922 C CA . HIS A 1 631 ? -24.007 0.693 13.525 1.00 83.38 631 HIS A CA 1
ATOM 4923 C C . HIS A 1 631 ? -23.554 2.151 13.675 1.00 83.38 631 HIS A C 1
ATOM 4925 O O . HIS A 1 631 ? -23.909 2.805 14.660 1.00 83.38 631 HIS A O 1
ATOM 4931 N N . TYR A 1 632 ? -22.722 2.639 12.748 1.00 81.12 632 TYR A N 1
ATOM 4932 C CA . TYR A 1 632 ? -22.116 3.970 12.841 1.00 81.12 632 TYR A CA 1
ATOM 4933 C C . TYR A 1 632 ? -22.790 5.000 11.932 1.00 81.12 632 TYR A C 1
ATOM 4935 O O . TYR A 1 632 ? -22.789 6.185 12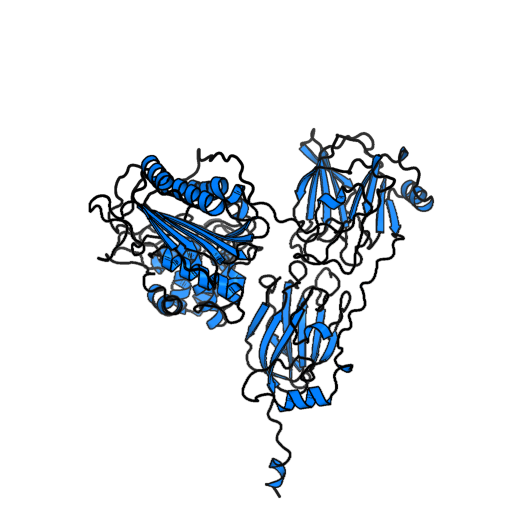.271 1.00 81.12 632 TYR A O 1
ATOM 4943 N N . SER A 1 633 ? -23.372 4.578 10.808 1.00 83.31 633 SER A N 1
ATOM 4944 C CA . SER A 1 633 ? -24.034 5.480 9.865 1.00 83.31 633 SER A CA 1
ATOM 4945 C C . SER A 1 633 ? -25.066 4.764 8.972 1.00 83.31 633 SER A C 1
ATOM 4947 O O . SER A 1 633 ? -24.905 3.574 8.690 1.00 83.31 633 SER A O 1
ATOM 4949 N N . PRO A 1 634 ? -26.116 5.472 8.500 1.00 85.56 634 PRO A N 1
ATOM 4950 C CA . PRO A 1 634 ? -27.156 4.888 7.650 1.00 85.56 634 PRO A CA 1
ATOM 4951 C C . PRO A 1 634 ? -26.669 4.470 6.253 1.00 85.56 634 PRO A C 1
ATOM 4953 O O . PRO A 1 634 ? -25.954 5.210 5.576 1.00 85.56 634 PRO A O 1
ATOM 4956 N N . ALA A 1 635 ? -27.163 3.342 5.749 1.00 90.31 635 ALA A N 1
ATOM 4957 C CA . ALA A 1 635 ? -26.773 2.743 4.477 1.00 90.31 635 ALA A CA 1
ATOM 4958 C C . ALA A 1 635 ? -27.126 3.594 3.253 1.00 90.31 635 ALA A C 1
ATOM 4960 O O . ALA A 1 635 ? -26.398 3.568 2.265 1.00 90.31 635 ALA A O 1
ATOM 4961 N N . HIS A 1 636 ? -28.208 4.378 3.290 1.00 90.00 636 HIS A N 1
ATOM 4962 C CA . HIS A 1 636 ? -28.641 5.167 2.126 1.00 90.00 636 HIS A CA 1
ATOM 4963 C C . HIS A 1 636 ? -27.637 6.255 1.709 1.00 90.00 636 HIS A C 1
ATOM 4965 O O . HIS A 1 636 ? -27.677 6.709 0.567 1.00 90.00 636 HIS A O 1
ATOM 4971 N N . LEU A 1 637 ? -26.698 6.629 2.585 1.00 91.50 637 LEU A N 1
ATOM 4972 C CA . LEU A 1 637 ? -25.620 7.575 2.283 1.00 91.50 637 LEU A CA 1
ATOM 4973 C C . LEU A 1 637 ? -24.712 7.109 1.140 1.00 91.50 637 LEU A C 1
ATOM 4975 O O . LEU A 1 637 ? -24.191 7.932 0.385 1.00 91.50 637 LEU A O 1
ATOM 4979 N N . ILE A 1 638 ? -24.568 5.795 0.950 1.00 94.25 638 ILE A N 1
ATOM 4980 C CA . ILE A 1 638 ? -23.733 5.246 -0.126 1.00 94.25 638 ILE A CA 1
ATOM 4981 C C . ILE A 1 638 ? -24.310 5.529 -1.522 1.00 94.25 638 ILE A C 1
ATOM 4983 O O . ILE A 1 638 ? -23.586 5.402 -2.508 1.00 94.25 638 ILE A O 1
ATOM 4987 N N . LEU A 1 639 ? -25.591 5.911 -1.599 1.00 94.12 639 LEU A N 1
ATOM 4988 C CA . LEU A 1 639 ? -26.333 6.209 -2.827 1.00 94.12 639 LEU A CA 1
ATOM 4989 C C . LEU A 1 639 ? -26.288 7.701 -3.209 1.00 94.12 639 LEU A C 1
ATOM 4991 O O . LEU A 1 639 ? -26.918 8.117 -4.183 1.00 94.12 639 LEU A O 1
ATOM 4995 N N . SER A 1 640 ? -25.590 8.541 -2.440 1.00 90.38 640 SER A N 1
ATOM 4996 C CA . SER A 1 640 ? -25.498 9.972 -2.736 1.00 90.38 640 SER A CA 1
ATOM 4997 C C . SER A 1 640 ? -24.670 10.243 -4.001 1.00 90.38 640 SER A C 1
ATOM 4999 O O . SER A 1 640 ? -23.610 9.654 -4.222 1.00 90.38 640 SER A O 1
ATOM 5001 N N . SER A 1 641 ? -25.130 11.180 -4.833 1.00 86.62 641 SER A N 1
ATOM 5002 C CA . SER A 1 641 ? -24.373 11.686 -5.986 1.00 86.62 641 SER A CA 1
ATOM 5003 C C . SER A 1 641 ? -23.232 12.625 -5.584 1.00 86.62 641 SER A C 1
ATOM 5005 O O . SER A 1 641 ? -22.284 12.806 -6.354 1.00 86.62 641 SER A O 1
ATOM 5007 N N . ASP A 1 642 ? -23.311 13.212 -4.389 1.00 88.19 642 ASP A N 1
ATOM 5008 C CA . ASP A 1 642 ? -22.335 14.174 -3.894 1.00 88.19 642 ASP A CA 1
ATOM 5009 C C . ASP A 1 642 ? -21.033 13.493 -3.478 1.00 88.19 642 ASP A C 1
ATOM 5011 O O . ASP A 1 642 ? -21.001 12.325 -3.075 1.00 88.19 642 ASP A O 1
ATOM 5015 N N . LYS A 1 643 ? -19.936 14.253 -3.539 1.00 88.31 643 LYS A N 1
ATOM 5016 C CA . LYS A 1 643 ? -18.647 13.793 -3.018 1.00 88.31 643 LYS A CA 1
ATOM 5017 C C . LYS A 1 643 ? -18.745 13.571 -1.508 1.00 88.31 643 LYS A C 1
ATOM 5019 O O . LYS A 1 643 ? -19.342 14.413 -0.836 1.00 88.31 643 LYS A O 1
ATOM 5024 N N . PRO A 1 644 ? -18.138 12.498 -0.977 1.00 89.81 644 PRO A N 1
ATOM 5025 C CA . PRO A 1 644 ? -18.125 12.288 0.457 1.00 89.81 644 PRO A CA 1
ATOM 5026 C C . PRO A 1 644 ? -17.390 13.422 1.168 1.00 89.81 644 PRO A C 1
ATOM 5028 O O . PRO A 1 644 ? -16.408 13.967 0.660 1.00 89.81 644 PRO A O 1
ATOM 5031 N N . THR A 1 645 ? -17.877 13.766 2.353 1.00 87.62 645 THR A N 1
ATOM 5032 C CA . THR A 1 645 ? -17.316 14.821 3.209 1.00 87.62 645 THR A CA 1
ATOM 5033 C C . THR A 1 645 ? -16.528 14.283 4.405 1.00 87.62 645 THR A C 1
ATOM 5035 O O . THR A 1 645 ? -15.759 15.029 5.010 1.00 87.62 645 THR A O 1
ATOM 5038 N N . GLY A 1 646 ? -16.680 12.996 4.720 1.00 86.12 646 GLY A N 1
ATOM 5039 C CA . GLY A 1 646 ? -16.071 12.326 5.867 1.00 86.12 646 GLY A CA 1
ATOM 5040 C C . GLY A 1 646 ? -16.438 10.842 5.909 1.00 86.12 646 GLY A C 1
ATOM 5041 O O . GLY A 1 646 ? -17.040 10.321 4.970 1.00 86.12 646 GLY A O 1
ATOM 5042 N N . MET A 1 647 ? -16.085 10.140 6.986 1.00 87.69 647 MET A N 1
ATOM 5043 C CA . MET A 1 647 ? -16.476 8.731 7.171 1.00 87.69 647 MET A CA 1
ATOM 5044 C C . MET A 1 647 ? -17.964 8.587 7.482 1.00 87.69 647 MET A C 1
ATOM 5046 O O . MET A 1 647 ? -18.612 7.653 7.027 1.00 87.69 647 MET A O 1
ATOM 5050 N N . GLU A 1 648 ? -18.500 9.542 8.237 1.00 84.31 648 GLU A N 1
ATOM 5051 C CA . GLU A 1 648 ? -19.908 9.644 8.607 1.00 84.31 648 GLU A CA 1
ATOM 5052 C C . GLU A 1 648 ? -20.830 9.868 7.400 1.00 84.31 648 GLU A C 1
ATOM 5054 O O . GLU A 1 648 ? -22.038 9.695 7.507 1.00 84.31 648 GLU A O 1
ATOM 5059 N N . ASP A 1 649 ? -20.259 10.256 6.257 1.00 87.62 649 ASP A N 1
ATOM 5060 C CA . ASP A 1 649 ? -20.919 10.403 4.962 1.00 87.62 649 ASP A CA 1
ATOM 5061 C C . ASP A 1 649 ? -20.681 9.139 4.116 1.00 87.62 649 ASP A C 1
ATOM 5063 O O . ASP A 1 649 ? -19.998 9.141 3.086 1.00 87.62 649 ASP A O 1
ATOM 5067 N N . GLY A 1 650 ? -21.180 8.019 4.628 1.00 90.44 650 GLY A N 1
ATOM 5068 C CA . GLY A 1 650 ? -21.020 6.676 4.081 1.00 90.44 650 GLY A CA 1
ATOM 5069 C C . GLY A 1 650 ? -21.743 5.650 4.947 1.00 90.44 650 GLY A C 1
ATOM 5070 O O . GLY A 1 650 ? -22.455 6.018 5.875 1.00 90.44 650 GLY A O 1
ATOM 5071 N N . LEU A 1 651 ? -21.545 4.366 4.665 1.00 92.50 651 LEU A N 1
ATOM 5072 C CA . LEU A 1 651 ? -21.957 3.254 5.524 1.00 92.50 651 LEU A CA 1
ATOM 5073 C C . LEU A 1 651 ? -20.738 2.746 6.291 1.00 92.50 651 LEU A C 1
ATOM 5075 O O . LEU A 1 651 ? -19.712 2.476 5.670 1.00 92.50 651 LEU A O 1
ATOM 5079 N N . GLU A 1 652 ? -20.862 2.549 7.601 1.00 91.38 652 GLU A N 1
ATOM 5080 C CA . GLU A 1 652 ? -19.878 1.826 8.407 1.00 91.38 652 GLU A CA 1
ATOM 5081 C C . GLU A 1 652 ? -20.562 0.874 9.397 1.00 91.38 652 GLU A C 1
ATOM 5083 O O . GLU A 1 652 ? -21.365 1.287 10.240 1.00 91.38 652 GLU A O 1
ATOM 5088 N N . SER A 1 653 ? -20.179 -0.402 9.326 1.00 90.12 653 SER A N 1
ATOM 5089 C CA . SER A 1 653 ? -20.643 -1.437 10.244 1.00 90.12 653 SER A CA 1
ATOM 5090 C C . SER A 1 653 ? -19.746 -1.584 11.479 1.00 90.12 653 SER A C 1
ATOM 5092 O O . SER A 1 653 ? -18.576 -1.156 11.529 1.00 90.12 653 SER A O 1
ATOM 5094 N N . SER A 1 654 ? -20.291 -2.237 12.503 1.00 87.00 654 SER A N 1
ATOM 5095 C CA . SER A 1 654 ? -19.543 -2.664 13.678 1.00 87.00 654 SER A CA 1
ATOM 5096 C C . SER A 1 654 ? -18.421 -3.639 13.301 1.00 87.00 654 SER A C 1
ATOM 5098 O O . SER A 1 654 ? -18.442 -4.306 12.268 1.00 87.00 654 SER A O 1
ATOM 5100 N N . ARG A 1 655 ? -17.369 -3.689 14.126 1.00 88.12 655 ARG A N 1
ATOM 5101 C CA . ARG A 1 655 ? -16.223 -4.565 13.863 1.00 88.12 655 ARG A CA 1
ATOM 5102 C C . ARG A 1 655 ? -16.607 -6.007 14.209 1.00 88.12 655 ARG A C 1
ATOM 5104 O O . ARG A 1 655 ? -16.759 -6.336 15.386 1.00 88.12 655 ARG A O 1
ATOM 5111 N N . SER A 1 656 ? -16.689 -6.876 13.214 1.00 85.56 656 SER A N 1
ATOM 5112 C CA . SER A 1 656 ? -17.008 -8.294 13.368 1.00 85.56 656 SER A CA 1
ATOM 5113 C C . SER A 1 656 ? -15.753 -9.127 13.663 1.00 85.56 656 SER A C 1
ATOM 5115 O O . SER A 1 656 ? -14.627 -8.617 13.661 1.00 85.56 656 SER A O 1
ATOM 5117 N N . ARG A 1 657 ? -15.919 -10.410 14.005 1.00 74.94 657 ARG A N 1
ATOM 5118 C CA . ARG A 1 657 ? -14.814 -11.361 14.229 1.00 74.94 657 ARG A CA 1
ATOM 5119 C C . ARG A 1 657 ? -15.201 -12.737 13.686 1.00 74.94 657 ARG A C 1
ATOM 5121 O O . ARG A 1 657 ? -16.331 -13.175 13.869 1.00 74.94 657 ARG A O 1
ATOM 5128 N N . GLY A 1 658 ? -14.242 -13.445 13.089 1.00 72.31 658 GLY A N 1
ATOM 5129 C CA . GLY A 1 658 ? -14.474 -14.762 12.483 1.00 72.31 658 GLY A CA 1
ATOM 5130 C C . GLY A 1 658 ? -14.967 -14.676 11.035 1.00 72.31 658 GLY A C 1
ATOM 5131 O O . GLY A 1 658 ? -14.667 -13.714 10.333 1.00 72.31 658 GLY A O 1
ATOM 5132 N N . ASN A 1 659 ? -15.674 -15.711 10.572 1.00 83.25 659 ASN A N 1
ATOM 5133 C CA . ASN A 1 659 ? -16.263 -15.736 9.233 1.00 83.25 659 ASN A CA 1
ATOM 5134 C C . ASN A 1 659 ? -17.615 -15.011 9.260 1.00 83.25 659 ASN A C 1
ATOM 5136 O O . ASN A 1 659 ? -18.607 -15.582 9.708 1.00 83.25 659 ASN A O 1
ATOM 5140 N N . HIS A 1 660 ? -17.618 -13.758 8.822 1.00 90.38 660 HIS A N 1
ATOM 5141 C CA . HIS A 1 660 ? -18.770 -12.858 8.830 1.00 90.38 660 HIS A CA 1
ATOM 5142 C C . HIS A 1 660 ? -18.840 -12.086 7.510 1.00 90.38 660 HIS A C 1
ATOM 5144 O O . HIS A 1 660 ? -17.840 -12.011 6.789 1.00 90.38 660 HIS A O 1
ATOM 5150 N N . ASN A 1 661 ? -20.010 -11.539 7.192 1.00 93.31 661 ASN A N 1
ATOM 5151 C CA . ASN A 1 661 ? -20.187 -10.556 6.133 1.00 93.31 661 ASN A CA 1
ATOM 5152 C C . ASN A 1 661 ? -21.363 -9.636 6.454 1.00 93.31 661 ASN A C 1
ATOM 5154 O O . ASN A 1 661 ? -22.350 -10.078 7.037 1.00 93.31 661 ASN A O 1
ATOM 5158 N N . GLU A 1 662 ? -21.280 -8.396 5.986 1.00 94.19 662 GLU A N 1
ATOM 5159 C CA . GLU A 1 662 ? -22.430 -7.494 5.932 1.00 94.19 662 GLU A CA 1
ATOM 5160 C C . GLU A 1 662 ? -23.013 -7.483 4.521 1.00 94.19 662 GLU A C 1
ATOM 5162 O O . GLU A 1 662 ? -22.288 -7.668 3.535 1.00 94.19 662 GLU A O 1
ATOM 5167 N N . GLU A 1 663 ? -24.321 -7.273 4.416 1.00 96.12 663 GLU A N 1
ATOM 5168 C CA . GLU A 1 663 ? -25.043 -7.211 3.150 1.00 96.12 663 GLU A CA 1
ATOM 5169 C C . GLU A 1 663 ? -25.799 -5.893 3.015 1.00 96.12 663 GLU A C 1
ATOM 5171 O O . GLU A 1 663 ? -26.403 -5.389 3.962 1.00 96.12 663 GLU A O 1
ATOM 5176 N N . VAL A 1 664 ? -25.784 -5.357 1.796 1.00 97.00 664 VAL A N 1
ATOM 5177 C CA . VAL A 1 664 ? -26.590 -4.209 1.391 1.00 97.00 664 VAL A CA 1
ATOM 5178 C C . VAL A 1 664 ? -27.289 -4.557 0.086 1.00 97.00 664 VAL A C 1
ATOM 5180 O O . VAL A 1 664 ? -26.640 -4.850 -0.922 1.00 97.00 664 VAL A O 1
ATOM 5183 N N . VAL A 1 665 ? -28.618 -4.522 0.086 1.00 97.81 665 VAL A N 1
ATOM 5184 C CA . VAL A 1 665 ? -29.431 -4.702 -1.118 1.00 97.81 665 VAL A CA 1
ATOM 5185 C C . VAL A 1 665 ? -29.885 -3.337 -1.608 1.00 97.81 665 VAL A C 1
ATOM 5187 O O . VAL A 1 665 ? -30.649 -2.643 -0.941 1.00 97.81 665 VAL A O 1
ATOM 5190 N N . VAL A 1 666 ? -29.433 -2.971 -2.802 1.00 97.31 666 VAL A N 1
ATOM 5191 C CA . VAL A 1 666 ? -29.791 -1.735 -3.494 1.00 97.31 666 VAL A CA 1
ATOM 5192 C C . VAL A 1 666 ? -30.833 -2.044 -4.560 1.00 97.31 666 VAL A C 1
ATOM 5194 O O . VAL A 1 666 ? -30.601 -2.867 -5.446 1.00 97.31 666 VAL A O 1
ATOM 5197 N N . GLY A 1 667 ? -31.978 -1.375 -4.481 1.00 96.31 667 GLY A N 1
ATOM 5198 C CA . GLY A 1 667 ? -33.006 -1.372 -5.514 1.00 96.31 667 GLY A CA 1
ATOM 5199 C C . GLY A 1 667 ? -32.796 -0.206 -6.473 1.00 96.31 667 GLY A C 1
ATOM 5200 O O . GLY A 1 667 ? -32.637 0.934 -6.044 1.00 96.31 667 GLY A O 1
ATOM 5201 N N . LEU A 1 668 ? -32.812 -0.498 -7.767 1.00 94.69 668 LEU A N 1
ATOM 5202 C CA . LEU A 1 668 ? -32.860 0.479 -8.848 1.00 94.69 668 LEU A CA 1
ATOM 5203 C C . LEU A 1 668 ? -34.324 0.804 -9.164 1.00 94.69 668 LEU A C 1
ATOM 5205 O O . LEU A 1 668 ? -35.218 -0.003 -8.905 1.00 94.69 668 LEU A O 1
ATOM 5209 N N . ARG A 1 669 ? -34.575 1.960 -9.785 1.00 91.25 669 ARG A N 1
ATOM 5210 C CA . ARG A 1 669 ? -35.937 2.356 -10.173 1.00 91.25 669 ARG A CA 1
ATOM 5211 C C . ARG A 1 669 ? -36.565 1.396 -11.192 1.00 91.25 669 ARG A C 1
ATOM 5213 O O . ARG A 1 669 ? -37.697 0.958 -11.010 1.00 91.25 669 ARG A O 1
ATOM 5220 N N . ASN A 1 670 ? -35.815 1.054 -12.242 1.00 89.06 670 ASN A N 1
ATOM 5221 C CA . ASN A 1 670 ? -36.233 0.139 -13.305 1.00 89.06 670 ASN A CA 1
ATOM 5222 C C . ASN A 1 670 ? -35.148 -0.915 -13.551 1.00 89.06 670 ASN A C 1
ATOM 5224 O O . ASN A 1 670 ? -33.966 -0.684 -13.284 1.00 89.06 670 ASN A O 1
ATOM 5228 N N . LYS A 1 671 ? -35.534 -2.032 -14.184 1.00 92.69 671 LYS A N 1
ATOM 5229 C CA . LYS A 1 671 ? -34.563 -2.987 -14.735 1.00 92.69 671 LYS A CA 1
ATOM 5230 C C . LYS A 1 671 ? -33.614 -2.276 -15.691 1.00 92.69 671 LYS A C 1
ATOM 5232 O O . LYS A 1 671 ? -34.049 -1.552 -16.588 1.00 92.69 671 LYS A O 1
ATOM 5237 N N . ALA A 1 672 ? -32.327 -2.545 -15.545 1.00 92.56 672 ALA A N 1
ATOM 5238 C CA . ALA A 1 672 ? -31.285 -1.933 -16.347 1.00 92.56 672 ALA A CA 1
ATOM 5239 C C . ALA A 1 672 ? -30.198 -2.933 -16.714 1.00 92.56 672 ALA A C 1
ATOM 5241 O O . ALA A 1 672 ? -29.967 -3.912 -16.009 1.00 92.56 672 ALA A O 1
ATOM 5242 N N . LEU A 1 673 ? -29.532 -2.665 -17.835 1.00 93.50 673 LEU A N 1
ATOM 5243 C CA . LEU A 1 673 ? -28.338 -3.380 -18.250 1.00 93.50 673 LEU A CA 1
ATOM 5244 C C . LEU A 1 673 ? -27.128 -2.776 -17.533 1.00 93.50 673 LEU A C 1
ATOM 5246 O O . LEU A 1 673 ? -26.660 -1.696 -17.907 1.00 93.50 673 LEU A O 1
ATOM 5250 N N . ILE A 1 674 ? -26.636 -3.466 -16.510 1.00 95.00 674 ILE A N 1
ATOM 5251 C CA . ILE A 1 674 ? -25.510 -3.024 -15.687 1.00 95.00 674 ILE A CA 1
ATOM 5252 C C . ILE A 1 674 ? -24.213 -3.148 -16.487 1.00 95.00 674 ILE A C 1
ATOM 5254 O O . ILE A 1 674 ? -24.031 -4.092 -17.257 1.00 95.00 674 ILE A O 1
ATOM 5258 N N . LYS A 1 675 ? -23.333 -2.155 -16.352 1.00 93.31 675 LYS A N 1
ATOM 5259 C CA . LYS A 1 675 ? -22.075 -2.049 -17.101 1.00 93.31 675 LYS A CA 1
ATOM 5260 C C . LYS A 1 675 ? -20.861 -2.059 -16.193 1.00 93.31 675 LYS A C 1
ATOM 5262 O O . LYS A 1 675 ? -19.892 -2.758 -16.481 1.00 93.31 675 LYS A O 1
ATOM 5267 N N . ASN A 1 676 ? -20.898 -1.283 -15.119 1.00 94.25 676 ASN A N 1
ATOM 5268 C CA . ASN A 1 676 ? -19.805 -1.215 -14.165 1.00 94.25 676 ASN A CA 1
ATOM 5269 C C . ASN A 1 676 ? -20.300 -0.757 -12.791 1.00 94.25 676 ASN A C 1
ATOM 5271 O O . ASN A 1 676 ? -21.415 -0.256 -12.646 1.00 94.25 676 ASN A O 1
ATOM 5275 N N . PHE A 1 677 ? -19.444 -0.947 -11.797 1.00 96.56 677 PHE A N 1
ATOM 5276 C CA . PHE A 1 677 ? -19.637 -0.481 -10.434 1.00 96.56 677 PHE A CA 1
ATOM 5277 C C . PHE A 1 677 ? -18.520 0.479 -10.064 1.00 96.56 677 PHE A C 1
ATOM 5279 O O . PHE A 1 677 ? -17.374 0.275 -10.478 1.00 96.56 677 PHE A O 1
ATOM 5286 N N . GLU A 1 678 ? -18.836 1.471 -9.238 1.00 96.50 678 GLU A N 1
ATOM 5287 C CA . GLU A 1 678 ? -17.823 2.274 -8.561 1.00 96.50 678 GLU A CA 1
ATOM 5288 C C . GLU A 1 678 ? -18.008 2.222 -7.052 1.00 96.50 678 GLU A C 1
ATOM 5290 O O . GLU A 1 678 ? -19.116 2.363 -6.536 1.00 96.50 678 GLU A O 1
ATOM 5295 N N . PHE A 1 679 ? -16.898 2.052 -6.349 1.00 97.12 679 PHE A N 1
ATOM 5296 C CA . PHE A 1 679 ? -16.815 2.158 -4.904 1.00 97.12 679 PHE A CA 1
ATOM 5297 C C . PHE A 1 679 ? -15.954 3.357 -4.557 1.00 97.12 679 PHE A C 1
ATOM 5299 O O . PHE A 1 679 ? -14.900 3.559 -5.160 1.00 97.12 679 PHE A O 1
ATOM 5306 N N . ASP A 1 680 ? -16.377 4.119 -3.563 1.00 96.06 680 ASP A N 1
ATOM 5307 C CA . ASP A 1 680 ? -15.575 5.186 -2.980 1.00 96.06 680 ASP A CA 1
ATOM 5308 C C . ASP A 1 680 ? -15.216 4.799 -1.543 1.00 96.06 680 ASP A C 1
ATOM 5310 O O . ASP A 1 680 ? -16.106 4.552 -0.728 1.00 96.06 680 ASP A O 1
ATOM 5314 N N . PHE A 1 681 ? -13.920 4.725 -1.240 1.00 95.06 681 PHE A N 1
ATOM 5315 C CA . PHE A 1 681 ? -13.387 4.481 0.100 1.00 95.06 681 PHE A CA 1
ATOM 5316 C C . PHE A 1 681 ? -12.561 5.672 0.607 1.00 95.06 681 PHE A C 1
ATOM 5318 O O . PHE A 1 681 ? -11.709 5.478 1.475 1.00 95.06 681 PHE A O 1
ATOM 5325 N N . SER A 1 682 ? -12.756 6.879 0.062 1.00 91.31 682 SER A N 1
ATOM 5326 C CA . SER A 1 682 ? -11.926 8.074 0.299 1.00 91.31 682 SER A CA 1
ATOM 5327 C C . SER A 1 682 ? -11.589 8.315 1.770 1.00 91.31 682 SER A C 1
ATOM 5329 O O . SER A 1 682 ? -10.451 8.659 2.088 1.00 91.31 682 SER A O 1
ATOM 5331 N N . TYR A 1 683 ? -12.544 8.088 2.674 1.00 90.94 683 TYR A N 1
ATOM 5332 C CA . TYR A 1 683 ? -12.361 8.283 4.114 1.00 90.94 683 TYR A CA 1
ATOM 5333 C C . TYR A 1 683 ? -12.201 6.972 4.901 1.00 90.94 683 TYR A C 1
ATOM 5335 O O . TYR A 1 683 ? -11.840 6.997 6.075 1.00 90.94 683 TYR A O 1
ATOM 5343 N N . PHE A 1 684 ? -12.373 5.817 4.256 1.00 91.69 684 PHE A N 1
ATOM 5344 C CA . PHE A 1 684 ? -12.223 4.487 4.853 1.00 91.69 684 PHE A CA 1
ATOM 5345 C C . PHE A 1 684 ? -10.809 3.924 4.631 1.00 91.69 684 PHE A C 1
ATOM 5347 O O . PHE A 1 684 ? -10.594 2.932 3.929 1.00 91.69 684 PHE A O 1
ATOM 5354 N N . VAL A 1 685 ? -9.811 4.569 5.243 1.00 88.94 685 VAL A N 1
ATOM 5355 C CA . VAL A 1 685 ? -8.383 4.221 5.081 1.00 88.94 685 VAL A CA 1
ATOM 5356 C C . VAL A 1 685 ? -7.995 2.972 5.882 1.00 88.94 685 VAL A C 1
ATOM 5358 O O . VAL A 1 685 ? -7.319 2.083 5.373 1.00 88.94 685 VAL A O 1
ATOM 5361 N N . ASN A 1 686 ? -8.443 2.877 7.134 1.00 89.00 686 ASN A N 1
ATOM 5362 C CA . ASN A 1 686 ? -8.020 1.826 8.073 1.00 89.00 686 ASN A CA 1
ATOM 5363 C C . ASN A 1 686 ? -9.126 0.811 8.408 1.00 89.00 686 ASN A C 1
ATOM 5365 O O . ASN A 1 686 ? -8.868 -0.235 9.010 1.00 89.00 686 ASN A O 1
ATOM 5369 N N . ASN A 1 687 ? -10.360 1.118 8.021 1.00 89.88 687 ASN A N 1
ATOM 5370 C CA . ASN A 1 687 ? -11.575 0.381 8.353 1.00 89.88 687 ASN A CA 1
ATOM 5371 C C . ASN A 1 687 ? -12.454 0.093 7.121 1.00 89.88 687 ASN A C 1
ATOM 5373 O O . ASN A 1 687 ? -13.615 -0.272 7.268 1.00 89.88 687 ASN A O 1
ATOM 5377 N N . SER A 1 688 ? -11.903 0.204 5.910 1.00 92.69 688 SER A N 1
ATOM 5378 C CA . SER A 1 688 ? -12.516 -0.370 4.707 1.00 92.69 688 SER A CA 1
ATOM 5379 C C . SER A 1 688 ? -12.644 -1.893 4.817 1.00 92.69 688 SER A C 1
ATOM 5381 O O . SER A 1 688 ? -11.838 -2.532 5.518 1.00 92.69 688 SER A O 1
ATOM 5383 N N . PRO A 1 689 ? -13.596 -2.503 4.095 1.00 93.94 689 PRO A N 1
ATOM 5384 C CA . PRO A 1 689 ? -13.689 -3.949 4.021 1.00 93.94 689 PRO A CA 1
ATOM 5385 C C . PRO A 1 689 ? -12.428 -4.586 3.449 1.00 93.94 689 PRO A C 1
ATOM 5387 O O . PRO A 1 689 ? -11.608 -3.958 2.775 1.00 93.94 689 PRO A O 1
ATOM 5390 N N . ARG A 1 690 ? -12.232 -5.863 3.774 1.00 92.06 690 ARG A N 1
ATOM 5391 C CA . ARG A 1 690 ? -11.146 -6.652 3.201 1.00 92.06 690 ARG A CA 1
ATOM 5392 C C . ARG A 1 690 ? -11.510 -7.078 1.787 1.00 92.06 690 ARG A C 1
ATOM 5394 O O . ARG A 1 690 ? -10.727 -6.851 0.872 1.00 92.06 690 ARG A O 1
ATOM 5401 N N . GLU A 1 691 ? -12.686 -7.663 1.613 1.00 94.94 691 GLU A N 1
ATOM 5402 C CA . GLU A 1 691 ? -13.151 -8.191 0.331 1.00 94.94 691 GLU A CA 1
ATOM 5403 C C . GLU A 1 691 ? -14.595 -7.770 0.069 1.00 94.94 691 GLU A C 1
ATOM 5405 O O . GLU A 1 691 ? -15.327 -7.439 1.002 1.00 94.94 691 GLU A O 1
ATOM 5410 N N . ILE A 1 692 ? -15.006 -7.828 -1.194 1.00 96.75 692 ILE A N 1
ATOM 5411 C CA . ILE A 1 692 ? -16.401 -7.663 -1.608 1.00 96.75 692 ILE A CA 1
ATOM 5412 C C . ILE A 1 692 ? -16.790 -8.734 -2.619 1.00 96.75 692 ILE A C 1
ATOM 5414 O O . ILE A 1 692 ? -15.926 -9.265 -3.318 1.00 96.75 692 ILE A O 1
ATOM 5418 N N . ASP A 1 693 ? -18.086 -8.978 -2.761 1.00 96.69 693 ASP A N 1
ATOM 5419 C CA . ASP A 1 693 ? -18.677 -9.533 -3.977 1.00 96.69 693 ASP A CA 1
ATOM 5420 C C . ASP A 1 693 ? -20.025 -8.868 -4.282 1.00 96.69 693 ASP A C 1
ATOM 5422 O O . ASP A 1 693 ? -20.584 -8.133 -3.462 1.00 96.69 693 ASP A O 1
ATOM 5426 N N . ILE A 1 694 ? -20.507 -9.068 -5.510 1.00 97.44 694 ILE A N 1
ATOM 5427 C CA . ILE A 1 694 ? -21.728 -8.426 -6.000 1.00 97.44 694 ILE A CA 1
ATOM 5428 C C . ILE A 1 694 ? -22.594 -9.449 -6.722 1.00 97.44 694 ILE A C 1
ATOM 5430 O O . ILE A 1 694 ? -22.108 -10.180 -7.590 1.00 97.44 694 ILE A O 1
ATOM 5434 N N . TYR A 1 695 ? -23.887 -9.443 -6.413 1.00 97.38 695 TYR A N 1
ATOM 5435 C CA . TYR A 1 695 ? -24.911 -10.261 -7.056 1.00 97.38 695 TYR A CA 1
ATOM 5436 C C . TYR A 1 695 ? -26.014 -9.385 -7.652 1.00 97.38 695 TYR A C 1
ATOM 5438 O O . TYR A 1 695 ? -26.336 -8.331 -7.110 1.00 97.38 695 TYR A O 1
ATOM 5446 N N . GLY A 1 696 ? -26.617 -9.839 -8.747 1.00 96.50 696 GLY A N 1
ATOM 5447 C CA . GLY A 1 696 ? -27.815 -9.242 -9.338 1.00 96.50 696 GLY A CA 1
ATOM 5448 C C . GLY A 1 696 ? -29.017 -10.157 -9.172 1.00 96.50 696 GLY A C 1
ATOM 5449 O O . GLY A 1 696 ? -28.870 -11.376 -9.248 1.00 96.50 696 GLY A O 1
ATOM 5450 N N . ASP A 1 697 ? -30.194 -9.576 -8.968 1.00 95.94 697 ASP A N 1
ATOM 5451 C CA . ASP A 1 697 ? -31.455 -10.320 -8.951 1.00 95.94 697 ASP A CA 1
ATOM 5452 C C . ASP A 1 697 ? -31.935 -10.566 -10.390 1.00 95.94 697 ASP A C 1
ATOM 5454 O O . ASP A 1 697 ? -32.307 -9.633 -11.110 1.00 95.94 697 ASP A O 1
ATOM 5458 N N . VAL A 1 698 ? -31.911 -11.820 -10.832 1.00 93.81 698 VAL A N 1
ATOM 5459 C CA . VAL A 1 698 ? -32.450 -12.251 -12.123 1.00 93.81 698 VAL A CA 1
ATOM 5460 C C . VAL A 1 698 ? -33.632 -13.165 -11.844 1.00 93.81 698 VAL A C 1
ATOM 5462 O O . VAL A 1 698 ? -33.467 -14.319 -11.464 1.00 93.81 698 VAL A O 1
ATOM 5465 N N . GLU A 1 699 ? -34.839 -12.624 -12.018 1.00 90.62 699 GLU A N 1
ATOM 5466 C CA . GLU A 1 699 ? -36.101 -13.360 -11.840 1.00 90.62 699 GLU A CA 1
ATOM 5467 C C . GLU A 1 699 ? -36.261 -13.992 -10.440 1.00 90.62 699 GLU A C 1
ATOM 5469 O O . GLU A 1 699 ? -36.811 -15.082 -10.292 1.00 90.62 699 GLU A O 1
ATOM 5474 N N . GLY A 1 700 ? -35.803 -13.297 -9.394 1.00 91.44 700 GLY A N 1
ATOM 5475 C CA . GLY A 1 700 ? -35.869 -13.761 -8.008 1.00 91.44 700 GLY A CA 1
ATOM 5476 C C . GLY A 1 700 ? -34.670 -14.612 -7.581 1.00 91.44 700 GLY A C 1
ATOM 5477 O O . GLY A 1 700 ? -34.670 -15.136 -6.465 1.00 91.44 700 GLY A O 1
ATOM 5478 N N . GLN A 1 701 ? -33.663 -14.783 -8.444 1.00 95.50 701 GLN A N 1
ATOM 5479 C CA . GLN A 1 701 ? -32.441 -15.528 -8.148 1.00 95.50 701 GLN A CA 1
ATOM 5480 C C . GLN A 1 701 ? -31.212 -14.617 -8.151 1.00 95.50 701 GLN A C 1
ATOM 5482 O O . GLN A 1 701 ? -30.967 -13.877 -9.101 1.00 95.50 701 GLN A O 1
ATOM 5487 N N . TRP A 1 702 ? -30.390 -14.729 -7.107 1.00 96.69 702 TRP A N 1
ATOM 5488 C CA . TRP A 1 702 ? -29.136 -13.988 -6.994 1.00 96.69 702 TRP A CA 1
ATOM 5489 C C . TRP A 1 702 ? -28.036 -14.631 -7.838 1.00 96.69 702 TRP A C 1
ATOM 5491 O O . TRP A 1 702 ? -27.521 -15.699 -7.504 1.00 96.69 702 TRP A O 1
ATOM 5501 N N . VAL A 1 703 ? -27.647 -13.952 -8.913 1.00 95.50 703 VAL A N 1
ATOM 5502 C CA . VAL A 1 703 ? -26.594 -14.380 -9.841 1.00 95.50 703 VAL A CA 1
ATOM 5503 C C . VAL A 1 703 ? -25.322 -13.564 -9.581 1.00 95.50 703 VAL A C 1
ATOM 5505 O O . VAL A 1 703 ? -25.413 -12.338 -9.491 1.00 95.50 703 VAL A O 1
ATOM 5508 N N . PRO A 1 704 ? -24.135 -14.190 -9.448 1.00 95.00 704 PRO A N 1
ATOM 5509 C CA . PRO A 1 704 ? -22.892 -13.460 -9.204 1.00 95.00 704 PRO A CA 1
ATOM 5510 C C . PRO A 1 704 ? -22.521 -12.579 -10.404 1.00 95.00 704 PRO A C 1
ATOM 5512 O O . PRO A 1 704 ? -22.449 -13.062 -11.532 1.00 95.00 704 PRO A O 1
ATOM 5515 N N . ILE A 1 705 ? -22.244 -11.301 -10.139 1.00 94.38 705 ILE A N 1
ATOM 5516 C CA . ILE A 1 705 ? -21.758 -10.316 -11.116 1.00 94.38 705 ILE A CA 1
ATOM 5517 C C . ILE A 1 705 ? -20.256 -10.099 -10.933 1.00 94.38 705 ILE A C 1
ATOM 5519 O O . ILE A 1 705 ? -19.480 -10.205 -11.879 1.00 94.38 705 ILE A O 1
ATOM 5523 N N . VAL A 1 706 ? -19.845 -9.820 -9.695 1.00 92.75 706 VAL A N 1
ATOM 5524 C CA . VAL A 1 706 ? -18.442 -9.671 -9.302 1.00 92.75 706 VAL A CA 1
ATOM 5525 C C . VAL A 1 706 ? -18.133 -10.780 -8.315 1.00 92.75 706 VAL A C 1
ATOM 5527 O O . VAL A 1 706 ? -18.765 -10.878 -7.264 1.00 92.75 706 VAL A O 1
ATOM 5530 N N . LYS A 1 707 ? -17.170 -11.634 -8.668 1.00 91.69 707 LYS A N 1
ATOM 5531 C CA . LYS A 1 707 ? -16.667 -12.671 -7.762 1.00 91.69 707 LYS A CA 1
ATOM 5532 C C . LYS A 1 707 ? -15.913 -12.031 -6.602 1.00 91.69 707 LYS A C 1
ATOM 5534 O O . LYS A 1 707 ? -15.355 -10.948 -6.752 1.00 91.69 707 LYS A O 1
ATOM 5539 N N . LYS A 1 708 ? -15.855 -12.750 -5.482 1.00 93.00 708 LYS A N 1
ATOM 5540 C CA . LYS A 1 708 ? -15.168 -12.298 -4.275 1.00 93.00 708 LYS A CA 1
ATOM 5541 C C . LYS A 1 708 ? -13.746 -11.822 -4.579 1.00 93.00 708 LYS A C 1
ATOM 5543 O O . LYS A 1 708 ? -12.964 -12.574 -5.157 1.00 93.00 708 LYS A O 1
ATOM 5548 N N . MET A 1 709 ? -13.441 -10.579 -4.212 1.00 91.50 709 MET A N 1
ATOM 5549 C CA . MET A 1 709 ? -12.149 -9.947 -4.478 1.00 91.50 709 MET A CA 1
ATOM 5550 C C . MET A 1 709 ? -11.710 -9.015 -3.348 1.00 91.50 709 MET A C 1
ATOM 5552 O O . MET A 1 709 ? -12.534 -8.371 -2.703 1.00 91.50 709 MET A O 1
ATOM 5556 N N . MET A 1 710 ? -10.396 -8.915 -3.142 1.00 91.31 710 MET A N 1
ATOM 5557 C CA . MET A 1 710 ? -9.763 -8.013 -2.175 1.00 91.31 710 MET A CA 1
ATOM 5558 C C . MET A 1 710 ? -9.930 -6.543 -2.589 1.00 91.31 710 MET A C 1
ATOM 5560 O O . MET A 1 710 ? -9.665 -6.207 -3.740 1.00 91.31 710 MET A O 1
ATOM 5564 N N . VAL A 1 711 ? -10.282 -5.658 -1.649 1.00 93.94 711 VAL A N 1
ATOM 5565 C CA . VAL A 1 711 ? -10.466 -4.210 -1.897 1.00 93.94 711 VAL A CA 1
ATOM 5566 C C . VAL A 1 711 ? -9.586 -3.291 -1.047 1.00 93.94 711 VAL A C 1
ATOM 5568 O O . VAL A 1 711 ? -9.542 -2.088 -1.293 1.00 93.94 711 VAL A O 1
ATOM 5571 N N . LYS A 1 712 ? -8.782 -3.836 -0.122 1.00 90.94 712 LYS A N 1
ATOM 5572 C CA . LYS A 1 712 ? -7.796 -3.045 0.645 1.00 90.94 712 LYS A CA 1
ATOM 5573 C C . LYS A 1 712 ? -6.850 -2.170 -0.191 1.00 90.94 712 LYS A C 1
ATOM 5575 O O . LYS A 1 712 ? -6.478 -1.115 0.320 1.00 90.94 712 LYS A O 1
ATOM 5580 N N . PRO A 1 713 ? -6.455 -2.527 -1.434 1.00 92.94 713 PRO A N 1
ATOM 5581 C CA . PRO A 1 713 ? -5.655 -1.623 -2.256 1.00 92.94 713 PRO A CA 1
ATOM 5582 C C . PRO A 1 713 ? -6.291 -0.248 -2.470 1.00 92.94 713 PRO A C 1
ATOM 5584 O O . PRO A 1 713 ? -5.565 0.738 -2.542 1.00 92.94 713 PRO A O 1
ATOM 5587 N N . TRP A 1 714 ? -7.623 -0.177 -2.496 1.00 95.19 714 TRP A N 1
ATOM 5588 C CA . TRP A 1 714 ? -8.383 1.049 -2.729 1.00 95.19 714 TRP A CA 1
ATOM 5589 C C . TRP A 1 714 ? -8.814 1.760 -1.446 1.00 95.19 714 TRP A C 1
ATOM 5591 O O . TRP A 1 714 ? -9.568 2.717 -1.526 1.00 95.19 714 TRP A O 1
ATOM 5601 N N . ALA A 1 715 ? -8.342 1.349 -0.266 1.00 91.69 715 ALA A N 1
ATOM 5602 C CA . ALA A 1 715 ? -8.599 2.090 0.967 1.00 91.69 715 ALA A CA 1
ATOM 5603 C C . ALA A 1 715 ? -8.083 3.539 0.848 1.00 91.69 715 ALA A C 1
ATOM 5605 O O . ALA A 1 715 ? -6.913 3.762 0.523 1.00 91.69 715 ALA A O 1
ATOM 5606 N N . GLY A 1 716 ? -8.949 4.527 1.095 1.00 91.06 716 GLY A N 1
ATOM 5607 C CA . GLY A 1 716 ? -8.646 5.938 0.830 1.00 91.06 716 GLY A CA 1
ATOM 5608 C C . GLY A 1 716 ? -8.672 6.331 -0.654 1.00 91.06 716 GLY A C 1
ATOM 5609 O O . GLY A 1 716 ? -8.098 7.357 -1.013 1.00 91.06 716 GLY A O 1
ATOM 5610 N N . ASN A 1 717 ? -9.257 5.506 -1.527 1.00 93.25 717 ASN A N 1
ATOM 5611 C CA . ASN A 1 717 ? -9.334 5.725 -2.972 1.00 93.25 717 ASN A CA 1
ATOM 5612 C C . ASN A 1 717 ? -10.637 5.140 -3.564 1.00 93.25 717 ASN A C 1
ATOM 5614 O O . ASN A 1 717 ? -11.492 4.620 -2.846 1.00 93.25 717 ASN A O 1
ATOM 5618 N N . THR A 1 718 ? -10.803 5.234 -4.882 1.00 95.19 718 THR A N 1
ATOM 5619 C CA . THR A 1 718 ? -11.985 4.767 -5.618 1.00 95.19 718 THR A CA 1
ATOM 5620 C C . THR A 1 718 ? -11.696 3.510 -6.424 1.00 95.19 718 THR A C 1
ATOM 5622 O O . THR A 1 718 ? -10.683 3.430 -7.102 1.00 95.19 718 THR A O 1
ATOM 5625 N N . LEU A 1 719 ? -12.598 2.537 -6.432 1.00 95.94 719 LEU A N 1
ATOM 5626 C CA . LEU A 1 719 ? -12.482 1.334 -7.256 1.00 95.94 719 LEU A CA 1
ATOM 5627 C C . LEU A 1 719 ? -13.536 1.359 -8.360 1.00 95.94 719 LEU A C 1
ATOM 5629 O O . LEU A 1 719 ? -14.716 1.485 -8.055 1.00 95.94 719 LEU A O 1
ATOM 5633 N N . ARG A 1 720 ? -13.137 1.151 -9.622 1.00 94.31 720 ARG A N 1
ATOM 5634 C CA . ARG A 1 720 ? -14.070 0.887 -10.731 1.00 94.31 720 ARG A CA 1
ATOM 5635 C C . ARG A 1 720 ? -13.963 -0.567 -11.179 1.00 94.31 720 ARG A C 1
ATOM 5637 O O . ARG A 1 720 ? -12.865 -1.041 -11.474 1.00 94.31 720 ARG A O 1
ATOM 5644 N N . LEU A 1 721 ? -15.096 -1.257 -11.264 1.00 92.81 721 LEU A N 1
ATOM 5645 C CA . LEU A 1 721 ? -15.193 -2.647 -11.709 1.00 92.81 721 LEU A CA 1
ATOM 5646 C C . LEU A 1 721 ? -16.075 -2.750 -12.942 1.00 92.81 721 LEU A C 1
ATOM 5648 O O . LEU A 1 721 ? -17.265 -2.455 -12.882 1.00 92.81 721 LEU A O 1
ATOM 5652 N N . ASN A 1 722 ? -15.503 -3.219 -14.045 1.00 88.69 722 ASN A N 1
ATOM 5653 C CA . ASN A 1 722 ? -16.289 -3.608 -15.209 1.00 88.69 722 ASN A CA 1
ATOM 5654 C C . ASN A 1 722 ? -16.908 -4.986 -14.967 1.00 88.69 722 ASN A C 1
ATOM 5656 O O . ASN A 1 722 ? -16.310 -5.829 -14.299 1.00 88.69 722 ASN A O 1
ATOM 5660 N N . CYS A 1 723 ? -18.090 -5.220 -15.526 1.00 85.94 723 CYS A N 1
ATOM 5661 C CA . CYS A 1 723 ? -18.756 -6.512 -15.433 1.00 85.94 723 CYS A CA 1
ATOM 5662 C C . CYS A 1 723 ? -19.326 -6.945 -16.782 1.00 85.94 723 CYS A C 1
ATOM 5664 O O . CYS A 1 723 ? -19.608 -6.117 -17.657 1.00 85.94 723 CYS A O 1
ATOM 5666 N N . ASP A 1 724 ? -19.521 -8.255 -16.928 1.00 81.19 724 ASP A N 1
ATOM 5667 C CA . ASP A 1 724 ? -20.351 -8.781 -18.000 1.00 81.19 724 ASP A CA 1
ATOM 5668 C C . ASP A 1 724 ? -21.764 -8.223 -17.833 1.00 81.19 724 ASP A C 1
ATOM 5670 O O . ASP A 1 724 ? -22.311 -8.164 -16.730 1.00 81.19 724 ASP A O 1
ATOM 5674 N N . SER A 1 725 ? -22.342 -7.740 -18.932 1.00 81.31 725 SER A N 1
ATOM 5675 C CA . SER A 1 725 ? -23.594 -6.997 -18.850 1.00 81.31 725 SER A CA 1
ATOM 5676 C C . SER A 1 725 ? -24.737 -7.896 -18.377 1.00 81.31 725 SER A C 1
ATOM 5678 O O . SER A 1 725 ? -25.129 -8.823 -19.082 1.00 81.31 725 SER A O 1
ATOM 5680 N N . ILE A 1 726 ? -25.297 -7.581 -17.211 1.00 89.88 726 ILE A N 1
ATOM 5681 C CA . ILE A 1 726 ? -26.438 -8.275 -16.605 1.00 89.88 726 ILE A CA 1
ATOM 5682 C C . ILE A 1 726 ? -27.650 -7.348 -16.569 1.00 89.88 726 ILE A C 1
ATOM 5684 O O . ILE A 1 726 ? -27.503 -6.141 -16.384 1.00 89.88 726 ILE A O 1
ATOM 5688 N N . GLN A 1 727 ? -28.849 -7.897 -16.756 1.00 94.12 727 GLN A N 1
ATOM 5689 C CA . GLN A 1 727 ? -30.085 -7.130 -16.648 1.00 94.12 727 GLN A CA 1
ATOM 5690 C C . GLN A 1 727 ? -30.753 -7.387 -15.296 1.00 94.12 727 GLN A C 1
ATOM 5692 O O . GLN A 1 727 ? -31.206 -8.498 -15.038 1.00 94.12 727 GLN A O 1
ATOM 5697 N N . THR A 1 728 ? -30.835 -6.365 -14.447 1.00 95.69 728 THR A N 1
ATOM 5698 C CA . THR A 1 728 ? -31.453 -6.462 -13.116 1.00 95.69 728 THR A CA 1
ATOM 5699 C C . THR A 1 728 ? -31.980 -5.103 -12.646 1.00 95.69 728 THR A C 1
ATOM 5701 O O . THR A 1 728 ? -31.589 -4.064 -13.178 1.00 95.69 728 THR A O 1
ATOM 5704 N N . ASP A 1 729 ? -32.903 -5.110 -11.689 1.00 95.50 729 ASP A N 1
ATOM 5705 C CA . ASP A 1 729 ? -33.365 -3.947 -10.924 1.00 95.50 729 ASP A CA 1
ATOM 5706 C C . ASP A 1 729 ? -32.908 -3.991 -9.457 1.00 95.50 729 ASP A C 1
ATOM 5708 O O . ASP A 1 729 ? -33.204 -3.065 -8.708 1.00 95.50 729 ASP A O 1
ATOM 5712 N N . LYS A 1 730 ? -32.171 -5.025 -9.026 1.00 97.25 730 LYS A N 1
ATOM 5713 C CA . LYS A 1 730 ? -31.614 -5.101 -7.672 1.00 97.25 730 LYS A CA 1
ATOM 5714 C C . LYS A 1 730 ? -30.207 -5.656 -7.678 1.00 97.25 730 LYS A C 1
ATOM 5716 O O . LYS A 1 730 ? -29.900 -6.650 -8.336 1.00 97.25 730 LYS A O 1
ATOM 5721 N N . VAL A 1 731 ? -29.366 -5.044 -6.862 1.00 97.50 731 VAL A N 1
ATOM 5722 C CA . VAL A 1 731 ? -27.983 -5.453 -6.664 1.00 97.50 731 VAL A CA 1
ATOM 5723 C C . VAL A 1 731 ? -27.757 -5.706 -5.184 1.00 97.50 731 VAL A C 1
ATOM 5725 O O . VAL A 1 731 ? -28.088 -4.869 -4.351 1.00 97.50 731 VAL A O 1
ATOM 5728 N N . ARG A 1 732 ? -27.173 -6.854 -4.853 1.00 97.88 732 ARG A N 1
ATOM 5729 C CA . ARG A 1 732 ? -26.701 -7.168 -3.507 1.00 97.88 732 ARG A CA 1
ATOM 5730 C C . ARG A 1 732 ? -25.191 -7.013 -3.470 1.00 97.88 732 ARG A C 1
ATOM 5732 O O . ARG A 1 732 ? -24.479 -7.746 -4.155 1.00 97.88 732 ARG A O 1
ATOM 5739 N N . LEU A 1 733 ? -24.728 -6.083 -2.649 1.00 97.75 733 LEU A N 1
ATOM 5740 C CA . LEU A 1 733 ? -23.337 -5.943 -2.251 1.00 97.75 733 LEU A CA 1
ATOM 5741 C C . LEU A 1 733 ? -23.125 -6.728 -0.958 1.00 97.75 733 LEU A C 1
ATOM 5743 O O . LEU A 1 733 ? -23.876 -6.536 -0.002 1.00 97.75 733 LEU A O 1
ATOM 5747 N N . ARG A 1 734 ? -22.086 -7.562 -0.906 1.00 97.44 734 ARG A N 1
ATOM 5748 C CA . ARG A 1 734 ? -21.590 -8.097 0.365 1.00 97.44 734 ARG A CA 1
ATOM 5749 C C . ARG A 1 734 ? -20.182 -7.603 0.620 1.00 97.44 734 ARG A C 1
ATOM 5751 O O . ARG A 1 734 ? -19.350 -7.598 -0.289 1.00 97.44 734 ARG A O 1
ATOM 5758 N N . ILE A 1 735 ? -19.923 -7.203 1.857 1.00 95.62 735 ILE A N 1
ATOM 5759 C CA . ILE A 1 735 ? -18.607 -6.765 2.317 1.00 95.62 735 ILE A CA 1
ATOM 5760 C C . ILE A 1 735 ? -18.097 -7.729 3.387 1.00 95.62 735 ILE A C 1
ATOM 5762 O O . ILE A 1 735 ? -18.865 -8.205 4.220 1.00 95.62 735 ILE A O 1
ATOM 5766 N N . PHE A 1 736 ? -16.802 -8.039 3.345 1.00 94.50 736 PHE A N 1
ATOM 5767 C CA . PHE A 1 736 ? -16.196 -9.050 4.205 1.00 94.50 736 PHE A CA 1
ATOM 5768 C C . PHE A 1 736 ? -14.971 -8.514 4.960 1.00 94.50 736 PHE A C 1
ATOM 5770 O O . PHE A 1 736 ? -14.114 -7.862 4.352 1.00 94.50 736 PHE A O 1
ATOM 5777 N N . PRO A 1 737 ? -14.794 -8.895 6.236 1.00 92.62 737 PRO A N 1
ATOM 5778 C CA . PRO A 1 737 ? -15.854 -9.411 7.101 1.00 92.62 737 PRO A CA 1
ATOM 5779 C C . PRO A 1 737 ? -16.841 -8.297 7.498 1.00 92.62 737 PRO A C 1
ATOM 5781 O O . PRO A 1 737 ? -18.031 -8.537 7.617 1.00 92.62 737 PRO A O 1
ATOM 5784 N N . ASP A 1 738 ? -16.343 -7.069 7.611 1.00 92.94 738 ASP A N 1
ATOM 5785 C CA . ASP A 1 738 ? -17.059 -5.843 7.955 1.00 92.94 738 ASP A CA 1
ATOM 5786 C C . ASP A 1 738 ? -16.297 -4.638 7.381 1.00 92.94 738 ASP A C 1
ATOM 5788 O O . ASP A 1 738 ? -15.265 -4.810 6.724 1.00 92.94 738 ASP A O 1
ATOM 5792 N N . GLY A 1 739 ? -16.775 -3.420 7.628 1.00 92.19 739 GLY A N 1
ATOM 5793 C CA . GLY A 1 739 ? -16.046 -2.194 7.320 1.00 92.19 739 GLY A CA 1
ATOM 5794 C C . GLY A 1 739 ? -16.968 -1.071 6.880 1.00 92.19 739 GLY A C 1
ATOM 5795 O O . GLY A 1 739 ? -18.167 -1.096 7.150 1.00 92.19 739 GLY A O 1
ATOM 5796 N N . GLY A 1 740 ? -16.404 -0.088 6.185 1.00 93.38 740 GLY A N 1
ATOM 5797 C CA . GLY A 1 740 ? -17.197 0.992 5.617 1.00 93.38 740 GLY A CA 1
ATOM 5798 C C . GLY A 1 740 ? -16.820 1.405 4.203 1.00 93.38 740 GLY A C 1
ATOM 5799 O O . GLY A 1 740 ? -15.723 1.115 3.711 1.00 93.38 740 GLY A O 1
ATOM 5800 N N . ILE A 1 741 ? -17.783 2.054 3.552 1.00 95.69 741 ILE A N 1
ATOM 5801 C CA . ILE A 1 741 ? -17.728 2.569 2.184 1.00 95.69 741 ILE A CA 1
ATOM 5802 C C . ILE A 1 741 ? -18.417 3.931 2.130 1.00 95.69 741 ILE A C 1
ATOM 5804 O O . ILE A 1 741 ? -19.476 4.130 2.720 1.00 95.69 741 ILE A O 1
ATOM 5808 N N . ASN A 1 742 ? -17.834 4.880 1.406 1.00 94.75 742 ASN A N 1
ATOM 5809 C CA . ASN A 1 742 ? -18.432 6.195 1.224 1.00 94.75 742 ASN A CA 1
ATOM 5810 C C . ASN A 1 742 ? -19.539 6.161 0.175 1.00 94.75 742 ASN A C 1
ATOM 5812 O O . ASN A 1 742 ? -20.607 6.719 0.405 1.00 94.75 742 ASN A O 1
ATOM 5816 N N . ARG A 1 743 ? -19.298 5.514 -0.972 1.00 96.00 743 ARG A N 1
ATOM 5817 C CA . ARG A 1 743 ? -20.261 5.419 -2.080 1.00 96.00 743 ARG A CA 1
ATOM 5818 C C . ARG A 1 743 ? -20.252 4.038 -2.714 1.00 96.00 743 ARG A C 1
ATOM 5820 O O . ARG A 1 743 ? -19.198 3.407 -2.809 1.00 96.00 743 ARG A O 1
ATOM 5827 N N . PHE A 1 744 ? -21.416 3.624 -3.201 1.00 97.31 744 PHE A N 1
ATOM 5828 C CA . PHE A 1 744 ? -21.600 2.453 -4.048 1.00 97.31 744 PHE A CA 1
ATOM 5829 C C . PHE A 1 744 ? -22.499 2.816 -5.234 1.00 97.31 744 PHE A C 1
ATOM 5831 O O . PHE A 1 744 ? -23.715 2.978 -5.102 1.00 97.31 744 PHE A O 1
ATOM 5838 N N . LYS A 1 745 ? -21.870 2.959 -6.400 1.00 96.69 745 LYS A N 1
ATOM 5839 C CA . LYS A 1 745 ? -22.503 3.412 -7.638 1.00 96.69 745 LYS A CA 1
ATOM 5840 C C . LYS A 1 745 ? -22.704 2.252 -8.591 1.00 96.69 745 LYS A C 1
ATOM 5842 O O . LYS A 1 745 ? -21.789 1.451 -8.805 1.00 96.69 745 LYS A O 1
ATOM 5847 N N . VAL A 1 746 ? -23.883 2.189 -9.196 1.00 96.94 746 VAL A N 1
ATOM 5848 C CA . VAL A 1 746 ? -24.268 1.127 -10.129 1.00 96.94 746 VAL A CA 1
ATOM 5849 C C . VAL A 1 746 ? -24.515 1.751 -11.494 1.00 96.94 746 VAL A C 1
ATOM 5851 O O . VAL A 1 746 ? -25.604 2.243 -11.783 1.00 96.94 746 VAL A O 1
ATOM 5854 N N . PHE A 1 747 ? -23.506 1.717 -12.364 1.00 95.31 747 PHE A N 1
ATOM 5855 C CA . PHE A 1 747 ? -23.622 2.295 -13.696 1.00 95.31 747 PHE A CA 1
ATOM 5856 C C . PHE A 1 747 ? -24.285 1.325 -14.662 1.00 95.31 747 PHE A C 1
ATOM 5858 O O . PHE A 1 747 ? -23.806 0.210 -14.897 1.00 95.31 747 PHE A O 1
ATOM 5865 N N . GLY A 1 748 ? -25.361 1.777 -15.296 1.00 94.00 748 GLY A N 1
ATOM 5866 C CA . GLY A 1 748 ? -26.097 0.978 -16.261 1.00 94.00 748 GLY A CA 1
ATOM 5867 C C . GLY A 1 748 ? -26.903 1.814 -17.240 1.00 94.00 748 GLY A C 1
ATOM 5868 O O . GLY A 1 748 ? -26.976 3.038 -17.147 1.00 94.00 748 GLY A O 1
ATOM 5869 N N . VAL A 1 749 ? -27.502 1.119 -18.202 1.00 92.00 749 VAL A N 1
ATOM 5870 C CA . VAL A 1 749 ? -28.431 1.700 -19.173 1.00 92.00 749 VAL A CA 1
ATOM 5871 C C . VAL A 1 749 ? -29.834 1.169 -18.868 1.00 92.00 749 VAL A C 1
ATOM 5873 O O . VAL A 1 749 ? -30.004 -0.055 -18.852 1.00 92.00 749 VAL A O 1
ATOM 5876 N N . PRO A 1 750 ? -30.841 2.033 -18.634 1.00 87.62 750 PRO A N 1
ATOM 5877 C CA . PRO A 1 750 ? -32.215 1.593 -18.400 1.00 87.62 750 PRO A CA 1
ATOM 5878 C C . PRO A 1 750 ? -32.719 0.686 -19.527 1.00 87.62 750 PRO A C 1
ATOM 5880 O O . PRO A 1 750 ? -32.471 0.946 -20.708 1.00 87.62 750 PRO A O 1
ATOM 5883 N N . ALA A 1 751 ? -33.436 -0.387 -19.187 1.00 77.88 751 ALA A N 1
ATOM 5884 C CA . ALA A 1 751 ? -34.090 -1.203 -20.202 1.00 77.88 751 ALA A CA 1
ATOM 5885 C C . ALA A 1 751 ? -35.145 -0.356 -20.932 1.00 77.88 751 ALA A C 1
ATOM 5887 O O . ALA A 1 751 ? -35.876 0.402 -20.295 1.00 77.88 751 ALA A O 1
ATOM 5888 N N . ARG A 1 752 ? -35.237 -0.487 -22.266 1.00 62.03 752 ARG A N 1
ATOM 5889 C CA . ARG A 1 752 ? -36.277 0.194 -23.052 1.00 62.03 752 ARG A CA 1
ATOM 5890 C C . ARG A 1 752 ? -37.645 -0.166 -22.482 1.00 62.03 752 ARG A C 1
ATOM 5892 O O . ARG A 1 752 ? -38.066 -1.320 -22.586 1.00 62.03 752 ARG A O 1
ATOM 5899 N N . GLU A 1 753 ? -38.358 0.814 -21.942 1.00 51.91 753 GLU A N 1
ATOM 5900 C CA . GLU A 1 753 ? -39.796 0.673 -21.766 1.00 51.91 753 GLU A CA 1
ATOM 5901 C C . GLU A 1 753 ? -40.396 0.485 -23.161 1.00 51.91 753 GLU A C 1
ATOM 5903 O O . GLU A 1 753 ? -40.232 1.329 -24.045 1.00 51.91 753 GLU A O 1
ATOM 5908 N N . LYS A 1 754 ? -41.062 -0.651 -23.397 1.00 41.69 754 LYS A N 1
ATOM 5909 C CA . LYS A 1 754 ? -41.974 -0.751 -24.538 1.00 41.69 754 LYS A CA 1
ATOM 5910 C C . LYS A 1 754 ? -43.047 0.300 -24.300 1.00 41.69 754 LYS A C 1
ATOM 5912 O O . LYS A 1 754 ? -43.900 0.116 -23.436 1.00 41.69 754 LYS A O 1
ATOM 5917 N N . SER A 1 755 ? -42.974 1.414 -25.020 1.00 36.34 755 SER A N 1
ATOM 5918 C CA . SER A 1 755 ? -44.001 2.439 -24.920 1.00 36.34 755 SER A CA 1
ATOM 5919 C C . SER A 1 755 ? -45.356 1.818 -25.275 1.00 36.34 755 SER A C 1
ATOM 5921 O O . SER A 1 755 ? -45.467 1.052 -26.234 1.00 36.34 755 SER A O 1
ATOM 5923 N N . LEU A 1 756 ? -46.392 2.158 -24.508 1.00 40.44 756 LEU A N 1
ATOM 5924 C CA . LEU A 1 756 ? -47.784 1.729 -24.709 1.00 40.44 756 LEU A CA 1
ATOM 5925 C C . LEU A 1 756 ? -48.361 2.089 -26.099 1.00 40.44 756 LEU A C 1
ATOM 5927 O O . LEU A 1 756 ? -49.497 1.733 -26.396 1.00 40.44 756 LEU A O 1
ATOM 5931 N N . SER A 1 757 ? -47.608 2.776 -26.965 1.00 38.12 757 SER A N 1
ATOM 5932 C CA . SER A 1 757 ? -48.000 3.059 -28.347 1.00 38.12 757 SER A CA 1
ATOM 5933 C C . SER A 1 757 ? -47.707 1.904 -29.318 1.00 38.12 757 SER A C 1
ATOM 5935 O O . SER A 1 757 ? -48.367 1.821 -30.356 1.00 38.12 757 SER A O 1
ATOM 5937 N N . ASP A 1 758 ? -46.819 0.960 -28.978 1.00 36.44 758 ASP A N 1
ATOM 5938 C CA . ASP A 1 758 ? -46.456 -0.159 -29.868 1.00 36.44 758 ASP A CA 1
ATOM 5939 C C . ASP A 1 758 ? -47.501 -1.291 -29.902 1.00 36.44 758 ASP A C 1
ATOM 5941 O O . ASP A 1 758 ? -47.532 -2.080 -30.846 1.00 36.44 758 ASP A O 1
ATOM 5945 N N . THR A 1 759 ? -48.417 -1.356 -28.932 1.00 38.69 759 THR A N 1
ATOM 5946 C CA . THR A 1 759 ? -49.553 -2.299 -28.937 1.00 38.69 759 THR A CA 1
ATOM 5947 C C . THR A 1 759 ? -50.757 -1.800 -29.740 1.00 38.69 759 THR A C 1
ATOM 5949 O O . THR A 1 759 ? -51.662 -2.579 -30.015 1.00 38.69 759 THR A O 1
ATOM 5952 N N . SER A 1 760 ? -50.760 -0.539 -30.193 1.00 39.25 760 SER A N 1
ATOM 5953 C CA . SER A 1 760 ? -51.848 0.026 -31.013 1.00 39.25 760 SER A CA 1
ATOM 5954 C C . SER A 1 760 ? -51.726 -0.256 -32.520 1.00 39.25 760 SER A C 1
ATOM 5956 O O . SER A 1 760 ? -52.605 0.122 -33.289 1.00 39.25 760 SER A O 1
ATOM 5958 N N . LYS A 1 761 ? -50.660 -0.946 -32.957 1.00 41.94 761 LYS A N 1
ATOM 5959 C CA . LYS A 1 761 ? -50.470 -1.394 -34.353 1.00 41.94 761 LYS A CA 1
ATOM 5960 C C . LYS A 1 761 ? -50.744 -2.886 -34.582 1.00 41.94 761 LYS A C 1
ATOM 5962 O O . LYS A 1 761 ? -50.454 -3.398 -35.659 1.00 41.94 761 LYS A O 1
ATOM 5967 N N . LEU A 1 762 ? -51.312 -3.570 -33.592 1.00 39.44 762 LEU A N 1
ATOM 5968 C CA . LEU A 1 762 ? -51.761 -4.961 -33.681 1.00 39.44 762 LEU A CA 1
ATOM 5969 C C . LEU A 1 762 ? -53.189 -5.086 -33.121 1.00 39.44 762 LEU A C 1
ATOM 5971 O O . LEU A 1 762 ? -53.415 -5.775 -32.131 1.00 39.44 762 LEU A O 1
ATOM 5975 N N . MET A 1 763 ? -54.140 -4.401 -33.760 1.00 33.16 763 MET A N 1
ATOM 5976 C CA . MET A 1 763 ? -55.556 -4.789 -33.823 1.00 33.16 763 MET A CA 1
ATOM 5977 C C . MET A 1 763 ? -56.128 -4.424 -35.185 1.00 33.16 763 MET A C 1
ATOM 5979 O O . MET A 1 763 ? -55.835 -3.299 -35.653 1.00 33.16 763 MET A O 1
#

Secondary structure (DSSP, 8-state):
--SS-HHHHHHHHHHTT--EEEEEEEE-TTTPPPEEEEEEBS-TTT-PBP-TT-BEEEETTHHHHHHHHHHHHHHTTT--TTSBHHHHHHHTT-S---EEPTTS-THHHHT-BHHHHHTTSS---SS---EETT-PPPHHHHHTT-TTPPP-EE-S-TTT-----HHHHHHHHHHHHHHHTS-HHHHHHHHHHHTT-TT-EE--S---SSBPPPB-TTSPBPPTT-EE--HHHH-EEE-HHHHHHHHHHHHHHHH-TT-BTTB-HHHHHHHT--TT-STHHHHHSSEE-SSSEEEEETTEEEEEEEEEETTEEEEEEEEEESTTTTEEEEEEESSSHHHHHHHHHHHHHHHTTSSSB---------TT--HHHHHHHHHHHHTGGGBPP-PPPPPSS-PPBPTTGGG-TTTTPEEEEES--SSB-GGGGG-SB-----TT-EETTEE--SSEEPPS--SSS-EEEEEEEEEEE--SEEEEE-TT-SSSB-SEEEEEEEETTTTEEEEEEEEEE--TTEEEEEE-SS-TT--EEEEEEEEESS-EE-EEEEE-GGG-----HHHHHHHHHHSEEEEE--S--PPPP------GGGS-HHHHHHHHHT--TTS-EETTSGGGT-EEEEES--SSB-GGGGG-SSPP-SSSSSEE-----SS--EEEEEEEEEEEEEEEEEEE-TT-SSSS-SEEEEEEEETTEEEEEEEEEE-GGGTTSEEEEEEEEEEEEEEEEEEES--EESEEEEEEEE-----TTGGGG--

Solvent-accessible surface area (backbone atoms only — not comparable t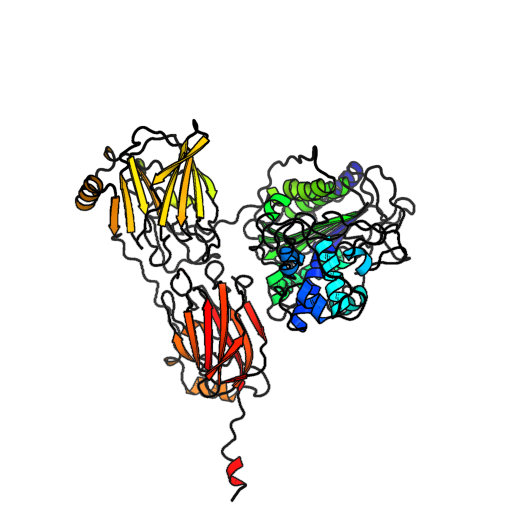o full-atom values): 39206 Å² total; per-residue (Å²): 139,75,76,75,51,65,68,58,54,50,54,48,30,63,76,37,52,34,48,19,39,36,36,19,40,37,60,15,73,92,83,40,76,66,48,68,48,56,39,58,26,26,31,89,86,81,61,43,63,35,44,75,76,38,23,39,62,37,9,39,47,22,24,40,59,41,32,55,49,49,51,47,62,32,50,80,65,77,44,61,52,78,41,37,47,44,59,52,30,58,76,63,66,50,99,63,73,70,41,34,30,91,95,41,64,65,64,39,24,60,61,27,25,50,48,26,33,38,43,17,16,32,33,42,45,70,74,70,77,65,25,49,52,75,60,63,72,53,57,67,34,44,50,63,23,41,98,85,36,70,66,56,42,26,74,51,66,43,62,71,50,47,37,65,31,24,41,23,27,44,47,49,44,41,53,48,24,62,74,68,71,49,60,61,71,68,70,46,42,64,62,36,52,58,55,65,33,82,67,58,43,63,63,60,62,94,71,93,65,67,59,48,39,25,14,40,68,88,61,51,71,45,63,75,71,43,59,29,37,60,50,39,28,32,15,27,31,30,25,43,54,51,54,44,50,51,52,51,25,42,42,46,3,53,77,26,88,86,24,27,50,84,35,48,17,70,48,32,32,47,26,71,35,31,90,79,35,76,42,30,37,79,63,39,64,27,24,34,10,39,33,36,32,33,41,56,25,19,75,25,34,30,41,37,52,61,24,65,47,89,15,17,18,25,39,36,42,34,25,60,38,47,94,54,36,44,24,34,38,21,38,38,30,30,10,28,72,45,27,42,55,51,50,31,51,54,50,38,50,70,44,67,86,51,75,32,62,52,92,69,93,69,77,86,86,61,88,91,57,55,78,71,51,42,55,36,44,44,43,21,46,57,46,50,69,28,37,30,77,75,70,40,62,74,56,92,68,78,41,61,73,37,93,57,34,94,62,25,58,33,47,66,39,44,78,77,46,65,73,59,35,64,33,6,37,63,69,38,24,21,49,49,41,39,72,51,72,53,64,80,46,68,49,92,48,25,67,40,41,42,15,20,19,35,42,64,81,54,92,52,77,53,36,45,40,31,32,30,38,83,58,69,45,55,49,31,28,39,36,46,27,14,57,86,21,75,57,48,26,23,50,22,37,31,34,29,32,51,39,77,91,77,72,41,80,42,78,71,39,65,85,36,82,51,59,60,29,17,36,37,40,38,44,56,86,88,56,62,80,53,66,39,40,39,37,36,44,33,31,33,40,38,29,28,38,18,35,49,40,35,24,48,60,90,75,58,82,81,67,55,68,69,49,51,54,33,29,71,75,69,29,42,36,79,42,74,54,86,71,77,79,65,76,51,80,84,71,90,68,85,46,69,86,72,51,59,66,67,55,27,50,53,52,48,74,66,55,58,75,86,48,73,42,58,40,30,20,41,65,47,50,11,42,71,76,47,69,73,59,54,72,75,18,57,60,64,42,18,24,51,88,65,81,68,86,44,60,78,38,4,24,28,37,56,66,70,80,78,97,52,65,38,45,37,32,38,32,33,64,56,48,17,40,35,44,35,38,39,39,30,15,61,42,20,48,42,44,34,29,48,27,36,33,31,28,31,38,51,94,88,39,79,42,82,62,41,71,79,41,80,43,56,57,33,37,44,30,66,46,78,44,81,43,79,74,44,67,29,34,35,38,38,42,37,33,24,46,32,31,28,38,29,30,51,39,39,27,21,27,66,53,81,74,80,57,85,69,71,66,70,79,74,122